Protein AF-0000000085037516 (afdb_homodimer)

Secondary structure (DSSP, 8-state):
---TT---S-SSHHHHHHHHHHHHHHTTSS-TTPBPPPHHHHHHHHTS-HHHHHHHHHHHHHTTSEEEETTTEEEE---TTHHHHHTS--THHHHTT----HHHHHHHHHHHHHHH-SS--EETT-SS--GGGSPP--EEEEEHHHHHHHHHTEETTEEHHHHHHHHHHHHHTTS---TTEEEEEES-HHHHHHHHHHHH--TT-EEEEEES-GGGG-SHHHHHT-EEEEEEEETTEE-HHHHHHHHHHHTEEEEEE--SS-TTT-----HHHHHHHHHHHHHHT-EEEEE-TTGGGB-TT-----HHHH-TTTEEEEEESHHHH-GGG--EEEEEEHHHHHHHHHHHHHHT-PPPHHHHHHHHHHHTSHHHHHHHHHHHHHHHHHHHHHHHHHHHH-TT-B-PPPSBSSEEEEE-S-TTHHHHHHHTTEE-EEGGGGT--TTEEEEE-TT--HHHHHHHHHHH-/---TT---S-SSHHHHHHHHHHHHHHTTSS-TTPBPPPHHHHHHHHTS-HHHHHHHHHHHHHTTSEEEETTTEEEE---TTHHHHHTS--THHHHTT----HHHHHHHHHHHHHHH-SS--EETT-SS--GGGSPP--EEEEEHHHHHHHHHTEETTEEHHHHHHHHHHHHHTTS---TTEEEEEES-HHHHHHHHHHHH--TT-EEEEEES-GGGG-SHHHHHT-EEEEEEEETTEE-HHHHHHHHHHHTEEEEEE--SS-TTT-----HHHHHHHHHHHHHHT-EEEEE-TTGGGB-TT-----HHHH-TTTEEEEEESHHHH-GGG--EEEEEEHHHHHHHHHHHHHHT-PPPHHHHHHHHHHHTSHHHHHHHHHHHHHHHHHHHHHHHHHHHH-TT-B-PPPSBSSEEEEE-S-TTHHHHHHHTTEE-EEGGGGT--TTEEEEE-TT--HHHHHHHHHHH-

pLDDT: mean 86.7, std 10.95, range [44.59, 98.5]

InterPro domains:
  IPR000524 Transcription regulator HTH, GntR [PF00392] (14-76)
  IPR000524 Transcription regulator HTH, GntR [PR00035] (36-50)
  IPR000524 Transcription regulator HTH, GntR [PR00035] (50-66)
  IPR000524 Transcription regulator HTH, GntR [PS50949] (11-79)
  IPR000524 Transcription regulator HTH, GntR [SM00345] (17-76)
  IPR000524 Transcription regulator HTH, GntR [cd07377] (12-77)
  IPR004839 Aminotransferase, class I/classII, large domain [PF00155] (157-464)
  IPR015421 Pyridoxal phosphate-dependent transferase, major domain [G3DSA:3.40.640.10] (152-371)
  IPR015422 Pyridoxal phosphate-dependent transferase, small domain [G3DSA:3.90.1150.10] (149-464)
  IPR015424 Pyridoxal phosphate-dependent transferase [SSF53383] (90-464)
  IPR036388 Winged helix-like DNA-binding domain superfamily [G3DSA:1.10.10.10] (10-124)
  IPR036390 Winged helix DNA-binding domain superfamily [SSF46785] (11-89)
  IPR051446 HTH-type transcriptional regulator with aminotransferase domain [PTHR46577] (11-464)

Organism: Levilactobacillus brevis (strain ATCC 367 / BCRC 12310 / CIP 105137 / JCM 1170 / LMG 11437 / NCIMB 947 / NCTC 947) (NCBI:txid387344)

Nearest PDB structures (foldseek):
  1b5o-assembly1_B  TM=8.329E-01  e=1.547E-23  Thermus thermophilus HB8
  1v2d-assembly1_A-2  TM=8.225E-01  e=1.865E-22  Thermus thermophilus
  5yhv-assembly1_B  TM=8.287E-01  e=1.666E-20  Mycobacterium tuberculosis H37Rv
  2gb3-assembly3_E  TM=8.211E-01  e=3.554E-20  Thermotoga maritima
  2dou-assembly1_B  TM=7.879E-01  e=3.643E-19  Thermus thermophilus HB8

Foldseek 3Di:
DQQLADFPPDPPVLVSVLLSVLVCDLVVVADAFDFDDALVVSCVSHVHDSVSSVVNLVLCVVLPQWDQDPPPHIGGHNDPCSNVSSPDPSCVVVVVPDPPDPLNVLVVLLVCLVVVPPDDFAAQADPAFDPVLFFDFPDDDADPVNLVVQVVQADLQGRVLLVVLVQVVCVVLVQDHCVLKDKHKFLAQLRVVLLLLLLPHAQAAEAEEEPLALCLQDCSCVVSNYHYYYFYADPLGTDLVSVLVCCVVRVHAEYEFAQQLTVAALHHHAQVRLVVNVVSCVVSVHAYEYEHQFVLWFDDPDDDHDNCHVPVARYKYKYACCRRNNSVLRIIMIMHRNVSNVSSSVSCVVVVRHDDSVSSVSVSSRSPDPSNVVSSVVSSVLLVVLLVLLVVLCCVLPVQWDWDRHRTDFKIKTAHDDLCVQVLCSVLSYHWAARVSSPGGSRMTMGGRSPQDPVNSVSVNVSSD/DQQLADFPPDPPVLVSVLLSVLVCDLVVVADAFDFDDALVVSCVSHVHDSVSSVVNLVLCVVLPQWDQDPPPHIGGHNDPCSNVSSPDPSCVVVVVPDPPDPLNVLVVLLVCLVVPPPDDFAAQADPAFDPVLFFDLPDDDADPVNLVVQVVQADLQGRPLLVVLVQVVCVVLVQDHCVLKDKHKFLAQLRVVLLLLLLPHAQAAEAEEEPLALCLQDCSCVVSNYHYYYFYADPLGTDLVSVLVCCVPRVHAEYEFAQQLTVAALHHHAQVRLVVNVVSCVVSVHAYEYEHQFVLWFAPPDDDHDNCHVPVARYKYKYACCRRNNSVLRIIMIMHRNVSNVSSSVSCVVVVRHDDSVSSVSVSSSSPDPSNVVSSVVSSVLLVVLLVLLVVLCCVLPVQWDWDRHRTDFKIKTAHDDLCVQVLCSVLSYHWAARVSSPGGSRMTMGGRSPQDPVNSVSVNVSSD

Structure (mmCIF, N/CA/C/O backbone):
data_AF-0000000085037516-model_v1
#
loop_
_entity.id
_entity.type
_entity.pdbx_description
1 polymer 'Transcriptional regulator, GntR family'
#
loop_
_atom_site.group_PDB
_atom_site.id
_atom_site.type_symbol
_atom_site.label_atom_id
_atom_site.label_alt_id
_atom_site.label_comp_id
_atom_site.label_asym_id
_atom_site.label_entity_id
_atom_site.label_seq_id
_atom_site.pdbx_PDB_ins_code
_atom_site.Cartn_x
_atom_site.Cartn_y
_atom_site.Cartn_z
_atom_site.occupancy
_atom_site.B_iso_or_equiv
_atom_site.auth_seq_id
_atom_site.auth_comp_id
_atom_site.auth_asym_id
_atom_site.auth_atom_id
_atom_site.pdbx_PDB_model_num
ATOM 1 N N . MET A 1 1 ? 35.562 10.367 38.062 1 53.78 1 MET A N 1
ATOM 2 C CA . MET A 1 1 ? 35.188 8.969 37.875 1 53.78 1 MET A CA 1
ATOM 3 C C . MET A 1 1 ? 33.719 8.828 37.5 1 53.78 1 MET A C 1
ATOM 5 O O . MET A 1 1 ? 32.875 9.422 38.125 1 53.78 1 MET A O 1
ATOM 9 N N . LEU A 1 2 ? 33.438 8.281 36.312 1 71.44 2 LEU A N 1
ATOM 10 C CA . LEU A 1 2 ? 32.062 8.141 35.844 1 71.44 2 LEU A CA 1
ATOM 11 C C . LEU A 1 2 ? 31.234 7.285 36.812 1 71.44 2 LEU A C 1
ATOM 13 O O . LEU A 1 2 ? 31.688 6.223 37.25 1 71.44 2 LEU A O 1
ATOM 17 N N . ASN A 1 3 ? 30.234 7.887 37.469 1 73.06 3 ASN A N 1
ATOM 18 C CA . ASN A 1 3 ? 29.328 7.152 38.344 1 73.06 3 ASN A CA 1
ATOM 19 C C . ASN A 1 3 ? 28.406 6.223 37.531 1 73.06 3 ASN A C 1
ATOM 21 O O . ASN A 1 3 ? 27.438 6.676 36.938 1 73.06 3 ASN A O 1
ATOM 25 N N . TRP A 1 4 ? 28.781 4.949 37.562 1 74 4 TRP A N 1
ATOM 26 C CA . TRP A 1 4 ? 28.062 3.938 36.812 1 74 4 TRP A CA 1
ATOM 27 C C . TRP A 1 4 ? 26.781 3.516 37.531 1 74 4 TRP A C 1
ATOM 29 O O . TRP A 1 4 ? 26.047 2.639 37.031 1 74 4 TRP A O 1
ATOM 39 N N . SER A 1 5 ? 26.375 4.07 38.688 1 69.5 5 SER A N 1
ATOM 40 C CA . SER A 1 5 ? 25.328 3.527 39.531 1 69.5 5 SER A CA 1
ATOM 41 C C . SER A 1 5 ? 23.953 4.004 39.094 1 69.5 5 SER A C 1
ATOM 43 O O . SER A 1 5 ? 22.922 3.445 39.5 1 69.5 5 SER A O 1
ATOM 45 N N . HIS A 1 6 ? 23.875 4.934 38.125 1 72.81 6 HIS A N 1
ATOM 46 C CA . HIS A 1 6 ? 22.562 5.469 37.812 1 72.81 6 HIS A CA 1
ATOM 47 C C . HIS A 1 6 ? 22.266 5.402 36.312 1 72.81 6 HIS A C 1
ATOM 49 O O . HIS A 1 6 ? 22.672 6.281 35.562 1 72.81 6 HIS A O 1
ATOM 55 N N . LEU A 1 7 ? 21.594 4.332 35.969 1 79.19 7 LEU A N 1
ATOM 56 C CA . LEU A 1 7 ? 21.141 4.215 34.594 1 79.19 7 LEU A CA 1
ATOM 57 C C . LEU A 1 7 ? 19.859 4.996 34.344 1 79.19 7 LEU A C 1
ATOM 59 O O . LEU A 1 7 ? 19.016 5.086 35.25 1 79.19 7 LEU A O 1
ATOM 63 N N . PRO A 1 8 ? 19.812 5.594 33.219 1 74.25 8 PRO A N 1
ATOM 64 C CA . PRO A 1 8 ? 18.531 6.215 32.906 1 74.25 8 PRO A CA 1
ATOM 65 C C . PRO A 1 8 ? 17.375 5.223 32.906 1 74.25 8 PRO A C 1
ATOM 67 O O . PRO A 1 8 ? 17.594 4.023 32.719 1 74.25 8 PRO A O 1
ATOM 70 N N . ALA A 1 9 ? 16.234 5.715 33.344 1 72.25 9 ALA A N 1
ATOM 71 C CA . ALA A 1 9 ? 15.047 4.875 33.438 1 72.25 9 ALA A CA 1
ATOM 72 C C . ALA A 1 9 ? 14.5 4.531 32.062 1 72.25 9 ALA A C 1
ATOM 74 O O . ALA A 1 9 ? 13.367 4.902 31.703 1 72.25 9 ALA A O 1
ATOM 75 N N . ILE A 1 10 ? 15.391 3.855 31.328 1 70.81 10 ILE A N 1
ATOM 76 C CA . ILE A 1 10 ? 15.039 3.426 29.969 1 70.81 10 ILE A CA 1
ATOM 77 C C . ILE A 1 10 ? 15.07 1.9 29.891 1 70.81 10 ILE A C 1
ATOM 79 O O . ILE A 1 10 ? 15.93 1.257 30.5 1 70.81 10 ILE A O 1
ATOM 83 N N . LYS A 1 11 ? 13.953 1.262 29.359 1 73.06 11 LYS A N 1
ATOM 84 C CA . LYS A 1 11 ? 13.953 -0.17 29.062 1 73.06 11 LYS A CA 1
ATOM 85 C C . LYS A 1 11 ? 13.977 -0.43 27.562 1 73.06 11 LYS A C 1
ATOM 87 O O . LYS A 1 11 ? 13.461 0.371 26.781 1 73.06 11 LYS A O 1
ATOM 92 N N . PRO A 1 12 ? 14.586 -1.534 27.266 1 74.94 12 PRO A N 1
ATOM 93 C CA . PRO A 1 12 ? 15.352 -2.525 28.031 1 74.94 12 PRO A CA 1
ATOM 94 C C . PRO A 1 12 ? 16.656 -1.965 28.578 1 74.94 12 PRO A C 1
ATOM 96 O O . PRO A 1 12 ? 17.125 -0.918 28.125 1 74.94 12 PRO A O 1
ATOM 99 N N . LYS A 1 13 ? 17.203 -2.562 29.484 1 81.44 13 LYS A N 1
ATOM 100 C CA . LYS A 1 13 ? 18.344 -2.082 30.266 1 81.44 13 LYS A CA 1
ATOM 101 C C . LYS A 1 13 ? 19.578 -1.869 29.375 1 81.44 13 LYS A C 1
ATOM 103 O O . LYS A 1 13 ? 20.375 -0.97 29.625 1 81.44 13 LYS A O 1
ATOM 108 N N . TYR A 1 14 ? 19.609 -2.631 28.312 1 83.5 14 TYR A N 1
ATOM 109 C CA . TYR A 1 14 ? 20.781 -2.449 27.469 1 83.5 14 TYR A CA 1
ATOM 110 C C . TYR A 1 14 ? 20.75 -1.092 26.781 1 83.5 14 TYR A C 1
ATOM 112 O O . TYR A 1 14 ? 21.797 -0.464 26.578 1 83.5 14 TYR A O 1
ATOM 120 N N . LEU A 1 15 ? 19.625 -0.587 26.484 1 79.31 15 LEU A N 1
ATOM 121 C CA . LEU A 1 15 ? 19.5 0.74 25.891 1 79.31 15 LEU A CA 1
ATOM 122 C C . LEU A 1 15 ? 19.844 1.822 26.906 1 79.31 15 LEU A C 1
ATOM 124 O O . LEU A 1 15 ? 20.438 2.848 26.562 1 79.31 15 LEU A O 1
ATOM 128 N N . ALA A 1 16 ? 19.469 1.505 28.109 1 81.81 16 ALA A N 1
ATOM 129 C CA . ALA A 1 16 ? 19.828 2.426 29.188 1 81.81 16 ALA A CA 1
ATOM 130 C C . ALA A 1 16 ? 21.344 2.549 29.312 1 81.81 16 ALA A C 1
ATOM 132 O O . ALA A 1 16 ? 21.875 3.65 29.484 1 81.81 16 ALA A O 1
ATOM 133 N N . ILE A 1 17 ? 21.953 1.444 29.141 1 86 17 ILE A N 1
ATOM 134 C CA . ILE A 1 17 ? 23.406 1.419 29.234 1 86 17 ILE A CA 1
ATOM 135 C C . ILE A 1 17 ? 24.016 2.17 28.062 1 86 17 ILE A C 1
ATOM 137 O O . ILE A 1 17 ? 24.922 2.988 28.234 1 86 17 ILE A O 1
ATOM 141 N N . THR A 1 18 ? 23.438 1.887 26.906 1 82.75 18 THR A N 1
ATOM 142 C CA . THR A 1 18 ? 23.922 2.555 25.703 1 82.75 18 THR A CA 1
ATOM 143 C C . THR A 1 18 ? 23.781 4.07 25.828 1 82.75 18 THR A C 1
ATOM 145 O O . THR A 1 18 ? 24.734 4.809 25.547 1 82.75 18 THR A O 1
ATOM 148 N N . GLN A 1 19 ? 22.766 4.441 26.312 1 80.88 19 GLN A N 1
ATOM 149 C CA . GLN A 1 19 ? 22.531 5.871 26.484 1 80.88 19 GLN A CA 1
ATOM 150 C C . GLN A 1 19 ? 23.469 6.469 27.531 1 80.88 19 GLN A C 1
ATOM 152 O O . GLN A 1 19 ? 23.969 7.578 27.359 1 80.88 19 GLN A O 1
ATOM 157 N N . PHE A 1 20 ? 23.562 5.785 28.562 1 83.88 20 PHE A N 1
ATOM 158 C CA . PHE A 1 20 ? 24.438 6.219 29.641 1 83.88 20 PHE A CA 1
ATOM 159 C C . PHE A 1 20 ? 25.859 6.453 29.125 1 83.88 20 PHE A C 1
ATOM 161 O O . PHE A 1 20 ? 26.453 7.492 29.391 1 83.88 20 PHE A O 1
ATOM 168 N N . ILE A 1 21 ? 26.328 5.598 28.359 1 84.81 21 ILE A N 1
ATOM 169 C CA . ILE A 1 21 ? 27.688 5.68 27.844 1 84.81 21 ILE A CA 1
ATOM 170 C C . ILE A 1 21 ? 27.781 6.82 26.828 1 84.81 21 ILE A C 1
ATOM 172 O O . ILE A 1 21 ? 28.734 7.605 26.875 1 84.81 21 ILE A O 1
ATOM 176 N N . LYS A 1 22 ? 26.797 6.902 25.984 1 81.62 22 LYS A N 1
ATOM 177 C CA . LYS A 1 22 ? 26.797 7.984 25 1 81.62 22 LYS A CA 1
ATOM 178 C C . LYS A 1 22 ? 26.797 9.352 25.688 1 81.62 22 LYS A C 1
ATOM 180 O O . LYS A 1 22 ? 27.547 10.242 25.312 1 81.62 22 LYS A O 1
ATOM 185 N N . GLN A 1 23 ? 26 9.461 26.688 1 80.62 23 GLN A N 1
ATOM 186 C CA . GLN A 1 23 ? 25.938 10.711 27.438 1 80.62 23 GLN A CA 1
ATOM 187 C C . GLN A 1 23 ? 27.25 11.008 28.141 1 80.62 23 GLN A C 1
ATOM 189 O O . GLN A 1 23 ? 27.688 12.164 28.203 1 80.62 23 GLN A O 1
ATOM 194 N N . ALA A 1 24 ? 27.781 9.992 28.688 1 82.56 24 ALA A N 1
ATOM 195 C CA . ALA A 1 24 ? 29.062 10.148 29.359 1 82.56 24 ALA A CA 1
ATOM 196 C C . ALA A 1 24 ? 30.141 10.641 28.406 1 82.56 24 ALA A C 1
ATOM 198 O O . ALA A 1 24 ? 30.9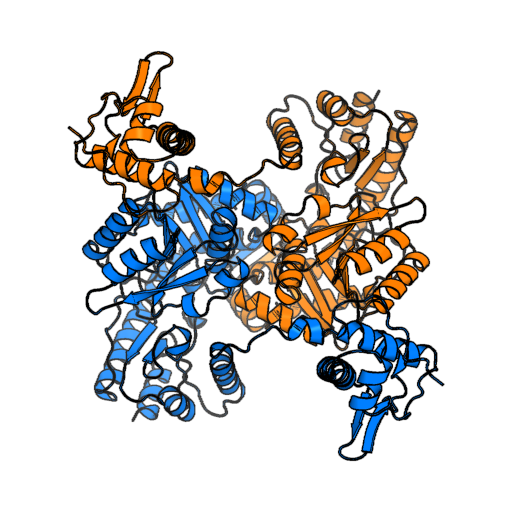84 11.461 28.781 1 82.56 24 ALA A O 1
ATOM 199 N N . ILE A 1 25 ? 30.031 10.211 27.219 1 79.88 25 ILE A N 1
ATOM 200 C CA . ILE A 1 25 ? 30.984 10.633 26.203 1 79.88 25 ILE A CA 1
ATOM 201 C C . ILE A 1 25 ? 30.703 12.078 25.812 1 79.88 25 ILE A C 1
ATOM 203 O O . ILE A 1 25 ? 31.625 12.898 25.719 1 79.88 25 ILE A O 1
ATOM 207 N N . GLN A 1 26 ? 29.5 12.367 25.641 1 76.12 26 GLN A N 1
ATOM 208 C CA . GLN A 1 26 ? 29.094 13.711 25.25 1 76.12 26 GLN A CA 1
ATOM 209 C C . GLN A 1 26 ? 29.453 14.734 26.312 1 76.12 26 GLN A C 1
ATOM 211 O O . GLN A 1 26 ? 29.859 15.859 26 1 76.12 26 GLN A O 1
ATOM 216 N N . ASN A 1 27 ? 29.281 14.32 27.531 1 78.31 27 ASN A N 1
ATOM 217 C CA . ASN A 1 27 ? 29.547 15.211 28.656 1 78.31 27 ASN A CA 1
ATOM 218 C C . ASN A 1 27 ? 31.031 15.258 29.016 1 78.31 27 ASN A C 1
ATOM 220 O O . ASN A 1 27 ? 31.438 16.031 29.875 1 78.31 27 ASN A O 1
ATOM 224 N N . GLY A 1 28 ? 31.781 14.406 28.297 1 79 28 GLY A N 1
ATOM 225 C CA . GLY A 1 28 ? 33.219 14.398 28.547 1 79 28 GLY A CA 1
ATOM 226 C C . GLY A 1 28 ? 33.625 13.555 29.734 1 79 28 GLY A C 1
ATOM 227 O O . GLY A 1 28 ? 34.75 13.617 30.203 1 79 28 GLY A O 1
ATOM 228 N N . ASP A 1 29 ? 32.656 12.875 30.297 1 81.75 29 ASP A N 1
ATOM 229 C CA . ASP A 1 29 ? 32.938 11.992 31.422 1 81.75 29 ASP A CA 1
ATOM 230 C C . ASP A 1 29 ? 33.719 10.758 30.969 1 81.75 29 ASP A C 1
ATOM 232 O O . ASP A 1 29 ? 34.406 10.125 31.75 1 81.75 29 ASP A O 1
ATOM 236 N N . LEU A 1 30 ? 33.469 10.383 29.797 1 84.44 30 LEU A N 1
ATOM 237 C CA . LEU A 1 30 ? 34.25 9.344 29.125 1 84.44 30 LEU A CA 1
ATOM 238 C C . LEU A 1 30 ? 35 9.922 27.922 1 84.44 30 LEU A C 1
ATOM 240 O O . LEU A 1 30 ? 34.375 10.523 27.031 1 84.44 30 LEU A O 1
ATOM 244 N N . LEU A 1 31 ? 36.219 9.828 27.938 1 82 31 LEU A N 1
ATOM 245 C CA . LEU A 1 31 ? 37.031 10.469 26.906 1 82 31 LEU A CA 1
ATOM 246 C C . LEU A 1 31 ? 37.406 9.492 25.797 1 82 31 LEU A C 1
ATOM 248 O O . LEU A 1 31 ? 37.438 8.281 26.016 1 82 31 LEU A O 1
ATOM 252 N N . PRO A 1 32 ? 37.594 10.102 24.594 1 80.75 32 PRO A N 1
ATOM 253 C CA . PRO A 1 32 ? 38.094 9.242 23.5 1 80.75 32 PRO A CA 1
ATOM 254 C C . PRO A 1 32 ? 39.344 8.461 23.891 1 80.75 32 PRO A C 1
ATOM 256 O O . PRO A 1 32 ? 40.25 9.031 24.469 1 80.75 32 PRO A O 1
ATOM 259 N N . GLY A 1 33 ? 39.281 7.191 23.594 1 80.75 33 GLY A N 1
ATOM 260 C CA . GLY A 1 33 ? 40.438 6.344 23.891 1 80.75 33 GLY A CA 1
ATOM 261 C C . GLY A 1 33 ? 40.406 5.762 25.297 1 80.75 33 GLY A C 1
ATOM 262 O O . GLY A 1 33 ? 41.219 4.887 25.625 1 80.75 33 GLY A O 1
ATOM 263 N N . GLN A 1 34 ? 39.5 6.203 26.094 1 86.38 34 GLN A N 1
ATOM 264 C CA . GLN A 1 34 ? 39.406 5.742 27.484 1 86.38 34 GLN A CA 1
ATOM 265 C C . GLN A 1 34 ? 38.875 4.309 27.562 1 86.38 34 GLN A C 1
ATOM 267 O O . GLN A 1 34 ? 37.969 3.941 26.828 1 86.38 34 GLN A O 1
ATOM 272 N N . ARG A 1 35 ? 39.531 3.525 28.359 1 89.06 35 ARG A N 1
ATOM 273 C CA . ARG A 1 35 ? 39.125 2.141 28.562 1 89.06 35 ARG A CA 1
ATOM 274 C C . ARG A 1 35 ? 37.906 2.059 29.469 1 89.06 35 ARG A C 1
ATOM 276 O O . ARG A 1 35 ? 37.844 2.717 30.516 1 89.06 35 ARG A O 1
ATOM 283 N N . LEU A 1 36 ? 36.906 1.283 29.062 1 91.25 36 LEU A N 1
ATOM 284 C CA . LEU A 1 36 ? 35.75 0.997 29.922 1 91.25 36 LEU A CA 1
ATOM 285 C C . LEU A 1 36 ? 36.062 -0.154 30.875 1 91.25 36 LEU A C 1
ATOM 287 O O . LEU A 1 36 ? 36.938 -0.975 30.594 1 91.25 36 LEU A O 1
ATOM 291 N N . PRO A 1 37 ? 35.344 -0.165 31.984 1 88.38 37 PRO A N 1
ATOM 292 C CA . PRO A 1 37 ? 35.469 -1.36 32.812 1 88.38 37 PRO A CA 1
ATOM 293 C C . PRO A 1 37 ? 35.094 -2.641 32.094 1 88.38 37 PRO A C 1
ATOM 295 O O . PRO A 1 37 ? 34.375 -2.588 31.062 1 88.38 37 PRO A O 1
ATOM 298 N N . ALA A 1 38 ? 35.688 -3.77 32.531 1 89.19 38 ALA A N 1
ATOM 299 C CA . ALA A 1 38 ? 35.344 -5.066 31.938 1 89.19 38 ALA A CA 1
ATOM 300 C C . ALA A 1 38 ? 33.844 -5.328 32.031 1 89.19 38 ALA A C 1
ATOM 302 O O . ALA A 1 38 ? 33.188 -4.832 32.969 1 89.19 38 ALA A O 1
ATOM 303 N N . GLU A 1 39 ? 33.312 -6.082 31.141 1 91.06 39 GLU A N 1
ATOM 304 C CA . GLU A 1 39 ? 31.891 -6.348 31.047 1 91.06 39 GLU A CA 1
ATOM 305 C C . GLU A 1 39 ? 31.328 -6.891 32.375 1 91.06 39 GLU A C 1
ATOM 307 O O . GLU A 1 39 ? 30.266 -6.484 32.812 1 91.06 39 GLU A O 1
ATOM 312 N N . ARG A 1 40 ? 32.094 -7.805 32.969 1 87.94 40 ARG A N 1
ATOM 313 C CA . ARG A 1 40 ? 31.672 -8.375 34.219 1 87.94 40 ARG A CA 1
ATOM 314 C C . ARG A 1 40 ? 31.609 -7.301 35.312 1 87.94 40 ARG A C 1
ATOM 316 O O . ARG A 1 40 ? 30.688 -7.289 36.125 1 87.94 40 ARG A O 1
ATOM 323 N N . GLU A 1 41 ? 32.562 -6.484 35.312 1 90 41 GLU A N 1
ATOM 324 C CA . GLU A 1 41 ? 32.625 -5.395 36.281 1 90 41 GLU A CA 1
ATOM 325 C C . GLU A 1 41 ? 31.469 -4.414 36.062 1 90 41 GLU A C 1
ATOM 327 O O . GLU A 1 41 ? 30.828 -3.959 37.031 1 90 41 GLU A O 1
ATOM 332 N N . LEU A 1 42 ? 31.25 -4.047 34.812 1 91.12 42 LEU A N 1
ATOM 333 C CA . LEU A 1 42 ? 30.156 -3.133 34.469 1 91.12 42 LEU A CA 1
ATOM 334 C C . LEU A 1 42 ? 28.812 -3.715 34.906 1 91.12 42 LEU A C 1
ATOM 336 O O . LEU A 1 42 ? 27.938 -2.984 35.375 1 91.12 42 LEU A O 1
ATOM 340 N N . ALA A 1 43 ? 28.672 -4.988 34.688 1 91.69 43 ALA A N 1
ATOM 341 C CA . ALA A 1 43 ? 27.453 -5.668 35.094 1 91.69 43 ALA A CA 1
ATOM 342 C C . ALA A 1 43 ? 27.203 -5.512 36.594 1 91.69 43 ALA A C 1
ATOM 344 O O . ALA A 1 43 ? 26.078 -5.266 37.031 1 91.69 43 ALA A O 1
ATOM 345 N N . THR A 1 44 ? 28.234 -5.633 37.312 1 88.81 44 THR A N 1
ATOM 346 C CA . THR A 1 44 ? 28.156 -5.492 38.781 1 88.81 44 THR A CA 1
ATOM 347 C C . THR A 1 44 ? 27.859 -4.047 39.156 1 88.81 44 THR A C 1
ATOM 349 O O . THR A 1 44 ? 26.984 -3.793 40 1 88.81 44 THR A O 1
ATOM 352 N N . LEU A 1 45 ? 28.531 -3.172 38.5 1 87.69 45 LEU A N 1
ATOM 353 C CA . LEU A 1 45 ? 28.391 -1.754 38.812 1 87.69 45 LEU A CA 1
ATOM 354 C C . LEU A 1 45 ? 26.969 -1.276 38.5 1 87.69 45 LEU A C 1
ATOM 356 O O . LEU A 1 45 ? 26.406 -0.458 39.219 1 87.69 45 LEU A O 1
ATOM 360 N N . LEU A 1 46 ? 26.469 -1.83 37.438 1 88.81 46 LEU A N 1
ATOM 361 C CA . LEU A 1 46 ? 25.188 -1.352 36.938 1 88.81 46 LEU A CA 1
ATOM 362 C C . LEU A 1 46 ? 24.047 -2.232 37.406 1 88.81 46 LEU A C 1
ATOM 364 O O . LEU A 1 46 ? 22.875 -1.965 37.125 1 88.81 46 LEU A O 1
ATOM 368 N N . HIS A 1 47 ? 24.312 -3.316 38.094 1 87.88 47 HIS A N 1
ATOM 369 C CA . HIS A 1 47 ? 23.359 -4.266 38.625 1 87.88 47 HIS A CA 1
ATOM 370 C C . HIS A 1 47 ? 22.484 -4.855 37.531 1 87.88 47 HIS A C 1
ATOM 372 O O . HIS A 1 47 ? 21.25 -4.844 37.625 1 87.88 47 HIS A O 1
ATOM 378 N N . VAL A 1 48 ? 23.141 -5.266 36.469 1 89.94 48 VAL A N 1
ATOM 379 C CA . VAL A 1 48 ? 22.453 -5.914 35.375 1 89.94 48 VAL A CA 1
ATOM 380 C C . VAL A 1 48 ? 23.188 -7.199 34.969 1 89.94 48 VAL A C 1
ATOM 382 O O . VAL A 1 48 ? 24.297 -7.453 35.469 1 89.94 48 VAL A O 1
ATOM 385 N N . ASP A 1 49 ? 22.516 -8.023 34.25 1 89 49 ASP A N 1
ATOM 386 C CA . ASP A 1 49 ? 23.156 -9.234 33.75 1 89 49 ASP A CA 1
ATOM 387 C C . ASP A 1 49 ? 24.266 -8.898 32.75 1 89 49 ASP A C 1
ATOM 389 O O . ASP A 1 49 ? 24.172 -7.914 32 1 89 49 ASP A O 1
ATOM 393 N N . ARG A 1 50 ? 25.219 -9.758 32.781 1 88.81 50 ARG A N 1
ATOM 394 C CA . ARG A 1 50 ? 26.359 -9.57 31.875 1 88.81 50 ARG A CA 1
ATOM 395 C C . ARG A 1 50 ? 25.906 -9.523 30.422 1 88.81 50 ARG A C 1
ATOM 397 O O . ARG A 1 50 ? 26.469 -8.773 29.609 1 88.81 50 ARG A O 1
ATOM 404 N N . SER A 1 51 ? 24.891 -10.289 30.156 1 88.56 51 SER A N 1
ATOM 405 C CA . SER A 1 51 ? 24.391 -10.32 28.781 1 88.56 51 SER A CA 1
ATOM 406 C C . SER A 1 51 ? 23.828 -8.969 28.375 1 88.56 51 SER A C 1
ATOM 408 O O . SER A 1 51 ? 23.938 -8.578 27.203 1 88.56 51 SER A O 1
ATOM 410 N N . THR A 1 52 ? 23.344 -8.328 29.312 1 88.62 52 THR A N 1
ATOM 411 C CA . THR A 1 52 ? 22.797 -7 29.062 1 88.62 52 THR A CA 1
ATOM 412 C C . THR A 1 52 ? 23.891 -6.004 28.734 1 88.62 52 THR A C 1
ATOM 414 O O . THR A 1 52 ? 23.766 -5.199 27.812 1 88.62 52 THR A O 1
ATOM 417 N N . VAL A 1 53 ? 24.938 -6.129 29.453 1 90.06 53 VAL A N 1
ATOM 418 C CA . VAL A 1 53 ? 26.094 -5.262 29.234 1 90.06 53 VAL A CA 1
ATOM 419 C C . VAL A 1 53 ? 26.734 -5.594 27.875 1 90.06 53 VAL A C 1
ATOM 421 O O . VAL A 1 53 ? 27.031 -4.691 27.094 1 90.06 53 VAL A O 1
ATOM 424 N N . THR A 1 54 ? 26.797 -6.812 27.656 1 87.88 54 THR A N 1
ATOM 425 C CA . THR A 1 54 ? 27.406 -7.258 26.422 1 87.88 54 THR A CA 1
ATOM 426 C C . THR A 1 54 ? 26.641 -6.723 25.219 1 87.88 54 THR A C 1
ATOM 428 O O . THR A 1 54 ? 27.234 -6.227 24.25 1 87.88 54 THR A O 1
ATOM 431 N N . ARG A 1 55 ? 25.359 -6.809 25.328 1 84.31 55 ARG A N 1
ATOM 432 C CA . ARG A 1 55 ? 24.516 -6.316 24.25 1 84.31 55 ARG A CA 1
ATOM 433 C C . ARG A 1 55 ? 24.703 -4.816 24.047 1 84.31 55 ARG A C 1
ATOM 435 O O . ARG A 1 55 ? 24.828 -4.352 22.906 1 84.31 55 ARG A O 1
ATOM 442 N N . ALA A 1 56 ? 24.766 -4.145 25.062 1 86.62 56 ALA A N 1
ATOM 443 C CA . ALA A 1 56 ? 24.938 -2.695 24.984 1 86.62 56 ALA A CA 1
ATOM 444 C C . ALA A 1 56 ? 26.281 -2.334 24.359 1 86.62 56 ALA A C 1
ATOM 446 O O . ALA A 1 56 ? 26.344 -1.469 23.484 1 86.62 56 ALA A O 1
ATOM 447 N N . LEU A 1 57 ? 27.297 -3 24.812 1 87.62 57 LEU A N 1
ATOM 448 C CA . LEU A 1 57 ? 28.641 -2.686 24.328 1 87.62 57 LEU A CA 1
ATOM 449 C C . LEU A 1 57 ? 28.797 -3.094 22.875 1 87.62 57 LEU A C 1
ATOM 451 O O . LEU A 1 57 ? 29.469 -2.4 22.109 1 87.62 57 LEU A O 1
ATOM 455 N N . LEU A 1 58 ? 28.062 -4.121 22.547 1 79.38 58 LEU A N 1
ATOM 456 C CA . LEU A 1 58 ? 28.078 -4.547 21.156 1 79.38 58 LEU A CA 1
ATOM 457 C C . LEU A 1 58 ? 27.391 -3.514 20.266 1 79.38 58 LEU A C 1
ATOM 459 O O . LEU A 1 58 ? 27.875 -3.197 19.172 1 79.38 58 LEU A O 1
ATOM 463 N N . ASP A 1 59 ? 26.375 -3.07 20.766 1 76.19 59 ASP A N 1
ATOM 464 C CA . ASP A 1 59 ? 25.625 -2.059 20.031 1 76.19 59 ASP A CA 1
ATOM 465 C C . ASP A 1 59 ? 26.469 -0.8 19.812 1 76.19 59 ASP A C 1
ATOM 467 O O . ASP A 1 59 ? 26.484 -0.234 18.719 1 76.19 59 ASP A O 1
ATOM 471 N N . LEU A 1 60 ? 27.141 -0.353 20.812 1 81.69 60 LEU A N 1
ATOM 472 C CA . LEU A 1 60 ? 27.969 0.849 20.766 1 81.69 60 LEU A CA 1
ATOM 473 C C . LEU A 1 60 ? 29.172 0.634 19.859 1 81.69 60 LEU A C 1
ATOM 475 O O . LEU A 1 60 ? 29.625 1.559 19.188 1 81.69 60 LEU A O 1
ATOM 479 N N . ALA A 1 61 ? 29.609 -0.582 19.812 1 77.06 61 ALA A N 1
ATOM 480 C CA . ALA A 1 61 ? 30.734 -0.914 18.938 1 77.06 61 ALA A CA 1
ATOM 481 C C . ALA A 1 61 ? 30.312 -0.932 17.484 1 77.06 61 ALA A C 1
ATOM 483 O O . ALA A 1 61 ? 31.062 -0.504 16.609 1 77.06 61 ALA A O 1
ATOM 484 N N . ALA A 1 62 ? 29.125 -1.354 17.359 1 66.88 62 ALA A N 1
ATOM 485 C CA . ALA A 1 62 ? 28.594 -1.468 16.016 1 66.88 62 ALA A CA 1
ATOM 486 C C . ALA A 1 62 ? 28.5 -0.101 15.336 1 66.88 62 ALA A C 1
ATOM 488 O O . ALA A 1 62 ? 28.656 0.009 14.117 1 66.88 62 ALA A O 1
ATOM 489 N N . VAL A 1 63 ? 28.375 0.832 16.156 1 65.94 63 VAL A N 1
ATOM 490 C CA . VAL A 1 63 ? 28.219 2.162 15.57 1 65.94 63 VAL A CA 1
ATOM 491 C C . VAL A 1 63 ? 29.531 2.936 15.711 1 65.94 63 VAL A C 1
ATOM 493 O O . VAL A 1 63 ? 29.578 4.141 15.461 1 65.94 63 VAL A O 1
ATOM 496 N N . GLY A 1 64 ? 30.484 2.295 16.203 1 67.56 64 GLY A N 1
ATOM 497 C CA . GLY A 1 64 ? 31.828 2.857 16.203 1 67.56 64 GLY A CA 1
ATOM 498 C C . GLY A 1 64 ? 32.125 3.701 17.422 1 67.56 64 GLY A C 1
ATOM 499 O O . GLY A 1 64 ? 33.125 4.406 17.469 1 67.56 64 GLY A O 1
ATOM 500 N N . ILE A 1 65 ? 31.234 3.701 18.328 1 78.81 65 ILE A N 1
ATOM 501 C CA . ILE A 1 65 ? 31.422 4.516 19.516 1 78.81 65 ILE A CA 1
ATOM 502 C C . ILE A 1 65 ? 32.438 3.854 20.453 1 78.81 65 ILE A C 1
ATOM 504 O O . ILE A 1 65 ? 33.219 4.535 21.109 1 78.81 65 ILE A O 1
ATOM 508 N N . LEU A 1 66 ? 32.375 2.516 20.438 1 83.75 66 LEU A N 1
ATOM 509 C CA . LEU A 1 66 ? 33.312 1.736 21.219 1 83.75 66 LEU A CA 1
ATOM 510 C C . LEU A 1 66 ? 34.156 0.829 20.328 1 83.75 66 LEU A C 1
ATOM 512 O O . LEU A 1 66 ? 33.719 0.483 19.219 1 83.75 66 LEU A O 1
ATOM 516 N N . VAL A 1 67 ? 35.312 0.62 20.656 1 84 67 VAL A N 1
ATOM 517 C CA . VAL A 1 67 ? 36.188 -0.314 19.969 1 84 67 VAL A CA 1
ATOM 518 C C . VAL A 1 67 ? 36.656 -1.408 20.922 1 84 67 VAL A C 1
ATOM 520 O O . VAL A 1 67 ? 37.156 -1.116 22.016 1 84 67 VAL A O 1
ATOM 523 N N . LYS A 1 68 ? 36.344 -2.676 20.531 1 83.06 68 LYS A N 1
ATOM 524 C CA . LYS A 1 68 ? 36.812 -3.811 21.328 1 83.06 68 LYS A CA 1
ATOM 525 C C . LYS A 1 68 ? 38.156 -4.312 20.844 1 83.06 68 LYS A C 1
ATOM 527 O O . LYS A 1 68 ? 38.344 -4.566 19.641 1 83.06 68 LYS A O 1
ATOM 532 N N . LYS A 1 69 ? 39.062 -4.289 21.656 1 76.44 69 LYS A N 1
ATOM 533 C CA . LYS A 1 69 ? 40.375 -4.844 21.375 1 76.44 69 LYS A CA 1
ATOM 534 C C . LYS A 1 69 ? 40.594 -6.168 22.094 1 76.44 69 LYS A C 1
ATOM 536 O O . LYS A 1 69 ? 40.5 -6.23 23.328 1 76.44 69 LYS A O 1
ATOM 541 N N . ARG A 1 70 ? 40.781 -7.227 21.344 1 74.5 70 ARG A N 1
ATOM 542 C CA . ARG A 1 70 ? 40.938 -8.578 21.875 1 74.5 70 ARG A CA 1
ATOM 543 C C . ARG A 1 70 ? 42.094 -8.617 22.891 1 74.5 70 ARG A C 1
ATOM 545 O O . ARG A 1 70 ? 43.219 -8.188 22.594 1 74.5 70 ARG A O 1
ATOM 552 N N . GLY A 1 71 ? 41.719 -9.086 23.938 1 76.25 71 GLY A N 1
ATOM 553 C CA . GLY A 1 71 ? 42.719 -9.266 25 1 76.25 71 GLY A CA 1
ATOM 554 C C . GLY A 1 71 ? 42.969 -8 25.797 1 76.25 71 GLY A C 1
ATOM 555 O O . GLY A 1 71 ? 43.625 -8.039 26.844 1 76.25 71 GLY A O 1
ATOM 556 N N . SER A 1 72 ? 42.531 -6.727 25.391 1 77.5 72 SER A N 1
ATOM 557 C CA . SER A 1 72 ? 42.844 -5.457 26.031 1 77.5 72 SER A CA 1
ATOM 558 C C . SER A 1 72 ? 41.594 -4.844 26.641 1 77.5 72 SER A C 1
ATOM 560 O O . SER A 1 72 ? 41.656 -4.145 27.656 1 77.5 72 SER A O 1
ATOM 562 N N . GLY A 1 73 ? 40.531 -5.105 26.062 1 86.25 73 GLY A N 1
ATOM 563 C CA . GLY A 1 73 ? 39.312 -4.574 26.625 1 86.25 73 GLY A CA 1
ATOM 564 C C . GLY A 1 73 ? 38.531 -3.738 25.625 1 86.25 73 GLY A C 1
ATOM 565 O O . GLY A 1 73 ? 38.688 -3.869 24.422 1 86.25 73 GLY A O 1
ATOM 566 N N . THR A 1 74 ? 37.438 -2.973 26.156 1 89.31 74 THR A N 1
ATOM 567 C CA . THR A 1 74 ? 36.562 -2.109 25.375 1 89.31 74 THR A CA 1
ATOM 568 C C . THR A 1 74 ? 36.906 -0.639 25.625 1 89.31 74 THR A C 1
ATOM 570 O O . THR A 1 74 ? 37.031 -0.211 26.766 1 89.31 74 THR A O 1
ATOM 573 N N . PHE A 1 75 ? 37.125 0.157 24.531 1 87.88 75 PHE A N 1
ATOM 574 C CA . PHE A 1 75 ? 37.531 1.553 24.625 1 87.88 75 PHE A CA 1
ATOM 575 C C . PHE A 1 75 ? 36.562 2.457 23.906 1 87.88 75 PHE A C 1
ATOM 577 O O . PHE A 1 75 ? 35.906 2.031 22.953 1 87.88 75 PHE A O 1
ATOM 584 N N . VAL A 1 76 ? 36.469 3.639 24.406 1 86.94 76 VAL A N 1
ATOM 585 C CA . VAL A 1 76 ? 35.812 4.668 23.625 1 86.94 76 VAL A CA 1
ATOM 586 C C . VAL A 1 76 ? 36.594 4.965 22.359 1 86.94 76 VAL A C 1
ATOM 588 O O . VAL A 1 76 ? 37.812 5.145 22.422 1 86.94 76 VAL A O 1
ATOM 591 N N . ALA A 1 77 ? 35.938 4.93 21.219 1 79.31 77 ALA A N 1
ATOM 592 C CA . ALA A 1 77 ? 36.625 5.137 19.938 1 79.31 77 ALA A CA 1
ATOM 593 C C . ALA A 1 77 ? 37.312 6.488 19.906 1 79.31 77 ALA A C 1
ATOM 595 O O . ALA A 1 77 ? 36.812 7.48 20.422 1 79.31 77 ALA A O 1
ATOM 596 N N . GLN A 1 78 ? 38.656 6.441 19.484 1 68.25 78 GLN A N 1
ATOM 597 C CA . GLN A 1 78 ? 39.438 7.668 19.312 1 68.25 78 GLN A CA 1
ATOM 598 C C . GLN A 1 78 ? 39.125 8.328 17.969 1 68.25 78 GLN A C 1
ATOM 600 O O . GLN A 1 78 ? 39.938 8.289 17.047 1 68.25 78 GLN A O 1
ATOM 605 N N . LEU A 1 79 ? 37.844 8.562 17.75 1 60.16 79 LEU A N 1
ATOM 606 C CA . LEU A 1 79 ? 37.469 9.227 16.516 1 60.16 79 LEU A CA 1
ATOM 607 C C . LEU A 1 79 ? 37.094 10.68 16.766 1 60.16 79 LEU A C 1
ATOM 609 O O . LEU A 1 79 ? 36.5 11.008 17.797 1 60.16 79 LEU A O 1
ATOM 613 N N . PRO A 1 80 ? 37.75 11.641 16.016 1 54.69 80 PRO A N 1
ATOM 614 C CA . PRO A 1 80 ? 37.438 13.055 16.188 1 54.69 80 PRO A CA 1
ATOM 615 C C . PRO A 1 80 ? 35.938 13.297 16.359 1 54.69 80 PRO A C 1
ATOM 617 O O . PRO A 1 80 ? 35.531 14.242 17.031 1 54.69 80 PRO A O 1
ATOM 620 N N . HIS A 1 81 ? 35.156 12.336 15.828 1 56.41 81 HIS A N 1
ATOM 621 C CA . HIS A 1 81 ? 33.719 12.688 15.781 1 56.41 81 HIS A CA 1
ATOM 622 C C . HIS A 1 81 ? 32.906 11.703 16.594 1 56.41 81 HIS A C 1
ATOM 624 O O . HIS A 1 81 ? 31.719 11.461 16.266 1 56.41 81 HIS A O 1
ATOM 630 N N . VAL A 1 82 ? 33.469 11.211 17.703 1 53.66 82 VAL A N 1
ATOM 631 C CA . VAL A 1 82 ? 32.75 10.227 18.5 1 53.66 82 VAL A CA 1
ATOM 632 C C . VAL A 1 82 ? 31.531 10.875 19.141 1 53.66 82 VAL A C 1
ATOM 634 O O . VAL A 1 82 ? 30.484 10.234 19.281 1 53.66 82 VAL A O 1
ATOM 637 N N . ASN A 1 83 ? 31.609 12.086 19.5 1 52.84 83 ASN A N 1
ATOM 638 C CA . ASN A 1 83 ? 30.484 12.82 20.047 1 52.84 83 ASN A CA 1
ATOM 639 C C . ASN A 1 83 ? 29.328 12.914 19.047 1 52.84 83 ASN A C 1
ATOM 641 O O . ASN A 1 83 ? 28.156 12.805 19.438 1 52.84 83 ASN A O 1
ATOM 645 N N . GLN A 1 84 ? 29.766 13.023 17.891 1 55.84 84 GLN A N 1
ATOM 646 C CA . GLN A 1 84 ? 28.75 13.102 16.844 1 55.84 84 GLN A CA 1
ATOM 647 C C . GLN A 1 84 ? 28.031 11.766 16.672 1 55.84 84 GLN A C 1
ATOM 649 O O . GLN A 1 84 ? 26.828 11.734 16.406 1 55.84 84 GLN A O 1
ATOM 654 N N . LEU A 1 85 ? 28.781 10.781 16.969 1 53.19 85 LEU A N 1
ATOM 655 C CA . LEU A 1 85 ? 28.203 9.445 16.859 1 53.19 85 LEU A CA 1
ATOM 656 C C . LEU A 1 85 ? 27.25 9.164 18 1 53.19 85 LEU A C 1
ATOM 658 O O . LEU A 1 85 ? 26.234 8.477 17.828 1 53.19 85 LEU A O 1
ATOM 662 N N . ALA A 1 86 ? 27.531 9.836 19.109 1 55 86 ALA A N 1
ATOM 663 C CA . ALA A 1 86 ? 26.703 9.602 20.281 1 55 86 ALA A CA 1
ATOM 664 C C . ALA A 1 86 ? 25.312 10.227 20.125 1 55 86 ALA A C 1
ATOM 666 O O . ALA A 1 86 ? 24.359 9.789 20.766 1 55 86 ALA A O 1
ATOM 667 N N . ASN A 1 87 ? 25.188 11.141 19.234 1 56.88 87 ASN A N 1
ATOM 668 C CA . ASN A 1 87 ? 23.906 11.828 19.016 1 56.88 87 ASN A CA 1
ATOM 669 C C . ASN A 1 87 ? 23.109 11.172 17.906 1 56.88 87 ASN A C 1
ATOM 671 O O . ASN A 1 87 ? 21.984 11.586 17.625 1 56.88 87 ASN A O 1
ATOM 675 N N . LYS A 1 88 ? 23.688 10.055 17.422 1 58.25 88 LYS A N 1
ATOM 676 C CA . LYS A 1 88 ? 23.016 9.383 16.312 1 58.25 88 LYS A CA 1
ATOM 677 C C . LYS A 1 88 ? 22.094 8.273 16.828 1 58.25 88 LYS A C 1
ATOM 679 O O . LYS A 1 88 ? 22.438 7.555 17.766 1 58.25 88 LYS A O 1
ATOM 684 N N . VAL A 1 89 ? 20.828 8.289 16.359 1 54.97 89 VAL A N 1
ATOM 685 C CA . VAL A 1 89 ? 19.906 7.191 16.641 1 54.97 89 VAL A CA 1
ATOM 686 C C . VAL A 1 89 ? 20.562 5.867 16.25 1 54.97 89 VAL A C 1
ATOM 688 O O . VAL A 1 89 ? 21.219 5.777 15.211 1 54.97 89 VAL A O 1
ATOM 691 N N . ASN A 1 90 ? 20.516 4.871 17.141 1 53.41 90 ASN A N 1
ATOM 692 C CA . ASN A 1 90 ? 20.984 3.531 16.812 1 53.41 90 ASN A CA 1
ATOM 693 C C . ASN A 1 90 ? 20.016 2.809 15.883 1 53.41 90 ASN A C 1
ATOM 695 O O . ASN A 1 90 ? 19.141 2.059 16.344 1 53.41 90 ASN A O 1
ATOM 699 N N . TRP A 1 91 ? 20.156 2.998 14.648 1 56.59 91 TRP A N 1
ATOM 700 C CA . TRP A 1 91 ? 19.266 2.42 13.656 1 56.59 91 TRP A CA 1
ATOM 701 C C . TRP A 1 91 ? 19.359 0.899 13.648 1 56.59 91 TRP A C 1
ATOM 703 O O . TRP A 1 91 ? 18.438 0.211 13.219 1 56.59 91 TRP A O 1
ATOM 713 N N . GLN A 1 92 ? 20.5 0.379 14.031 1 52.56 92 GLN A N 1
ATOM 714 C CA . GLN A 1 92 ? 20.688 -1.067 14.055 1 52.56 92 GLN A CA 1
ATOM 715 C C . GLN A 1 92 ? 19.625 -1.75 14.906 1 52.56 92 GLN A C 1
ATOM 717 O O . GLN A 1 92 ? 19.188 -2.859 14.594 1 52.56 92 GLN A O 1
ATOM 722 N N . ALA A 1 93 ? 19.25 -1.065 15.922 1 52.16 93 ALA A N 1
ATOM 723 C CA . ALA A 1 93 ? 18.219 -1.619 16.797 1 52.16 93 ALA A CA 1
ATOM 724 C C . ALA A 1 93 ? 16.906 -1.823 16.047 1 52.16 93 ALA A C 1
ATOM 726 O O . ALA A 1 93 ? 16.125 -2.723 16.375 1 52.16 93 ALA A O 1
ATOM 727 N N . PHE A 1 94 ? 16.75 -1.108 15.062 1 50.47 94 PHE A N 1
ATOM 728 C CA . PHE A 1 94 ? 15.531 -1.196 14.273 1 50.47 94 PHE A CA 1
ATOM 729 C C . PHE A 1 94 ? 15.641 -2.295 13.227 1 50.47 94 PHE A C 1
ATOM 731 O O . PHE A 1 94 ? 14.633 -2.803 12.742 1 50.47 94 PHE A O 1
ATOM 738 N N . LEU A 1 95 ? 16.797 -2.645 12.805 1 52.94 95 LEU A N 1
ATOM 739 C CA . LEU A 1 95 ? 17.031 -3.529 11.672 1 52.94 95 LEU A CA 1
ATOM 740 C C . LEU A 1 95 ? 17.219 -4.969 12.133 1 52.94 95 LEU A C 1
ATOM 742 O O . LEU A 1 95 ? 17.203 -5.895 11.32 1 52.94 95 LEU A O 1
ATOM 746 N N . GLU A 1 96 ? 17.469 -5.277 13.312 1 48.28 96 GLU A N 1
ATOM 747 C CA . GLU A 1 96 ? 17.828 -6.586 13.844 1 48.28 96 GLU A CA 1
ATOM 748 C C . GLU A 1 96 ? 16.719 -7.605 13.586 1 48.28 96 GLU A C 1
ATOM 750 O O . GLU A 1 96 ? 16.984 -8.805 13.484 1 48.28 96 GLU A O 1
ATOM 755 N N . ASN A 1 97 ? 15.578 -7.227 13.492 1 45.25 97 ASN A N 1
ATOM 756 C CA . ASN A 1 97 ? 14.508 -8.211 13.438 1 45.25 97 ASN A CA 1
ATOM 757 C C . ASN A 1 97 ? 14.328 -8.758 12.023 1 45.25 97 ASN A C 1
ATOM 759 O O . ASN A 1 97 ? 13.305 -9.383 11.719 1 45.25 97 ASN A O 1
ATOM 763 N N . THR A 1 98 ? 15.328 -8.453 11.25 1 48.91 98 THR A N 1
ATOM 764 C CA . THR A 1 98 ? 15.086 -8.969 9.906 1 48.91 98 THR A CA 1
ATOM 765 C C . THR A 1 98 ? 15.703 -10.352 9.742 1 48.91 98 THR A C 1
ATOM 767 O O . THR A 1 98 ? 16.922 -10.516 9.82 1 48.91 98 THR A O 1
ATOM 770 N N . THR A 1 99 ? 15.117 -11.312 10.117 1 44.59 99 THR A N 1
ATOM 771 C CA . THR A 1 99 ? 15.594 -12.656 9.805 1 44.59 99 THR A CA 1
ATOM 772 C C . THR A 1 99 ? 15.789 -12.82 8.297 1 44.59 99 THR A C 1
ATOM 774 O O . THR A 1 99 ? 14.875 -12.562 7.516 1 44.59 99 THR A O 1
ATOM 777 N N . ALA A 1 100 ? 17.125 -12.828 8.047 1 51.16 100 ALA A N 1
ATOM 778 C CA . ALA A 1 100 ? 17.406 -13.25 6.676 1 51.16 100 ALA A CA 1
ATOM 779 C C . ALA A 1 100 ? 16.688 -14.555 6.344 1 51.16 100 ALA A C 1
ATOM 781 O O . ALA A 1 100 ? 16.922 -15.578 6.988 1 51.16 100 ALA A O 1
ATOM 782 N N . THR A 1 101 ? 15.586 -14.469 5.625 1 60.25 101 THR A N 1
ATOM 783 C CA . THR A 1 101 ? 14.875 -15.68 5.227 1 60.25 101 THR A CA 1
ATOM 784 C C . THR A 1 101 ? 15.656 -16.438 4.16 1 60.25 101 THR A C 1
ATOM 786 O O . THR A 1 101 ? 16.516 -15.867 3.492 1 60.25 101 THR A O 1
ATOM 789 N N . ARG A 1 102 ? 15.828 -17.672 4.188 1 62.44 102 ARG A N 1
ATOM 790 C CA . ARG A 1 102 ? 16.375 -18.516 3.141 1 62.44 102 ARG A CA 1
ATOM 791 C C . ARG A 1 102 ? 16.047 -17.969 1.756 1 62.44 102 ARG A C 1
ATOM 793 O O . ARG A 1 102 ? 16.875 -18.047 0.84 1 62.44 102 ARG A O 1
ATOM 800 N N . HIS A 1 103 ? 15.039 -17.375 1.625 1 79.38 103 HIS A N 1
ATOM 801 C CA . HIS A 1 103 ? 14.617 -16.766 0.365 1 79.38 103 HIS A CA 1
ATOM 802 C C . HIS A 1 103 ? 15.555 -15.641 -0.039 1 79.38 103 HIS A C 1
ATOM 804 O O . HIS A 1 103 ? 15.914 -15.508 -1.212 1 79.38 103 HIS A O 1
ATOM 810 N N . ALA A 1 104 ? 16.047 -15.039 0.938 1 78 104 ALA A N 1
ATOM 811 C CA . ALA A 1 104 ? 16.922 -13.898 0.674 1 78 104 ALA A CA 1
ATOM 812 C C . ALA A 1 104 ? 18.266 -14.344 0.11 1 78 104 ALA A C 1
ATOM 814 O O . ALA A 1 104 ? 18.844 -13.68 -0.756 1 78 104 ALA A O 1
ATOM 815 N N . THR A 1 105 ? 18.688 -15.461 0.532 1 83 105 THR A N 1
ATOM 816 C CA . THR A 1 105 ? 19.969 -15.984 0.057 1 83 105 THR A CA 1
ATOM 817 C C . THR A 1 105 ? 19.891 -16.344 -1.425 1 83 105 THR A C 1
ATOM 819 O O . THR A 1 105 ? 20.797 -16 -2.197 1 83 105 THR A O 1
ATOM 822 N N . TYR A 1 106 ? 18.875 -17.031 -1.828 1 90.19 106 TYR A N 1
ATOM 823 C CA . TYR A 1 106 ? 18.688 -17.391 -3.23 1 90.19 106 TYR A CA 1
ATOM 824 C C . TYR A 1 106 ? 18.578 -16.156 -4.102 1 90.19 106 TYR A C 1
ATOM 826 O O . TYR A 1 106 ? 19.172 -16.094 -5.18 1 90.19 106 TYR A O 1
ATOM 834 N N . GLN A 1 107 ? 17.875 -15.219 -3.611 1 86.44 107 GLN A N 1
ATOM 835 C CA . GLN A 1 107 ? 17.672 -13.984 -4.367 1 86.44 107 GLN A CA 1
ATOM 836 C C . GLN A 1 107 ? 18.984 -13.234 -4.539 1 86.44 107 GLN A C 1
ATOM 838 O O . GLN A 1 107 ? 19.25 -12.664 -5.602 1 86.44 107 GLN A O 1
ATOM 843 N N . ARG A 1 108 ? 19.812 -13.234 -3.547 1 85.5 108 ARG A N 1
ATOM 844 C CA . ARG A 1 108 ? 21.109 -12.586 -3.619 1 85.5 108 ARG A CA 1
ATOM 845 C C . ARG A 1 108 ? 22 -13.273 -4.648 1 85.5 108 ARG A C 1
ATOM 847 O O . ARG A 1 108 ? 22.719 -12.609 -5.398 1 85.5 108 ARG A O 1
ATOM 854 N N . LYS A 1 109 ? 21.938 -14.555 -4.613 1 90.81 109 LYS A N 1
ATOM 855 C CA . LYS A 1 109 ? 22.75 -15.312 -5.566 1 90.81 109 LYS A CA 1
ATOM 856 C C . LYS A 1 109 ? 22.312 -15.023 -7.004 1 90.81 109 LYS A C 1
ATOM 858 O O . LYS A 1 109 ? 23.156 -14.852 -7.887 1 90.81 109 LYS A O 1
ATOM 863 N N . LEU A 1 110 ? 21.078 -15.008 -7.203 1 93.06 110 LEU A N 1
ATOM 864 C CA . LEU A 1 110 ? 20.547 -14.719 -8.531 1 93.06 110 LEU A CA 1
ATOM 865 C C . LEU A 1 110 ? 20.906 -13.297 -8.961 1 93.06 110 LEU A C 1
ATOM 867 O O . LEU A 1 110 ? 21.312 -13.07 -10.109 1 93.06 110 LEU A O 1
ATOM 871 N N . ALA A 1 111 ? 20.75 -12.398 -8.055 1 87.62 111 ALA A N 1
ATOM 872 C CA . ALA A 1 111 ? 21.078 -11.008 -8.344 1 87.62 111 ALA A CA 1
ATOM 873 C C . ALA A 1 111 ? 22.562 -10.867 -8.688 1 87.62 111 ALA A C 1
ATOM 875 O O . ALA A 1 111 ? 22.922 -10.156 -9.625 1 87.62 111 ALA A O 1
ATOM 876 N N . LYS A 1 112 ? 23.375 -11.492 -7.922 1 89.81 112 LYS A N 1
ATOM 877 C CA . LYS A 1 112 ? 24.812 -11.469 -8.164 1 89.81 112 LYS A CA 1
ATOM 878 C C . LYS A 1 112 ? 25.141 -12.055 -9.531 1 89.81 112 LYS A C 1
ATOM 880 O O . LYS A 1 112 ? 25.969 -11.508 -10.266 1 89.81 112 LYS A O 1
ATOM 885 N N . ALA A 1 113 ? 24.516 -13.094 -9.852 1 92.19 113 ALA A N 1
ATOM 886 C CA . ALA A 1 113 ? 24.75 -13.742 -11.141 1 92.19 113 ALA A CA 1
ATOM 887 C C . ALA A 1 113 ? 24.375 -12.812 -12.297 1 92.19 113 ALA A C 1
ATOM 889 O O . ALA A 1 113 ? 25.078 -12.766 -13.312 1 92.19 113 ALA A O 1
ATOM 890 N N . ARG A 1 114 ? 23.328 -12.102 -12.164 1 91.06 114 ARG A N 1
ATOM 891 C CA . ARG A 1 114 ? 22.859 -11.172 -13.195 1 91.06 114 ARG A CA 1
ATOM 892 C C . ARG A 1 114 ? 23.844 -10.031 -13.398 1 91.06 114 ARG A C 1
ATOM 894 O O . ARG A 1 114 ? 24.062 -9.586 -14.523 1 91.06 114 ARG A O 1
ATOM 901 N N . THR A 1 115 ? 24.438 -9.594 -12.32 1 87.81 115 THR A N 1
ATOM 902 C CA . THR A 1 115 ? 25.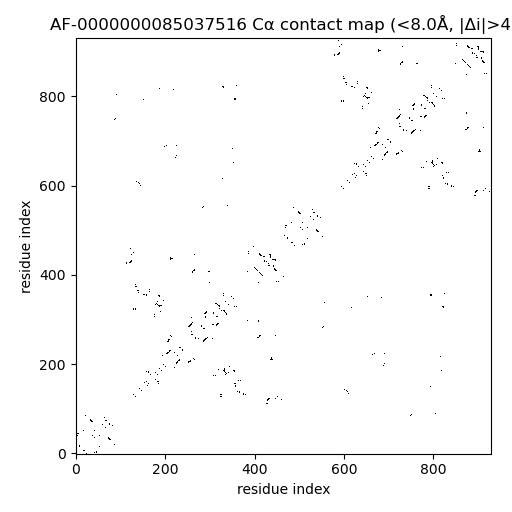25 -8.383 -12.367 1 87.81 115 THR A CA 1
ATOM 903 C C . THR A 1 115 ? 26.703 -8.711 -12.711 1 87.81 115 THR A C 1
ATOM 905 O O . THR A 1 115 ? 27.422 -7.879 -13.266 1 87.81 115 THR A O 1
ATOM 908 N N . THR A 1 116 ? 27.172 -9.867 -12.438 1 87.38 116 THR A N 1
ATOM 909 C CA . THR A 1 116 ? 28.578 -10.18 -12.586 1 87.38 116 THR A CA 1
ATOM 910 C C . THR A 1 116 ? 28.828 -11.031 -13.828 1 87.38 116 THR A C 1
ATOM 912 O O . THR A 1 116 ? 29.969 -11.383 -14.133 1 87.38 116 THR A O 1
ATOM 915 N N . ALA A 1 117 ? 27.781 -11.297 -14.492 1 85.62 117 ALA A N 1
ATOM 916 C CA . ALA A 1 117 ? 27.938 -12.211 -15.625 1 85.62 117 ALA A CA 1
ATOM 917 C C . ALA A 1 117 ? 28.891 -11.633 -16.672 1 85.62 117 ALA A C 1
ATOM 919 O O . ALA A 1 117 ? 28.734 -10.477 -17.078 1 85.62 117 ALA A O 1
ATOM 920 N N . THR A 1 118 ? 29.891 -12.422 -17 1 88.38 118 THR A N 1
ATOM 921 C CA . THR A 1 118 ? 30.859 -12.047 -18.031 1 88.38 118 THR A CA 1
ATOM 922 C C . THR A 1 118 ? 30.562 -12.797 -19.344 1 88.38 118 THR A C 1
ATOM 924 O O . THR A 1 118 ? 31.203 -12.547 -20.359 1 88.38 118 THR A O 1
ATOM 927 N N . VAL A 1 119 ? 29.703 -13.75 -19.281 1 88.12 119 VAL A N 1
ATOM 928 C CA . VAL A 1 119 ? 29.234 -14.523 -20.422 1 88.12 119 VAL A CA 1
ATOM 929 C C . VAL A 1 119 ? 27.719 -14.391 -20.547 1 88.12 119 VAL A C 1
ATOM 931 O O . VAL A 1 119 ? 27.047 -14 -19.594 1 88.12 119 VAL A O 1
ATOM 934 N N . PRO A 1 120 ? 27.25 -14.789 -21.703 1 91.94 120 PRO A N 1
ATOM 935 C CA . PRO A 1 120 ? 25.797 -14.703 -21.859 1 91.94 120 PRO A CA 1
ATOM 936 C C . PRO A 1 120 ? 25.047 -15.578 -20.859 1 91.94 120 PRO A C 1
ATOM 938 O O . PRO A 1 120 ? 25.391 -16.75 -20.672 1 91.94 120 PRO A O 1
ATOM 941 N N . LEU A 1 121 ? 24.094 -14.984 -20.219 1 94.19 121 LEU A N 1
ATOM 942 C CA . LEU A 1 121 ? 23.297 -15.648 -19.203 1 94.19 121 LEU A CA 1
ATOM 943 C C . LEU A 1 121 ? 21.906 -15.977 -19.75 1 94.19 121 LEU A C 1
ATOM 945 O O . LEU A 1 121 ? 21.328 -15.211 -20.531 1 94.19 121 LEU A O 1
ATOM 949 N N . ILE A 1 122 ? 21.453 -17.219 -19.484 1 96.75 122 ILE A N 1
ATOM 950 C CA . ILE A 1 122 ? 20.047 -17.516 -19.672 1 96.75 122 ILE A CA 1
ATOM 951 C C . ILE A 1 122 ? 19.297 -17.25 -18.375 1 96.75 122 ILE A C 1
ATOM 953 O O . ILE A 1 122 ? 19.469 -17.984 -17.391 1 96.75 122 ILE A O 1
ATOM 957 N N . ASP A 1 123 ? 18.438 -16.266 -18.344 1 96.31 123 ASP A N 1
ATOM 958 C CA . ASP A 1 123 ? 17.703 -15.898 -17.141 1 96.31 123 ASP A CA 1
ATOM 959 C C . ASP A 1 123 ? 16.312 -16.516 -17.141 1 96.31 123 ASP A C 1
ATOM 961 O O . ASP A 1 123 ? 15.305 -15.812 -17.297 1 96.31 123 ASP A O 1
ATOM 965 N N . ALA A 1 124 ? 16.25 -17.75 -16.766 1 97.88 124 ALA A N 1
ATOM 966 C CA . ALA A 1 124 ? 14.961 -18.438 -16.656 1 97.88 124 ALA A CA 1
ATOM 967 C C . ALA A 1 124 ? 14.375 -18.266 -15.258 1 97.88 124 ALA A C 1
ATOM 969 O O . ALA A 1 124 ? 13.375 -18.906 -14.914 1 97.88 124 ALA A O 1
ATOM 970 N N . ALA A 1 125 ? 15.016 -17.438 -14.461 1 97 125 ALA A N 1
ATOM 971 C CA . ALA A 1 125 ? 14.508 -17.125 -13.125 1 97 125 ALA A CA 1
ATOM 972 C C . ALA A 1 125 ? 13.648 -15.867 -13.141 1 97 125 ALA A C 1
ATOM 974 O O . ALA A 1 125 ? 13.008 -15.539 -12.141 1 97 125 ALA A O 1
ATOM 975 N N . ALA A 1 126 ? 13.539 -15.211 -14.297 1 92.38 126 ALA A N 1
ATOM 976 C CA . ALA A 1 126 ? 12.789 -13.961 -14.406 1 92.38 126 ALA A CA 1
ATOM 977 C C . ALA A 1 126 ? 11.328 -14.164 -14.031 1 92.38 126 ALA A C 1
ATOM 979 O O . ALA A 1 126 ? 10.742 -15.211 -14.312 1 92.38 126 ALA A O 1
ATOM 980 N N . ASN A 1 127 ? 10.734 -13.133 -13.398 1 89.81 127 ASN A N 1
ATOM 981 C CA . ASN A 1 127 ? 9.336 -13.195 -12.984 1 89.81 127 ASN A CA 1
ATOM 982 C C . ASN A 1 127 ? 8.414 -12.531 -14.008 1 89.81 127 ASN A C 1
ATOM 984 O O . ASN A 1 127 ? 7.195 -12.656 -13.93 1 89.81 127 ASN A O 1
ATOM 988 N N . GLU A 1 128 ? 9.055 -11.875 -14.992 1 87.38 128 GLU A N 1
ATOM 989 C CA . GLU A 1 128 ? 8.281 -11.062 -15.922 1 87.38 128 GLU A CA 1
ATOM 990 C C . GLU A 1 128 ? 8.57 -11.453 -17.375 1 87.38 128 GLU A C 1
ATOM 992 O O . GLU A 1 128 ? 9.5 -12.211 -17.641 1 87.38 128 GLU A O 1
ATOM 997 N N . LEU A 1 129 ? 7.73 -10.945 -18.234 1 90.69 129 LEU A N 1
ATOM 998 C CA . LEU A 1 129 ? 7.977 -11.047 -19.672 1 90.69 129 LEU A CA 1
ATOM 999 C C . LEU A 1 129 ? 9.18 -10.203 -20.078 1 90.69 129 LEU A C 1
ATOM 1001 O O . LEU A 1 129 ? 9.398 -9.117 -19.531 1 90.69 129 LEU A O 1
ATOM 1005 N N . PRO A 1 130 ? 9.93 -10.773 -20.969 1 89.5 130 PRO A N 1
ATOM 1006 C CA . PRO A 1 130 ? 10.898 -9.859 -21.562 1 89.5 130 PRO A CA 1
ATOM 1007 C C . PRO A 1 130 ? 10.242 -8.68 -22.266 1 89.5 130 PRO A C 1
ATOM 1009 O O . PRO A 1 130 ? 9.156 -8.82 -22.844 1 89.5 130 PRO A O 1
ATOM 1012 N N . THR A 1 131 ? 10.906 -7.602 -22.344 1 82.25 131 THR A N 1
ATOM 1013 C CA . THR A 1 131 ? 10.359 -6.34 -22.828 1 82.25 131 THR A CA 1
ATOM 1014 C C . THR A 1 131 ? 9.891 -6.473 -24.266 1 82.25 131 THR A C 1
ATOM 1016 O O . THR A 1 131 ? 8.906 -5.844 -24.672 1 82.25 131 THR A O 1
ATOM 1019 N N . ASN A 1 132 ? 10.625 -7.219 -25.016 1 84.56 132 ASN A N 1
ATOM 1020 C CA . ASN A 1 132 ? 10.312 -7.332 -26.438 1 84.56 132 ASN A CA 1
ATOM 1021 C C . ASN A 1 132 ? 9.031 -8.125 -26.656 1 84.56 132 ASN A C 1
ATOM 1023 O O . ASN A 1 132 ? 8.477 -8.109 -27.766 1 84.56 132 ASN A O 1
ATOM 1027 N N . LEU A 1 133 ? 8.508 -8.828 -25.641 1 89.44 133 LEU A N 1
ATOM 1028 C CA . LEU A 1 133 ? 7.277 -9.602 -25.781 1 89.44 133 LEU A CA 1
ATOM 1029 C C . LEU A 1 133 ? 6.082 -8.805 -25.266 1 89.44 133 LEU A C 1
ATOM 1031 O O . LEU A 1 133 ? 4.934 -9.18 -25.5 1 89.44 133 LEU A O 1
ATOM 1035 N N . ILE A 1 134 ? 6.332 -7.719 -24.562 1 85.25 134 ILE A N 1
ATOM 1036 C CA . ILE A 1 134 ? 5.242 -6.898 -24.047 1 85.25 134 ILE A CA 1
ATOM 1037 C C . ILE A 1 134 ? 4.52 -6.207 -25.203 1 85.25 134 ILE A C 1
ATOM 1039 O O . ILE A 1 134 ? 5.152 -5.547 -26.031 1 85.25 134 ILE A O 1
ATOM 1043 N N . PRO A 1 135 ? 3.244 -6.375 -25.234 1 80.44 135 PRO A N 1
ATOM 1044 C CA . PRO A 1 135 ? 2.482 -5.746 -26.312 1 80.44 135 PRO A CA 1
ATOM 1045 C C . PRO A 1 135 ? 2.717 -4.238 -26.406 1 80.44 135 PRO A C 1
ATOM 1047 O O . PRO A 1 135 ? 2.814 -3.564 -25.375 1 80.44 135 PRO A O 1
ATOM 1050 N N . GLN A 1 136 ? 2.977 -3.773 -27.594 1 73 136 GLN A N 1
ATOM 1051 C CA . GLN A 1 136 ? 3.172 -2.346 -27.828 1 73 136 GLN A CA 1
ATOM 1052 C C . GLN A 1 136 ? 1.865 -1.576 -27.641 1 73 136 GLN A C 1
ATOM 1054 O O . GLN A 1 136 ? 0.828 -1.972 -28.188 1 73 136 GLN A O 1
ATOM 1059 N N . LEU A 1 137 ? 2.039 -0.59 -26.625 1 69.81 137 LEU A N 1
ATOM 1060 C CA . LEU A 1 137 ? 0.868 0.234 -26.359 1 69.81 137 LEU A CA 1
ATOM 1061 C C . LEU A 1 137 ? 0.925 1.541 -27.141 1 69.81 137 LEU A C 1
ATOM 1063 O O . LEU A 1 137 ? 2.01 2.051 -27.422 1 69.81 137 LEU A O 1
ATOM 1067 N N . GLY A 1 138 ? 0.236 1.691 -28.219 1 70.31 138 GLY A N 1
ATOM 1068 C CA . GLY A 1 138 ? 0.191 2.912 -29 1 70.31 138 GLY A CA 1
ATOM 1069 C C . GLY A 1 138 ? 0.78 4.109 -28.281 1 70.31 138 GLY A C 1
ATOM 1070 O O . GLY A 1 138 ? 1.585 3.955 -27.359 1 70.31 138 GLY A O 1
ATOM 1071 N N . THR A 1 139 ? 0.703 5.363 -28.828 1 72.56 139 THR A N 1
ATOM 1072 C CA . THR A 1 139 ? 1.149 6.625 -28.25 1 72.56 139 THR A CA 1
ATOM 1073 C C . THR A 1 139 ? 0.078 7.211 -27.328 1 72.56 139 THR A C 1
ATOM 1075 O O . THR A 1 139 ? -1.09 7.305 -27.719 1 72.56 139 THR A O 1
ATOM 1078 N N . LEU A 1 140 ? 0.575 7.379 -26.078 1 70.12 140 LEU A N 1
ATOM 1079 C CA . LEU A 1 140 ? -0.334 8.023 -25.141 1 70.12 140 LEU A CA 1
ATOM 1080 C C . LEU A 1 140 ? -0.065 9.516 -25.062 1 70.12 140 LEU A C 1
ATOM 1082 O O . LEU A 1 140 ? 1.079 9.938 -24.859 1 70.12 140 LEU A O 1
ATOM 1086 N N . THR A 1 141 ? -1.073 10.289 -25.469 1 72.56 141 THR A N 1
ATOM 1087 C CA . THR A 1 141 ? -0.993 11.734 -25.312 1 72.56 141 THR A CA 1
ATOM 1088 C C . THR A 1 141 ? -1.98 12.227 -24.266 1 72.56 141 THR A C 1
ATOM 1090 O O . THR A 1 141 ? -3.176 11.938 -24.344 1 72.56 141 THR A O 1
ATOM 1093 N N . LEU A 1 142 ? -1.374 12.703 -23.188 1 73.38 142 LEU A N 1
ATOM 1094 C CA . LEU A 1 142 ? -2.227 13.273 -22.141 1 73.38 142 LEU A CA 1
ATOM 1095 C C . LEU A 1 142 ? -1.777 14.688 -21.797 1 73.38 142 LEU A C 1
ATOM 1097 O O . LEU A 1 142 ? -0.62 14.898 -21.422 1 73.38 142 LEU A O 1
ATOM 1101 N N . ASP A 1 143 ? -2.602 15.578 -22.125 1 71.75 143 ASP A N 1
ATOM 1102 C CA . ASP A 1 143 ? -2.299 16.922 -21.641 1 71.75 143 ASP A CA 1
ATOM 1103 C C . ASP A 1 143 ? -2.918 17.156 -20.266 1 71.75 143 ASP A C 1
ATOM 1105 O O . ASP A 1 143 ? -3.768 16.375 -19.828 1 71.75 143 ASP A O 1
ATOM 1109 N N . TRP A 1 144 ? -2.371 18.094 -19.609 1 70.88 144 TRP A N 1
ATOM 1110 C CA . TRP A 1 144 ? -2.762 18.375 -18.234 1 70.88 144 TRP A CA 1
ATOM 1111 C C . TRP A 1 144 ? -4.27 18.578 -18.125 1 70.88 144 TRP A C 1
ATOM 1113 O O . TRP A 1 144 ? -4.891 18.141 -17.156 1 70.88 144 TRP A O 1
ATOM 1123 N N . GLN A 1 145 ? -4.879 19.203 -19.125 1 68.75 145 GLN A N 1
ATOM 1124 C CA . GLN A 1 145 ? -6.328 19.375 -19.141 1 68.75 145 GLN A CA 1
ATOM 1125 C C . GLN A 1 145 ? -7.031 18.016 -19.219 1 68.75 145 GLN A C 1
ATOM 1127 O O . GLN A 1 145 ? -8.07 17.812 -18.594 1 68.75 145 GLN A O 1
ATOM 1132 N N . GLY A 1 146 ? -6.445 17.234 -20 1 73.5 146 GLY A N 1
ATOM 1133 C CA . GLY A 1 146 ? -6.965 15.875 -20.094 1 73.5 146 GLY A CA 1
ATOM 1134 C C . GLY A 1 146 ? -6.898 15.133 -18.766 1 73.5 146 GLY A C 1
ATOM 1135 O O . GLY A 1 146 ? -7.832 14.406 -18.422 1 73.5 146 GLY A O 1
ATOM 1136 N N . PHE A 1 147 ? -5.855 15.352 -18.031 1 74.25 147 PHE A N 1
ATOM 1137 C CA . PHE A 1 147 ? -5.695 14.734 -16.734 1 74.25 147 PHE A CA 1
ATOM 1138 C C . PHE A 1 147 ? -6.742 15.258 -15.75 1 74.25 147 PHE A C 1
ATOM 1140 O O . PHE A 1 147 ? -7.352 14.477 -15.016 1 74.25 147 PHE A O 1
ATOM 1147 N N . LEU A 1 148 ? -6.941 16.516 -15.789 1 73.69 148 LEU A N 1
ATOM 1148 C CA . LEU A 1 148 ? -7.922 17.125 -14.898 1 73.69 148 LEU A CA 1
ATOM 1149 C C . LEU A 1 148 ? -9.328 16.641 -15.234 1 73.69 148 LEU A C 1
ATOM 1151 O O . LEU A 1 148 ? -10.148 16.438 -14.336 1 73.69 148 LEU A O 1
ATOM 1155 N N . THR A 1 149 ? -9.562 16.438 -16.5 1 75.31 149 THR A N 1
ATOM 1156 C CA . THR A 1 149 ? -10.844 15.883 -16.938 1 75.31 149 THR A CA 1
ATOM 1157 C C . THR A 1 149 ? -11.008 14.453 -16.438 1 75.31 149 THR A C 1
ATOM 1159 O O . THR A 1 149 ? -12.094 14.062 -15.992 1 75.31 149 THR A O 1
ATOM 1162 N N . ALA A 1 150 ? -9.938 13.742 -16.547 1 77.5 150 ALA A N 1
ATOM 1163 C CA . ALA A 1 150 ? -9.961 12.359 -16.078 1 77.5 150 ALA A CA 1
ATOM 1164 C C . ALA A 1 150 ? -10.242 12.289 -14.578 1 77.5 150 ALA A C 1
ATOM 1166 O O . ALA A 1 150 ? -10.906 11.359 -14.102 1 77.5 150 ALA A O 1
ATOM 1167 N N . GLN A 1 151 ? -9.766 13.242 -13.914 1 75.88 151 GLN A N 1
ATOM 1168 C CA . GLN A 1 151 ? -9.969 13.297 -12.477 1 75.88 151 GLN A CA 1
ATOM 1169 C C . GLN A 1 151 ? -11.453 13.383 -12.133 1 75.88 151 GLN A C 1
ATOM 1171 O O . GLN A 1 151 ? -11.891 12.859 -11.109 1 75.88 151 GLN A O 1
ATOM 1176 N N . GLN A 1 152 ? -12.125 14.039 -12.953 1 74 152 GLN A N 1
ATOM 1177 C CA . GLN A 1 152 ? -13.562 14.195 -12.727 1 74 152 GLN A CA 1
ATOM 1178 C C . GLN A 1 152 ? -14.289 12.859 -12.883 1 74 152 GLN A C 1
ATOM 1180 O O . GLN A 1 152 ? -15.414 12.695 -12.406 1 74 152 GLN A O 1
ATOM 1185 N N . GLN A 1 153 ? -13.648 11.984 -13.516 1 75.75 153 GLN A N 1
ATOM 1186 C CA . GLN A 1 153 ? -14.266 10.695 -13.789 1 75.75 153 GLN A CA 1
ATOM 1187 C C . GLN A 1 153 ? -13.773 9.633 -12.805 1 75.75 153 GLN A C 1
ATOM 1189 O O . GLN A 1 153 ? -14.109 8.453 -12.938 1 75.75 153 GLN A O 1
ATOM 1194 N N . GLU A 1 154 ? -12.984 10.078 -12 1 74.88 154 GLU A N 1
ATOM 1195 C CA . GLU A 1 154 ? -12.539 9.133 -10.984 1 74.88 154 GLU A CA 1
ATOM 1196 C C . GLU A 1 154 ? -13.602 8.938 -9.906 1 74.88 154 GLU A C 1
ATOM 1198 O O . GLU A 1 154 ? -14.141 9.906 -9.375 1 74.88 154 GLU A O 1
ATOM 1203 N N . GLU A 1 155 ? -13.992 7.727 -9.742 1 72.19 155 GLU A N 1
ATOM 1204 C CA . GLU A 1 155 ? -14.906 7.336 -8.68 1 72.19 155 GLU A CA 1
ATOM 1205 C C . GLU A 1 155 ? -14.148 6.871 -7.438 1 72.19 155 GLU A C 1
ATOM 1207 O O . GLU A 1 155 ? -12.922 6.879 -7.418 1 72.19 155 GLU A O 1
ATOM 1212 N N . ARG A 1 156 ? -14.945 6.523 -6.555 1 72.75 156 ARG A N 1
ATOM 1213 C CA . ARG A 1 156 ? -14.406 6.059 -5.281 1 72.75 156 ARG A CA 1
ATOM 1214 C C . ARG A 1 156 ? -13.602 4.777 -5.469 1 72.75 156 ARG A C 1
ATOM 1216 O O . ARG A 1 156 ? -12.656 4.516 -4.719 1 72.75 156 ARG A O 1
ATOM 1223 N N . THR A 1 157 ? -13.977 4.137 -6.52 1 77.06 157 THR A N 1
ATOM 1224 C CA . THR A 1 157 ? -13.398 2.809 -6.684 1 77.06 157 THR A CA 1
ATOM 1225 C C . THR A 1 157 ? -12.367 2.799 -7.809 1 77.06 157 THR A C 1
ATOM 1227 O O . THR A 1 157 ? -11.805 1.752 -8.141 1 77.06 157 THR A O 1
ATOM 1230 N N . GLY A 1 158 ? -12.18 3.895 -8.43 1 84.12 158 GLY A N 1
ATOM 1231 C CA . GLY A 1 158 ? -11.219 3.951 -9.516 1 84.12 158 GLY A CA 1
ATOM 1232 C C . GLY A 1 158 ? -11.68 4.816 -10.672 1 84.12 158 GLY A C 1
ATOM 1233 O O . GLY A 1 158 ? -12.727 5.465 -10.594 1 84.12 158 GLY A O 1
ATOM 1234 N N . TYR A 1 159 ? -10.836 4.844 -11.727 1 89.69 159 TYR A N 1
ATOM 1235 C CA . TYR A 1 159 ? -11.141 5.574 -12.953 1 89.69 159 TYR A CA 1
ATOM 1236 C C . TYR A 1 159 ? -12.234 4.871 -13.75 1 89.69 159 TYR A C 1
ATOM 1238 O O . TYR A 1 159 ? -12.039 3.748 -14.219 1 89.69 159 TYR A O 1
ATOM 1246 N N . LEU A 1 160 ? -13.391 5.5 -13.883 1 90.94 160 LEU A N 1
ATOM 1247 C CA . LEU A 1 160 ? -14.602 4.879 -14.398 1 90.94 160 LEU A CA 1
ATOM 1248 C C . LEU A 1 160 ? -14.359 4.27 -15.781 1 90.94 160 LEU A C 1
ATOM 1250 O O . LEU A 1 160 ? -14.727 3.119 -16.031 1 90.94 160 LEU A O 1
ATOM 1254 N N . PRO A 1 161 ? -13.703 4.965 -16.719 1 91.81 161 PRO A N 1
ATOM 1255 C CA . PRO A 1 161 ? -13.469 4.359 -18.031 1 91.81 161 PRO A CA 1
ATOM 1256 C C . PRO A 1 161 ? -12.648 3.07 -17.953 1 91.81 161 PRO A C 1
ATOM 1258 O O . PRO A 1 161 ? -12.93 2.109 -18.672 1 91.81 161 PRO A O 1
ATOM 1261 N N . LEU A 1 162 ? -11.68 3.051 -17.078 1 93 162 LEU A N 1
ATOM 1262 C CA . LEU A 1 162 ? -10.883 1.836 -16.906 1 93 162 LEU A CA 1
ATOM 1263 C C . LEU A 1 162 ? -11.734 0.708 -16.344 1 93 162 LEU A C 1
ATOM 1265 O O . LEU A 1 162 ? -11.625 -0.44 -16.766 1 93 162 LEU A O 1
ATOM 1269 N N . MET A 1 163 ? -12.547 1.022 -15.383 1 93.38 163 MET A N 1
ATOM 1270 C CA . MET A 1 163 ? -13.438 0.029 -14.789 1 93.38 163 MET A CA 1
ATOM 1271 C C . MET A 1 163 ? -14.367 -0.566 -15.836 1 93.38 163 MET A C 1
ATOM 1273 O O . MET A 1 163 ? -14.609 -1.774 -15.844 1 93.38 163 MET A O 1
ATOM 1277 N N . GLN A 1 164 ? -14.867 0.274 -16.688 1 93.69 164 GLN A N 1
ATOM 1278 C CA . GLN A 1 164 ? -15.734 -0.185 -17.75 1 93.69 164 GLN A CA 1
ATOM 1279 C C . GLN A 1 164 ? -14.984 -1.087 -18.734 1 93.69 164 GLN A C 1
ATOM 1281 O O . GLN A 1 164 ? -15.516 -2.104 -19.188 1 93.69 164 GLN A O 1
ATOM 1286 N N . THR A 1 165 ? -13.781 -0.682 -19.047 1 93.75 165 THR A N 1
ATOM 1287 C CA . THR A 1 165 ? -12.938 -1.484 -19.922 1 93.75 165 THR A CA 1
ATOM 1288 C C . THR A 1 165 ? -12.688 -2.867 -19.328 1 93.75 165 THR A C 1
ATOM 1290 O O . THR A 1 165 ? -12.852 -3.881 -20 1 93.75 165 THR A O 1
ATOM 1293 N N . ILE A 1 166 ? -12.375 -2.936 -18.062 1 93 166 ILE A N 1
ATOM 1294 C CA . ILE A 1 166 ? -12.109 -4.195 -17.375 1 93 166 ILE A CA 1
ATOM 1295 C C . ILE A 1 166 ? -13.383 -5.043 -17.328 1 93 166 ILE A C 1
ATOM 1297 O O . ILE A 1 166 ? -13.336 -6.25 -17.578 1 93 166 ILE A O 1
ATOM 1301 N N . ASN A 1 167 ? -14.461 -4.398 -17.016 1 92.56 167 ASN A N 1
ATOM 1302 C CA . ASN A 1 167 ? -15.742 -5.102 -17.016 1 92.56 167 ASN A CA 1
ATOM 1303 C C . ASN A 1 167 ? -16.047 -5.711 -18.375 1 92.56 167 ASN A C 1
ATOM 1305 O O . ASN A 1 167 ? -16.547 -6.836 -18.453 1 92.56 167 ASN A O 1
ATOM 1309 N N . ARG A 1 168 ? -15.812 -5 -19.406 1 91.19 168 ARG A N 1
ATOM 1310 C CA . ARG A 1 168 ? -16.062 -5.488 -20.75 1 91.19 168 ARG A CA 1
ATOM 1311 C C . ARG A 1 168 ? -15.203 -6.715 -21.047 1 91.19 168 ARG A C 1
ATOM 1313 O O . ARG A 1 168 ? -15.672 -7.664 -21.688 1 91.19 168 ARG A O 1
ATOM 1320 N N . TYR A 1 169 ? -14.023 -6.688 -20.625 1 87.12 169 TYR A N 1
ATOM 1321 C CA . TYR A 1 169 ? -13.125 -7.816 -20.844 1 87.12 169 TYR A CA 1
ATOM 1322 C C . TYR A 1 169 ? -13.633 -9.062 -20.141 1 87.12 169 TYR A C 1
ATOM 1324 O O . TYR A 1 169 ? -13.625 -10.156 -20.703 1 87.12 169 TYR A O 1
ATOM 1332 N N . HIS A 1 170 ? -14.039 -8.945 -18.891 1 87.12 170 HIS A N 1
ATOM 1333 C CA . HIS A 1 170 ? -14.523 -10.094 -18.141 1 87.12 170 HIS A CA 1
ATOM 1334 C C . HIS A 1 170 ? -15.844 -10.609 -18.703 1 87.12 170 HIS A C 1
ATOM 1336 O O . HIS A 1 170 ? -16.078 -11.812 -18.734 1 87.12 170 HIS A O 1
ATOM 1342 N N . THR A 1 171 ? -16.625 -9.719 -19.156 1 84.94 171 THR A N 1
ATOM 1343 C CA . THR A 1 171 ? -17.906 -10.102 -19.75 1 84.94 171 THR A CA 1
ATOM 1344 C C . THR A 1 171 ? -17.672 -10.82 -21.078 1 84.94 171 THR A C 1
ATOM 1346 O O . THR A 1 171 ? -18.312 -11.836 -21.359 1 84.94 171 THR A O 1
ATOM 1349 N N . ALA A 1 172 ? -16.828 -10.281 -21.844 1 80.88 172 ALA A N 1
ATOM 1350 C CA . ALA A 1 172 ? -16.547 -10.859 -23.156 1 80.88 172 ALA A CA 1
ATOM 1351 C C . ALA A 1 172 ? -15.969 -12.266 -23.016 1 80.88 172 ALA A C 1
ATOM 1353 O O . ALA A 1 172 ? -16.203 -13.125 -23.875 1 80.88 172 ALA A O 1
ATOM 1354 N N . ARG A 1 173 ? -15.297 -12.484 -21.922 1 77.94 173 ARG A N 1
ATOM 1355 C CA . ARG A 1 173 ? -14.688 -13.789 -21.688 1 77.94 173 ARG A CA 1
ATOM 1356 C C . ARG A 1 173 ? -15.625 -14.695 -20.891 1 77.94 173 ARG A C 1
ATOM 1358 O O . ARG A 1 173 ? -15.25 -15.805 -20.5 1 77.94 173 ARG A O 1
ATOM 1365 N N . GLN A 1 174 ? -16.797 -14.164 -20.641 1 68.44 174 GLN A N 1
ATOM 1366 C CA . GLN A 1 174 ? -17.844 -14.898 -19.953 1 68.44 174 GLN A CA 1
ATOM 1367 C C . GLN A 1 174 ? -17.375 -15.398 -18.594 1 68.44 174 GLN A C 1
ATOM 1369 O O . GLN A 1 174 ? -17.672 -16.531 -18.203 1 68.44 174 GLN A O 1
ATOM 1374 N N . GLN A 1 175 ? -16.625 -14.625 -18.031 1 73.56 175 GLN A N 1
ATOM 1375 C CA . GLN A 1 175 ? -16.109 -15.039 -16.734 1 73.56 175 GLN A CA 1
ATOM 1376 C C . GLN A 1 175 ? -17.125 -14.781 -15.633 1 73.56 175 GLN A C 1
ATOM 1378 O O . GLN A 1 175 ? -17.516 -15.703 -14.914 1 73.56 175 GLN A O 1
ATOM 1383 N N . PHE A 1 176 ? -17.484 -13.578 -15.422 1 74.38 176 PHE A N 1
ATOM 1384 C CA . PHE A 1 176 ? -18.547 -13.242 -14.484 1 74.38 176 PHE A CA 1
ATOM 1385 C C . PHE A 1 176 ? -19.125 -11.867 -14.789 1 74.38 176 PHE A C 1
ATOM 1387 O O . PHE A 1 176 ? -18.609 -11.148 -15.641 1 74.38 176 PHE A O 1
ATOM 1394 N N . THR A 1 177 ? -20.328 -11.656 -14.242 1 79 177 THR A N 1
ATOM 1395 C CA . THR A 1 177 ? -20.938 -10.328 -14.328 1 79 177 THR A CA 1
ATOM 1396 C C . THR A 1 177 ? -20.734 -9.555 -13.031 1 79 177 THR A C 1
ATOM 1398 O O . THR A 1 177 ? -20.453 -10.141 -11.984 1 79 177 THR A O 1
ATOM 1401 N N . LEU A 1 178 ? -20.797 -8.266 -13.156 1 84.12 178 LEU A N 1
ATOM 1402 C CA . LEU A 1 178 ? -20.594 -7.422 -11.984 1 84.12 178 LEU A CA 1
ATOM 1403 C C . LEU A 1 178 ? -21.906 -7.133 -11.273 1 84.12 178 LEU A C 1
ATOM 1405 O O . LEU A 1 178 ? -21.984 -6.23 -10.438 1 84.12 178 LEU A O 1
ATOM 1409 N N . ASP A 1 179 ? -22.891 -7.957 -11.578 1 79.25 179 ASP A N 1
ATOM 1410 C CA . ASP A 1 179 ? -24.141 -7.785 -10.836 1 79.25 179 ASP A CA 1
ATOM 1411 C C . ASP A 1 179 ? -23.938 -8.016 -9.344 1 79.25 179 ASP A C 1
ATOM 1413 O O . ASP A 1 179 ? -23.531 -9.109 -8.93 1 79.25 179 ASP A O 1
ATOM 1417 N N . ARG A 1 180 ? -24.281 -7.113 -8.461 1 83 180 ARG A N 1
ATOM 1418 C CA . ARG A 1 180 ? -24.125 -7.148 -7.008 1 83 180 ARG A CA 1
ATOM 1419 C C . ARG A 1 180 ? -22.672 -7.352 -6.617 1 83 180 ARG A C 1
ATOM 1421 O O . ARG A 1 180 ? -22.375 -7.984 -5.598 1 83 180 ARG A O 1
ATOM 1428 N N . GLN A 1 181 ? -21.812 -6.988 -7.52 1 90 181 GLN A N 1
ATOM 1429 C CA . GLN A 1 181 ? -20.375 -7.047 -7.289 1 90 181 GLN A CA 1
ATOM 1430 C C . GLN A 1 181 ? -19.75 -5.656 -7.367 1 90 181 GLN A C 1
ATOM 1432 O O . GLN A 1 181 ? -20.281 -4.762 -8.016 1 90 181 GLN A O 1
ATOM 1437 N N . SER A 1 182 ? -18.641 -5.527 -6.668 1 91.06 182 SER A N 1
ATOM 1438 C CA . SER A 1 182 ? -17.844 -4.305 -6.738 1 91.06 182 SER A CA 1
ATOM 1439 C C . SER A 1 182 ? -16.516 -4.559 -7.422 1 91.06 182 SER A C 1
ATOM 1441 O O . SER A 1 182 ? -15.867 -5.586 -7.188 1 91.06 182 SER A O 1
ATOM 1443 N N . LEU A 1 183 ? -16.25 -3.701 -8.352 1 95.06 183 LEU A N 1
ATOM 1444 C CA . LEU A 1 183 ? -14.93 -3.691 -8.977 1 95.06 183 LEU A CA 1
ATOM 1445 C C . LEU A 1 183 ? -14.07 -2.559 -8.422 1 95.06 183 LEU A C 1
ATOM 1447 O O . LEU A 1 183 ? -14.469 -1.392 -8.469 1 95.06 183 LEU A O 1
ATOM 1451 N N . ILE A 1 184 ? -12.914 -2.896 -7.887 1 95.31 184 ILE A N 1
ATOM 1452 C CA . ILE A 1 184 ? -12.008 -1.921 -7.285 1 95.31 184 ILE A CA 1
ATOM 1453 C C . ILE A 1 184 ? -10.648 -1.981 -7.977 1 95.31 184 ILE A C 1
ATOM 1455 O O . ILE A 1 184 ? -10.008 -3.035 -8.008 1 95.31 184 ILE A O 1
ATOM 1459 N N . ILE A 1 185 ? -10.195 -0.827 -8.5 1 95.69 185 ILE A N 1
ATOM 1460 C CA . ILE A 1 185 ? -8.875 -0.767 -9.109 1 95.69 185 ILE A CA 1
ATOM 1461 C C . ILE A 1 185 ? -7.805 -0.691 -8.016 1 95.69 185 ILE A C 1
ATOM 1463 O O . ILE A 1 185 ? -7.973 0.023 -7.027 1 95.69 185 ILE A O 1
ATOM 1467 N N . THR A 1 186 ? -6.754 -1.461 -8.203 1 95.19 186 THR A N 1
ATOM 1468 C CA . THR A 1 186 ? -5.648 -1.494 -7.25 1 95.19 186 THR A CA 1
ATOM 1469 C C . THR A 1 186 ? -4.312 -1.332 -7.973 1 95.19 186 THR A C 1
ATOM 1471 O O . THR A 1 186 ? -4.262 -1.335 -9.203 1 95.19 186 THR A O 1
ATOM 1474 N N . GLY A 1 187 ? -3.232 -1.185 -7.172 1 92.31 187 GLY A N 1
ATOM 1475 C CA . GLY A 1 187 ? -1.896 -1.042 -7.73 1 92.31 187 GLY A CA 1
ATOM 1476 C C . GLY A 1 187 ? -1.252 -2.371 -8.078 1 92.31 187 GLY A C 1
ATOM 1477 O O . GLY A 1 187 ? -0.027 -2.465 -8.18 1 92.31 187 GLY A O 1
ATOM 1478 N N . GLY A 1 188 ? -1.996 -3.357 -8.234 1 93.56 188 GLY A N 1
ATOM 1479 C CA . GLY A 1 188 ? -1.496 -4.691 -8.523 1 93.56 188 GLY A CA 1
ATOM 1480 C C . GLY A 1 188 ? -2.145 -5.77 -7.672 1 93.56 188 GLY A C 1
ATOM 1481 O O . GLY A 1 188 ? -2.975 -5.469 -6.812 1 93.56 188 GLY A O 1
ATOM 1482 N N . ALA A 1 189 ? -1.748 -6.973 -7.949 1 93.88 189 ALA A N 1
ATOM 1483 C CA . ALA A 1 189 ? -2.359 -8.109 -7.27 1 93.88 189 ALA A CA 1
ATOM 1484 C C . ALA A 1 189 ? -1.883 -8.203 -5.824 1 93.88 189 ALA A C 1
ATOM 1486 O O . ALA A 1 189 ? -2.641 -8.609 -4.938 1 93.88 189 ALA A O 1
ATOM 1487 N N . GLN A 1 190 ? -0.659 -7.91 -5.594 1 92.44 190 GLN A N 1
ATOM 1488 C CA . GLN A 1 190 ? -0.15 -7.965 -4.227 1 92.44 190 GLN A CA 1
ATOM 1489 C C . GLN A 1 190 ? -0.826 -6.922 -3.346 1 92.44 190 GLN A C 1
ATOM 1491 O O . GLN A 1 190 ? -1.153 -7.195 -2.189 1 92.44 190 GLN A O 1
ATOM 1496 N N . GLN A 1 191 ? -0.962 -5.738 -3.898 1 92.69 191 GLN A N 1
ATOM 1497 C CA . GLN A 1 191 ? -1.696 -4.715 -3.162 1 92.69 191 GLN A CA 1
ATOM 1498 C C . GLN A 1 191 ? -3.141 -5.141 -2.916 1 92.69 191 GLN A C 1
ATOM 1500 O O . GLN A 1 191 ? -3.701 -4.867 -1.853 1 92.69 191 GLN A O 1
ATOM 1505 N N . ALA A 1 192 ? -3.738 -5.734 -3.914 1 96 192 ALA A N 1
ATOM 1506 C CA . ALA A 1 192 ? -5.094 -6.254 -3.76 1 96 192 ALA A CA 1
ATOM 1507 C C . ALA A 1 192 ? -5.18 -7.215 -2.578 1 96 192 ALA A C 1
ATOM 1509 O O . ALA A 1 192 ? -6.086 -7.109 -1.748 1 96 192 ALA A O 1
ATOM 1510 N N . LEU A 1 193 ? -4.223 -8.078 -2.506 1 95.81 193 LEU A N 1
ATOM 1511 C CA . LEU A 1 193 ? -4.215 -9.055 -1.424 1 95.81 193 LEU A CA 1
ATOM 1512 C C . LEU A 1 193 ? -4.043 -8.367 -0.073 1 95.81 193 LEU A C 1
ATOM 1514 O O . LEU A 1 193 ? -4.707 -8.727 0.9 1 95.81 193 LEU A O 1
ATOM 1518 N N . LEU A 1 194 ? -3.178 -7.441 -0.021 1 91.94 194 LEU A N 1
ATOM 1519 C CA . LEU A 1 194 ? -2.971 -6.684 1.209 1 91.94 194 LEU A CA 1
ATOM 1520 C C . LEU A 1 194 ? -4.262 -6.004 1.652 1 91.94 194 LEU A C 1
ATOM 1522 O O . LEU A 1 194 ? -4.609 -6.031 2.834 1 91.94 194 LEU A O 1
ATOM 1526 N N . LEU A 1 195 ? -4.922 -5.379 0.737 1 93 195 LEU A N 1
ATOM 1527 C CA . LEU A 1 195 ? -6.184 -4.699 1.025 1 93 195 LEU A CA 1
ATOM 1528 C C . LEU A 1 195 ? -7.223 -5.688 1.543 1 93 195 LEU A C 1
ATOM 1530 O O . LEU A 1 195 ? -7.945 -5.391 2.498 1 93 195 LEU A O 1
ATOM 1534 N N . ILE A 1 196 ? -7.312 -6.82 0.935 1 94.94 196 ILE A N 1
ATOM 1535 C CA . ILE A 1 196 ? -8.273 -7.84 1.338 1 94.94 196 ILE A CA 1
ATOM 1536 C C . ILE A 1 196 ? -7.98 -8.289 2.77 1 94.94 196 ILE A C 1
ATOM 1538 O O . ILE A 1 196 ? -8.883 -8.336 3.607 1 94.94 196 ILE A O 1
ATOM 1542 N N . LEU A 1 197 ? -6.758 -8.547 3.055 1 92.06 197 LEU A N 1
ATOM 1543 C CA . LEU A 1 197 ? -6.371 -9.023 4.375 1 92.06 197 LEU A CA 1
ATOM 1544 C C . LEU A 1 197 ? -6.656 -7.973 5.441 1 92.06 197 LEU A C 1
ATOM 1546 O O . LEU A 1 197 ? -7.23 -8.281 6.488 1 92.06 197 LEU A O 1
ATOM 1550 N N . ASN A 1 198 ? -6.359 -6.75 5.16 1 87.12 198 ASN A N 1
ATOM 1551 C CA . ASN A 1 198 ? -6.559 -5.672 6.125 1 87.12 198 ASN A CA 1
ATOM 1552 C C . ASN A 1 198 ? -8.039 -5.332 6.285 1 87.12 198 ASN A C 1
ATOM 1554 O O . ASN A 1 198 ? -8.445 -4.77 7.301 1 87.12 198 ASN A O 1
ATOM 1558 N N . SER A 1 199 ? -8.805 -5.621 5.305 1 89.12 199 SER A N 1
ATOM 1559 C CA . SER A 1 199 ? -10.227 -5.289 5.34 1 89.12 199 SER A CA 1
ATOM 1560 C C . SER A 1 199 ? -11.023 -6.367 6.062 1 89.12 199 SER A C 1
ATOM 1562 O O . SER A 1 199 ? -12.031 -6.07 6.711 1 89.12 199 SER A O 1
ATOM 1564 N N . LEU A 1 200 ? -10.547 -7.578 5.957 1 89.25 200 LEU A N 1
ATOM 1565 C CA . LEU A 1 200 ? -11.438 -8.672 6.332 1 89.25 200 LEU A CA 1
ATOM 1566 C C . LEU A 1 200 ? -10.914 -9.398 7.566 1 89.25 200 LEU A C 1
ATOM 1568 O O . LEU A 1 200 ? -11.656 -10.141 8.219 1 89.25 200 LEU A O 1
ATOM 1572 N N . LEU A 1 201 ? -9.602 -9.195 7.855 1 86.56 201 LEU A N 1
ATOM 1573 C CA . LEU A 1 201 ? -9.008 -9.992 8.922 1 86.56 201 LEU A CA 1
ATOM 1574 C C . LEU A 1 201 ? -8.43 -9.094 10.016 1 86.56 201 LEU A C 1
ATOM 1576 O O . LEU A 1 201 ? -8.242 -7.898 9.805 1 86.56 201 LEU A O 1
ATOM 1580 N N . GLN A 1 202 ? -8.211 -9.68 11.109 1 78.56 202 GLN A N 1
ATOM 1581 C CA . GLN A 1 202 ? -7.512 -9.07 12.234 1 78.56 202 GLN A CA 1
ATOM 1582 C C . GLN A 1 202 ? -6.16 -9.75 12.477 1 78.56 202 GLN A C 1
ATOM 1584 O O . GLN A 1 202 ? -5.961 -10.898 12.086 1 78.56 202 GLN A O 1
ATOM 1589 N N . PRO A 1 203 ? -5.246 -8.945 13.047 1 77.81 203 PRO A N 1
ATOM 1590 C CA . PRO A 1 203 ? -3.992 -9.617 13.406 1 77.81 203 PRO A CA 1
ATOM 1591 C C . PRO A 1 203 ? -4.215 -10.891 14.219 1 77.81 203 PRO A C 1
ATOM 1593 O O . PRO A 1 203 ? -5.043 -10.906 15.133 1 77.81 203 PRO A O 1
ATOM 1596 N N . GLY A 1 204 ? -3.559 -11.969 13.805 1 82.69 204 GLY A N 1
ATOM 1597 C CA . GLY A 1 204 ? -3.713 -13.234 14.492 1 82.69 204 GLY A CA 1
ATOM 1598 C C . GLY A 1 204 ? -4.641 -14.195 13.773 1 82.69 204 GLY A C 1
ATOM 1599 O O . GLY A 1 204 ? -4.609 -15.406 14.016 1 82.69 204 GLY A O 1
ATOM 1600 N N . ASP A 1 205 ? -5.504 -13.672 12.891 1 86.5 205 ASP A N 1
ATOM 1601 C CA . ASP A 1 205 ? -6.355 -14.539 12.086 1 86.5 205 ASP A CA 1
ATOM 1602 C C . ASP A 1 205 ? -5.52 -15.445 11.18 1 86.5 205 ASP A C 1
ATOM 1604 O O . ASP A 1 205 ? -4.328 -15.203 10.984 1 86.5 205 ASP A O 1
ATOM 1608 N N . ALA A 1 206 ? -6.176 -16.516 10.672 1 91.62 206 ALA A N 1
ATOM 1609 C CA . ALA A 1 206 ? -5.434 -17.516 9.914 1 91.62 206 ALA A CA 1
ATOM 1610 C C . ALA A 1 206 ? -5.953 -17.625 8.484 1 91.62 206 ALA A C 1
ATOM 1612 O O . ALA A 1 206 ? -7.164 -17.547 8.25 1 91.62 206 ALA A O 1
ATOM 1613 N N . VAL A 1 207 ? -5.031 -17.75 7.59 1 96.19 207 VAL A N 1
ATOM 1614 C CA . VAL A 1 207 ? -5.336 -18 6.184 1 96.19 207 VAL A CA 1
ATOM 1615 C C . VAL A 1 207 ? -4.59 -19.234 5.703 1 96.19 207 VAL A C 1
ATOM 1617 O O . VAL A 1 207 ? -3.672 -19.719 6.375 1 96.19 207 VAL A O 1
ATOM 1620 N N . ALA A 1 208 ? -5.07 -19.812 4.598 1 97.19 208 ALA A N 1
ATOM 1621 C CA . ALA A 1 208 ? -4.387 -20.953 3.982 1 97.19 208 ALA A CA 1
ATOM 1622 C C . ALA A 1 208 ? -4.109 -20.688 2.506 1 97.19 208 ALA A C 1
ATOM 1624 O O . ALA A 1 208 ? -4.84 -19.938 1.854 1 97.19 208 ALA A O 1
ATOM 1625 N N . PHE A 1 209 ? -3.02 -21.234 2.016 1 96.81 209 PHE A N 1
ATOM 1626 C CA . PHE A 1 209 ? -2.744 -21.234 0.583 1 96.81 209 PHE A CA 1
ATOM 1627 C C . PHE A 1 209 ? -2.082 -22.547 0.166 1 96.81 209 PHE A C 1
ATOM 1629 O O . PHE A 1 209 ? -1.599 -23.297 1.013 1 96.81 209 PHE A O 1
ATOM 1636 N N . VAL A 1 210 ? -2.086 -22.766 -1.107 1 95.12 210 VAL A N 1
ATOM 1637 C CA . VAL A 1 210 ? -1.583 -24.016 -1.663 1 95.12 210 VAL A CA 1
ATOM 1638 C C . VAL A 1 210 ? -0.058 -23.969 -1.73 1 95.12 210 VAL A C 1
ATOM 1640 O O . VAL A 1 210 ? 0.536 -22.906 -1.873 1 95.12 210 VAL A O 1
ATOM 1643 N N . THR A 1 211 ? 0.629 -25.109 -1.521 1 94.62 211 THR A N 1
ATOM 1644 C CA . THR A 1 211 ? 2.07 -25.234 -1.708 1 94.62 211 THR A CA 1
ATOM 1645 C C . THR A 1 211 ? 2.395 -26.312 -2.734 1 94.62 211 THR A C 1
ATOM 1647 O O . THR A 1 211 ? 1.75 -27.359 -2.762 1 94.62 211 THR A O 1
ATOM 1650 N N . PRO A 1 212 ? 3.395 -26.172 -3.629 1 95.06 212 PRO A N 1
ATOM 1651 C CA . PRO A 1 212 ? 4.199 -24.938 -3.725 1 95.06 212 PRO A CA 1
ATOM 1652 C C . PRO A 1 212 ? 3.412 -23.766 -4.285 1 95.06 212 PRO A C 1
ATOM 1654 O O . PRO A 1 212 ? 2.424 -23.953 -5 1 95.06 212 PRO A O 1
ATOM 1657 N N . SER A 1 213 ? 3.838 -22.578 -3.877 1 95.5 213 SER A N 1
ATOM 1658 C CA . SER A 1 213 ? 3.111 -21.391 -4.328 1 95.5 213 SER A CA 1
ATOM 1659 C C . SER A 1 213 ? 3.988 -20.156 -4.273 1 95.5 213 SER A C 1
ATOM 1661 O O . SER A 1 213 ? 4.918 -20.078 -3.469 1 95.5 213 SER A O 1
ATOM 1663 N N . TYR A 1 214 ? 3.666 -19.266 -5.125 1 93 214 TYR A N 1
ATOM 1664 C CA . TYR A 1 214 ? 4.234 -17.922 -5.082 1 93 214 TYR A CA 1
ATOM 1665 C C . TYR A 1 214 ? 4.051 -17.281 -3.705 1 93 214 TYR A C 1
ATOM 1667 O O . TYR A 1 214 ? 4.898 -16.516 -3.25 1 93 214 TYR A O 1
ATOM 1675 N N . PHE A 1 215 ? 3.055 -17.625 -2.939 1 93.31 215 PHE A N 1
ATOM 1676 C CA . PHE A 1 215 ? 2.662 -17 -1.681 1 93.31 215 PHE A CA 1
ATOM 1677 C C . PHE A 1 215 ? 3.586 -17.438 -0.55 1 93.31 215 PHE A C 1
ATOM 1679 O O . PHE A 1 215 ? 3.596 -16.828 0.521 1 93.31 215 PHE A O 1
ATOM 1686 N N . SER A 1 216 ? 4.359 -18.438 -0.786 1 91.62 216 SER A N 1
ATOM 1687 C CA . SER A 1 216 ? 5.242 -18.953 0.258 1 91.62 216 SER A CA 1
ATOM 1688 C C . SER A 1 216 ? 6.273 -17.906 0.676 1 91.62 216 SER A C 1
ATOM 1690 O O . SER A 1 216 ? 6.684 -17.859 1.838 1 91.62 216 SER A O 1
ATOM 1692 N N . ALA A 1 217 ? 6.621 -17.094 -0.246 1 85.69 217 ALA A N 1
ATOM 1693 C CA . ALA A 1 217 ? 7.645 -16.094 0.043 1 85.69 217 ALA A CA 1
ATOM 1694 C C . ALA A 1 217 ? 7.035 -14.703 0.176 1 85.69 217 ALA A C 1
ATOM 1696 O O . ALA A 1 217 ? 7.758 -13.703 0.238 1 85.69 217 ALA A O 1
ATOM 1697 N N . SER A 1 218 ? 5.777 -14.625 0.226 1 87.25 218 SER A N 1
ATOM 1698 C CA . SER A 1 218 ? 5.129 -13.32 0.235 1 87.25 218 SER A CA 1
ATOM 1699 C C . SER A 1 218 ? 5.199 -12.68 1.616 1 87.25 218 SER A C 1
ATOM 1701 O O . SER A 1 218 ? 4.93 -13.328 2.625 1 87.25 218 SER A O 1
ATOM 1703 N N . ALA A 1 219 ? 5.527 -11.43 1.685 1 85.69 219 ALA A N 1
ATOM 1704 C CA . ALA A 1 219 ? 5.621 -10.68 2.936 1 85.69 219 ALA A CA 1
ATOM 1705 C C . ALA A 1 219 ? 4.254 -10.141 3.35 1 85.69 219 ALA A C 1
ATOM 1707 O O . ALA A 1 219 ? 4.109 -9.578 4.438 1 85.69 219 ALA A O 1
ATOM 1708 N N . VAL A 1 220 ? 3.275 -10.336 2.541 1 88.62 220 VAL A N 1
ATOM 1709 C CA . VAL A 1 220 ? 1.977 -9.695 2.732 1 88.62 220 VAL A CA 1
ATOM 1710 C C . VAL A 1 220 ? 1.323 -10.234 4.004 1 88.62 220 VAL A C 1
ATOM 1712 O O . VAL A 1 220 ? 0.641 -9.492 4.719 1 88.62 220 VAL A O 1
ATOM 1715 N N . PHE A 1 221 ? 1.542 -11.477 4.344 1 89.75 221 PHE A N 1
ATOM 1716 C CA . PHE A 1 221 ? 0.893 -12.086 5.496 1 89.75 221 PHE A CA 1
ATOM 1717 C C . PHE A 1 221 ? 1.473 -11.547 6.797 1 89.75 221 PHE A C 1
ATOM 1719 O O . PHE A 1 221 ? 0.73 -11.219 7.727 1 89.75 221 PHE A O 1
ATOM 1726 N N . SER A 1 222 ? 2.775 -11.438 6.781 1 83.44 222 SER A N 1
ATOM 1727 C CA . SER A 1 222 ? 3.42 -10.859 7.957 1 83.44 222 SER A CA 1
ATOM 1728 C C . SER A 1 222 ? 3.066 -9.383 8.117 1 83.44 222 SER A C 1
ATOM 1730 O O . SER A 1 222 ? 2.859 -8.906 9.234 1 83.44 222 SER A O 1
ATOM 1732 N N . ALA A 1 223 ? 3.029 -8.734 7.035 1 82 223 ALA A N 1
ATOM 1733 C CA . ALA A 1 223 ? 2.686 -7.316 7.062 1 82 223 ALA A CA 1
ATOM 1734 C C . ALA A 1 223 ? 1.272 -7.102 7.598 1 82 223 ALA A C 1
ATOM 1736 O O . ALA A 1 223 ? 1.007 -6.121 8.297 1 82 223 ALA A O 1
ATOM 1737 N N . ALA A 1 224 ? 0.384 -7.973 7.293 1 84.75 224 ALA A N 1
ATOM 1738 C CA . ALA A 1 224 ? -1 -7.883 7.754 1 84.75 224 ALA A CA 1
ATOM 1739 C C . ALA A 1 224 ? -1.152 -8.477 9.148 1 84.75 224 ALA A C 1
ATOM 1741 O O . ALA A 1 224 ? -2.211 -8.359 9.766 1 84.75 224 ALA A O 1
ATOM 1742 N N . GLY A 1 225 ? -0.082 -9.203 9.617 1 81 225 GLY A N 1
ATOM 1743 C CA . GLY A 1 225 ? -0.101 -9.805 10.938 1 81 225 GLY A CA 1
ATOM 1744 C C . GLY A 1 225 ? -0.946 -11.062 11.016 1 81 225 GLY A C 1
ATOM 1745 O O . GLY A 1 225 ? -1.475 -11.406 12.07 1 81 225 GLY A O 1
ATOM 1746 N N . VAL A 1 226 ? -1.16 -11.711 9.898 1 86.94 226 VAL A N 1
ATOM 1747 C CA . VAL A 1 226 ? -1.998 -12.906 9.898 1 86.94 226 VAL A CA 1
ATOM 1748 C C . VAL A 1 226 ? -1.119 -14.156 9.875 1 86.94 226 VAL A C 1
ATOM 1750 O O . VAL A 1 226 ? 0.05 -14.094 9.492 1 86.94 226 VAL A O 1
ATOM 1753 N N . ARG A 1 227 ? -1.657 -15.312 10.359 1 90.81 227 ARG A N 1
ATOM 1754 C CA . ARG A 1 227 ? -0.986 -16.609 10.312 1 90.81 227 ARG A CA 1
ATOM 1755 C C . ARG A 1 227 ? -1.309 -17.344 9.016 1 90.81 227 ARG A C 1
ATOM 1757 O O . ARG A 1 227 ? -2.479 -17.547 8.688 1 90.81 227 ARG A O 1
ATOM 1764 N N . ALA A 1 228 ? -0.267 -17.703 8.281 1 94.25 228 ALA A N 1
ATOM 1765 C CA . ALA A 1 228 ? -0.464 -18.375 7.004 1 94.25 228 ALA A CA 1
ATOM 1766 C C . ALA A 1 228 ? -0.094 -19.859 7.102 1 94.25 228 ALA A C 1
ATOM 1768 O O . ALA A 1 228 ? 0.979 -20.203 7.602 1 94.25 228 ALA A O 1
ATOM 1769 N N . TYR A 1 229 ? -1.02 -20.734 6.68 1 95.62 229 TYR A N 1
ATOM 1770 C CA . TYR A 1 229 ? -0.813 -22.172 6.668 1 95.62 229 TYR A CA 1
ATOM 1771 C C . TYR A 1 229 ? -0.792 -22.703 5.242 1 95.62 229 TYR A C 1
ATOM 1773 O O . TYR A 1 229 ? -1.542 -22.234 4.383 1 95.62 229 TYR A O 1
ATOM 1781 N N . THR A 1 230 ? -0.007 -23.703 5.008 1 96.5 230 THR A N 1
ATOM 1782 C CA . THR A 1 230 ? 0.125 -24.266 3.664 1 96.5 230 THR A CA 1
ATOM 1783 C C . THR A 1 230 ? -0.643 -25.578 3.545 1 96.5 230 THR A C 1
ATOM 1785 O O . THR A 1 230 ? -0.679 -26.375 4.488 1 96.5 230 THR A O 1
ATOM 1788 N N . ILE A 1 231 ? -1.269 -25.703 2.41 1 97.25 231 ILE A N 1
ATOM 1789 C CA . ILE A 1 231 ? -1.972 -26.938 2.074 1 97.25 231 ILE A CA 1
ATOM 1790 C C . ILE A 1 231 ? -1.26 -27.641 0.918 1 97.25 231 ILE A C 1
ATOM 1792 O O . ILE A 1 231 ? -1.101 -27.062 -0.161 1 97.25 231 ILE A O 1
ATOM 1796 N N . PRO A 1 232 ? -0.898 -28.844 1.078 1 94.88 232 PRO A N 1
ATOM 1797 C CA . PRO A 1 232 ? -0.142 -29.531 0.028 1 94.88 232 PRO A CA 1
ATOM 1798 C C . PRO A 1 232 ? -1.006 -29.906 -1.176 1 94.88 232 PRO A C 1
ATOM 1800 O O . PRO A 1 232 ? -2.225 -30.031 -1.046 1 94.88 232 PRO A O 1
ATOM 1803 N N . THR A 1 233 ? -0.325 -29.953 -2.279 1 89.38 233 THR A N 1
ATOM 1804 C CA . THR A 1 233 ? -0.935 -30.484 -3.488 1 89.38 233 THR A CA 1
ATOM 1805 C C . THR A 1 233 ? -0.479 -31.922 -3.727 1 89.38 233 THR A C 1
ATOM 1807 O O . THR A 1 233 ? 0.671 -32.281 -3.449 1 89.38 233 THR A O 1
ATOM 1810 N N . THR A 1 234 ? -1.418 -32.75 -4.184 1 81.12 234 THR A N 1
ATOM 1811 C CA . THR A 1 234 ? -1.13 -34.125 -4.555 1 81.12 234 THR A CA 1
ATOM 1812 C C . THR A 1 234 ? -1.233 -34.312 -6.066 1 81.12 234 THR A C 1
ATOM 1814 O O . THR A 1 234 ? -1.426 -33.344 -6.805 1 81.12 234 THR A O 1
ATOM 1817 N N . THR A 1 235 ? -0.998 -35.469 -6.504 1 75.44 235 THR A N 1
ATOM 1818 C CA . THR A 1 235 ? -1.15 -35.781 -7.918 1 75.44 235 THR A CA 1
ATOM 1819 C C . THR A 1 235 ? -2.59 -35.562 -8.375 1 75.44 235 THR A C 1
ATOM 1821 O O . THR A 1 235 ? -2.848 -35.375 -9.562 1 75.44 235 THR A O 1
ATOM 1824 N N . LEU A 1 236 ? -3.391 -35.531 -7.383 1 71.06 236 LEU A N 1
ATOM 1825 C CA . LEU A 1 236 ? -4.809 -35.406 -7.695 1 71.06 236 LEU A CA 1
ATOM 1826 C C . LEU A 1 236 ? -5.266 -33.969 -7.539 1 71.06 236 LEU A C 1
ATOM 1828 O O . LEU A 1 236 ? -6.414 -33.625 -7.84 1 71.06 236 LEU A O 1
ATOM 1832 N N . GLY A 1 237 ? -4.387 -33.219 -7.125 1 82.69 237 GLY A N 1
ATOM 1833 C CA . GLY A 1 237 ? -4.77 -31.844 -6.879 1 82.69 237 GLY A CA 1
ATOM 1834 C C . GLY A 1 237 ? -4.57 -31.406 -5.438 1 82.69 237 GLY A C 1
ATOM 1835 O O . GLY A 1 237 ? -3.736 -31.969 -4.727 1 82.69 237 GLY A O 1
ATOM 1836 N N . LEU A 1 238 ? -5.328 -30.375 -5.059 1 92 238 LEU A N 1
ATOM 1837 C CA . LEU A 1 238 ? -5.262 -29.891 -3.686 1 92 238 LEU A CA 1
ATOM 1838 C C . LEU A 1 238 ? -5.672 -30.969 -2.699 1 92 238 LEU A C 1
ATOM 1840 O O . LEU A 1 238 ? -6.648 -31.688 -2.932 1 92 238 LEU A O 1
ATOM 1844 N N . ASP A 1 239 ? -4.941 -31.156 -1.633 1 95.56 239 ASP A N 1
ATOM 1845 C CA . ASP A 1 239 ? -5.289 -32.094 -0.585 1 95.56 239 ASP A CA 1
ATOM 1846 C C . ASP A 1 239 ? -6.449 -31.594 0.261 1 95.56 239 ASP A C 1
ATOM 1848 O O . ASP A 1 239 ? -6.242 -30.875 1.242 1 95.56 239 ASP A O 1
ATOM 1852 N N . LEU A 1 240 ? -7.609 -32.125 -0.062 1 95.62 240 LEU A N 1
ATOM 1853 C CA . LEU A 1 240 ? -8.82 -31.641 0.583 1 95.62 240 LEU A CA 1
ATOM 1854 C C . LEU A 1 240 ? -8.875 -32.062 2.043 1 95.62 240 LEU A C 1
ATOM 1856 O O . LEU A 1 240 ? -9.414 -31.359 2.891 1 95.62 240 LEU A O 1
ATOM 1860 N N . THR A 1 241 ? -8.312 -33.188 2.338 1 95.31 241 THR A N 1
ATOM 1861 C CA . THR A 1 241 ? -8.266 -33.656 3.719 1 95.31 241 THR A CA 1
ATOM 1862 C C . THR A 1 241 ? -7.379 -32.75 4.566 1 95.31 241 THR A C 1
ATOM 1864 O O . THR A 1 241 ? -7.746 -32.375 5.68 1 95.31 241 THR A O 1
ATOM 1867 N N . ALA A 1 242 ? -6.27 -32.438 4.012 1 96.38 242 ALA A N 1
ATOM 1868 C CA . ALA A 1 242 ? -5.363 -31.516 4.707 1 96.38 242 ALA A CA 1
ATOM 1869 C C . ALA A 1 242 ? -6.004 -30.141 4.895 1 96.38 242 ALA A C 1
ATOM 1871 O O . ALA A 1 242 ? -5.824 -29.5 5.934 1 96.38 242 ALA A O 1
ATOM 1872 N N . LEU A 1 243 ? -6.699 -29.75 3.879 1 96.38 243 LEU A N 1
ATOM 1873 C CA . LEU A 1 243 ? -7.383 -28.469 3.965 1 96.38 243 LEU A CA 1
ATOM 1874 C C . LEU A 1 243 ? -8.438 -28.484 5.07 1 96.38 243 LEU A C 1
ATOM 1876 O O . LEU A 1 243 ? -8.5 -27.562 5.883 1 96.38 243 LEU A O 1
ATOM 1880 N N . GLU A 1 244 ? -9.164 -29.5 5.09 1 93.38 244 GLU A N 1
ATOM 1881 C CA . GLU A 1 244 ? -10.203 -29.609 6.105 1 93.38 244 GLU A CA 1
ATOM 1882 C C . GLU A 1 244 ? -9.609 -29.609 7.512 1 93.38 244 GLU A C 1
ATOM 1884 O O . GLU A 1 244 ? -10.102 -28.922 8.406 1 93.38 244 GLU A O 1
ATOM 1889 N N . THR A 1 245 ? -8.594 -30.328 7.66 1 94.5 245 THR A N 1
ATOM 1890 C CA . THR A 1 245 ? -7.902 -30.406 8.945 1 94.5 245 THR A CA 1
ATOM 1891 C C . THR A 1 245 ? -7.402 -29.016 9.359 1 94.5 245 THR A C 1
ATOM 1893 O O . THR A 1 245 ? -7.559 -28.625 10.516 1 94.5 245 THR A O 1
ATOM 1896 N N . ALA A 1 246 ? -6.824 -28.359 8.414 1 94.56 246 ALA A N 1
ATOM 1897 C CA . ALA A 1 246 ? -6.293 -27.031 8.703 1 94.56 246 ALA A CA 1
ATOM 1898 C C . ALA A 1 246 ? -7.414 -26.062 9.086 1 94.56 246 ALA A C 1
ATOM 1900 O O . ALA A 1 246 ? -7.25 -25.234 9.992 1 94.56 246 ALA A O 1
ATOM 1901 N N . ILE A 1 247 ? -8.516 -26.125 8.352 1 90.75 247 ILE A N 1
ATOM 1902 C CA . ILE A 1 247 ? -9.656 -25.266 8.609 1 90.75 247 ILE A CA 1
ATOM 1903 C C . ILE A 1 247 ? -10.133 -25.438 10.047 1 90.75 247 ILE A C 1
ATOM 1905 O O . ILE A 1 247 ? -10.336 -24.453 10.766 1 90.75 247 ILE A O 1
ATOM 1909 N N . ILE A 1 248 ? -10.211 -26.672 10.477 1 86.19 248 ILE A N 1
ATOM 1910 C CA . ILE A 1 248 ? -10.75 -26.984 11.789 1 86.19 248 ILE A CA 1
ATOM 1911 C C . ILE A 1 248 ? -9.734 -26.625 12.867 1 86.19 248 ILE A C 1
ATOM 1913 O O . ILE A 1 248 ? -10.062 -25.953 13.844 1 86.19 248 ILE A O 1
ATOM 1917 N N . LYS A 1 249 ? -8.516 -26.953 12.672 1 89.25 249 LYS A N 1
ATOM 1918 C CA . LYS A 1 249 ? -7.473 -26.828 13.68 1 89.25 249 LYS A CA 1
ATOM 1919 C C . LYS A 1 249 ? -7.09 -25.359 13.883 1 89.25 249 LYS A C 1
ATOM 1921 O O . LYS A 1 249 ? -6.828 -24.938 15.008 1 89.25 249 LYS A O 1
ATOM 1926 N N . HIS A 1 250 ? -7.078 -24.625 12.797 1 91.94 250 HIS A N 1
ATOM 1927 C CA . HIS A 1 250 ? -6.488 -23.297 12.883 1 91.94 250 HIS A CA 1
ATOM 1928 C C . HIS A 1 250 ? -7.539 -22.219 12.641 1 91.94 250 HIS A C 1
ATOM 1930 O O . HIS A 1 250 ? -7.219 -21.031 12.625 1 91.94 250 HIS A O 1
ATOM 1936 N N . ARG A 1 251 ? -8.773 -22.578 12.367 1 86.44 251 ARG A N 1
ATOM 1937 C CA . ARG A 1 251 ? -9.875 -21.641 12.133 1 86.44 251 ARG A CA 1
ATOM 1938 C C . ARG A 1 251 ? -9.594 -20.75 10.922 1 86.44 251 ARG A C 1
ATOM 1940 O O . ARG A 1 251 ? -9.68 -19.531 11.023 1 86.44 251 ARG A O 1
ATOM 1947 N N . ILE A 1 252 ? -9.281 -21.406 9.828 1 92.31 252 ILE A N 1
ATOM 1948 C CA . ILE A 1 252 ? -8.945 -20.703 8.594 1 92.31 252 ILE A CA 1
ATOM 1949 C C . ILE A 1 252 ? -10.133 -19.859 8.141 1 92.31 252 ILE A C 1
ATOM 1951 O O . ILE A 1 252 ? -11.266 -20.359 8.086 1 92.31 252 ILE A O 1
ATOM 1955 N N . LYS A 1 253 ? -9.852 -18.609 7.785 1 88.69 253 LYS A N 1
ATOM 1956 C CA . LYS A 1 253 ? -10.922 -17.719 7.363 1 88.69 253 LYS A CA 1
ATOM 1957 C C . LYS A 1 253 ? -10.922 -17.531 5.848 1 88.69 253 LYS A C 1
ATOM 1959 O O . LYS A 1 253 ? -11.969 -17.266 5.246 1 88.69 253 LYS A O 1
ATOM 1964 N N . LEU A 1 254 ? -9.742 -17.609 5.254 1 94.81 254 LEU A N 1
ATOM 1965 C CA . LEU A 1 254 ? -9.57 -17.375 3.824 1 94.81 254 LEU A CA 1
ATOM 1966 C C . LEU A 1 254 ? -8.672 -18.453 3.207 1 94.81 254 LEU A C 1
ATOM 1968 O O . LEU A 1 254 ? -7.656 -18.828 3.793 1 94.81 254 LEU A O 1
ATOM 1972 N N . LEU A 1 255 ? -9.109 -18.953 2.104 1 96.69 255 LEU A N 1
ATOM 1973 C CA . LEU A 1 255 ? -8.25 -19.766 1.245 1 96.69 255 LEU A CA 1
ATOM 1974 C C . LEU A 1 255 ? -7.793 -18.969 0.027 1 96.69 255 LEU A C 1
ATOM 1976 O O . LEU A 1 255 ? -8.617 -18.422 -0.706 1 96.69 255 LEU A O 1
ATOM 1980 N N . ILE A 1 256 ? -6.496 -18.906 -0.178 1 97.38 256 ILE A N 1
ATOM 1981 C CA . ILE A 1 256 ? -5.906 -18.156 -1.287 1 97.38 256 ILE A CA 1
ATOM 1982 C C . ILE A 1 256 ? -5.301 -19.125 -2.297 1 97.38 256 ILE A C 1
ATOM 1984 O O . ILE A 1 256 ? -4.508 -20 -1.931 1 97.38 256 ILE A O 1
ATOM 1988 N N . LEU A 1 257 ? -5.668 -18.969 -3.541 1 95.06 257 LEU A N 1
ATOM 1989 C CA . LEU A 1 257 ? -5.066 -19.875 -4.512 1 95.06 257 LEU A CA 1
ATOM 1990 C C . LEU A 1 257 ? -5.055 -19.25 -5.902 1 95.06 257 LEU A C 1
ATOM 1992 O O . LEU A 1 257 ? -5.773 -18.281 -6.164 1 95.06 257 LEU A O 1
ATOM 1996 N N . ASN A 1 258 ? -4.207 -19.719 -6.719 1 95.19 258 ASN A N 1
ATOM 1997 C CA . ASN A 1 258 ? -4.094 -19.5 -8.156 1 95.19 258 ASN A CA 1
ATOM 1998 C C . ASN A 1 258 ? -4.609 -20.688 -8.953 1 95.19 258 ASN A C 1
ATOM 2000 O O . ASN A 1 258 ? -3.834 -21.578 -9.32 1 95.19 258 ASN A O 1
ATOM 2004 N N . PRO A 1 259 ? -5.887 -20.672 -9.336 1 95.12 259 PRO A N 1
ATOM 2005 C CA . PRO A 1 259 ? -6.453 -21.875 -9.961 1 95.12 259 PRO A CA 1
ATOM 2006 C C . PRO A 1 259 ? -6.098 -21.984 -11.445 1 95.12 259 PRO A C 1
ATOM 2008 O O . PRO A 1 259 ? -6.227 -23.062 -12.031 1 95.12 259 PRO A O 1
ATOM 2011 N N . THR A 1 260 ? -5.77 -20.891 -12.031 1 94.75 260 THR A N 1
ATOM 2012 C CA . THR A 1 260 ? -5.426 -20.859 -13.453 1 94.75 260 THR A CA 1
ATOM 2013 C C . THR A 1 260 ? -3.959 -20.484 -13.641 1 94.75 260 THR A C 1
ATOM 2015 O O . THR A 1 260 ? -3.559 -19.344 -13.352 1 94.75 260 THR A O 1
ATOM 2018 N N . LEU A 1 261 ? -3.225 -21.5 -14.156 1 94.75 261 LEU A N 1
ATOM 2019 C CA . LEU A 1 261 ? -1.792 -21.328 -14.367 1 94.75 261 LEU A CA 1
ATOM 2020 C C . LEU A 1 261 ? -1.095 -20.969 -13.062 1 94.75 261 LEU A C 1
ATOM 2022 O O . LEU A 1 261 ? -0.435 -19.922 -12.969 1 94.75 261 LEU A O 1
ATOM 2026 N N . GLN A 1 262 ? -1.249 -21.906 -12.148 1 95.19 262 GLN A N 1
ATOM 2027 C CA . GLN A 1 262 ? -0.734 -21.734 -10.797 1 95.19 262 GLN A CA 1
ATOM 2028 C C . GLN A 1 262 ? 0.768 -21.453 -10.812 1 95.19 262 GLN A C 1
ATOM 2030 O O . GLN A 1 262 ? 1.517 -22.125 -11.531 1 95.19 262 GLN A O 1
ATOM 2035 N N . ASN A 1 263 ? 1.166 -20.438 -10.156 1 95.5 263 ASN A N 1
ATOM 2036 C CA . ASN A 1 263 ? 2.58 -20.125 -9.977 1 95.5 263 ASN A CA 1
ATOM 2037 C C . ASN A 1 263 ? 3.148 -20.812 -8.734 1 95.5 263 ASN A C 1
ATOM 2039 O O . ASN A 1 263 ? 2.773 -20.484 -7.609 1 95.5 263 ASN A O 1
ATOM 2043 N N . PRO A 1 264 ? 3.947 -21.828 -8.93 1 95.69 264 PRO A N 1
ATOM 2044 C CA . PRO A 1 264 ? 4.863 -21.969 -10.062 1 95.69 264 PRO A CA 1
ATOM 2045 C C . PRO A 1 264 ? 4.488 -23.125 -10.977 1 95.69 264 PRO A C 1
ATOM 2047 O O . PRO A 1 264 ? 5.117 -23.328 -12.016 1 95.69 264 PRO A O 1
ATOM 2050 N N . THR A 1 265 ? 3.514 -23.891 -10.758 1 94.38 265 THR A N 1
ATOM 2051 C CA . THR A 1 265 ? 3.357 -25.219 -11.344 1 94.38 265 THR A CA 1
ATOM 2052 C C . THR A 1 265 ? 2.799 -25.125 -12.758 1 94.38 265 THR A C 1
ATOM 2054 O O . THR A 1 265 ? 2.896 -26.078 -13.531 1 94.38 265 THR A O 1
ATOM 2057 N N . GLY A 1 266 ? 2.145 -24.031 -13.016 1 93.88 266 GLY A N 1
ATOM 2058 C CA . GLY A 1 266 ? 1.515 -23.875 -14.32 1 93.88 266 GLY A CA 1
ATOM 2059 C C . GLY A 1 266 ? 0.224 -24.656 -14.453 1 93.88 266 GLY A C 1
ATOM 2060 O O . GLY A 1 266 ? -0.41 -24.641 -15.508 1 93.88 266 GLY A O 1
ATOM 2061 N N . ARG A 1 267 ? -0.209 -25.188 -13.453 1 92.75 267 ARG A N 1
ATOM 2062 C CA . ARG A 1 267 ? -1.383 -26.047 -13.484 1 92.75 267 ARG A CA 1
ATOM 2063 C C . ARG A 1 267 ? -2.666 -25.234 -13.57 1 92.75 267 ARG A C 1
ATOM 2065 O O . ARG A 1 267 ? -2.766 -24.156 -12.969 1 92.75 267 ARG A O 1
ATOM 2072 N N . ILE A 1 268 ? -3.607 -25.781 -14.297 1 94.19 268 ILE A N 1
ATOM 2073 C CA . ILE A 1 268 ? -4.98 -25.281 -14.305 1 94.19 268 ILE A CA 1
ATOM 2074 C C . ILE A 1 268 ? -5.891 -26.281 -13.586 1 94.19 268 ILE A C 1
ATOM 2076 O O . ILE A 1 268 ? -5.984 -27.438 -13.984 1 94.19 268 ILE A O 1
ATOM 2080 N N . LEU A 1 269 ? -6.5 -25.828 -12.508 1 94.62 269 LEU A N 1
ATOM 2081 C CA . LEU A 1 269 ? -7.41 -26.703 -11.781 1 94.62 269 LEU A CA 1
ATOM 2082 C C . LEU A 1 269 ? -8.617 -27.062 -12.641 1 94.62 269 LEU A C 1
ATOM 2084 O O . LEU A 1 269 ? -9.297 -26.172 -13.156 1 94.62 269 LEU A O 1
ATOM 2088 N N . PRO A 1 270 ? -8.859 -28.312 -12.75 1 94 270 PRO A N 1
ATOM 2089 C CA . PRO A 1 270 ? -10.07 -28.703 -13.484 1 94 270 PRO A CA 1
ATOM 2090 C C . PRO A 1 270 ? -11.352 -28.328 -12.742 1 94 270 PRO A C 1
ATOM 2092 O O . PRO A 1 270 ? -11.32 -28.078 -11.531 1 94 270 PRO A O 1
ATOM 2095 N N . LEU A 1 271 ? -12.453 -28.328 -13.438 1 94.81 271 LEU A N 1
ATOM 2096 C CA . LEU A 1 271 ? -13.742 -27.906 -12.914 1 94.81 271 LEU A CA 1
ATOM 2097 C C . LEU A 1 271 ? -14.133 -28.734 -11.695 1 94.81 271 LEU A C 1
ATOM 2099 O O . LEU A 1 271 ? -14.594 -28.188 -10.688 1 94.81 271 LEU A O 1
ATOM 2103 N N . ALA A 1 272 ? -13.914 -30.031 -11.766 1 95.06 272 ALA A N 1
ATOM 2104 C CA . ALA A 1 272 ? -14.32 -30.922 -10.68 1 95.06 272 ALA A CA 1
ATOM 2105 C C . ALA A 1 272 ? -13.562 -30.594 -9.391 1 95.06 272 ALA A C 1
ATOM 2107 O O . ALA A 1 272 ? -14.141 -30.625 -8.305 1 95.06 272 ALA A O 1
ATOM 2108 N N . GLU A 1 273 ? -12.289 -30.328 -9.516 1 94.69 273 GLU A N 1
ATOM 2109 C CA . GLU A 1 273 ? -11.492 -29.953 -8.359 1 94.69 273 GLU A CA 1
ATOM 2110 C C . GLU A 1 273 ? -11.938 -28.625 -7.777 1 94.69 273 GLU A C 1
ATOM 2112 O O . GLU A 1 273 ? -11.969 -28.453 -6.559 1 94.69 273 GLU A O 1
ATOM 2117 N N . ARG A 1 274 ? -12.242 -27.656 -8.625 1 95.81 274 ARG A N 1
ATOM 2118 C CA . ARG A 1 274 ? -12.75 -26.359 -8.172 1 95.81 274 ARG A CA 1
ATOM 2119 C C . ARG A 1 274 ? -14.039 -26.531 -7.375 1 95.81 274 ARG A C 1
ATOM 2121 O O . ARG A 1 274 ? -14.203 -25.922 -6.312 1 95.81 274 ARG A O 1
ATOM 2128 N N . GLN A 1 275 ? -14.898 -27.328 -7.859 1 95.38 275 GLN A N 1
ATOM 2129 C CA . GLN A 1 275 ? -16.188 -27.562 -7.211 1 95.38 275 GLN A CA 1
ATOM 2130 C C . GLN A 1 275 ? -16 -28.234 -5.855 1 95.38 275 GLN A C 1
ATOM 2132 O O . GLN A 1 275 ? -16.703 -27.906 -4.895 1 95.38 275 GLN A O 1
ATOM 2137 N N . ALA A 1 276 ? -15.078 -29.141 -5.812 1 94.5 276 ALA A N 1
ATOM 2138 C CA . ALA A 1 276 ? -14.805 -29.828 -4.551 1 94.5 276 ALA A CA 1
ATOM 2139 C C . ALA A 1 276 ? -14.258 -28.859 -3.51 1 94.5 276 ALA A C 1
ATOM 2141 O O . ALA A 1 276 ? -14.648 -28.906 -2.342 1 94.5 276 ALA A O 1
ATOM 2142 N N . ILE A 1 277 ? -13.367 -28.031 -3.938 1 95.69 277 ILE A N 1
ATOM 2143 C CA . ILE A 1 277 ? -12.789 -27.016 -3.051 1 95.69 277 ILE A CA 1
ATOM 2144 C C . ILE A 1 277 ? -13.875 -26.062 -2.568 1 95.69 277 ILE A C 1
ATOM 2146 O O . ILE A 1 277 ? -13.961 -25.766 -1.376 1 95.69 277 ILE A O 1
ATOM 2150 N N . LEU A 1 278 ? -14.695 -25.625 -3.473 1 93.12 278 LEU A N 1
ATOM 2151 C CA . LEU A 1 278 ? -15.781 -24.703 -3.158 1 93.12 278 LEU A CA 1
ATOM 2152 C C . LEU A 1 278 ? -16.734 -25.312 -2.133 1 93.12 278 LEU A C 1
ATOM 2154 O O . LEU A 1 278 ? -17.125 -24.641 -1.174 1 93.12 278 LEU A O 1
ATOM 2158 N N . ALA A 1 279 ? -17.078 -26.547 -2.365 1 90.19 279 ALA A N 1
ATOM 2159 C CA . ALA A 1 279 ? -18 -27.219 -1.469 1 90.19 279 ALA A CA 1
ATOM 2160 C C . ALA A 1 279 ? -17.453 -27.297 -0.051 1 90.19 279 ALA A C 1
ATOM 2162 O O . ALA A 1 279 ? -18.172 -27.047 0.92 1 90.19 279 ALA A O 1
ATOM 2163 N N . LEU A 1 280 ? -16.188 -27.625 0.005 1 89.19 280 LEU A N 1
ATOM 2164 C CA . LEU A 1 280 ? -15.547 -27.703 1.311 1 89.19 280 LEU A CA 1
ATOM 2165 C C . LEU A 1 280 ? -15.508 -26.344 1.995 1 89.19 280 LEU A C 1
ATOM 2167 O O . LEU A 1 280 ? -15.82 -26.234 3.184 1 89.19 280 LEU A O 1
ATOM 2171 N N . CYS A 1 281 ? -15.141 -25.328 1.256 1 89.88 281 CYS A N 1
ATOM 2172 C CA . CYS A 1 281 ? -15.039 -23.984 1.814 1 89.88 281 CYS A CA 1
ATOM 2173 C C . CYS A 1 281 ? -16.406 -23.469 2.248 1 89.88 281 CYS A C 1
ATOM 2175 O O . CYS A 1 281 ? -16.531 -22.828 3.291 1 89.88 281 CYS A O 1
ATOM 2177 N N . GLN A 1 282 ? -17.391 -23.766 1.449 1 82.44 282 GLN A N 1
ATOM 2178 C CA . GLN A 1 282 ? -18.75 -23.359 1.778 1 82.44 282 GLN A CA 1
ATOM 2179 C C . GLN A 1 282 ? -19.234 -24.047 3.059 1 82.44 282 GLN A C 1
ATOM 2181 O O . GLN A 1 282 ? -19.875 -23.406 3.9 1 82.44 282 GLN A O 1
ATOM 2186 N N . ARG A 1 283 ? -18.844 -25.25 3.166 1 77.44 283 ARG A N 1
ATOM 2187 C CA . ARG A 1 283 ? -19.234 -26.016 4.344 1 77.44 283 ARG A CA 1
ATOM 2188 C C . ARG A 1 283 ? -18.719 -25.359 5.621 1 77.44 283 ARG A C 1
ATOM 2190 O O . ARG A 1 283 ? -19.422 -25.344 6.637 1 77.44 283 ARG A O 1
ATOM 2197 N N . TYR A 1 284 ? -17.578 -24.812 5.539 1 78.69 284 TYR A N 1
ATOM 2198 C CA . TYR A 1 284 ? -16.938 -24.266 6.734 1 78.69 284 TYR A CA 1
ATOM 2199 C C . TYR A 1 284 ? -16.938 -22.75 6.719 1 78.69 284 TYR A C 1
ATOM 2201 O O . TYR A 1 284 ? -16.297 -22.109 7.559 1 78.69 284 TYR A O 1
ATOM 2209 N N . GLN A 1 285 ? -17.531 -22.172 5.699 1 78 285 GLN A N 1
ATOM 2210 C CA . GLN A 1 285 ? -17.688 -20.719 5.586 1 78 285 GLN A CA 1
ATOM 2211 C C . GLN A 1 285 ? -16.328 -20.047 5.414 1 78 285 GLN A C 1
ATOM 2213 O O . GLN A 1 285 ? -16.047 -19.031 6.066 1 78 285 GLN A O 1
ATOM 2218 N N . VAL A 1 286 ? -15.5 -20.672 4.707 1 88 286 VAL A N 1
ATOM 2219 C CA . VAL A 1 286 ? -14.203 -20.109 4.352 1 88 286 VAL A CA 1
ATOM 2220 C C . VAL A 1 286 ? -14.297 -19.375 3.018 1 88 286 VAL A C 1
ATOM 2222 O O . VAL A 1 286 ? -14.758 -19.953 2.023 1 88 286 VAL A O 1
ATOM 2225 N N . ALA A 1 287 ? -13.977 -18.141 3.035 1 91.38 287 ALA A N 1
ATOM 2226 C CA . ALA A 1 287 ? -13.977 -17.391 1.786 1 91.38 287 ALA A CA 1
ATOM 2227 C C . ALA A 1 287 ? -12.773 -17.766 0.922 1 91.38 287 ALA A C 1
ATOM 2229 O O . ALA A 1 287 ? -11.75 -18.219 1.436 1 91.38 287 ALA A O 1
ATOM 2230 N N . ILE A 1 288 ? -12.953 -17.594 -0.341 1 95.62 288 ILE A N 1
ATOM 2231 C CA . ILE A 1 288 ? -11.883 -17.906 -1.279 1 95.62 288 ILE A CA 1
ATOM 2232 C C . ILE A 1 288 ? -11.391 -16.625 -1.943 1 95.62 288 ILE A C 1
ATOM 2234 O O . ILE A 1 288 ? -12.188 -15.789 -2.355 1 95.62 288 ILE A O 1
ATOM 2238 N N . VAL A 1 289 ? -10.133 -16.422 -1.946 1 97.44 289 VAL A N 1
ATOM 2239 C CA . VAL A 1 289 ? -9.477 -15.414 -2.773 1 97.44 289 VAL A CA 1
ATOM 2240 C C . VAL A 1 289 ? -8.828 -16.078 -3.986 1 97.44 289 VAL A C 1
ATOM 2242 O O . VAL A 1 289 ? -7.922 -16.891 -3.842 1 97.44 289 VAL A O 1
ATOM 2245 N N . GLU A 1 290 ? -9.336 -15.734 -5.102 1 97.56 290 GLU A N 1
ATOM 2246 C CA . GLU A 1 290 ? -8.859 -16.266 -6.375 1 97.56 290 GLU A CA 1
ATOM 2247 C C . GLU A 1 290 ? -7.91 -15.281 -7.059 1 97.56 290 GLU A C 1
ATOM 2249 O O . GLU A 1 290 ? -8.32 -14.195 -7.461 1 97.56 290 GLU A O 1
ATOM 2254 N N . ASP A 1 291 ? -6.664 -15.672 -7.168 1 96.94 291 ASP A N 1
ATOM 2255 C CA . ASP A 1 291 ? -5.652 -14.891 -7.875 1 96.94 291 ASP A CA 1
ATOM 2256 C C . ASP A 1 291 ? -5.512 -15.352 -9.32 1 96.94 291 ASP A C 1
ATOM 2258 O O . ASP A 1 291 ? -5 -16.438 -9.586 1 96.94 291 ASP A O 1
ATOM 2262 N N . ASP A 1 292 ? -5.879 -14.508 -10.242 1 96.25 292 ASP A N 1
ATOM 2263 C CA . ASP A 1 292 ? -5.926 -14.875 -11.648 1 96.25 292 ASP A CA 1
ATOM 2264 C C . ASP A 1 292 ? -5.059 -13.945 -12.492 1 96.25 292 ASP A C 1
ATOM 2266 O O . ASP A 1 292 ? -5.469 -13.508 -13.57 1 96.25 292 ASP A O 1
ATOM 2270 N N . VAL A 1 293 ? -3.863 -13.664 -12.102 1 94.75 293 VAL A N 1
ATOM 2271 C CA . VAL A 1 293 ? -2.986 -12.719 -12.781 1 94.75 293 VAL A CA 1
ATOM 2272 C C . VAL A 1 293 ? -2.531 -13.305 -14.117 1 94.75 293 VAL A C 1
ATOM 2274 O O . VAL A 1 293 ? -2.182 -12.57 -15.039 1 94.75 293 VAL A O 1
ATOM 2277 N N . PHE A 1 294 ? -2.59 -14.648 -14.32 1 94.12 294 PHE A N 1
ATOM 2278 C CA . PHE A 1 294 ? -2.133 -15.289 -15.547 1 94.12 294 PHE A CA 1
ATOM 2279 C C . PHE A 1 294 ? -3.312 -15.633 -16.453 1 94.12 294 PHE A C 1
ATOM 2281 O O . PHE A 1 294 ? -3.131 -16.203 -17.531 1 94.12 294 PHE A O 1
ATOM 2288 N N . GLY A 1 295 ? -4.473 -15.281 -16.047 1 90.06 295 GLY A N 1
ATOM 2289 C CA . GLY A 1 295 ? -5.668 -15.641 -16.797 1 90.06 295 GLY A CA 1
ATOM 2290 C C . GLY A 1 295 ? -5.648 -15.141 -18.219 1 90.06 295 GLY A C 1
ATOM 2291 O O . GLY A 1 295 ? -6.266 -15.742 -19.109 1 90.06 295 GLY A O 1
ATOM 2292 N N . TRP A 1 296 ? -4.805 -14.133 -18.5 1 86 296 TRP A N 1
ATOM 2293 C CA . TRP A 1 296 ? -4.691 -13.523 -19.828 1 86 296 TRP A CA 1
ATOM 2294 C C . TRP A 1 296 ? -3.898 -14.422 -20.766 1 86 296 TRP A C 1
ATOM 2296 O O . TRP A 1 296 ? -3.941 -14.242 -21.984 1 86 296 TRP A O 1
ATOM 2306 N N . LEU A 1 297 ? -3.26 -15.367 -20.234 1 91.88 297 LEU A N 1
ATOM 2307 C CA . LEU A 1 297 ? -2.248 -16.062 -21.016 1 91.88 297 LEU A CA 1
ATOM 2308 C C . LEU A 1 297 ? -2.629 -17.531 -21.219 1 91.88 297 LEU A C 1
ATOM 2310 O O . LEU A 1 297 ? -1.776 -18.359 -21.531 1 91.88 297 LEU A O 1
ATOM 2314 N N . VAL A 1 298 ? -3.832 -17.859 -20.969 1 90.12 298 VAL A N 1
ATOM 2315 C CA . VAL A 1 298 ? -4.309 -19.219 -21.188 1 90.12 298 VAL A CA 1
ATOM 2316 C C . VAL A 1 298 ? -4.453 -19.484 -22.688 1 90.12 298 VAL A C 1
ATOM 2318 O O . VAL A 1 298 ? -4.871 -18.594 -23.438 1 90.12 298 VAL A O 1
ATOM 2321 N N . ASP A 1 299 ? -4.023 -20.641 -23.141 1 86.06 299 ASP A N 1
ATOM 2322 C CA . ASP A 1 299 ? -4.148 -21 -24.547 1 86.06 299 ASP A CA 1
ATOM 2323 C C . ASP A 1 299 ? -5.605 -20.938 -25 1 86.06 299 ASP A C 1
ATOM 2325 O O . ASP A 1 299 ? -6.52 -21.141 -24.203 1 86.06 299 ASP A O 1
ATOM 2329 N N . ARG A 1 300 ? -5.484 -20.844 -26.375 1 76.25 300 ARG A N 1
ATOM 2330 C CA . ARG A 1 300 ? -6.789 -20.703 -27.016 1 76.25 300 ARG A CA 1
ATOM 2331 C C . ARG A 1 300 ? -7.582 -22.016 -26.922 1 76.25 300 ARG A C 1
ATOM 2333 O O . ARG A 1 300 ? -7 -23.094 -26.844 1 76.25 300 ARG A O 1
ATOM 2340 N N . ASP A 1 301 ? -8.625 -22.188 -26.125 1 77.56 301 ASP A N 1
ATOM 2341 C CA . ASP A 1 301 ? -9.547 -23.328 -26.141 1 77.56 301 ASP A CA 1
ATOM 2342 C C . ASP A 1 301 ? -9.711 -23.906 -24.734 1 77.56 301 ASP A C 1
ATOM 2344 O O . ASP A 1 301 ? -10.453 -24.875 -24.547 1 77.56 301 ASP A O 1
ATOM 2348 N N . ILE A 1 302 ? -8.883 -23.359 -24.031 1 79.06 302 ILE A N 1
ATOM 2349 C CA . ILE A 1 302 ? -9.039 -23.797 -22.641 1 79.06 302 ILE A CA 1
ATOM 2350 C C . ILE A 1 302 ? -9.984 -22.859 -21.906 1 79.06 302 ILE A C 1
ATOM 2352 O O . ILE A 1 302 ? -9.742 -21.656 -21.828 1 79.06 302 ILE A O 1
ATOM 2356 N N . ALA A 1 303 ? -11.055 -23.516 -21.562 1 80.88 303 ALA A N 1
ATOM 2357 C CA . ALA A 1 303 ? -12.016 -22.688 -20.844 1 80.88 303 ALA A CA 1
ATOM 2358 C C . ALA A 1 303 ? -12.492 -23.375 -19.578 1 80.88 303 ALA A C 1
ATOM 2360 O O . ALA A 1 303 ? -13.188 -24.391 -19.625 1 80.88 303 ALA A O 1
ATOM 2361 N N . VAL A 1 304 ? -12.008 -23.047 -18.438 1 89.56 304 VAL A N 1
ATOM 2362 C CA . VAL A 1 304 ? -12.516 -23.422 -17.125 1 89.56 304 VAL A CA 1
ATOM 2363 C C . VAL A 1 304 ? -13 -22.188 -16.375 1 89.56 304 VAL A C 1
ATOM 2365 O O . VAL A 1 304 ? -12.273 -21.188 -16.281 1 89.56 304 VAL A O 1
ATOM 2368 N N . PRO A 1 305 ? -14.227 -22.172 -15.953 1 92.25 305 PRO A N 1
ATOM 2369 C CA . PRO A 1 305 ? -14.711 -20.984 -15.234 1 92.25 305 PRO A CA 1
ATOM 2370 C C . PRO A 1 305 ? -13.914 -20.703 -13.969 1 92.25 305 PRO A C 1
ATOM 2372 O O . PRO A 1 305 ? -13.516 -21.625 -13.258 1 92.25 305 PRO A O 1
ATOM 2375 N N . PRO A 1 306 ? -13.695 -19.438 -13.727 1 93.94 306 PRO A N 1
ATOM 2376 C CA . PRO A 1 306 ? -13.07 -19.125 -12.445 1 93.94 306 PRO A CA 1
ATOM 2377 C C . PRO A 1 306 ? -13.969 -19.438 -11.25 1 93.94 306 PRO A C 1
ATOM 2379 O O . PRO A 1 306 ? -15.18 -19.594 -11.414 1 93.94 306 PRO A O 1
ATOM 2382 N N . PHE A 1 307 ? -13.367 -19.547 -10.07 1 94.88 307 PHE A N 1
ATOM 2383 C CA . PHE A 1 307 ? -14.141 -19.719 -8.844 1 94.88 307 PHE A CA 1
ATOM 2384 C C . PHE A 1 307 ? -15.195 -18.625 -8.727 1 94.88 307 PHE A C 1
ATOM 2386 O O . PHE A 1 307 ? -16.312 -18.875 -8.281 1 94.88 307 PHE A O 1
ATOM 2393 N N . LYS A 1 308 ? -14.828 -17.422 -9.125 1 94.69 308 LYS A N 1
ATOM 2394 C CA . LYS A 1 308 ? -15.711 -16.266 -9.016 1 94.69 308 LYS A CA 1
ATOM 2395 C C . LYS A 1 308 ? -17 -16.484 -9.82 1 94.69 308 LYS A C 1
ATOM 2397 O O . LYS A 1 308 ? -18.078 -16.031 -9.406 1 94.69 308 LYS A O 1
ATOM 2402 N N . ALA A 1 309 ? -16.906 -17.094 -10.922 1 92.12 309 ALA A N 1
ATOM 2403 C CA . ALA A 1 309 ? -18.078 -17.406 -11.734 1 92.12 309 ALA A CA 1
ATOM 2404 C C . ALA A 1 309 ? -18.938 -18.484 -11.078 1 92.12 309 ALA A C 1
ATOM 2406 O O . ALA A 1 309 ? -20.156 -18.438 -11.164 1 92.12 309 ALA A O 1
ATOM 2407 N N . LEU A 1 310 ? -18.297 -19.406 -10.438 1 91.44 310 LEU A N 1
ATOM 2408 C CA . LEU A 1 310 ? -18.969 -20.562 -9.844 1 91.44 310 LEU A CA 1
ATOM 2409 C C . LEU A 1 310 ? -19.672 -20.172 -8.555 1 91.44 310 LEU A C 1
ATOM 2411 O O . LEU A 1 310 ? -20.719 -20.734 -8.227 1 91.44 310 LEU A O 1
ATOM 2415 N N . ALA A 1 311 ? -19.047 -19.281 -7.805 1 91.69 311 ALA A N 1
ATOM 2416 C CA . ALA A 1 311 ? -19.609 -18.859 -6.516 1 91.69 311 ALA A CA 1
ATOM 2417 C C . ALA A 1 311 ? -19.344 -17.375 -6.258 1 91.69 311 ALA A C 1
ATOM 2419 O O . ALA A 1 311 ? -18.562 -17.031 -5.363 1 91.69 311 ALA A O 1
ATOM 2420 N N . PRO A 1 312 ? -20.047 -16.516 -6.941 1 88.62 312 PRO A N 1
ATOM 2421 C CA . PRO A 1 312 ? -19.781 -15.07 -6.895 1 88.62 312 PRO A CA 1
ATOM 2422 C C . PRO A 1 312 ? -19.875 -14.492 -5.484 1 88.62 312 PRO A C 1
ATOM 2424 O O . PRO A 1 312 ? -19.188 -13.523 -5.16 1 88.62 312 PRO A O 1
ATOM 2427 N N . ASP A 1 313 ? -20.609 -15.125 -4.613 1 86.19 313 ASP A N 1
ATOM 2428 C CA . ASP A 1 313 ? -20.844 -14.57 -3.283 1 86.19 313 ASP A CA 1
ATOM 2429 C C . ASP A 1 313 ? -19.828 -15.109 -2.279 1 86.19 313 ASP A C 1
ATOM 2431 O O . ASP A 1 313 ? -19.75 -14.633 -1.145 1 86.19 313 ASP A O 1
ATOM 2435 N N . ASN A 1 314 ? -18.984 -16.078 -2.717 1 89.25 314 ASN A N 1
ATOM 2436 C CA . ASN A 1 314 ? -18.047 -16.703 -1.8 1 89.25 314 ASN A CA 1
ATOM 2437 C C . ASN A 1 314 ? -16.594 -16.391 -2.178 1 89.25 314 ASN A C 1
ATOM 2439 O O . ASN A 1 314 ? -15.672 -16.719 -1.431 1 89.25 314 ASN A O 1
ATOM 2443 N N . VAL A 1 315 ? -16.5 -15.734 -3.32 1 94.44 315 VAL A N 1
ATOM 2444 C CA . VAL A 1 315 ? -15.164 -15.633 -3.889 1 94.44 315 VAL A CA 1
ATOM 2445 C C . VAL A 1 315 ? -14.812 -14.172 -4.141 1 94.44 315 VAL A C 1
ATOM 2447 O O . VAL A 1 315 ? -15.633 -13.406 -4.652 1 94.44 315 VAL A O 1
ATOM 2450 N N . ILE A 1 316 ? -13.672 -13.773 -3.695 1 96.19 316 ILE A N 1
ATOM 2451 C CA . ILE A 1 316 ? -13.055 -12.516 -4.094 1 96.19 316 ILE A CA 1
ATOM 2452 C C . ILE A 1 316 ? -12.023 -12.773 -5.195 1 96.19 316 ILE A C 1
ATOM 2454 O O . ILE A 1 316 ? -11.148 -13.625 -5.047 1 96.19 316 ILE A O 1
ATOM 2458 N N . TYR A 1 317 ? -12.211 -12.094 -6.277 1 97.19 317 TYR A N 1
ATOM 2459 C CA . TYR A 1 317 ? -11.375 -12.281 -7.457 1 97.19 317 TYR A CA 1
ATOM 2460 C C . TYR A 1 317 ? -10.336 -11.172 -7.574 1 97.19 317 TYR A C 1
ATOM 2462 O O . TYR A 1 317 ? -10.656 -10 -7.387 1 97.19 317 TYR A O 1
ATOM 2470 N N . ILE A 1 318 ? -9.07 -11.578 -7.836 1 97.31 318 ILE A N 1
ATOM 2471 C CA . ILE A 1 318 ? -7.977 -10.633 -8.047 1 97.31 318 ILE A CA 1
ATOM 2472 C C . ILE A 1 318 ? -7.34 -10.875 -9.414 1 97.31 318 ILE A C 1
ATOM 2474 O O . ILE A 1 318 ? -7.168 -12.023 -9.828 1 97.31 318 ILE A O 1
ATOM 2478 N N . SER A 1 319 ? -7.023 -9.805 -10.07 1 96.31 319 SER A N 1
ATOM 2479 C CA . SER A 1 319 ? -6.23 -9.875 -11.289 1 96.31 319 SER A CA 1
ATOM 2480 C C . SER A 1 319 ? -5.367 -8.633 -11.461 1 96.31 319 SER A C 1
ATOM 2482 O O . SER A 1 319 ? -5.379 -7.738 -10.609 1 96.31 319 SER A O 1
ATOM 2484 N N . SER A 1 320 ? -4.504 -8.68 -12.414 1 94.88 320 SER A N 1
ATOM 2485 C CA . SER A 1 320 ? -3.596 -7.578 -12.703 1 94.88 320 SER A CA 1
ATOM 2486 C C . SER A 1 320 ? -3.08 -7.648 -14.141 1 94.88 320 SER A C 1
ATOM 2488 O O . SER A 1 320 ? -3.238 -8.672 -14.812 1 94.88 320 SER A O 1
ATOM 2490 N N . LEU A 1 321 ? -2.477 -6.582 -14.555 1 90.62 321 LEU A N 1
ATOM 2491 C CA . LEU A 1 321 ? -1.9 -6.516 -15.898 1 90.62 321 LEU A CA 1
ATOM 2492 C C . LEU A 1 321 ? -0.395 -6.75 -15.852 1 90.62 321 LEU A C 1
ATOM 2494 O O . LEU A 1 321 ? 0.276 -6.695 -16.891 1 90.62 321 LEU A O 1
ATOM 2498 N N . SER A 1 322 ? 0.134 -7.078 -14.742 1 88.5 322 SER A N 1
ATOM 2499 C CA . SER A 1 322 ? 1.577 -7.137 -14.531 1 88.5 322 SER A CA 1
ATOM 2500 C C . SER A 1 322 ? 2.223 -8.195 -15.414 1 88.5 322 SER A C 1
ATOM 2502 O O . SER A 1 322 ? 3.375 -8.047 -15.828 1 88.5 322 SER A O 1
ATOM 2504 N N . LYS A 1 323 ? 1.508 -9.258 -15.672 1 90.12 323 LYS A N 1
ATOM 2505 C CA . LYS A 1 323 ? 2.084 -10.352 -16.438 1 90.12 323 LYS A CA 1
ATOM 2506 C C . LYS A 1 323 ? 1.851 -10.156 -17.938 1 90.12 323 LYS A C 1
ATOM 2508 O O . LYS A 1 323 ? 2.336 -10.938 -18.75 1 90.12 323 LYS A O 1
ATOM 2513 N N . LEU A 1 324 ? 1.156 -9.141 -18.25 1 87.38 324 LEU A N 1
ATOM 2514 C CA . LEU A 1 324 ? 0.889 -8.805 -19.641 1 87.38 324 LEU A CA 1
ATOM 2515 C C . LEU A 1 324 ? 1.664 -7.559 -20.062 1 87.38 324 LEU A C 1
ATOM 2517 O O . LEU A 1 324 ? 2.365 -7.57 -21.078 1 87.38 324 LEU A O 1
ATOM 2521 N N . LEU A 1 325 ? 1.517 -6.512 -19.25 1 82.88 325 LEU A N 1
ATOM 2522 C CA . LEU A 1 325 ? 2.08 -5.215 -19.594 1 82.88 325 LEU A CA 1
ATOM 2523 C C . LEU A 1 325 ? 3.27 -4.875 -18.703 1 82.88 325 LEU A C 1
ATOM 2525 O O . LEU A 1 325 ? 3.842 -3.789 -18.812 1 82.88 325 LEU A O 1
ATOM 2529 N N . GLY A 1 326 ? 3.609 -5.785 -17.891 1 81.12 326 GLY A N 1
ATOM 2530 C CA . GLY A 1 326 ? 4.711 -5.535 -16.984 1 81.12 326 GLY A CA 1
ATOM 2531 C C . GLY A 1 326 ? 4.258 -5.031 -15.625 1 81.12 326 GLY A C 1
ATOM 2532 O O . GLY A 1 326 ? 3.213 -4.387 -15.516 1 81.12 326 GLY A O 1
ATOM 2533 N N . S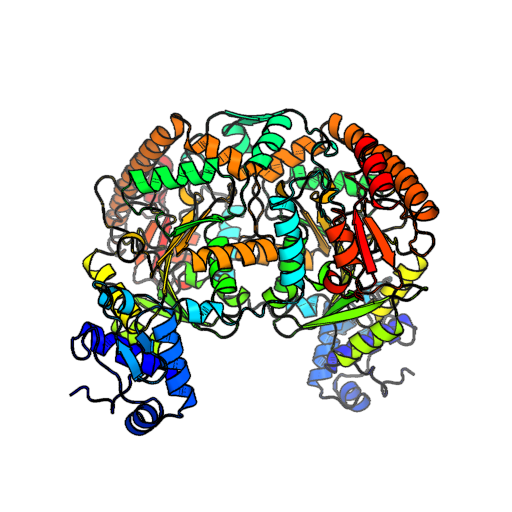ER A 1 327 ? 5.117 -5.246 -14.641 1 79.25 327 SER A N 1
ATOM 2534 C CA . SER A 1 327 ? 4.789 -4.906 -13.258 1 79.25 327 SER A CA 1
ATOM 2535 C C . SER A 1 327 ? 4.895 -3.404 -13.023 1 79.25 327 SER A C 1
ATOM 2537 O O . SER A 1 327 ? 4.371 -2.891 -12.031 1 79.25 327 SER A O 1
ATOM 2539 N N . ASN A 1 328 ? 5.422 -2.707 -13.922 1 80.94 328 ASN A N 1
ATOM 2540 C CA . ASN A 1 328 ? 5.672 -1.284 -13.719 1 80.94 328 ASN A CA 1
ATOM 2541 C C . ASN A 1 328 ? 4.418 -0.452 -13.969 1 80.94 328 ASN A C 1
ATOM 2543 O O . ASN A 1 328 ? 4.367 0.728 -13.617 1 80.94 328 ASN A O 1
ATOM 2547 N N . THR A 1 329 ? 3.395 -1.058 -14.547 1 81.12 329 THR A N 1
ATOM 2548 C CA . THR A 1 329 ? 2.146 -0.333 -14.758 1 81.12 329 THR A CA 1
ATOM 2549 C C . THR A 1 329 ? 1.414 -0.12 -13.438 1 81.12 329 THR A C 1
ATOM 2551 O O . THR A 1 329 ? 0.771 0.912 -13.234 1 81.12 329 THR A O 1
ATOM 2554 N N . ARG A 1 330 ? 1.538 -1.102 -12.594 1 88.69 330 ARG A N 1
ATOM 2555 C CA . ARG A 1 330 ? 0.96 -1.082 -11.25 1 88.69 330 ARG A CA 1
ATOM 2556 C C . ARG A 1 330 ? -0.556 -0.93 -11.312 1 88.69 330 ARG A C 1
ATOM 2558 O O . ARG A 1 330 ? -1.126 -0.073 -10.633 1 88.69 330 ARG A O 1
ATOM 2565 N N . ILE A 1 331 ? -1.16 -1.74 -12.133 1 92.56 331 ILE A N 1
ATOM 2566 C CA . ILE A 1 331 ? -2.617 -1.765 -12.203 1 92.56 331 ILE A CA 1
ATOM 2567 C C . ILE A 1 331 ? -3.123 -3.186 -11.969 1 92.56 331 ILE A C 1
ATOM 2569 O O . ILE A 1 331 ? -2.701 -4.121 -12.648 1 92.56 331 ILE A O 1
ATOM 2573 N N . GLY A 1 332 ? -3.916 -3.396 -11.07 1 95.44 332 GLY A N 1
ATOM 2574 C CA . GLY A 1 332 ? -4.699 -4.586 -10.773 1 95.44 332 GLY A CA 1
ATOM 2575 C C . GLY A 1 332 ? -6.113 -4.27 -10.328 1 95.44 332 GLY A C 1
ATOM 2576 O O . GLY A 1 332 ? -6.539 -3.115 -10.367 1 95.44 332 GLY A O 1
ATOM 2577 N N . TRP A 1 333 ? -6.887 -5.305 -9.953 1 96.38 333 TRP A N 1
ATOM 2578 C CA . TRP A 1 333 ? -8.242 -5.027 -9.492 1 96.38 333 TRP A CA 1
ATOM 2579 C C . TRP A 1 333 ? -8.781 -6.188 -8.664 1 96.38 333 TRP A C 1
ATOM 2581 O O . TRP A 1 333 ? -8.242 -7.293 -8.703 1 96.38 333 TRP A O 1
ATOM 2591 N N . ILE A 1 334 ? -9.773 -5.824 -7.91 1 96.88 334 ILE A N 1
ATOM 2592 C CA . ILE A 1 334 ? -10.523 -6.75 -7.07 1 96.88 334 ILE A CA 1
ATOM 2593 C C . ILE A 1 334 ? -11.984 -6.777 -7.516 1 96.88 334 ILE A C 1
ATOM 2595 O O . ILE A 1 334 ? -12.57 -5.734 -7.816 1 96.88 334 ILE A O 1
ATOM 2599 N N . VAL A 1 335 ? -12.539 -7.93 -7.688 1 96.31 335 VAL A N 1
ATOM 2600 C CA . VAL A 1 335 ? -13.984 -8.102 -7.801 1 96.31 335 VAL A CA 1
ATOM 2601 C C . VAL A 1 335 ? -14.508 -8.852 -6.586 1 96.31 335 VAL A C 1
ATOM 2603 O O . VAL A 1 335 ? -14.109 -9.992 -6.332 1 96.31 335 VAL A O 1
ATOM 2606 N N . ALA A 1 336 ? -15.352 -8.219 -5.828 1 94.38 336 ALA A N 1
ATOM 2607 C CA . ALA A 1 336 ? -15.852 -8.766 -4.57 1 94.38 336 ALA A CA 1
ATOM 2608 C C . ALA A 1 336 ? -17.344 -8.508 -4.414 1 94.38 336 ALA A C 1
ATOM 2610 O O . ALA A 1 336 ? -17.906 -7.609 -5.055 1 94.38 336 ALA A O 1
ATOM 2611 N N . PRO A 1 337 ? -17.984 -9.352 -3.582 1 88.5 337 PRO A N 1
ATOM 2612 C CA . PRO A 1 337 ? -19.375 -9.016 -3.258 1 88.5 337 PRO A CA 1
ATOM 2613 C C . PRO A 1 337 ? -19.531 -7.574 -2.764 1 88.5 337 PRO A C 1
ATOM 2615 O O . PRO A 1 337 ? -18.625 -7.039 -2.123 1 88.5 337 PRO A O 1
ATOM 2618 N N . GLN A 1 338 ? -20.578 -7.008 -2.988 1 85.06 338 GLN A N 1
ATOM 2619 C CA . GLN A 1 338 ? -20.812 -5.574 -2.848 1 85.06 338 GLN A CA 1
ATOM 2620 C C . GLN A 1 338 ? -20.422 -5.086 -1.457 1 85.06 338 GLN A C 1
ATOM 2622 O O . GLN A 1 338 ? -19.672 -4.113 -1.325 1 85.06 338 GLN A O 1
ATOM 2627 N N . ALA A 1 339 ? -20.844 -5.75 -0.424 1 80.25 339 ALA A N 1
ATOM 2628 C CA . ALA A 1 339 ? -20.562 -5.309 0.938 1 80.25 339 ALA A CA 1
ATOM 2629 C C . ALA A 1 339 ? -19.062 -5.387 1.238 1 80.25 339 ALA A C 1
ATOM 2631 O O . ALA A 1 339 ? -18.516 -4.512 1.908 1 80.25 339 ALA A O 1
ATOM 2632 N N . ILE A 1 340 ? -18.438 -6.414 0.716 1 87.81 340 ILE A N 1
ATOM 2633 C CA . ILE A 1 340 ? -17.016 -6.609 0.898 1 87.81 340 ILE A CA 1
ATOM 2634 C C . ILE A 1 340 ? -16.234 -5.555 0.107 1 87.81 340 ILE A C 1
ATOM 2636 O O . ILE A 1 340 ? -15.25 -5.004 0.594 1 87.81 340 ILE A O 1
ATOM 2640 N N . GLY A 1 341 ? -16.734 -5.336 -1.093 1 89.62 341 GLY A N 1
ATOM 2641 C CA . GLY A 1 341 ? -16.125 -4.309 -1.915 1 89.62 341 GLY A CA 1
ATOM 2642 C C . GLY A 1 341 ? -16.141 -2.938 -1.266 1 89.62 341 GLY A C 1
ATOM 2643 O O . GLY A 1 341 ? -15.156 -2.201 -1.33 1 89.62 341 GLY A O 1
ATOM 2644 N N . GLU A 1 342 ? -17.203 -2.6 -0.638 1 83.44 342 GLU A N 1
ATOM 2645 C CA . GLU A 1 342 ? -17.328 -1.318 0.051 1 83.44 342 GLU A CA 1
ATOM 2646 C C . GLU A 1 342 ? -16.328 -1.217 1.202 1 83.44 342 GLU A C 1
ATOM 2648 O O . GLU A 1 342 ? -15.719 -0.167 1.412 1 83.44 342 GLU A O 1
ATOM 2653 N N . ARG A 1 343 ? -16.188 -2.287 1.872 1 85 343 ARG A N 1
ATOM 2654 C CA . ARG A 1 343 ? -15.227 -2.328 2.971 1 85 343 ARG A CA 1
ATOM 2655 C C . ARG A 1 343 ? -13.797 -2.18 2.457 1 85 343 ARG A C 1
ATOM 2657 O O . ARG A 1 343 ? -13.008 -1.419 3.02 1 85 343 ARG A O 1
ATOM 2664 N N . ILE A 1 344 ? -13.516 -2.883 1.416 1 90.69 344 ILE A N 1
ATOM 2665 C CA . ILE A 1 344 ? -12.172 -2.824 0.837 1 90.69 344 ILE A CA 1
ATOM 2666 C C . ILE A 1 344 ? -11.883 -1.405 0.351 1 90.69 344 ILE A C 1
ATOM 2668 O O . ILE A 1 344 ? -10.789 -0.883 0.559 1 90.69 344 ILE A O 1
ATOM 2672 N N . ARG A 1 345 ? -12.859 -0.827 -0.224 1 88.81 345 ARG A N 1
ATOM 2673 C CA . ARG A 1 345 ? -12.719 0.542 -0.71 1 88.81 345 ARG A CA 1
ATOM 2674 C C . ARG A 1 345 ? -12.43 1.504 0.437 1 88.81 345 ARG A C 1
ATOM 2676 O O . ARG A 1 345 ? -11.586 2.398 0.304 1 88.81 345 ARG A O 1
ATOM 2683 N N . GLN A 1 346 ? -13.109 1.351 1.481 1 83.31 346 GLN A N 1
ATOM 2684 C CA . GLN A 1 346 ? -12.898 2.203 2.646 1 83.31 346 GLN A CA 1
ATOM 2685 C C . GLN A 1 346 ? -11.477 2.062 3.186 1 83.31 346 GLN A C 1
ATOM 2687 O O . GLN A 1 346 ? -10.82 3.059 3.498 1 83.31 346 GLN A O 1
ATOM 2692 N N . VAL A 1 347 ? -11.039 0.868 3.256 1 86.06 347 VAL A N 1
ATOM 2693 C CA . VAL A 1 347 ? -9.688 0.6 3.75 1 86.06 347 VAL A CA 1
ATOM 2694 C C . VAL A 1 347 ? -8.664 1.165 2.773 1 86.06 347 VAL A C 1
ATOM 2696 O O . VAL A 1 347 ? -7.656 1.747 3.189 1 86.06 347 VAL A O 1
ATOM 2699 N N . GLN A 1 348 ? -8.922 0.967 1.52 1 90.5 348 GLN A N 1
ATOM 2700 C CA . GLN A 1 348 ? -8.047 1.51 0.488 1 90.5 348 GLN A CA 1
ATOM 2701 C C . GLN A 1 348 ? -7.898 3.021 0.63 1 90.5 348 GLN A C 1
ATOM 2703 O O . GLN A 1 348 ? -6.789 3.553 0.549 1 90.5 348 GLN A O 1
ATOM 2708 N N . LYS A 1 349 ? -8.984 3.635 0.834 1 84.06 349 LYS A N 1
ATOM 2709 C CA . LYS A 1 349 ? -8.984 5.082 1.011 1 84.06 349 LYS A CA 1
ATOM 2710 C C . LYS A 1 349 ? -8.242 5.484 2.283 1 84.06 349 LYS A C 1
ATOM 2712 O O . LYS A 1 349 ? -7.422 6.402 2.268 1 84.06 349 LYS A O 1
ATOM 2717 N N . ASN A 1 350 ? -8.531 4.762 3.285 1 81.81 350 ASN A N 1
ATOM 2718 C CA . ASN A 1 350 ? -7.953 5.098 4.582 1 81.81 350 ASN A CA 1
ATOM 2719 C C . ASN A 1 350 ? -6.438 4.91 4.582 1 81.81 350 ASN A C 1
ATOM 2721 O O . ASN A 1 350 ? -5.715 5.645 5.258 1 81.81 350 ASN A O 1
ATOM 2725 N N . LEU A 1 351 ? -5.996 3.975 3.816 1 82.62 351 LEU A N 1
ATOM 2726 C CA . LEU A 1 351 ? -4.566 3.688 3.77 1 82.62 351 LEU A CA 1
ATOM 2727 C C . LEU A 1 351 ? -3.906 4.41 2.6 1 82.62 351 LEU A C 1
ATOM 2729 O O . LEU A 1 351 ? -2.689 4.332 2.422 1 82.62 351 LEU A O 1
ATOM 2733 N N . ASP A 1 352 ? -4.73 4.977 1.81 1 82.5 352 ASP A N 1
ATOM 2734 C CA . ASP A 1 352 ? -4.273 5.715 0.636 1 82.5 352 ASP A CA 1
ATOM 2735 C C . ASP A 1 352 ? -3.482 4.809 -0.306 1 82.5 352 ASP A C 1
ATOM 2737 O O . ASP A 1 352 ? -2.371 5.152 -0.714 1 82.5 352 ASP A O 1
ATOM 2741 N N . LEU A 1 353 ? -4.027 3.684 -0.504 1 85.56 353 LEU A N 1
ATOM 2742 C CA . LEU A 1 353 ? -3.447 2.734 -1.448 1 85.56 353 LEU A CA 1
ATOM 2743 C C . LEU A 1 353 ? -4.207 2.748 -2.77 1 85.56 353 LEU A C 1
ATOM 2745 O O . LEU A 1 353 ? -4.586 1.693 -3.283 1 85.56 353 LEU A O 1
ATOM 2749 N N . VAL A 1 354 ? -4.406 3.955 -3.223 1 85 354 VAL A N 1
ATOM 2750 C CA . VAL A 1 354 ? -5.133 4.168 -4.473 1 85 354 VAL A CA 1
ATOM 2751 C C . VAL A 1 354 ? -4.145 4.328 -5.621 1 85 354 VAL A C 1
ATOM 2753 O O . VAL A 1 354 ? -3.158 5.062 -5.508 1 85 354 VAL A O 1
ATOM 2756 N N . PRO A 1 355 ? -4.379 3.613 -6.676 1 89 355 PRO A N 1
ATOM 2757 C CA . PRO A 1 355 ? -3.453 3.752 -7.801 1 89 355 PRO A CA 1
ATOM 2758 C C . PRO A 1 355 ? -3.514 5.133 -8.453 1 89 355 PRO A C 1
ATOM 2760 O O . PRO A 1 355 ? -4.562 5.785 -8.422 1 89 355 PRO A O 1
ATOM 2763 N N . SER A 1 356 ? -2.434 5.473 -9.078 1 87 356 SER A N 1
ATOM 2764 C CA . SER A 1 356 ? -2.33 6.754 -9.766 1 87 356 SER A CA 1
ATOM 2765 C C . SER A 1 356 ? -3.359 6.863 -10.883 1 87 356 SER A C 1
ATOM 2767 O O . SER A 1 356 ? -3.539 5.926 -11.664 1 87 356 SER A O 1
ATOM 2769 N N . LEU A 1 357 ? -3.986 8 -10.898 1 85.88 357 LEU A N 1
ATOM 2770 C CA . LEU A 1 357 ? -4.941 8.25 -11.977 1 85.88 357 LEU A CA 1
ATOM 2771 C C . LEU A 1 357 ? -4.242 8.242 -13.336 1 85.88 357 LEU A C 1
ATOM 2773 O O . LEU A 1 357 ? -4.809 7.773 -14.328 1 85.88 357 LEU A O 1
ATOM 2777 N N . LEU A 1 358 ? -3.049 8.766 -13.352 1 80.5 358 LEU A N 1
ATOM 2778 C CA . LEU A 1 358 ? -2.289 8.789 -14.594 1 80.5 358 LEU A CA 1
ATOM 2779 C C . LEU A 1 358 ? -2.076 7.379 -15.133 1 80.5 358 LEU A C 1
ATOM 2781 O O . LEU A 1 358 ? -2.266 7.133 -16.328 1 80.5 358 LEU A O 1
ATOM 2785 N N . ALA A 1 359 ? -1.737 6.512 -14.305 1 83.44 359 ALA A N 1
ATOM 2786 C CA . ALA A 1 359 ? -1.543 5.121 -14.711 1 83.44 359 ALA A CA 1
ATOM 2787 C C . ALA A 1 359 ? -2.85 4.504 -15.195 1 83.44 359 ALA A C 1
ATOM 2789 O O . ALA A 1 359 ? -2.865 3.777 -16.188 1 83.44 359 ALA A O 1
ATOM 2790 N N . GLN A 1 360 ? -3.896 4.793 -14.5 1 88.81 360 GLN A N 1
ATOM 2791 C CA . GLN A 1 360 ? -5.199 4.246 -14.859 1 88.81 360 GLN A CA 1
ATOM 2792 C C . GLN A 1 360 ? -5.637 4.73 -16.234 1 88.81 360 GLN A C 1
ATOM 2794 O O . GLN A 1 360 ? -6.141 3.947 -17.047 1 88.81 360 GLN A O 1
ATOM 2799 N N . VAL A 1 361 ? -5.426 6.004 -16.484 1 84.69 361 VAL A N 1
ATOM 2800 C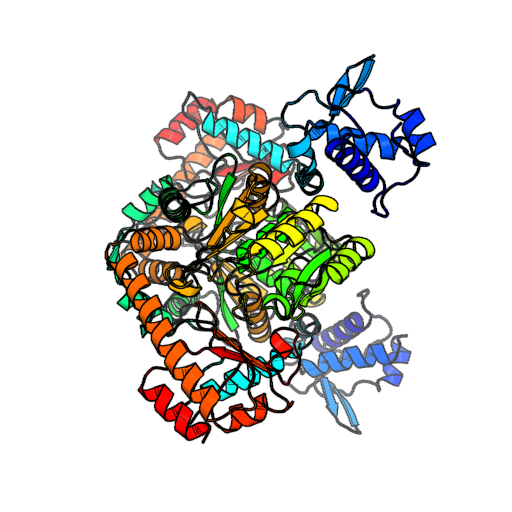 CA . VAL A 1 361 ? -5.805 6.59 -17.766 1 84.69 361 VAL A CA 1
ATOM 2801 C C . VAL A 1 361 ? -4.977 5.965 -18.891 1 84.69 361 VAL A C 1
ATOM 2803 O O . VAL A 1 361 ? -5.512 5.594 -19.938 1 84.69 361 VAL A O 1
ATOM 2806 N N . MET A 1 362 ? -3.764 5.812 -18.688 1 80.12 362 MET A N 1
ATOM 2807 C CA . MET A 1 362 ? -2.863 5.293 -19.719 1 80.12 362 MET A CA 1
ATOM 2808 C C . MET A 1 362 ? -3.174 3.83 -20.016 1 80.12 362 MET A C 1
ATOM 2810 O O . MET A 1 362 ? -3.199 3.43 -21.188 1 80.12 362 MET A O 1
ATOM 2814 N N . VAL A 1 363 ? -3.371 3.127 -19.016 1 84.25 363 VAL A N 1
ATOM 2815 C CA . VAL A 1 363 ? -3.672 1.709 -19.203 1 84.25 363 VAL A CA 1
ATOM 2816 C C . VAL A 1 363 ? -5.02 1.548 -19.891 1 84.25 363 VAL A C 1
ATOM 2818 O O . VAL A 1 363 ? -5.184 0.666 -20.75 1 84.25 363 VAL A O 1
ATOM 2821 N N . ASP A 1 364 ? -5.965 2.383 -19.469 1 88.38 364 ASP A N 1
ATOM 2822 C CA . ASP A 1 364 ? -7.262 2.348 -20.141 1 88.38 364 ASP A CA 1
ATOM 2823 C C . ASP A 1 364 ? -7.105 2.586 -21.656 1 88.38 364 ASP A C 1
ATOM 2825 O O . ASP A 1 364 ? -7.723 1.891 -22.453 1 88.38 364 ASP A O 1
ATOM 2829 N N . HIS A 1 365 ? -6.309 3.545 -21.969 1 82.06 365 HIS A N 1
ATOM 2830 C CA . HIS A 1 365 ? -6.039 3.838 -23.375 1 82.06 365 HIS A CA 1
ATOM 2831 C C . HIS A 1 365 ? -5.379 2.652 -24.078 1 82.06 365 HIS A C 1
ATOM 2833 O O . HIS A 1 365 ? -5.746 2.303 -25.203 1 82.06 365 HIS A O 1
ATOM 2839 N N . ALA A 1 366 ? -4.496 2.061 -23.453 1 80.12 366 ALA A N 1
ATOM 2840 C CA . ALA A 1 366 ? -3.766 0.929 -24.016 1 80.12 366 ALA A CA 1
ATOM 2841 C C . ALA A 1 366 ? -4.695 -0.254 -24.266 1 80.12 366 ALA A C 1
ATOM 2843 O O . ALA A 1 366 ? -4.648 -0.878 -25.328 1 80.12 366 ALA A O 1
ATOM 2844 N N . LEU A 1 367 ? -5.539 -0.527 -23.328 1 86.06 367 LEU A N 1
ATOM 2845 C CA . LEU A 1 367 ? -6.43 -1.681 -23.422 1 86.06 367 LEU A CA 1
ATOM 2846 C C . LEU A 1 367 ? -7.473 -1.482 -24.516 1 86.06 367 LEU A C 1
ATOM 2848 O O . LEU A 1 367 ? -8.016 -2.455 -25.047 1 86.06 367 LEU A O 1
ATOM 2852 N N . ASN A 1 368 ? -7.723 -0.277 -24.812 1 86.81 368 ASN A N 1
ATOM 2853 C CA . ASN A 1 368 ? -8.75 0.017 -25.797 1 86.81 368 ASN A CA 1
ATOM 2854 C C . ASN A 1 368 ? -8.148 0.275 -27.172 1 86.81 368 ASN A C 1
ATOM 2856 O O . ASN A 1 368 ? -8.867 0.54 -28.141 1 86.81 368 ASN A O 1
ATOM 2860 N N . SER A 1 369 ? -6.883 0.148 -27.281 1 81.75 369 SER A N 1
ATOM 2861 C CA . SER A 1 369 ? -6.234 0.332 -28.578 1 81.75 369 SER A CA 1
ATOM 2862 C C . SER A 1 369 ? -6.398 -0.901 -29.453 1 81.75 369 SER A C 1
ATOM 2864 O O . SER A 1 369 ? -6.426 -2.029 -28.953 1 81.75 369 SER A O 1
ATOM 2866 N N . PRO A 1 370 ? -6.512 -0.667 -30.75 1 80.5 370 PRO A N 1
ATOM 2867 C CA . PRO A 1 370 ? -6.574 -1.812 -31.656 1 80.5 370 PRO A CA 1
ATOM 2868 C C . PRO A 1 370 ? -5.316 -2.678 -31.609 1 80.5 370 PRO A C 1
ATOM 2870 O O . PRO A 1 370 ? -5.387 -3.889 -31.828 1 80.5 370 PRO A O 1
ATOM 2873 N N . GLU A 1 371 ? -4.277 -2.111 -31.312 1 82.06 371 GLU A N 1
ATOM 2874 C CA . GLU A 1 371 ? -2.988 -2.797 -31.25 1 82.06 371 GLU A CA 1
ATOM 2875 C C . GLU A 1 371 ? -2.924 -3.758 -30.062 1 82.06 371 GLU A C 1
ATOM 2877 O O . GLU A 1 371 ? -2.195 -4.75 -30.109 1 82.06 371 GLU A O 1
ATOM 2882 N N . PHE A 1 372 ? -3.721 -3.562 -29.094 1 82.88 372 PHE A N 1
ATOM 2883 C CA . PHE A 1 372 ? -3.619 -4.352 -27.875 1 82.88 372 PHE A CA 1
ATOM 2884 C C . PHE A 1 372 ? -4.066 -5.789 -28.109 1 82.88 372 PHE A C 1
ATOM 2886 O O . PHE A 1 372 ? -3.352 -6.734 -27.766 1 82.88 372 PHE A O 1
ATOM 2893 N N . SER A 1 373 ? -5.223 -5.93 -28.672 1 83.5 373 SER A N 1
ATOM 2894 C CA . SER A 1 373 ? -5.746 -7.27 -28.922 1 83.5 373 SER A CA 1
ATOM 2895 C C . SER A 1 373 ? -4.816 -8.07 -29.828 1 83.5 373 SER A C 1
ATOM 2897 O O . SER A 1 373 ? -4.59 -9.258 -29.594 1 83.5 373 SER A O 1
ATOM 2899 N N . LEU A 1 374 ? -4.32 -7.43 -30.844 1 86.5 374 LEU A N 1
ATOM 2900 C CA . LEU A 1 374 ? -3.365 -8.07 -31.734 1 86.5 374 LEU A CA 1
ATOM 2901 C C . LEU A 1 374 ? -2.082 -8.43 -31 1 86.5 374 LEU A C 1
ATOM 2903 O O . LEU A 1 374 ? -1.509 -9.5 -31.234 1 86.5 374 LEU A O 1
ATOM 2907 N N . GLY A 1 375 ? -1.696 -7.57 -30.156 1 87.12 375 GLY A N 1
ATOM 2908 C CA . GLY A 1 375 ? -0.496 -7.805 -29.375 1 87.12 375 GLY A CA 1
ATOM 2909 C C . GLY A 1 375 ? -0.62 -8.992 -28.438 1 87.12 375 GLY A C 1
ATOM 2910 O O . GLY A 1 375 ? 0.331 -9.766 -28.281 1 87.12 375 GLY A O 1
ATOM 2911 N N . VAL A 1 376 ? -1.754 -9.148 -27.828 1 87.88 376 VAL A N 1
ATOM 2912 C CA . VAL A 1 376 ? -1.985 -10.266 -26.922 1 87.88 376 VAL A CA 1
ATOM 2913 C C . VAL A 1 376 ? -1.961 -11.578 -27.688 1 87.88 376 VAL A C 1
ATOM 2915 O O . VAL A 1 376 ? -1.396 -12.57 -27.219 1 87.88 376 VAL A O 1
ATOM 2918 N N . THR A 1 377 ? -2.576 -11.562 -28.828 1 89.12 377 THR A N 1
ATOM 2919 C CA . THR A 1 377 ? -2.586 -12.758 -29.672 1 89.12 377 THR A CA 1
ATOM 2920 C C . THR A 1 377 ? -1.168 -13.125 -30.094 1 89.12 377 THR A C 1
ATOM 2922 O O . THR A 1 377 ? -0.792 -14.305 -30.062 1 89.12 377 THR A O 1
ATOM 2925 N N . GLN A 1 378 ? -0.42 -12.148 -30.484 1 91.75 378 GLN A N 1
ATOM 2926 C CA . GLN A 1 378 ? 0.965 -12.391 -30.875 1 91.75 378 GLN A CA 1
ATOM 2927 C C . GLN A 1 378 ? 1.786 -12.922 -29.703 1 91.75 378 GLN A C 1
ATOM 2929 O O . GLN A 1 378 ? 2.594 -13.836 -29.875 1 91.75 378 GLN A O 1
ATOM 2934 N N . LEU A 1 379 ? 1.533 -12.359 -28.594 1 92.94 379 LEU A N 1
ATOM 2935 C CA . LEU A 1 379 ? 2.24 -12.781 -27.391 1 92.94 379 LEU A CA 1
ATOM 2936 C C . LEU A 1 379 ? 1.95 -14.242 -27.062 1 92.94 379 LEU A C 1
ATOM 2938 O O . LEU A 1 379 ? 2.875 -15.031 -26.875 1 92.94 379 LEU A O 1
ATOM 2942 N N . THR A 1 380 ? 0.711 -14.656 -27.062 1 92.88 380 THR A N 1
ATOM 2943 C CA . THR A 1 380 ? 0.327 -16.016 -26.688 1 92.88 380 THR A CA 1
ATOM 2944 C C . THR A 1 380 ? 0.839 -17.031 -27.703 1 92.88 380 THR A C 1
ATOM 2946 O O . THR A 1 380 ? 1.205 -18.141 -27.359 1 92.88 380 THR A O 1
ATOM 2949 N N . THR A 1 381 ? 0.889 -16.594 -28.922 1 94.19 381 THR A N 1
ATOM 2950 C CA . THR A 1 381 ? 1.419 -17.453 -29.984 1 94.19 381 THR A CA 1
ATOM 2951 C C . THR A 1 381 ? 2.916 -17.672 -29.797 1 94.19 381 THR A C 1
ATOM 2953 O O . THR A 1 381 ? 3.398 -18.797 -29.891 1 94.19 381 THR A O 1
ATOM 2956 N N . GLN A 1 382 ? 3.586 -16.625 -29.531 1 95.44 382 GLN A N 1
ATOM 2957 C CA . GLN A 1 382 ? 5.027 -16.719 -29.328 1 95.44 382 GLN A CA 1
ATOM 2958 C C . GLN A 1 382 ? 5.352 -17.547 -28.094 1 95.44 382 GLN A C 1
ATOM 2960 O O . GLN A 1 382 ? 6.285 -18.359 -28.109 1 95.44 382 GLN A O 1
ATOM 2965 N N . LEU A 1 383 ? 4.598 -17.359 -27.078 1 96.44 383 LEU A N 1
ATOM 2966 C CA . LEU A 1 383 ? 4.812 -18.125 -25.859 1 96.44 383 LEU A CA 1
ATOM 2967 C C . LEU A 1 383 ? 4.551 -19.609 -26.094 1 96.44 383 LEU A C 1
ATOM 2969 O O . LEU A 1 383 ? 5.273 -20.453 -25.578 1 96.44 383 LEU A O 1
ATOM 2973 N N . ALA A 1 384 ? 3.531 -19.906 -26.875 1 96.12 384 ALA A N 1
ATOM 2974 C CA . ALA A 1 384 ? 3.217 -21.297 -27.188 1 96.12 384 ALA A CA 1
ATOM 2975 C C . ALA A 1 384 ? 4.355 -21.953 -27.969 1 96.12 384 ALA A C 1
ATOM 2977 O O . ALA A 1 384 ? 4.715 -23.094 -27.703 1 96.12 384 ALA A O 1
ATOM 2978 N N . GLN A 1 385 ? 4.879 -21.25 -28.875 1 96.88 385 GLN A N 1
ATOM 2979 C CA . GLN A 1 385 ? 5.988 -21.75 -29.672 1 96.88 385 GLN A CA 1
ATOM 2980 C C . GLN A 1 385 ? 7.223 -22 -28.812 1 96.88 385 GLN A C 1
ATOM 2982 O O . GLN A 1 385 ? 7.863 -23.047 -28.906 1 96.88 385 GLN A O 1
ATOM 2987 N N . ARG A 1 386 ? 7.547 -21.062 -28.016 1 97.56 386 ARG A N 1
ATOM 2988 C CA . ARG A 1 386 ? 8.703 -21.188 -27.125 1 97.56 386 ARG A CA 1
ATOM 2989 C C . ARG A 1 386 ? 8.516 -22.328 -26.141 1 97.56 386 ARG A C 1
ATOM 2991 O O . ARG A 1 386 ? 9.461 -23.062 -25.844 1 97.56 386 ARG A O 1
ATOM 2998 N N . ARG A 1 387 ? 7.32 -22.422 -25.625 1 97.69 387 ARG A N 1
ATOM 2999 C CA . ARG A 1 387 ? 6.984 -23.516 -24.719 1 97.69 387 ARG A CA 1
ATOM 3000 C C . ARG A 1 387 ? 7.227 -24.875 -25.375 1 97.69 387 ARG A C 1
ATOM 3002 O O . ARG A 1 387 ? 7.871 -25.75 -24.781 1 97.69 387 ARG A O 1
ATOM 3009 N N . GLN A 1 388 ? 6.738 -25 -26.562 1 97.31 388 GLN A N 1
ATOM 3010 C CA . GLN A 1 388 ? 6.895 -26.266 -27.297 1 97.31 388 GLN A CA 1
ATOM 3011 C C . GLN A 1 388 ? 8.367 -26.562 -27.547 1 97.31 388 GLN A C 1
ATOM 3013 O O . GLN A 1 388 ? 8.82 -27.688 -27.312 1 97.31 388 GLN A O 1
ATOM 3018 N N . ASN A 1 389 ? 9.047 -25.609 -27.984 1 98.19 389 ASN A N 1
ATOM 3019 C CA . ASN A 1 389 ? 10.453 -25.797 -28.297 1 98.19 389 ASN A CA 1
ATOM 3020 C C . ASN A 1 389 ? 11.273 -26.125 -27.062 1 98.19 389 ASN A C 1
ATOM 3022 O O . ASN A 1 389 ? 12.062 -27.078 -27.062 1 98.19 389 ASN A O 1
ATOM 3026 N N . VAL A 1 390 ? 11.055 -25.391 -26.016 1 98.44 390 VAL A N 1
ATOM 3027 C CA . VAL A 1 390 ? 11.859 -25.531 -24.797 1 98.44 390 VAL A CA 1
ATOM 3028 C C . VAL A 1 390 ? 11.547 -26.875 -24.141 1 98.44 390 VAL A C 1
ATOM 3030 O O . VAL A 1 390 ? 12.453 -27.562 -23.672 1 98.44 390 VAL A O 1
ATOM 3033 N N . THR A 1 391 ? 10.273 -27.219 -24.062 1 98.19 391 THR A N 1
ATOM 3034 C CA . THR A 1 391 ? 9.914 -28.484 -23.453 1 98.19 391 THR A CA 1
ATOM 3035 C C . THR A 1 391 ? 10.516 -29.656 -24.25 1 98.19 391 THR A C 1
ATOM 3037 O O . THR A 1 391 ? 10.938 -30.656 -23.656 1 98.19 391 THR A O 1
ATOM 3040 N N . ALA A 1 392 ? 10.562 -29.531 -25.547 1 98.12 392 ALA A N 1
ATOM 3041 C CA . ALA A 1 392 ? 11.18 -30.562 -26.375 1 98.12 392 ALA A CA 1
ATOM 3042 C C . ALA A 1 392 ? 12.672 -30.688 -26.094 1 98.12 392 ALA A C 1
ATOM 3044 O O . ALA A 1 392 ? 13.203 -31.781 -25.969 1 98.12 392 ALA A O 1
ATOM 3045 N N . ILE A 1 393 ? 13.297 -29.578 -25.984 1 98.19 393 ILE A N 1
ATOM 3046 C CA . ILE A 1 393 ? 14.719 -29.531 -25.688 1 98.19 393 ILE A CA 1
ATOM 3047 C C . ILE A 1 393 ? 14.984 -30.203 -24.344 1 98.19 393 ILE A C 1
ATOM 3049 O O . ILE A 1 393 ? 15.883 -31.031 -24.219 1 98.19 393 ILE A O 1
ATOM 3053 N N . LEU A 1 394 ? 14.234 -29.875 -23.328 1 98.25 394 LEU A N 1
ATOM 3054 C CA . LEU A 1 394 ? 14.445 -30.375 -21.984 1 98.25 394 LEU A CA 1
ATOM 3055 C C . LEU A 1 394 ? 14.188 -31.875 -21.922 1 98.25 394 LEU A C 1
ATOM 3057 O O . LEU A 1 394 ? 14.914 -32.625 -21.25 1 98.25 394 LEU A O 1
ATOM 3061 N N . ARG A 1 395 ? 13.18 -32.344 -22.594 1 97.75 395 ARG A N 1
ATOM 3062 C CA . ARG A 1 395 ? 12.875 -33.781 -22.594 1 97.75 395 ARG A CA 1
ATOM 3063 C C . ARG A 1 395 ? 13.992 -34.562 -23.25 1 97.75 395 ARG A C 1
ATOM 3065 O O . ARG A 1 395 ? 14.281 -35.688 -22.828 1 97.75 395 ARG A O 1
ATOM 3072 N N . GLN A 1 396 ? 14.547 -34 -24.219 1 97.56 396 GLN A N 1
ATOM 3073 C CA . GLN A 1 396 ? 15.617 -34.656 -24.953 1 97.56 396 GLN A CA 1
ATOM 3074 C C . GLN A 1 396 ? 16.922 -34.656 -24.156 1 97.56 396 GLN A C 1
ATOM 3076 O O . GLN A 1 396 ? 17.578 -35.688 -24.031 1 97.56 396 GLN A O 1
ATOM 3081 N N . LEU A 1 397 ? 17.297 -33.562 -23.578 1 97.25 397 LEU A N 1
ATOM 3082 C CA . LEU A 1 397 ? 18.609 -33.406 -22.984 1 97.25 397 LEU A CA 1
ATOM 3083 C C . LEU A 1 397 ? 18.594 -33.781 -21.516 1 97.25 397 LEU A C 1
ATOM 3085 O O . LEU A 1 397 ? 19.641 -34.094 -20.938 1 97.25 397 LEU A O 1
ATOM 3089 N N . ARG A 1 398 ? 17.469 -33.656 -20.859 1 97.19 398 ARG A N 1
ATOM 3090 C CA . ARG A 1 398 ? 17.312 -33.969 -19.438 1 97.19 398 ARG A CA 1
ATOM 3091 C C . ARG A 1 398 ? 16.094 -34.844 -19.188 1 97.19 398 ARG A C 1
ATOM 3093 O O . ARG A 1 398 ? 15.133 -34.438 -18.547 1 97.19 398 ARG A O 1
ATOM 3100 N N . PRO A 1 399 ? 16.203 -36.125 -19.578 1 96.31 399 PRO A N 1
ATOM 3101 C CA . PRO A 1 399 ? 15.07 -37.031 -19.422 1 96.31 399 PRO A CA 1
ATOM 3102 C C . PRO A 1 399 ? 14.734 -37.281 -17.953 1 96.31 399 PRO A C 1
ATOM 3104 O O . PRO A 1 399 ? 13.633 -37.75 -17.641 1 96.31 399 PRO A O 1
ATOM 3107 N N . ASP A 1 400 ? 15.602 -36.969 -17.062 1 96.62 400 ASP A N 1
ATOM 3108 C CA . ASP A 1 400 ? 15.391 -37.188 -15.633 1 96.62 400 ASP A CA 1
ATOM 3109 C C . ASP A 1 400 ? 14.617 -36.031 -15.023 1 96.62 400 ASP A C 1
ATOM 3111 O O . ASP A 1 400 ? 14.195 -36.094 -13.859 1 96.62 400 ASP A O 1
ATOM 3115 N N . TRP A 1 401 ? 14.406 -34.969 -15.844 1 97.5 401 TRP A N 1
ATOM 3116 C CA . TRP A 1 401 ? 13.594 -33.844 -15.391 1 97.5 401 TRP A CA 1
ATOM 3117 C C . TRP A 1 401 ? 12.109 -34.094 -15.641 1 97.5 401 TRP A C 1
ATOM 3119 O O . TRP A 1 401 ? 11.711 -34.438 -16.766 1 97.5 401 TRP A O 1
ATOM 3129 N N . HIS A 1 402 ? 11.367 -34 -14.586 1 96.88 402 HIS A N 1
ATOM 3130 C CA . HIS A 1 402 ? 9.938 -34.25 -14.688 1 96.88 402 HIS A CA 1
ATOM 3131 C C . HIS A 1 402 ? 9.148 -32.938 -14.648 1 96.88 402 HIS A C 1
ATOM 3133 O O . HIS A 1 402 ? 9.367 -32.094 -13.773 1 96.88 402 HIS A O 1
ATOM 3139 N N . PHE A 1 403 ? 8.312 -32.75 -15.602 1 96.25 403 PHE A N 1
ATOM 3140 C CA . PHE A 1 403 ? 7.441 -31.578 -15.656 1 96.25 403 PHE A CA 1
ATOM 3141 C C . PHE A 1 403 ? 6.234 -31.844 -16.547 1 96.25 403 PHE A C 1
ATOM 3143 O O . PHE A 1 403 ? 6.27 -32.719 -17.406 1 96.25 403 PHE A O 1
ATOM 3150 N N . VAL A 1 404 ? 5.152 -31.156 -16.297 1 93.44 404 VAL A N 1
ATOM 3151 C CA . VAL A 1 404 ? 3.975 -31.141 -17.156 1 93.44 404 VAL A CA 1
ATOM 3152 C C . VAL A 1 404 ? 3.961 -29.875 -18 1 93.44 404 VAL A C 1
ATOM 3154 O O . VAL A 1 404 ? 4.203 -28.766 -17.5 1 93.44 404 VAL A O 1
ATOM 3157 N N . THR A 1 405 ? 3.789 -30.078 -19.328 1 95.62 405 THR A N 1
ATOM 3158 C CA . THR A 1 405 ? 3.686 -28.906 -20.188 1 95.62 405 THR A CA 1
ATOM 3159 C C . THR A 1 405 ? 2.428 -28.109 -19.859 1 95.62 405 THR A C 1
ATOM 3161 O O . THR A 1 405 ? 1.312 -28.625 -19.953 1 95.62 405 THR A O 1
ATOM 3164 N N . PRO A 1 406 ? 2.598 -26.891 -19.484 1 95 406 PRO A N 1
ATOM 3165 C CA . PRO A 1 406 ? 1.418 -26.094 -19.125 1 95 406 PRO A CA 1
ATOM 3166 C C . PRO A 1 406 ? 0.575 -25.719 -20.344 1 95 406 PRO A C 1
ATOM 3168 O O . PRO A 1 406 ? 1.062 -25.766 -21.469 1 95 406 PRO A O 1
ATOM 3171 N N . LEU A 1 407 ? -0.641 -25.359 -20.094 1 94.38 407 LEU A N 1
ATOM 3172 C CA . LEU A 1 407 ? -1.572 -24.969 -21.141 1 94.38 407 LEU A CA 1
ATOM 3173 C C . LEU A 1 407 ? -1.676 -23.438 -21.219 1 94.38 407 LEU A C 1
ATOM 3175 O O . LEU A 1 407 ? -2.777 -22.891 -21.281 1 94.38 407 LEU A O 1
ATOM 3179 N N . GLY A 1 408 ? -0.575 -22.781 -21.125 1 95.25 408 GLY A N 1
ATOM 3180 C CA . GLY A 1 408 ? -0.448 -21.344 -21.156 1 95.25 408 GLY A CA 1
ATOM 3181 C C . GLY A 1 408 ? 0.649 -20.812 -20.25 1 95.25 408 GLY A C 1
ATOM 3182 O O . GLY A 1 408 ? 1.47 -21.594 -19.75 1 95.25 408 GLY A O 1
ATOM 3183 N N . GLY A 1 409 ? 0.7 -19.5 -20.141 1 95.56 409 GLY A N 1
ATOM 3184 C CA . GLY A 1 409 ? 1.69 -18.875 -19.281 1 95.56 409 GLY A CA 1
ATOM 3185 C C . GLY A 1 409 ? 3.105 -19 -19.812 1 95.56 409 GLY A C 1
ATOM 3186 O O . GLY A 1 409 ? 3.312 -19.094 -21.016 1 95.56 409 GLY A O 1
ATOM 3187 N N . PHE A 1 410 ? 4.078 -18.891 -18.906 1 97.44 410 PHE A N 1
ATOM 3188 C CA . PHE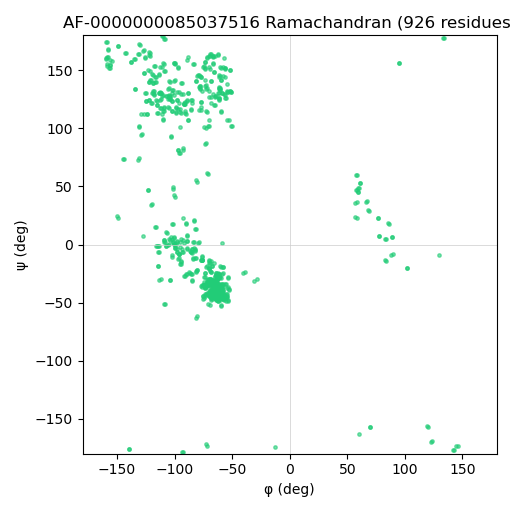 A 1 410 ? 5.453 -18.922 -19.375 1 97.44 410 PHE A CA 1
ATOM 3189 C C . PHE A 1 410 ? 6.379 -19.531 -18.328 1 97.44 410 PHE A C 1
ATOM 3191 O O . PHE A 1 410 ? 7.586 -19.266 -18.328 1 97.44 410 PHE A O 1
ATOM 3198 N N . TYR A 1 411 ? 5.75 -20.359 -17.406 1 97.5 411 TYR A N 1
ATOM 3199 C CA . TYR A 1 411 ? 6.543 -21.047 -16.391 1 97.5 411 TYR A CA 1
ATOM 3200 C C . TYR A 1 411 ? 6.457 -22.562 -16.578 1 97.5 411 TYR A C 1
ATOM 3202 O O . TYR A 1 411 ? 5.402 -23.078 -16.938 1 97.5 411 TYR A O 1
ATOM 3210 N N . LEU A 1 412 ? 7.531 -23.188 -16.312 1 97.62 412 LEU A N 1
ATOM 3211 C CA . LEU A 1 412 ? 7.625 -24.641 -16.156 1 97.62 412 LEU A CA 1
ATOM 3212 C C . LEU A 1 412 ? 8.109 -25.016 -14.758 1 97.62 412 LEU A C 1
ATOM 3214 O O . LEU A 1 412 ? 9.07 -24.438 -14.258 1 97.62 412 LEU A O 1
ATOM 3218 N N . TRP A 1 413 ? 7.375 -25.906 -14.172 1 97.38 413 TRP A N 1
ATOM 3219 C CA . TRP A 1 413 ? 7.797 -26.422 -12.875 1 97.38 413 TRP A CA 1
ATOM 3220 C C . TRP A 1 413 ? 8.5 -27.766 -13.031 1 97.38 413 TRP A C 1
ATOM 3222 O O . TRP A 1 413 ? 7.883 -28.75 -13.445 1 97.38 413 TRP A O 1
ATOM 3232 N N . VAL A 1 414 ? 9.75 -27.812 -12.641 1 98.12 414 VAL A N 1
ATOM 3233 C CA . VAL A 1 414 ? 10.562 -29 -12.891 1 98.12 414 VAL A CA 1
ATOM 3234 C C . VAL A 1 414 ? 10.93 -29.672 -11.562 1 98.12 414 VAL A C 1
ATOM 3236 O O . VAL A 1 414 ? 11.359 -28.984 -10.617 1 98.12 414 VAL A O 1
ATOM 3239 N N . THR A 1 415 ? 10.711 -30.938 -11.492 1 96.69 415 THR A N 1
ATOM 3240 C CA . THR A 1 415 ? 11.188 -31.75 -10.375 1 96.69 415 THR A CA 1
ATOM 3241 C C . THR A 1 415 ? 12.203 -32.781 -10.844 1 96.69 415 THR A C 1
ATOM 3243 O O . THR A 1 415 ? 12.055 -33.375 -11.922 1 96.69 415 THR A O 1
ATOM 3246 N N . GLN A 1 416 ? 13.203 -32.969 -10.07 1 97.38 416 GLN A N 1
ATOM 3247 C CA . GLN A 1 416 ? 14.281 -33.906 -10.352 1 97.38 416 GLN A CA 1
ATOM 3248 C C . GLN A 1 416 ? 15.023 -34.281 -9.078 1 97.38 416 GLN A C 1
ATOM 3250 O O . GLN A 1 416 ? 14.695 -33.812 -7.988 1 97.38 416 GLN A O 1
ATOM 3255 N N . ALA A 1 417 ? 15.945 -35.188 -9.109 1 96.44 417 ALA A N 1
ATOM 3256 C CA . ALA A 1 417 ? 16.469 -35.875 -7.93 1 96.44 417 ALA A CA 1
ATOM 3257 C C . ALA A 1 417 ? 17.625 -35.062 -7.309 1 96.44 417 ALA A C 1
ATOM 3259 O O . ALA A 1 417 ? 17.875 -35.156 -6.105 1 96.44 417 ALA A O 1
ATOM 3260 N N . ASP A 1 418 ? 18.266 -34.281 -8.047 1 96.75 418 ASP A N 1
ATOM 3261 C CA . ASP A 1 418 ? 19.469 -33.594 -7.559 1 96.75 418 ASP A CA 1
ATOM 3262 C C . ASP A 1 418 ? 19.078 -32.406 -6.684 1 96.75 418 ASP A C 1
ATOM 3264 O O . ASP A 1 418 ? 18.594 -31.406 -7.188 1 96.75 418 ASP A O 1
ATOM 3268 N N . ARG A 1 419 ? 19.438 -32.5 -5.484 1 96.44 419 ARG A N 1
ATOM 3269 C CA . ARG A 1 419 ? 19.109 -31.438 -4.543 1 96.44 419 ARG A CA 1
ATOM 3270 C C . ARG A 1 419 ? 20.031 -30.219 -4.742 1 96.44 419 ARG A C 1
ATOM 3272 O O . ARG A 1 419 ? 19.75 -29.141 -4.23 1 96.44 419 ARG A O 1
ATOM 3279 N N . ASN A 1 420 ? 21.078 -30.328 -5.441 1 96.81 420 ASN A N 1
ATOM 3280 C CA . ASN A 1 420 ? 22 -29.234 -5.707 1 96.81 420 ASN A CA 1
ATOM 3281 C C . ASN A 1 420 ? 21.797 -28.656 -7.105 1 96.81 420 ASN A C 1
ATOM 3283 O O . ASN A 1 420 ? 22.672 -27.969 -7.629 1 96.81 420 ASN A O 1
ATOM 3287 N N . VAL A 1 421 ? 20.672 -28.938 -7.703 1 97.31 421 VAL A N 1
ATOM 3288 C CA . VAL A 1 421 ? 20.406 -28.578 -9.086 1 97.31 421 VAL A CA 1
ATOM 3289 C C . VAL A 1 421 ? 20.531 -27.062 -9.25 1 97.31 421 VAL A C 1
ATOM 3291 O O . VAL A 1 421 ? 21.016 -26.578 -10.281 1 97.31 421 VAL A O 1
ATOM 3294 N N . PHE A 1 422 ? 20.156 -26.312 -8.359 1 97.31 422 PHE A N 1
ATOM 3295 C CA . PHE A 1 422 ? 20.219 -24.859 -8.438 1 97.31 422 PHE A CA 1
ATOM 3296 C C . PHE A 1 422 ? 21.656 -24.391 -8.625 1 97.31 422 PHE A C 1
ATOM 3298 O O . PHE A 1 422 ? 21.953 -23.594 -9.523 1 97.31 422 PHE A O 1
ATOM 3305 N N . GLU A 1 423 ? 22.516 -24.859 -7.766 1 96.44 423 GLU A N 1
ATOM 3306 C CA . GLU A 1 423 ? 23.922 -24.484 -7.824 1 96.44 423 GLU A CA 1
ATOM 3307 C C . GLU A 1 423 ? 24.547 -24.922 -9.141 1 96.44 423 GLU A C 1
ATOM 3309 O O . GLU A 1 423 ? 25.328 -24.172 -9.734 1 96.44 423 GLU A O 1
ATOM 3314 N N . HIS A 1 424 ? 24.219 -26.125 -9.555 1 96.38 424 HIS A N 1
ATOM 3315 C CA . HIS A 1 424 ? 24.766 -26.656 -10.797 1 96.38 424 HIS A CA 1
ATOM 3316 C C . HIS A 1 424 ? 24.359 -25.812 -11.992 1 96.38 424 HIS A C 1
ATOM 3318 O O . HIS A 1 424 ? 25.188 -25.484 -12.844 1 96.38 424 HIS A O 1
ATOM 3324 N N . LEU A 1 425 ? 23.109 -25.438 -12.031 1 97.25 425 LEU A N 1
ATOM 3325 C CA . LEU A 1 425 ? 22.609 -24.641 -13.148 1 97.25 425 LEU A CA 1
ATOM 3326 C C . LEU A 1 425 ? 23.188 -23.234 -13.094 1 97.25 425 LEU A C 1
ATOM 3328 O O . LEU A 1 425 ? 23.484 -22.641 -14.133 1 97.25 425 LEU A O 1
ATOM 3332 N N . LEU A 1 426 ? 23.266 -22.719 -11.906 1 95.94 426 LEU A N 1
ATOM 3333 C CA . LEU A 1 426 ? 23.875 -21.406 -11.711 1 95.94 426 LEU A CA 1
ATOM 3334 C C . LEU A 1 426 ? 25.297 -21.375 -12.258 1 95.94 426 LEU A C 1
ATOM 3336 O O . LEU A 1 426 ? 25.703 -20.406 -12.914 1 95.94 426 LEU A O 1
ATOM 3340 N N . GLU A 1 427 ? 26.062 -22.391 -11.984 1 93.81 427 GLU A N 1
ATOM 3341 C CA . GLU A 1 427 ? 27.438 -22.516 -12.469 1 93.81 427 GLU A CA 1
ATOM 3342 C C . GLU A 1 427 ? 27.484 -22.562 -13.992 1 93.81 427 GLU A C 1
ATOM 3344 O O . GLU A 1 427 ? 28.469 -22.156 -14.609 1 93.81 427 GLU A O 1
ATOM 3349 N N . GLN A 1 428 ? 26.469 -23.031 -14.562 1 94.44 428 GLN A N 1
ATOM 3350 C CA . GLN A 1 428 ? 26.375 -23.141 -16.016 1 94.44 428 GLN A CA 1
ATOM 3351 C C . GLN A 1 428 ? 25.781 -21.875 -16.625 1 94.44 428 GLN A C 1
ATOM 3353 O O . GLN A 1 428 ? 25.422 -21.844 -17.797 1 94.44 428 GLN A O 1
ATOM 3358 N N . HIS A 1 429 ? 25.516 -20.906 -15.82 1 95.75 429 HIS A N 1
ATOM 3359 C CA . HIS A 1 429 ? 24.969 -19.609 -16.234 1 95.75 429 HIS A CA 1
ATOM 3360 C C . HIS A 1 429 ? 23.531 -19.75 -16.734 1 95.75 429 HIS A C 1
ATOM 3362 O O . HIS A 1 429 ? 23.141 -19.094 -17.703 1 95.75 429 HIS A O 1
ATOM 3368 N N . LEU A 1 430 ? 22.906 -20.719 -16.172 1 97.44 430 LEU A N 1
ATOM 3369 C CA . LEU A 1 430 ? 21.469 -20.906 -16.344 1 97.44 430 LEU A CA 1
ATOM 3370 C C . LEU A 1 430 ? 20.734 -20.609 -15.039 1 97.44 430 LEU A C 1
ATOM 3372 O O . LEU A 1 430 ? 20.766 -21.422 -14.102 1 97.44 430 LEU A O 1
ATOM 3376 N N . LEU A 1 431 ? 20.031 -19.484 -15.039 1 97.88 431 LEU A N 1
ATOM 3377 C CA . LEU A 1 431 ? 19.344 -19.078 -13.82 1 97.88 431 LEU A CA 1
ATOM 3378 C C . LEU A 1 431 ? 17.938 -19.672 -13.758 1 97.88 431 LEU A C 1
ATOM 3380 O O . LEU A 1 431 ? 17.203 -19.641 -14.75 1 97.88 431 LEU A O 1
ATOM 3384 N N . VAL A 1 432 ? 17.625 -20.266 -12.648 1 98.25 432 VAL A N 1
ATOM 3385 C CA . VAL A 1 432 ? 16.281 -20.75 -12.367 1 98.25 432 VAL A CA 1
ATOM 3386 C C . VAL A 1 432 ? 15.867 -20.344 -10.953 1 98.25 432 VAL A C 1
ATOM 3388 O O . VAL A 1 432 ? 16.719 -19.969 -10.141 1 98.25 432 VAL A O 1
ATOM 3391 N N . THR A 1 433 ? 14.586 -20.328 -10.656 1 97.56 433 THR A N 1
ATOM 3392 C CA . THR A 1 433 ? 14.148 -20.062 -9.289 1 97.56 433 THR A CA 1
ATOM 3393 C C . THR A 1 433 ? 13.992 -21.359 -8.5 1 97.56 433 THR A C 1
ATOM 3395 O O . THR A 1 433 ? 13.188 -22.219 -8.867 1 97.56 433 THR A O 1
ATOM 3398 N N . PRO A 1 434 ? 14.711 -21.484 -7.414 1 97.44 434 PRO A N 1
ATOM 3399 C CA . PRO A 1 434 ? 14.711 -22.766 -6.699 1 97.44 434 PRO A CA 1
ATOM 3400 C C . PRO A 1 434 ? 13.414 -23.016 -5.938 1 97.44 434 PRO A C 1
ATOM 3402 O O . PRO A 1 434 ? 12.742 -22.062 -5.52 1 97.44 434 PRO A O 1
ATOM 3405 N N . GLY A 1 435 ? 13.156 -24.25 -5.684 1 96.56 435 GLY A N 1
ATOM 3406 C CA . GLY A 1 435 ? 11.93 -24.734 -5.078 1 96.56 435 GLY A CA 1
ATOM 3407 C C . GLY A 1 435 ? 11.656 -24.125 -3.715 1 96.56 435 GLY A C 1
ATOM 3408 O O . GLY A 1 435 ? 10.516 -23.75 -3.412 1 96.56 435 GLY A O 1
ATOM 3409 N N . PRO A 1 436 ? 12.625 -23.938 -2.914 1 94.19 436 PRO A N 1
ATOM 3410 C CA . PRO A 1 436 ? 12.391 -23.453 -1.555 1 94.19 436 PRO A CA 1
ATOM 3411 C C . PRO A 1 436 ? 11.742 -22.062 -1.53 1 94.19 436 PRO A C 1
ATOM 3413 O O . PRO A 1 436 ? 11 -21.75 -0.597 1 94.19 436 PRO A O 1
ATOM 3416 N N . ILE A 1 437 ? 11.922 -21.312 -2.523 1 93.94 437 ILE A N 1
ATOM 3417 C CA . ILE A 1 437 ? 11.281 -20.016 -2.609 1 93.94 437 ILE A CA 1
ATOM 3418 C C . ILE A 1 437 ? 9.766 -20.172 -2.645 1 93.94 437 ILE A C 1
ATOM 3420 O O . ILE A 1 437 ? 9.031 -19.328 -2.127 1 93.94 437 ILE A O 1
ATOM 3424 N N . TYR A 1 438 ? 9.352 -21.312 -3.197 1 95.88 438 TYR A N 1
ATOM 3425 C CA . TYR A 1 438 ? 7.922 -21.562 -3.359 1 95.88 438 TYR A CA 1
ATOM 3426 C C . TYR A 1 438 ? 7.418 -22.531 -2.295 1 95.88 438 TYR A C 1
ATOM 3428 O O . TYR A 1 438 ? 6.289 -23.031 -2.381 1 95.88 438 TYR A O 1
ATOM 3436 N N . GLY A 1 439 ? 8.273 -22.875 -1.361 1 93.62 439 GLY A N 1
ATOM 3437 C CA . GLY A 1 439 ? 7.898 -23.812 -0.317 1 93.62 439 GLY A CA 1
ATOM 3438 C C . GLY A 1 439 ? 8.078 -25.266 -0.724 1 93.62 439 GLY A C 1
ATOM 3439 O O . GLY A 1 439 ? 7.484 -26.172 -0.125 1 93.62 439 GLY A O 1
ATOM 3440 N N . ALA A 1 440 ? 8.852 -25.5 -1.739 1 94.81 440 ALA A N 1
ATOM 3441 C CA . ALA A 1 440 ? 9.094 -26.844 -2.236 1 94.81 440 ALA A CA 1
ATOM 3442 C C . ALA A 1 440 ? 10.523 -27.297 -1.932 1 94.81 440 ALA A C 1
ATOM 3444 O O . ALA A 1 440 ? 11.281 -26.578 -1.288 1 94.81 440 ALA A O 1
ATOM 3445 N N . ASP A 1 441 ? 10.773 -28.484 -2.293 1 94.06 441 ASP A N 1
ATOM 3446 C CA . ASP A 1 441 ? 12.086 -29.078 -2.057 1 94.06 441 ASP A CA 1
ATOM 3447 C C . ASP A 1 441 ? 13.156 -28.438 -2.936 1 94.06 441 ASP A C 1
ATOM 3449 O O . ASP A 1 441 ? 12.844 -27.859 -3.98 1 94.06 441 ASP A O 1
ATOM 3453 N N . ARG A 1 442 ? 14.406 -28.609 -2.58 1 95.62 442 ARG A N 1
ATOM 3454 C CA . ARG A 1 442 ? 15.547 -28.047 -3.303 1 95.62 442 ARG A CA 1
ATOM 3455 C C . ARG A 1 442 ? 15.727 -28.734 -4.652 1 95.62 442 ARG A C 1
ATOM 3457 O O . ARG A 1 442 ? 16.438 -28.219 -5.52 1 95.62 442 ARG A O 1
ATOM 3464 N N . SER A 1 443 ? 15.102 -29.828 -4.777 1 97.44 443 SER A N 1
ATOM 3465 C CA . SER A 1 443 ? 15.25 -30.578 -6.016 1 97.44 443 SER A CA 1
ATOM 3466 C C . SER A 1 443 ? 14.32 -30.047 -7.102 1 97.44 443 SER A C 1
ATOM 3468 O O . SER A 1 443 ? 14.359 -30.516 -8.242 1 97.44 443 SER A O 1
ATOM 3470 N N . ALA A 1 444 ? 13.508 -29.109 -6.781 1 97.62 444 ALA A N 1
ATOM 3471 C CA . ALA A 1 444 ? 12.57 -28.531 -7.738 1 97.62 444 ALA A CA 1
ATOM 3472 C C . ALA A 1 444 ? 12.969 -27.109 -8.109 1 97.62 444 ALA A C 1
ATOM 3474 O O . ALA A 1 444 ? 13.719 -26.453 -7.379 1 97.62 444 ALA A O 1
ATOM 3475 N N . PHE A 1 445 ? 12.547 -26.672 -9.258 1 98.25 445 PHE A N 1
ATOM 3476 C CA . PHE A 1 445 ? 12.773 -25.281 -9.648 1 98.25 445 PHE A CA 1
ATOM 3477 C C . PHE A 1 445 ? 11.742 -24.828 -10.68 1 98.25 445 PHE A C 1
ATOM 3479 O O . PHE A 1 445 ? 11.125 -25.656 -11.352 1 98.25 445 PHE A O 1
ATOM 3486 N N . ARG A 1 446 ? 11.492 -23.562 -10.742 1 98.25 446 ARG A N 1
ATOM 3487 C CA . ARG A 1 446 ? 10.68 -22.953 -11.789 1 98.25 446 ARG A CA 1
ATOM 3488 C C . ARG A 1 446 ? 11.547 -22.453 -12.93 1 98.25 446 ARG A C 1
ATOM 3490 O O . ARG A 1 446 ? 12.609 -21.859 -12.695 1 98.25 446 ARG A O 1
ATOM 3497 N N . PHE A 1 447 ? 11.07 -22.672 -14.086 1 98.44 447 PHE A N 1
ATOM 3498 C CA . PHE A 1 447 ? 11.781 -22.312 -15.305 1 98.44 447 PHE A CA 1
ATOM 3499 C C . PHE A 1 447 ? 10.922 -21.406 -16.188 1 98.44 447 PHE A C 1
ATOM 3501 O O . PHE A 1 447 ? 9.898 -21.859 -16.719 1 98.44 447 PHE A O 1
ATOM 3508 N N . ASN A 1 448 ? 11.297 -20.141 -16.359 1 98.19 448 ASN A N 1
ATOM 3509 C CA . ASN A 1 448 ? 10.609 -19.203 -17.25 1 98.19 448 ASN A CA 1
ATOM 3510 C C . ASN A 1 448 ? 11.125 -19.312 -18.688 1 98.19 448 ASN A C 1
ATOM 3512 O O . ASN A 1 448 ? 12.273 -18.953 -18.953 1 98.19 448 ASN A O 1
ATOM 3516 N N . PHE A 1 449 ? 10.336 -19.688 -19.578 1 98.12 449 PHE A N 1
ATOM 3517 C CA . PHE A 1 449 ? 10.797 -19.922 -20.938 1 98.12 449 PHE A CA 1
ATOM 3518 C C . PHE A 1 449 ? 10.469 -18.719 -21.828 1 98.12 449 PHE A C 1
ATOM 3520 O O . PHE A 1 449 ? 10.789 -18.719 -23.016 1 98.12 449 PHE A O 1
ATOM 3527 N N . ALA A 1 450 ? 9.852 -17.719 -21.312 1 96.88 450 ALA A N 1
ATOM 3528 C CA . ALA A 1 450 ? 9.406 -16.578 -22.109 1 96.88 450 ALA A CA 1
ATOM 3529 C C . ALA A 1 450 ? 10.578 -15.906 -22.812 1 96.88 450 ALA A C 1
ATOM 3531 O O . ALA A 1 450 ? 10.453 -15.453 -23.953 1 96.88 450 ALA A O 1
ATOM 3532 N N . GLY A 1 451 ? 11.68 -15.828 -22.156 1 95.69 451 GLY A N 1
ATOM 3533 C CA . GLY A 1 451 ? 12.828 -15.117 -22.688 1 95.69 451 GLY A CA 1
ATOM 3534 C C . GLY A 1 451 ? 13.656 -15.961 -23.641 1 95.69 451 GLY A C 1
ATOM 3535 O O . GLY A 1 451 ? 14.648 -15.484 -24.188 1 95.69 451 GLY A O 1
ATOM 3536 N N . LEU A 1 452 ? 13.281 -17.141 -23.922 1 97.38 452 LEU A N 1
ATOM 3537 C CA . LEU A 1 452 ? 14.102 -18.062 -24.703 1 97.38 452 LEU A CA 1
ATOM 3538 C C . LEU A 1 452 ? 13.688 -18.031 -26.172 1 97.38 452 LEU A C 1
ATOM 3540 O O . LEU A 1 452 ? 13.016 -18.938 -26.656 1 97.38 452 LEU A O 1
ATOM 3544 N N . ASP A 1 453 ? 14.156 -17.016 -26.812 1 95.69 453 ASP A N 1
ATOM 3545 C CA . ASP A 1 453 ? 14.016 -16.969 -28.266 1 95.69 453 ASP A CA 1
ATOM 3546 C C . ASP A 1 453 ? 14.953 -17.969 -28.938 1 95.69 453 ASP A C 1
ATOM 3548 O O . ASP A 1 453 ? 15.578 -18.797 -28.266 1 95.69 453 ASP A O 1
ATOM 3552 N N . TYR A 1 454 ? 15.031 -17.953 -30.219 1 95.38 454 TYR A N 1
ATOM 3553 C CA . TYR A 1 454 ? 15.789 -18.953 -30.953 1 95.38 454 TYR A CA 1
ATOM 3554 C C . TYR A 1 454 ? 17.25 -18.953 -30.531 1 95.38 454 TYR A C 1
ATOM 3556 O O . TYR A 1 454 ? 17.859 -20.016 -30.344 1 95.38 454 TYR A O 1
ATOM 3564 N N . ARG A 1 455 ? 17.797 -17.781 -30.375 1 95.44 455 ARG A N 1
ATOM 3565 C CA . ARG A 1 455 ? 19.188 -17.656 -29.953 1 95.44 455 ARG A CA 1
ATOM 3566 C C . ARG A 1 455 ? 19.391 -18.25 -28.562 1 95.44 455 ARG A C 1
ATOM 3568 O O . ARG A 1 455 ? 20.359 -18.984 -28.328 1 95.44 455 ARG A O 1
ATOM 3575 N N . GLN A 1 456 ? 18.516 -17.922 -27.703 1 96.56 456 GLN A N 1
ATOM 3576 C CA . GLN A 1 456 ? 18.625 -18.406 -26.328 1 96.56 456 GLN A CA 1
ATOM 3577 C C . GLN A 1 456 ? 18.391 -19.906 -26.25 1 96.56 456 GLN A C 1
ATOM 3579 O O . GLN A 1 456 ? 18.969 -20.594 -25.406 1 96.56 456 GLN A O 1
ATOM 3584 N N . GLN A 1 457 ? 17.594 -20.453 -27.125 1 97.75 457 GLN A N 1
ATOM 3585 C CA . GLN A 1 457 ? 17.359 -21.891 -27.172 1 97.75 457 GLN A CA 1
ATOM 3586 C C . GLN A 1 457 ? 18.609 -22.641 -27.594 1 97.75 457 GLN A C 1
ATOM 3588 O O . GLN A 1 457 ? 18.922 -23.703 -27.047 1 97.75 457 GLN A O 1
ATOM 3593 N N . ARG A 1 458 ? 19.297 -22.062 -28.484 1 97.19 458 ARG A N 1
ATOM 3594 C CA . ARG A 1 458 ? 20.562 -22.656 -28.906 1 97.19 458 ARG A CA 1
ATOM 3595 C C . ARG A 1 458 ? 21.562 -22.656 -27.75 1 97.19 458 ARG A C 1
ATOM 3597 O O . ARG A 1 458 ? 22.266 -23.641 -27.531 1 97.19 458 ARG A O 1
ATOM 3604 N N . LEU A 1 459 ? 21.562 -21.547 -27.094 1 96.94 459 LEU A N 1
ATOM 3605 C CA . LEU A 1 459 ? 22.438 -21.438 -25.938 1 96.94 459 LEU A CA 1
ATOM 3606 C C . LEU A 1 459 ? 22.031 -22.453 -24.859 1 96.94 459 LEU A C 1
ATOM 3608 O O . LEU A 1 459 ? 22.891 -23.031 -24.203 1 96.94 459 LEU A O 1
ATOM 3612 N N . LEU A 1 460 ? 20.75 -22.625 -24.688 1 97.81 460 LEU A N 1
ATOM 3613 C CA . LEU A 1 460 ? 20.234 -23.609 -23.734 1 97.81 460 LEU A CA 1
ATOM 3614 C C . LEU A 1 460 ? 20.719 -25.016 -24.078 1 97.81 460 LEU A C 1
ATOM 3616 O O . LEU A 1 460 ? 21.141 -25.766 -23.188 1 97.81 460 LEU A O 1
ATOM 3620 N N . ILE A 1 461 ? 20.688 -25.359 -25.328 1 97.56 461 ILE A N 1
ATOM 3621 C CA . ILE A 1 461 ? 21.156 -26.656 -25.797 1 97.56 461 ILE A CA 1
ATOM 3622 C C . ILE A 1 461 ? 22.641 -26.812 -25.484 1 97.56 461 ILE A C 1
ATOM 3624 O O . ILE A 1 461 ? 23.062 -27.859 -24.984 1 97.56 461 ILE A O 1
ATOM 3628 N N . GLN A 1 462 ? 23.359 -25.781 -25.672 1 95.75 462 GLN A N 1
ATOM 3629 C CA . GLN A 1 462 ? 24.797 -25.828 -25.422 1 95.75 462 GLN A CA 1
ATOM 3630 C C . GLN A 1 462 ? 25.094 -26.031 -23.938 1 95.75 462 GLN A C 1
ATOM 3632 O O . GLN A 1 462 ? 25.984 -26.781 -23.562 1 95.75 462 GLN A O 1
ATOM 3637 N N . ARG A 1 463 ? 24.344 -25.406 -23.109 1 94.94 463 ARG A N 1
ATOM 3638 C CA . ARG A 1 463 ? 24.578 -25.406 -21.656 1 94.94 463 ARG A CA 1
ATOM 3639 C C . ARG A 1 463 ? 24.172 -26.75 -21.047 1 94.94 463 ARG A C 1
ATOM 3641 O O . ARG A 1 463 ? 24.766 -27.188 -20.062 1 94.94 463 ARG A O 1
ATOM 3648 N N . LEU A 1 464 ? 23.188 -27.344 -21.578 1 94.88 464 LEU A N 1
ATOM 3649 C CA . LEU A 1 464 ? 22.641 -28.547 -20.969 1 94.88 464 LEU A CA 1
ATOM 3650 C C . LEU A 1 464 ? 23.25 -29.797 -21.594 1 94.88 464 LEU A C 1
ATOM 3652 O O . LEU A 1 464 ? 23.047 -30.906 -21.078 1 94.88 464 LEU A O 1
ATOM 3656 N N . SER A 1 465 ? 23.859 -29.625 -22.688 1 89.62 465 SER A N 1
ATOM 3657 C CA . SER A 1 465 ? 24.531 -30.75 -23.328 1 89.62 465 SER A CA 1
ATOM 3658 C C . SER A 1 465 ? 25.828 -31.109 -22.578 1 89.62 465 SER A C 1
ATOM 3660 O O . SER A 1 465 ? 26.469 -30.234 -22 1 89.62 465 SER A O 1
ATOM 3662 N N . MET B 1 1 ? -36.844 -35.469 12.93 1 53.75 1 MET B N 1
ATOM 3663 C CA . MET B 1 1 ? -36.5 -34.438 13.922 1 53.75 1 MET B CA 1
ATOM 3664 C C . MET B 1 1 ? -35.031 -34.094 13.898 1 53.75 1 MET B C 1
ATOM 3666 O O . MET B 1 1 ? -34.188 -35 13.883 1 53.75 1 MET B O 1
ATOM 3670 N N . LEU B 1 2 ? -34.656 -32.844 13.625 1 71.44 2 LEU B N 1
ATOM 3671 C CA . LEU B 1 2 ? -33.281 -32.438 13.539 1 71.44 2 LEU B CA 1
ATOM 3672 C C . LEU B 1 2 ? -32.531 -32.688 14.852 1 71.44 2 LEU B C 1
ATOM 3674 O O . LEU B 1 2 ? -33.062 -32.344 15.922 1 71.44 2 LEU B O 1
ATOM 3678 N N . ASN B 1 3 ? -31.547 -33.594 14.844 1 73 3 ASN B N 1
ATOM 3679 C CA . ASN B 1 3 ? -30.734 -33.875 16.016 1 73 3 ASN B CA 1
ATOM 3680 C C . ASN B 1 3 ? -29.797 -32.688 16.312 1 73 3 ASN B C 1
ATOM 3682 O O . ASN B 1 3 ? -28.766 -32.531 15.656 1 73 3 ASN B O 1
ATOM 3686 N N . TRP B 1 4 ? -30.203 -31.906 17.312 1 74.25 4 TRP B N 1
ATOM 3687 C CA . TRP B 1 4 ? -29.484 -30.703 17.688 1 74.25 4 TRP B CA 1
ATOM 3688 C C . TRP B 1 4 ? -28.266 -31.031 18.531 1 74.25 4 TRP B C 1
ATOM 3690 O O . TRP B 1 4 ? -27.531 -30.141 18.953 1 74.25 4 TRP B O 1
ATOM 3700 N N . SER B 1 5 ? -27.906 -32.312 18.844 1 69.75 5 SER B N 1
ATOM 3701 C CA . SER B 1 5 ? -26.922 -32.656 19.859 1 69.75 5 SER B CA 1
ATOM 3702 C C . SER B 1 5 ? -25.516 -32.656 19.281 1 69.75 5 SER B C 1
ATOM 3704 O O . SER B 1 5 ? -24.531 -32.656 20.031 1 69.75 5 SER B O 1
ATOM 3706 N N . HIS B 1 6 ? -25.359 -32.469 17.969 1 73 6 HIS B N 1
ATOM 3707 C CA . HIS B 1 6 ? -24 -32.594 17.438 1 73 6 HIS B CA 1
ATOM 3708 C C . HIS B 1 6 ? -23.625 -31.391 16.594 1 73 6 HIS B C 1
ATOM 3710 O O . HIS B 1 6 ? -23.938 -31.328 15.398 1 73 6 HIS B O 1
ATOM 3716 N N . LEU B 1 7 ? -22.984 -30.469 17.266 1 79.19 7 LEU B N 1
ATOM 3717 C CA . LEU B 1 7 ? -22.469 -29.312 16.547 1 79.19 7 LEU B CA 1
ATOM 3718 C C . LEU B 1 7 ? -21.141 -29.641 15.867 1 79.19 7 LEU B C 1
ATOM 3720 O O . LEU B 1 7 ? -20.344 -30.422 16.391 1 79.19 7 LEU B O 1
ATOM 3724 N N . PRO B 1 8 ? -21 -29.125 14.711 1 73.88 8 PRO B N 1
ATOM 3725 C CA . PRO B 1 8 ? -19.688 -29.266 14.102 1 73.88 8 PRO B CA 1
ATOM 3726 C C . PRO B 1 8 ? -18.562 -28.703 14.969 1 73.88 8 PRO B C 1
ATOM 3728 O O . PRO B 1 8 ? -18.797 -27.797 15.773 1 73.88 8 PRO B O 1
ATOM 3731 N N . ALA B 1 9 ? -17.438 -29.375 14.906 1 72 9 ALA B N 1
ATOM 3732 C CA . ALA B 1 9 ? -16.281 -28.969 15.711 1 72 9 ALA B CA 1
ATOM 3733 C C . ALA B 1 9 ? -15.664 -27.688 15.164 1 72 9 ALA B C 1
ATOM 3735 O O . ALA B 1 9 ? -14.508 -27.688 14.727 1 72 9 ALA B O 1
ATOM 3736 N N . ILE B 1 10 ? -16.531 -26.688 15.203 1 70.62 10 ILE B N 1
ATOM 3737 C CA . ILE B 1 10 ? -16.109 -25.359 14.734 1 70.62 10 ILE B CA 1
ATOM 3738 C C . ILE B 1 10 ? -16.172 -24.359 15.883 1 70.62 10 ILE B C 1
ATOM 3740 O O . ILE B 1 10 ? -17.094 -24.406 16.703 1 70.62 10 ILE B O 1
ATOM 3744 N N . LYS B 1 11 ? -15.047 -23.562 16.125 1 73.38 11 LYS B N 1
ATOM 3745 C CA . LYS B 1 11 ? -15.07 -22.453 17.078 1 73.38 11 LYS B CA 1
ATOM 3746 C C . LYS B 1 11 ? -15.016 -21.109 16.344 1 73.38 11 LYS B C 1
ATOM 3748 O O . LYS B 1 11 ? -14.43 -21 15.273 1 73.38 11 LYS B O 1
ATOM 3753 N N . PRO B 1 12 ? -15.648 -20.172 17.016 1 75.12 12 PRO B N 1
ATOM 3754 C CA . PRO B 1 12 ? -16.5 -20.141 18.203 1 75.12 12 PRO B CA 1
ATOM 3755 C C . PRO B 1 12 ? -17.812 -20.891 18.016 1 75.12 12 PRO B C 1
ATOM 3757 O O . PRO B 1 12 ? -18.219 -21.141 16.891 1 75.12 12 PRO B O 1
ATOM 3760 N N . LYS B 1 13 ? -18.438 -21.219 19.016 1 81.5 13 LYS B N 1
ATOM 3761 C CA . LYS B 1 13 ? -19.594 -22.109 19.031 1 81.5 13 LYS B CA 1
ATOM 3762 C C . LYS B 1 13 ? -20.75 -21.5 18.25 1 81.5 13 LYS B C 1
ATOM 3764 O O . LYS B 1 13 ? -21.547 -22.234 17.641 1 81.5 13 LYS B O 1
ATOM 3769 N N . TYR B 1 14 ? -20.766 -20.203 18.188 1 83.56 14 TYR B N 1
ATOM 3770 C CA . TYR B 1 14 ? -21.875 -19.625 17.453 1 83.56 14 TYR B CA 1
ATOM 3771 C C . TYR B 1 14 ? -21.75 -19.906 15.961 1 83.56 14 TYR B C 1
ATOM 3773 O O . TYR B 1 14 ? -22.766 -20.109 15.281 1 83.56 14 TYR B O 1
ATOM 3781 N N . LEU B 1 15 ? -20.594 -20.031 15.453 1 79.38 15 LEU B N 1
ATOM 3782 C CA . LEU B 1 15 ? -20.406 -20.375 14.055 1 79.38 15 LEU B CA 1
ATOM 3783 C C . LEU B 1 15 ? -20.766 -21.828 13.805 1 79.38 15 LEU B C 1
ATOM 3785 O O . LEU B 1 15 ? -21.297 -22.172 12.742 1 79.38 15 LEU B O 1
ATOM 3789 N N . ALA B 1 16 ? -20.469 -22.578 14.82 1 81.75 16 ALA B N 1
ATOM 3790 C CA . ALA B 1 16 ? -20.875 -23.984 14.734 1 81.75 16 ALA B CA 1
ATOM 3791 C C . ALA B 1 16 ? -22.391 -24.109 14.609 1 81.75 16 ALA B C 1
ATOM 3793 O O . ALA B 1 16 ? -22.891 -24.906 13.812 1 81.75 16 ALA B O 1
ATOM 3794 N N . ILE B 1 17 ? -23.016 -23.297 15.336 1 85.88 17 ILE B N 1
ATOM 3795 C CA . ILE B 1 17 ? -24.469 -23.328 15.32 1 85.88 17 ILE B CA 1
ATOM 3796 C C . ILE B 1 17 ? -24.984 -22.844 13.969 1 85.88 17 ILE B C 1
ATOM 3798 O O . ILE B 1 17 ? -25.859 -23.453 13.375 1 85.88 17 ILE B O 1
ATOM 3802 N N . THR B 1 18 ? -24.344 -21.766 13.516 1 83 18 THR B N 1
ATOM 3803 C CA . THR B 1 18 ? -24.75 -21.219 12.227 1 83 18 THR B CA 1
ATOM 3804 C C . THR B 1 18 ? -24.562 -22.25 11.117 1 83 18 THR B C 1
ATOM 3806 O O . THR B 1 18 ? -25.469 -22.453 10.297 1 83 18 THR B O 1
ATOM 3809 N N . GLN B 1 19 ? -23.562 -22.906 11.195 1 80.75 19 GLN B N 1
ATOM 3810 C CA . GLN B 1 19 ? -23.297 -23.922 10.18 1 80.75 19 GLN B CA 1
ATOM 3811 C C . GLN B 1 19 ? -24.266 -25.094 10.297 1 80.75 19 GLN B C 1
ATOM 3813 O O . GLN B 1 19 ? -24.719 -25.625 9.289 1 80.75 19 GLN B O 1
ATOM 3818 N N . PHE B 1 20 ? -24.453 -25.469 11.461 1 83.88 20 PHE B N 1
ATOM 3819 C CA . PHE B 1 20 ? -25.375 -26.562 11.727 1 83.88 20 PHE B CA 1
ATOM 3820 C C . PHE B 1 20 ? -26.75 -26.266 11.133 1 83.88 20 PHE B C 1
ATOM 3822 O O . PHE B 1 20 ? -27.328 -27.109 10.445 1 83.88 20 PHE B O 1
ATOM 3829 N N . ILE B 1 21 ? -27.188 -25.125 11.32 1 84.69 21 ILE B N 1
ATOM 3830 C CA . ILE B 1 21 ? -28.516 -24.734 10.852 1 84.69 21 ILE B CA 1
ATOM 3831 C C . ILE B 1 21 ? -28.516 -24.641 9.328 1 84.69 21 ILE B C 1
ATOM 3833 O O . ILE B 1 21 ? -29.438 -25.125 8.672 1 84.69 21 ILE B O 1
ATOM 3837 N N . LYS B 1 22 ? -27.484 -24.047 8.797 1 81.62 22 LYS B N 1
ATOM 3838 C CA . LYS B 1 22 ? -27.375 -23.938 7.348 1 81.62 22 LYS B CA 1
ATOM 3839 C C . LYS B 1 22 ? -27.375 -25.328 6.699 1 81.62 22 LYS B C 1
ATOM 3841 O O . LYS B 1 22 ? -28.062 -25.547 5.707 1 81.62 22 LYS B O 1
ATOM 3846 N N . GLN B 1 23 ? -26.641 -26.203 7.27 1 80.56 23 GLN B N 1
ATOM 3847 C CA . GLN B 1 23 ? -26.578 -27.562 6.754 1 80.56 23 GLN B CA 1
ATOM 3848 C C . GLN B 1 23 ? -27.922 -28.266 6.863 1 80.56 23 GLN B C 1
ATOM 3850 O O . GLN B 1 23 ? -28.312 -29 5.965 1 80.56 23 GLN B O 1
ATOM 3855 N N . ALA B 1 24 ? -28.531 -28.047 7.957 1 82.5 24 ALA B N 1
ATOM 3856 C CA . ALA B 1 24 ? -29.844 -28.656 8.172 1 82.5 24 ALA B CA 1
ATOM 3857 C C . ALA B 1 24 ? -30.844 -28.172 7.125 1 82.5 24 ALA B C 1
ATOM 3859 O O . ALA B 1 24 ? -31.672 -28.938 6.652 1 82.5 24 ALA B O 1
ATOM 3860 N N . ILE B 1 25 ? -30.672 -26.969 6.754 1 79.88 25 ILE B N 1
ATOM 3861 C CA . ILE B 1 25 ? -31.547 -26.406 5.734 1 79.88 25 ILE B CA 1
ATOM 3862 C C . ILE B 1 25 ? -31.203 -26.984 4.367 1 79.88 25 ILE B C 1
ATOM 3864 O O . ILE B 1 25 ? -32.094 -27.391 3.615 1 79.88 25 ILE B O 1
ATOM 3868 N N . GLN B 1 26 ? -29.953 -27.078 4.117 1 76 26 GLN B N 1
ATOM 3869 C CA . GLN B 1 26 ? -29.484 -27.594 2.84 1 76 26 GLN B CA 1
ATOM 3870 C C . GLN B 1 26 ? -29.875 -29.062 2.664 1 76 26 GLN B C 1
ATOM 3872 O O . GLN B 1 26 ? -30.219 -29.5 1.562 1 76 26 GLN B O 1
ATOM 3877 N N . ASN B 1 27 ? -29.797 -29.766 3.744 1 78.44 27 ASN B N 1
ATOM 3878 C CA . ASN B 1 27 ? -30.094 -31.203 3.719 1 78.44 27 ASN B CA 1
ATOM 3879 C C . ASN B 1 27 ? -31.594 -31.469 3.799 1 78.44 27 ASN B C 1
ATOM 3881 O O . ASN B 1 27 ? -32.031 -32.625 3.705 1 78.44 27 ASN B O 1
ATOM 3885 N N . GLY B 1 28 ? -32.344 -30.359 3.99 1 79.06 28 GLY B N 1
ATOM 3886 C CA . GLY B 1 28 ? -33.781 -30.516 4.055 1 79.06 28 GLY B CA 1
ATOM 3887 C C . GLY B 1 28 ? -34.281 -30.922 5.43 1 79.06 28 GLY B C 1
ATOM 3888 O O . GLY B 1 28 ? -35.438 -31.297 5.59 1 79.06 28 GLY B O 1
ATOM 3889 N N . ASP B 1 29 ? -33.375 -30.969 6.363 1 81.88 29 ASP B N 1
ATOM 3890 C CA . ASP B 1 29 ? -33.75 -31.297 7.73 1 81.88 29 ASP B CA 1
ATOM 3891 C C . ASP B 1 29 ? -34.531 -30.156 8.375 1 81.88 29 ASP B C 1
ATOM 3893 O O . ASP B 1 29 ? -35.312 -30.375 9.312 1 81.88 29 ASP B O 1
ATOM 3897 N N . LEU B 1 30 ? -34.25 -29.016 7.969 1 84.38 30 LEU B N 1
ATOM 3898 C CA . LEU B 1 30 ? -35 -27.812 8.32 1 84.38 30 LEU B CA 1
ATOM 3899 C C . LEU B 1 30 ? -35.656 -27.219 7.086 1 84.38 30 LEU B C 1
ATOM 3901 O O . LEU B 1 30 ? -35 -26.906 6.102 1 84.38 30 LEU B O 1
ATOM 3905 N N . LEU B 1 31 ? -36.906 -27.125 7.09 1 82 31 LEU B N 1
ATOM 3906 C CA . LEU B 1 31 ? -37.625 -26.703 5.902 1 82 31 LEU B CA 1
ATOM 3907 C C . LEU B 1 31 ? -37.938 -25.219 5.965 1 82 31 LEU B C 1
ATOM 3909 O O . LEU B 1 31 ? -38.062 -24.641 7.055 1 82 31 LEU B O 1
ATOM 3913 N N . PRO B 1 32 ? -38.062 -24.625 4.734 1 80.75 32 PRO B N 1
ATOM 3914 C CA . PRO B 1 32 ? -38.5 -23.234 4.715 1 80.75 32 PRO B CA 1
ATOM 3915 C C . PRO B 1 32 ? -39.812 -23.016 5.48 1 80.75 32 PRO B C 1
ATOM 3917 O O . PRO B 1 32 ? -40.75 -23.797 5.328 1 80.75 32 PRO B O 1
ATOM 3920 N N . GLY B 1 33 ? -39.781 -22.016 6.32 1 80.81 33 GLY B N 1
ATOM 3921 C CA . GLY B 1 33 ? -40.969 -21.688 7.09 1 80.81 33 GLY B CA 1
ATOM 3922 C C . GLY B 1 33 ? -41.031 -22.438 8.406 1 80.81 33 GLY B C 1
ATOM 3923 O O . GLY B 1 33 ? -41.906 -22.141 9.25 1 80.81 33 GLY B O 1
ATOM 3924 N N . GLN B 1 34 ? -40.156 -23.359 8.609 1 86.5 34 GLN B N 1
ATOM 3925 C CA . GLN B 1 34 ? -40.188 -24.156 9.828 1 86.5 34 GLN B CA 1
ATOM 3926 C C . GLN B 1 34 ? -39.719 -23.359 11.031 1 86.5 34 GLN B C 1
ATOM 3928 O O . GLN B 1 34 ? -38.75 -22.594 10.938 1 86.5 34 GLN B O 1
ATOM 3933 N N . ARG B 1 35 ? -40.438 -23.5 12.109 1 89.12 35 ARG B N 1
ATOM 3934 C CA . ARG B 1 35 ? -40.062 -22.812 13.344 1 89.12 35 ARG B CA 1
ATOM 3935 C C . ARG B 1 35 ? -38.906 -23.516 14.047 1 89.12 35 ARG B C 1
ATOM 3937 O O . ARG B 1 35 ? -38.906 -24.734 14.18 1 89.12 35 ARG B O 1
ATOM 3944 N N . LEU B 1 36 ? -37.938 -22.734 14.461 1 91.25 36 LEU B N 1
ATOM 3945 C CA . LEU B 1 36 ? -36.844 -23.266 15.289 1 91.25 36 LEU B CA 1
ATOM 3946 C C . LEU B 1 36 ? -37.25 -23.297 16.75 1 91.25 36 LEU B C 1
ATOM 3948 O O . LEU B 1 36 ? -38.156 -22.547 17.172 1 91.25 36 LEU B O 1
ATOM 3952 N N . PRO B 1 37 ? -36.625 -24.172 17.484 1 88.38 37 PRO B N 1
ATOM 3953 C CA . PRO B 1 37 ? -36.812 -24.094 18.938 1 88.38 37 PRO B CA 1
ATOM 3954 C C . PRO B 1 37 ? -36.438 -22.734 19.516 1 88.38 37 PRO B C 1
ATOM 3956 O O . PRO B 1 37 ? -35.688 -22 18.906 1 88.38 37 PRO B O 1
ATOM 3959 N N . ALA B 1 38 ? -37.094 -22.375 20.641 1 89.19 38 ALA B N 1
ATOM 3960 C CA . ALA B 1 38 ? -36.75 -21.141 21.328 1 89.19 38 ALA B CA 1
ATOM 3961 C C . ALA B 1 38 ? -35.281 -21.094 21.688 1 89.19 38 ALA B C 1
ATOM 3963 O O . ALA B 1 38 ? -34.656 -22.141 21.906 1 89.19 38 ALA B O 1
ATOM 3964 N N . GLU B 1 39 ? -34.719 -19.922 21.766 1 91 39 GLU B N 1
ATOM 3965 C CA . GLU B 1 39 ? -33.312 -19.719 22 1 91 39 GLU B CA 1
ATOM 3966 C C . GLU B 1 39 ? -32.844 -20.438 23.281 1 91 39 GLU B C 1
ATOM 3968 O O . GLU B 1 39 ? -31.797 -21.078 23.297 1 91 39 GLU B O 1
ATOM 3973 N N . ARG B 1 40 ? -33.656 -20.328 24.312 1 88.19 40 ARG B N 1
ATOM 3974 C CA . ARG B 1 40 ? -33.344 -20.984 25.578 1 88.19 40 ARG B CA 1
ATOM 3975 C C . ARG B 1 40 ? -33.312 -22.5 25.406 1 88.19 40 ARG B C 1
ATOM 3977 O O . ARG B 1 40 ? -32.438 -23.188 25.953 1 88.19 40 ARG B O 1
ATOM 3984 N N . GLU B 1 41 ? -34.25 -22.969 24.688 1 90.06 41 GLU B N 1
ATOM 3985 C CA . GLU B 1 41 ? -34.312 -24.406 24.422 1 90.06 41 GLU B CA 1
ATOM 3986 C C . GLU B 1 41 ? -33.125 -24.859 23.578 1 90.06 41 GLU B C 1
ATOM 3988 O O . GLU B 1 41 ? -32.531 -25.922 23.844 1 90.06 41 GLU B O 1
ATOM 3993 N N . LEU B 1 42 ? -32.812 -24.109 22.531 1 91.12 42 LEU B N 1
ATOM 3994 C CA . LEU B 1 42 ? -31.688 -24.453 21.688 1 91.12 42 LEU B CA 1
ATOM 3995 C C . LEU B 1 42 ? -30.391 -24.469 22.484 1 91.12 42 LEU B C 1
ATOM 3997 O O . LEU B 1 42 ? -29.531 -25.312 22.266 1 91.12 42 LEU B O 1
ATOM 4001 N N . ALA B 1 43 ? -30.281 -23.531 23.375 1 91.69 43 ALA B N 1
ATOM 4002 C CA . ALA B 1 43 ? -29.109 -23.469 24.234 1 91.69 43 ALA B CA 1
ATOM 4003 C C . ALA B 1 43 ? -28.953 -24.75 25.047 1 91.69 43 ALA B C 1
ATOM 4005 O O . ALA B 1 43 ? -27.844 -25.266 25.188 1 91.69 43 ALA B O 1
ATOM 4006 N N . THR B 1 44 ? -30.031 -25.203 25.516 1 88.75 44 THR B N 1
ATOM 4007 C CA . THR B 1 44 ? -30.031 -26.438 26.297 1 88.75 44 THR B CA 1
ATOM 4008 C C . THR B 1 44 ? -29.703 -27.641 25.422 1 88.75 44 THR B C 1
ATOM 4010 O O . THR B 1 44 ? -28.891 -28.484 25.797 1 88.75 44 THR B O 1
ATOM 4013 N N . LEU B 1 45 ? -30.312 -27.641 24.281 1 87.5 45 LEU B N 1
ATOM 4014 C CA . LEU B 1 45 ? -30.141 -28.766 23.359 1 87.5 45 LEU B CA 1
ATOM 4015 C C . LEU B 1 45 ? -28.688 -28.844 22.891 1 87.5 45 LEU B C 1
ATOM 4017 O O . LEU B 1 45 ? -28.141 -29.938 22.719 1 87.5 45 LEU B O 1
ATOM 4021 N N . LEU B 1 46 ? -28.125 -27.688 22.719 1 88.88 46 LEU B N 1
ATOM 4022 C CA . LEU B 1 46 ? -26.812 -27.609 22.109 1 88.88 46 LEU B CA 1
ATOM 4023 C C . LEU B 1 46 ? -25.719 -27.484 23.172 1 88.88 46 LEU B C 1
ATOM 4025 O O . LEU B 1 46 ? -24.531 -27.453 22.859 1 88.88 46 LEU B O 1
ATOM 4029 N N . HIS B 1 47 ? -26.094 -27.344 24.406 1 87.81 47 HIS B N 1
ATOM 4030 C CA . HIS B 1 47 ? -25.188 -27.203 25.562 1 87.81 47 HIS B CA 1
ATOM 4031 C C . HIS B 1 47 ? -24.266 -26 25.406 1 87.81 47 HIS B C 1
ATOM 4033 O O . HIS B 1 47 ? -23.047 -26.125 25.531 1 87.81 47 HIS B O 1
ATOM 4039 N N . VAL B 1 48 ? -24.875 -24.906 25.031 1 89.94 48 VAL B N 1
ATOM 4040 C CA . VAL B 1 48 ? -24.156 -23.656 24.906 1 89.94 48 VAL B CA 1
ATOM 4041 C C . VAL B 1 48 ? -24.906 -22.547 25.625 1 89.94 48 VAL B C 1
ATOM 4043 O O . VAL B 1 48 ? -26.047 -22.734 26.047 1 89.94 48 VAL B O 1
ATOM 4046 N N . ASP B 1 49 ? -24.203 -21.469 25.859 1 89 49 ASP B N 1
ATOM 4047 C CA . ASP B 1 49 ? -24.844 -20.297 26.469 1 89 49 ASP B CA 1
ATOM 4048 C C . ASP B 1 49 ? -25.891 -19.703 25.531 1 89 49 ASP B C 1
ATOM 4050 O O . ASP B 1 49 ? -25.719 -19.734 24.312 1 89 49 ASP B O 1
ATOM 4054 N N . ARG B 1 50 ? -26.875 -19.156 26.172 1 88.81 50 ARG B N 1
ATOM 4055 C CA . ARG B 1 50 ? -27.953 -18.531 25.391 1 88.81 50 ARG B CA 1
ATOM 4056 C C . ARG B 1 50 ? -27.406 -17.438 24.5 1 88.81 50 ARG B C 1
ATOM 4058 O O . ARG B 1 50 ? -27.891 -17.25 23.375 1 88.81 50 ARG B O 1
ATOM 4065 N N . SER B 1 51 ? -26.406 -16.781 25 1 88.75 51 SER B N 1
ATOM 4066 C CA . SER B 1 51 ? -25.828 -15.695 24.219 1 88.75 51 SER B CA 1
ATOM 4067 C C . SER B 1 51 ? -25.203 -16.219 22.938 1 88.75 51 SER B C 1
ATOM 4069 O O . SER B 1 51 ? -25.219 -15.539 21.906 1 88.75 51 SER B O 1
ATOM 4071 N N . THR B 1 52 ? -24.734 -17.359 23.047 1 88.62 52 THR B N 1
ATOM 4072 C CA . THR B 1 52 ? -24.125 -18 21.891 1 88.62 52 THR B CA 1
ATOM 4073 C C . THR B 1 52 ? -25.172 -18.328 20.828 1 88.62 52 THR B C 1
ATOM 4075 O O . THR B 1 52 ? -24.969 -18.094 19.641 1 88.62 52 THR B O 1
ATOM 4078 N N . VAL B 1 53 ? -26.266 -18.781 21.297 1 90.12 53 VAL B N 1
ATOM 4079 C CA . VAL B 1 53 ? -27.375 -19.109 20.406 1 90.12 53 VAL B CA 1
ATOM 4080 C C . VAL B 1 53 ? -27.938 -17.828 19.797 1 90.12 53 VAL B C 1
ATOM 4082 O O . VAL B 1 53 ? -28.156 -17.75 18.578 1 90.12 53 VAL B O 1
ATOM 4085 N N . THR B 1 54 ? -28.016 -16.906 20.625 1 87.88 54 THR B N 1
ATOM 4086 C CA . THR B 1 54 ? -28.562 -15.633 20.172 1 87.88 54 THR B CA 1
ATOM 4087 C C . THR B 1 54 ? -27.719 -15.039 19.062 1 87.88 54 THR B C 1
ATOM 4089 O O . THR B 1 54 ? -28.234 -14.578 18.047 1 87.88 54 THR B O 1
ATOM 4092 N N . ARG B 1 55 ? -26.453 -15.117 19.281 1 84.31 55 ARG B N 1
ATOM 4093 C CA . ARG B 1 55 ? -25.531 -14.594 18.281 1 84.31 55 ARG B CA 1
ATOM 4094 C C . ARG B 1 55 ? -25.656 -15.352 16.969 1 84.31 55 ARG B C 1
ATOM 4096 O O . ARG B 1 55 ? -25.688 -14.742 15.898 1 84.31 55 ARG B O 1
ATOM 4103 N N . ALA B 1 56 ? -25.766 -16.562 17.062 1 86.5 56 ALA B N 1
ATOM 4104 C CA . ALA B 1 56 ? -25.891 -17.391 15.867 1 86.5 56 ALA B CA 1
ATOM 4105 C C . ALA B 1 56 ? -27.172 -17.078 15.102 1 86.5 56 ALA B C 1
ATOM 4107 O O . ALA B 1 56 ? -27.156 -16.922 13.883 1 86.5 56 ALA B O 1
ATOM 4108 N N . LEU B 1 57 ? -28.234 -17.016 15.844 1 87.62 57 LEU B N 1
ATOM 4109 C CA . LEU B 1 57 ? -29.531 -16.797 15.219 1 87.62 57 LEU B CA 1
ATOM 4110 C C . LEU B 1 57 ? -29.609 -15.391 14.625 1 87.62 57 LEU B C 1
ATOM 4112 O O . LEU B 1 57 ? -30.203 -15.188 13.562 1 87.62 57 LEU B O 1
ATOM 4116 N N . LEU B 1 58 ? -28.875 -14.516 15.289 1 79.62 58 LEU B N 1
ATOM 4117 C CA . LEU B 1 58 ? -28.828 -13.156 14.766 1 79.62 58 LEU B CA 1
ATOM 4118 C C . LEU B 1 58 ? -28.047 -13.117 13.453 1 79.62 58 LEU B C 1
ATOM 4120 O O . LEU B 1 58 ? -28.453 -12.438 12.5 1 79.62 58 LEU B O 1
ATOM 4124 N N . ASP B 1 59 ? -27.062 -13.812 13.469 1 76.06 59 ASP B N 1
ATOM 4125 C CA . ASP B 1 59 ? -26.234 -13.875 12.266 1 76.06 59 ASP B CA 1
ATOM 4126 C C . ASP B 1 59 ? -27.016 -14.461 11.094 1 76.06 59 ASP B C 1
ATOM 4128 O O . ASP B 1 59 ? -26.953 -13.945 9.977 1 76.06 59 ASP B O 1
ATOM 4132 N N . LEU B 1 60 ? -27.734 -15.492 11.312 1 81.69 60 LEU B N 1
ATOM 4133 C CA . LEU B 1 60 ? -28.516 -16.172 10.281 1 81.69 60 LEU B CA 1
ATOM 4134 C C . LEU B 1 60 ? -29.688 -15.305 9.82 1 81.69 60 LEU B C 1
ATOM 4136 O O . LEU B 1 60 ? -30.062 -15.32 8.648 1 81.69 60 LEU B O 1
ATOM 4140 N N . ALA B 1 61 ? -30.141 -14.508 10.727 1 77 61 ALA B N 1
ATOM 4141 C CA . ALA B 1 61 ? -31.234 -13.586 10.383 1 77 61 ALA B CA 1
ATOM 4142 C C . ALA B 1 61 ? -30.719 -12.438 9.523 1 77 61 ALA B C 1
ATOM 4144 O O . ALA B 1 61 ? -31.391 -11.984 8.602 1 77 61 ALA B O 1
ATOM 4145 N N . ALA B 1 62 ? -29.531 -12.109 9.859 1 66.88 62 ALA B N 1
ATOM 4146 C CA . ALA B 1 62 ? -28.922 -10.984 9.148 1 66.88 62 ALA B CA 1
ATOM 4147 C C . ALA B 1 62 ? -28.75 -11.305 7.664 1 66.88 62 ALA B C 1
ATOM 4149 O O . ALA B 1 62 ? -28.812 -10.414 6.82 1 66.88 62 ALA B O 1
ATOM 4150 N N . VAL B 1 63 ? -28.656 -12.531 7.449 1 65.81 63 VAL B N 1
ATOM 4151 C CA . VAL B 1 63 ? -28.422 -12.891 6.055 1 65.81 63 VAL B CA 1
ATOM 4152 C C . VAL B 1 63 ? -29.719 -13.445 5.449 1 65.81 63 VAL B C 1
ATOM 4154 O O . VAL B 1 63 ? -29.703 -13.977 4.34 1 65.81 63 VAL B O 1
ATOM 4157 N N . GLY B 1 64 ? -30.719 -13.406 6.188 1 67.56 64 GLY B N 1
ATOM 4158 C CA . GLY B 1 64 ? -32.031 -13.719 5.66 1 67.56 64 GLY B CA 1
ATOM 4159 C C . GLY B 1 64 ? -32.375 -15.195 5.73 1 67.56 64 GLY B C 1
ATOM 4160 O O . GLY B 1 64 ? -33.375 -15.641 5.145 1 67.56 64 GLY B O 1
ATOM 4161 N N . ILE B 1 65 ? -31.547 -15.93 6.336 1 78.81 65 ILE B N 1
ATOM 4162 C CA . ILE B 1 65 ? -31.781 -17.359 6.414 1 78.81 65 ILE B CA 1
ATOM 4163 C C . ILE B 1 65 ? -32.875 -17.656 7.445 1 78.81 65 ILE B C 1
ATOM 4165 O O . ILE B 1 65 ? -33.688 -18.578 7.262 1 78.81 65 ILE B O 1
ATOM 4169 N N . LEU B 1 66 ? -32.844 -16.828 8.492 1 83.75 66 LEU B N 1
ATOM 4170 C CA . LEU B 1 66 ? -33.875 -16.938 9.531 1 83.75 66 LEU B CA 1
ATOM 4171 C C . LEU B 1 66 ? -34.656 -15.648 9.641 1 83.75 66 LEU B C 1
ATOM 4173 O O . LEU B 1 66 ? -34.188 -14.578 9.258 1 83.75 66 LEU B O 1
ATOM 4177 N N . VAL B 1 67 ? -35.844 -15.758 9.938 1 83.56 67 VAL B N 1
ATOM 4178 C CA . VAL B 1 67 ? -36.719 -14.609 10.195 1 83.56 67 VAL B CA 1
ATOM 4179 C C . VAL B 1 67 ? -37.281 -14.68 11.617 1 83.56 67 VAL B C 1
ATOM 4181 O O . VAL B 1 67 ? -37.812 -15.703 12.023 1 83.56 67 VAL B O 1
ATOM 4184 N N . LYS B 1 68 ? -36.969 -13.578 12.367 1 82.44 68 LYS B N 1
ATOM 4185 C CA . LYS B 1 68 ? -37.5 -13.492 13.719 1 82.44 68 LYS B CA 1
ATOM 4186 C C . LYS B 1 68 ? -38.844 -12.758 13.734 1 82.44 68 LYS B C 1
ATOM 4188 O O . LYS B 1 68 ? -38.969 -11.664 13.188 1 82.44 68 LYS B O 1
ATOM 4193 N N . LYS B 1 69 ? -39.812 -13.391 14.172 1 76.12 69 LYS B N 1
ATOM 4194 C CA . LYS B 1 69 ? -41.125 -12.789 14.344 1 76.12 69 LYS B CA 1
ATOM 4195 C C . LYS B 1 69 ? -41.406 -12.531 15.82 1 76.12 69 LYS B C 1
ATOM 4197 O O . LYS B 1 69 ? -41.406 -13.469 16.625 1 76.12 69 LYS B O 1
ATOM 4202 N N . ARG B 1 70 ? -41.594 -11.305 16.156 1 74.81 70 ARG B N 1
ATOM 4203 C CA . ARG B 1 70 ? -41.844 -10.891 17.531 1 74.81 70 ARG B CA 1
ATOM 4204 C C . ARG B 1 70 ? -43.062 -11.633 18.109 1 74.81 70 ARG B C 1
ATOM 4206 O O . ARG B 1 70 ? -44.125 -11.633 17.531 1 74.81 70 ARG B O 1
ATOM 4213 N N . GLY B 1 71 ? -42.781 -12.195 19.156 1 76.38 71 GLY B N 1
ATOM 4214 C CA . GLY B 1 71 ? -43.844 -12.891 19.875 1 76.38 71 GLY B CA 1
ATOM 4215 C C . GLY B 1 71 ? -44.094 -14.289 19.359 1 76.38 71 GLY B C 1
ATOM 4216 O O . GLY B 1 71 ? -44.812 -15.07 19.969 1 76.38 71 GLY B O 1
ATOM 4217 N N . SER B 1 72 ? -43.594 -14.75 18.141 1 77.56 72 SER B N 1
ATOM 4218 C CA . SER B 1 72 ? -43.875 -16.031 17.516 1 77.56 72 SER B CA 1
ATOM 4219 C C . SER B 1 72 ? -42.656 -16.938 17.484 1 77.56 72 SER B C 1
ATOM 4221 O O . SER B 1 72 ? -42.75 -18.156 17.562 1 77.56 72 SER B O 1
ATOM 4223 N N . GLY B 1 73 ? -41.562 -16.328 17.422 1 86.31 73 GLY B N 1
ATOM 4224 C CA . GLY B 1 73 ? -40.375 -17.125 17.422 1 86.31 73 GLY B CA 1
ATOM 4225 C C . GLY B 1 73 ? -39.5 -16.891 16.203 1 86.31 73 GLY B C 1
ATOM 4226 O O . GLY B 1 73 ? -39.594 -15.852 15.547 1 86.31 73 GLY B O 1
ATOM 4227 N N . THR B 1 74 ? -38.406 -17.812 16 1 89.25 74 THR B N 1
ATOM 4228 C CA . THR B 1 74 ? -37.469 -17.75 14.898 1 89.25 74 THR B CA 1
ATOM 4229 C C . THR B 1 74 ? -37.781 -18.828 13.867 1 89.25 74 THR B C 1
ATOM 4231 O O . THR B 1 74 ? -37.938 -20 14.227 1 89.25 74 THR B O 1
ATOM 4234 N N . PHE B 1 75 ? -37.938 -18.469 12.57 1 87.75 75 PHE B N 1
ATOM 4235 C CA . PHE B 1 75 ? -38.312 -19.375 11.492 1 87.75 75 PHE B CA 1
ATOM 4236 C C . PHE B 1 75 ? -37.25 -19.391 10.406 1 87.75 75 PHE B C 1
ATOM 4238 O O . PHE B 1 75 ? -36.531 -18.406 10.203 1 87.75 75 PHE B O 1
ATOM 4245 N N . VAL B 1 76 ? -37.156 -20.531 9.781 1 86.69 76 VAL B N 1
ATOM 4246 C CA . VAL B 1 76 ? -36.406 -20.562 8.531 1 86.69 76 VAL B CA 1
ATOM 4247 C C . VAL B 1 76 ? -37.125 -19.734 7.469 1 86.69 76 VAL B C 1
ATOM 4249 O O . VAL B 1 76 ? -38.312 -19.859 7.289 1 86.69 76 VAL B O 1
ATOM 4252 N N . ALA B 1 77 ? -36.375 -18.844 6.84 1 79.19 77 ALA B N 1
ATOM 4253 C CA . ALA B 1 77 ? -36.969 -17.938 5.848 1 79.19 77 ALA B CA 1
ATOM 4254 C C . ALA B 1 77 ? -37.625 -18.734 4.715 1 79.19 77 ALA B C 1
ATOM 4256 O O . ALA B 1 77 ? -37.094 -19.766 4.285 1 79.19 77 ALA B O 1
ATOM 4257 N N . GLN B 1 78 ? -38.938 -18.344 4.418 1 68 78 GLN B N 1
ATOM 4258 C CA . GLN B 1 78 ? -39.656 -18.953 3.301 1 68 78 GLN B CA 1
ATOM 4259 C C . GLN B 1 78 ? -39.25 -18.297 1.978 1 68 78 GLN B C 1
ATOM 4261 O O . GLN B 1 78 ? -40 -17.531 1.393 1 68 78 GLN B O 1
ATOM 4266 N N . LEU B 1 79 ? -37.938 -18.312 1.732 1 59.94 79 LEU B N 1
ATOM 4267 C CA . LEU B 1 79 ? -37.469 -17.75 0.468 1 59.94 79 LEU B CA 1
ATOM 4268 C C . LEU B 1 79 ? -37.062 -18.844 -0.503 1 59.94 79 LEU B C 1
ATOM 4270 O O . LEU B 1 79 ? -36.531 -19.875 -0.09 1 59.94 79 LEU B O 1
ATOM 4274 N N . PRO B 1 80 ? -37.656 -18.844 -1.748 1 54.53 80 PRO B N 1
ATOM 4275 C CA . PRO B 1 80 ? -37.281 -19.859 -2.736 1 54.53 80 PRO B CA 1
ATOM 4276 C C . PRO B 1 80 ? -35.781 -20.172 -2.729 1 54.53 80 PRO B C 1
ATOM 4278 O O . PRO B 1 80 ? -35.406 -21.297 -3.037 1 54.53 80 PRO B O 1
ATOM 4281 N N . HIS B 1 81 ? -35 -19.203 -2.236 1 56.25 81 HIS B N 1
ATOM 4282 C CA . HIS B 1 81 ? -33.562 -19.406 -2.449 1 56.25 81 HIS B CA 1
ATOM 4283 C C . HIS B 1 81 ? -32.812 -19.469 -1.125 1 56.25 81 HIS B C 1
ATOM 4285 O O . HIS B 1 81 ? -31.641 -19.094 -1.059 1 56.25 81 HIS B O 1
ATOM 4291 N N . VAL B 1 82 ? -33.469 -20.031 -0.096 1 53.22 82 VAL B N 1
ATOM 4292 C CA . VAL B 1 82 ? -32.844 -20.062 1.215 1 53.22 82 VAL B CA 1
ATOM 4293 C C . VAL B 1 82 ? -31.625 -21 1.177 1 53.22 82 VAL B C 1
ATOM 4295 O O . VAL B 1 82 ? -30.609 -20.75 1.834 1 53.22 82 VAL B O 1
ATOM 4298 N N . ASN B 1 83 ? -31.688 -22.016 0.435 1 52.56 83 ASN B N 1
ATOM 4299 C CA . ASN B 1 83 ? -30.562 -22.938 0.265 1 52.56 83 ASN B CA 1
ATOM 4300 C C . ASN B 1 83 ? -29.359 -22.234 -0.338 1 52.56 83 ASN B C 1
ATOM 4302 O O . ASN B 1 83 ? -28.219 -22.5 0.051 1 52.56 83 ASN B O 1
ATOM 4306 N N . GLN B 1 84 ? -29.703 -21.375 -1.147 1 55.44 84 GLN B N 1
ATOM 4307 C CA . GLN B 1 84 ? -28.625 -20.609 -1.782 1 55.44 84 GLN B CA 1
ATOM 4308 C C . GLN B 1 84 ? -27.953 -19.688 -0.785 1 55.44 84 GLN B C 1
ATOM 4310 O O . GLN B 1 84 ? -26.734 -19.469 -0.85 1 55.44 84 GLN B O 1
ATOM 4315 N N . LEU B 1 85 ? -28.781 -19.281 0.123 1 53.22 85 LEU B N 1
ATOM 4316 C CA . LEU B 1 85 ? -28.234 -18.391 1.144 1 53.22 85 LEU B CA 1
ATOM 4317 C C . LEU B 1 85 ? -27.359 -19.156 2.131 1 53.22 85 LEU B C 1
ATOM 4319 O O . LEU B 1 85 ? -26.375 -18.625 2.633 1 53.22 85 LEU B O 1
ATOM 4323 N N . ALA B 1 86 ? -27.688 -20.406 2.26 1 54 86 ALA B N 1
ATOM 4324 C CA . ALA B 1 86 ? -26.953 -21.219 3.217 1 54 86 ALA B CA 1
ATOM 4325 C C . ALA B 1 86 ? -25.531 -21.516 2.709 1 54 86 ALA B C 1
ATOM 4327 O O . ALA B 1 86 ? -24.625 -21.781 3.5 1 54 86 ALA B O 1
ATOM 4328 N N . ASN B 1 87 ? -25.312 -21.359 1.472 1 57.5 87 ASN B N 1
ATOM 4329 C CA . ASN B 1 87 ? -24.031 -21.641 0.863 1 57.5 87 ASN B CA 1
ATOM 4330 C C . ASN B 1 87 ? -23.172 -20.391 0.746 1 57.5 87 ASN B C 1
ATOM 4332 O O . ASN B 1 87 ? -22.016 -20.453 0.303 1 57.5 87 ASN B O 1
ATOM 4336 N N . LYS B 1 88 ? -23.766 -19.359 1.263 1 59.12 88 LYS B N 1
ATOM 4337 C CA . LYS B 1 88 ? -23.062 -18.078 1.165 1 59.12 88 LYS B CA 1
ATOM 4338 C C . LYS B 1 88 ? -22.219 -17.828 2.406 1 59.12 88 LYS B C 1
ATOM 4340 O O . LYS B 1 88 ? -22.641 -18.141 3.525 1 59.12 88 LYS B O 1
ATOM 4345 N N . VAL B 1 89 ? -20.891 -17.469 2.213 1 59.06 89 VAL B N 1
ATOM 4346 C CA . VAL B 1 89 ? -20.031 -17.047 3.314 1 59.06 89 VAL B CA 1
ATOM 4347 C C . VAL B 1 89 ? -20.688 -15.898 4.078 1 59.06 89 VAL B C 1
ATOM 4349 O O . VAL B 1 89 ? -21.297 -15.008 3.471 1 59.06 89 VAL B O 1
ATOM 4352 N N . ASN B 1 90 ? -20.734 -16.016 5.402 1 54 90 ASN B N 1
ATOM 4353 C CA . ASN B 1 90 ? -21.234 -14.922 6.23 1 54 90 ASN B CA 1
ATOM 4354 C C . ASN B 1 90 ? -20.234 -13.766 6.289 1 54 90 ASN B C 1
ATOM 4356 O O . ASN B 1 90 ? -19.422 -13.688 7.215 1 54 90 ASN B O 1
ATOM 4360 N N . TRP B 1 91 ? -20.297 -12.906 5.391 1 57.41 91 TRP B N 1
ATOM 4361 C CA . TRP B 1 91 ? -19.375 -11.789 5.285 1 57.41 91 TRP B CA 1
ATOM 4362 C C . TRP B 1 91 ? -19.516 -10.844 6.469 1 57.41 91 TRP B C 1
ATOM 4364 O O . TRP B 1 91 ? -18.594 -10.102 6.801 1 57.41 91 TRP B O 1
ATOM 4374 N N . GLN B 1 92 ? -20.688 -10.797 7.062 1 52.78 92 GLN B N 1
ATOM 4375 C CA . GLN B 1 92 ? -20.922 -9.922 8.203 1 52.78 92 GLN B CA 1
ATOM 4376 C C . GLN B 1 92 ? -19.938 -10.195 9.328 1 52.78 92 GLN B C 1
ATOM 4378 O O . GLN B 1 92 ? -19.516 -9.281 10.039 1 52.78 92 GLN B O 1
ATOM 4383 N N . ALA B 1 93 ? -19.594 -11.43 9.438 1 52 93 ALA B N 1
ATOM 4384 C CA . ALA B 1 93 ? -18.625 -11.805 10.477 1 52 93 ALA B CA 1
ATOM 4385 C C . ALA B 1 93 ? -17.281 -11.117 10.25 1 52 93 ALA B C 1
ATOM 4387 O O . ALA B 1 93 ? -16.547 -10.836 11.203 1 52 93 ALA B O 1
ATOM 4388 N N . PHE B 1 94 ? -17.047 -10.789 9.078 1 51.16 94 PHE B N 1
ATOM 4389 C CA . PHE B 1 94 ? -15.789 -10.141 8.734 1 51.16 94 PHE B CA 1
ATOM 4390 C C . PHE B 1 94 ? -15.875 -8.641 8.953 1 51.16 94 PHE B C 1
ATOM 4392 O O . PHE B 1 94 ? -14.852 -7.969 9.109 1 51.16 94 PHE B O 1
ATOM 4399 N N . LEU B 1 95 ? -17.031 -8.07 8.898 1 53.31 95 LEU B N 1
ATOM 4400 C CA . LEU B 1 95 ? -17.234 -6.625 8.891 1 53.31 95 LEU B CA 1
ATOM 4401 C C . LEU B 1 95 ? -17.484 -6.098 10.297 1 53.31 95 LEU B C 1
ATOM 4403 O O . LEU B 1 95 ? -17.438 -4.887 10.523 1 53.31 95 LEU B O 1
ATOM 4407 N N . GLU B 1 96 ? -17.812 -6.84 11.25 1 48.03 96 GLU B N 1
ATOM 4408 C CA . GLU B 1 96 ? -18.219 -6.441 12.594 1 48.03 96 GLU B CA 1
ATOM 4409 C C . GLU B 1 96 ? -17.125 -5.652 13.297 1 48.03 96 GLU B C 1
ATOM 4411 O O . GLU B 1 96 ? -17.406 -4.824 14.164 1 48.03 96 GLU B O 1
ATOM 4416 N N . ASN B 1 97 ? -15.969 -5.859 13.016 1 45.09 97 ASN B N 1
ATOM 4417 C CA . ASN B 1 97 ? -14.922 -5.242 13.82 1 45.09 97 ASN B CA 1
ATOM 4418 C C . ASN B 1 97 ? -14.672 -3.797 13.406 1 45.09 97 ASN B C 1
ATOM 4420 O O . ASN B 1 97 ? -13.648 -3.207 13.773 1 45.09 97 ASN B O 1
ATOM 4424 N N . THR B 1 98 ? -15.641 -3.342 12.625 1 48.94 98 THR B N 1
ATOM 4425 C CA . THR B 1 98 ? -15.328 -1.973 12.227 1 48.94 98 THR B CA 1
ATOM 4426 C C . THR B 1 98 ? -15.969 -0.973 13.188 1 48.94 98 THR B C 1
ATOM 4428 O O . THR B 1 98 ? -17.203 -0.9 13.281 1 48.94 98 THR B O 1
ATOM 4431 N N . THR B 1 99 ? -15.43 -0.721 14.227 1 45.12 99 THR B N 1
ATOM 4432 C CA . THR B 1 99 ? -15.922 0.369 15.055 1 45.12 99 THR B CA 1
ATOM 4433 C C . THR B 1 99 ? -16.031 1.66 14.25 1 45.12 99 THR B C 1
ATOM 4435 O O . THR B 1 99 ? -15.07 2.076 13.602 1 45.12 99 THR B O 1
ATOM 4438 N N . ALA B 1 100 ? -17.359 1.933 14.016 1 52.38 100 ALA B N 1
ATOM 4439 C CA . ALA B 1 100 ? -17.562 3.277 13.484 1 52.38 100 ALA B CA 1
ATOM 4440 C C . ALA B 1 100 ? -16.844 4.32 14.336 1 52.38 100 ALA B C 1
ATOM 4442 O O . ALA B 1 100 ? -17.109 4.445 15.531 1 52.38 100 ALA B O 1
ATOM 4443 N N . THR B 1 101 ? -15.672 4.84 13.922 1 62.47 101 THR B N 1
ATOM 4444 C CA . THR B 1 101 ? -14.969 5.879 14.664 1 62.47 101 THR B CA 1
ATOM 4445 C C . THR B 1 101 ? -15.719 7.207 14.578 1 62.47 101 THR B C 1
ATOM 4447 O O . THR B 1 101 ? -16.516 7.414 13.664 1 62.47 101 THR B O 1
ATOM 4450 N N . ARG B 1 102 ? -15.984 7.953 15.547 1 62.69 102 ARG B N 1
ATOM 4451 C CA . ARG B 1 102 ? -16.5 9.312 15.555 1 62.69 102 ARG B CA 1
ATOM 4452 C C . ARG B 1 102 ? -16.078 10.07 14.297 1 62.69 102 ARG B C 1
ATOM 4454 O O . ARG B 1 102 ? -16.844 10.867 13.758 1 62.69 102 ARG B O 1
ATOM 4461 N N . HIS B 1 103 ? -14.992 9.742 13.766 1 79.31 103 HIS B N 1
ATOM 4462 C CA . HIS B 1 103 ? -14.477 10.352 12.539 1 79.31 103 HIS B CA 1
ATOM 4463 C C . HIS B 1 103 ? -15.352 10 11.344 1 79.31 103 HIS B C 1
ATOM 4465 O O . HIS B 1 103 ? -15.633 10.852 10.5 1 79.31 103 HIS B O 1
ATOM 4471 N N . ALA B 1 104 ? -15.883 8.859 11.445 1 78.31 104 ALA B N 1
ATOM 4472 C CA . ALA B 1 104 ? -16.703 8.391 10.328 1 78.31 104 ALA B CA 1
ATOM 4473 C C . ALA B 1 104 ? -18.031 9.148 10.258 1 78.31 104 ALA B C 1
ATOM 4475 O O . ALA B 1 104 ? -18.531 9.438 9.172 1 78.31 104 ALA B O 1
ATOM 4476 N N . THR B 1 105 ? -18.5 9.523 11.383 1 83.06 105 THR B N 1
ATOM 4477 C CA . THR B 1 105 ? -19.766 10.258 11.422 1 83.06 105 THR B CA 1
ATOM 4478 C C . THR B 1 105 ? -19.609 11.641 10.805 1 83.06 105 THR B C 1
ATOM 4480 O O . THR B 1 105 ? -20.453 12.07 10.016 1 83.06 105 THR B O 1
ATOM 4483 N N . TYR B 1 106 ? -18.594 12.359 11.172 1 90.19 106 TYR B N 1
ATOM 4484 C CA . TYR B 1 106 ? -18.344 13.68 10.609 1 90.19 106 TYR B CA 1
ATOM 4485 C C . TYR B 1 106 ? -18.141 13.602 9.102 1 90.19 106 TYR B C 1
ATOM 4487 O O . TYR B 1 106 ? -18.672 14.422 8.352 1 90.19 106 TYR B O 1
ATOM 4495 N N . GLN B 1 107 ? -17.438 12.617 8.711 1 86.38 107 GLN B N 1
ATOM 4496 C CA . GLN B 1 107 ? -17.156 12.445 7.285 1 86.38 107 GLN B CA 1
ATOM 4497 C C . GLN B 1 107 ? -18.438 12.156 6.508 1 86.38 107 GLN B C 1
ATOM 4499 O O . GLN B 1 107 ? -18.625 12.648 5.391 1 86.38 107 GLN B O 1
ATOM 4504 N N . ARG B 1 108 ? -19.297 11.383 7.07 1 85.69 108 ARG B N 1
ATOM 4505 C CA . ARG B 1 108 ? -20.578 11.078 6.441 1 85.69 108 ARG B CA 1
ATOM 4506 C C . ARG B 1 108 ? -21.438 12.336 6.297 1 85.69 108 ARG B C 1
ATOM 4508 O O . ARG B 1 108 ? -22.078 12.531 5.27 1 85.69 108 ARG B O 1
ATOM 4515 N N . LYS B 1 109 ? -21.422 13.094 7.336 1 90.88 109 LYS B N 1
ATOM 4516 C CA . LYS B 1 109 ? -22.188 14.336 7.297 1 90.88 109 LYS B CA 1
ATOM 4517 C C . LYS B 1 109 ? -21.672 15.273 6.219 1 90.88 109 LYS B C 1
ATOM 4519 O O . LYS B 1 109 ? -22.453 15.883 5.488 1 90.88 109 LYS B O 1
ATOM 4524 N N . LEU B 1 110 ? -20.422 15.391 6.16 1 93.19 110 LEU B N 1
ATOM 4525 C CA . LEU B 1 110 ? -19.812 16.25 5.148 1 93.19 110 LEU B CA 1
ATOM 4526 C C . LEU B 1 110 ? -20.109 15.727 3.748 1 93.19 110 LEU B C 1
ATOM 4528 O O . LEU B 1 110 ? -20.438 16.5 2.846 1 93.19 110 LEU B O 1
ATOM 4532 N N . ALA B 1 111 ? -19.969 14.453 3.605 1 87.69 111 ALA B N 1
ATOM 4533 C CA . ALA B 1 111 ? -20.25 13.836 2.311 1 87.69 111 ALA B CA 1
ATOM 4534 C C . ALA B 1 111 ? -21.703 14.062 1.901 1 87.69 111 ALA B C 1
ATOM 4536 O O . ALA B 1 111 ? -21.984 14.367 0.742 1 87.69 111 ALA B O 1
ATOM 4537 N N . LYS B 1 112 ? -22.562 13.859 2.805 1 89.88 112 LYS B N 1
ATOM 4538 C CA . LYS B 1 112 ? -23.984 14.07 2.549 1 89.88 112 LYS B CA 1
ATOM 4539 C C . LYS B 1 112 ? -24.266 15.523 2.156 1 89.88 112 LYS B C 1
ATOM 4541 O O . LYS B 1 112 ? -25.031 15.781 1.228 1 89.88 112 LYS B O 1
ATOM 4546 N N . ALA B 1 113 ? -23.641 16.391 2.826 1 92.19 113 ALA B N 1
ATOM 4547 C CA . ALA B 1 113 ? -23.828 17.812 2.529 1 92.19 113 ALA B CA 1
ATOM 4548 C C . ALA B 1 113 ? -23.359 18.141 1.112 1 92.19 113 ALA B C 1
ATOM 4550 O O . ALA B 1 113 ? -24 18.938 0.412 1 92.19 113 ALA B O 1
ATOM 4551 N N . ARG B 1 114 ? -22.297 17.578 0.692 1 91.19 114 ARG B N 1
ATOM 4552 C CA . ARG B 1 114 ? -21.75 17.797 -0.638 1 91.19 114 ARG B CA 1
ATOM 4553 C C . ARG B 1 114 ? -22.688 17.281 -1.72 1 91.19 114 ARG B C 1
ATOM 4555 O O . ARG B 1 114 ? -22.828 17.906 -2.777 1 91.19 114 ARG B O 1
ATOM 4562 N N . THR B 1 115 ? -23.328 16.188 -1.445 1 87.88 115 THR B N 1
ATOM 4563 C CA . THR B 1 115 ? -24.094 15.5 -2.475 1 87.88 115 THR B CA 1
ATOM 4564 C C . THR B 1 115 ? -25.531 16.016 -2.508 1 87.88 115 THR B C 1
ATOM 4566 O O . THR B 1 115 ? -26.188 15.953 -3.545 1 87.88 115 THR B O 1
ATOM 4569 N N . THR B 1 116 ? -26.031 16.531 -1.466 1 87.38 116 THR B N 1
ATOM 4570 C CA . THR B 1 116 ? -27.453 16.875 -1.386 1 87.38 116 THR B CA 1
ATOM 4571 C C . THR B 1 116 ? -27.641 18.391 -1.494 1 87.38 116 THR B C 1
ATOM 4573 O O . THR B 1 116 ? -28.781 18.875 -1.472 1 87.38 116 THR B O 1
ATOM 4576 N N . ALA B 1 117 ? -26.578 19.047 -1.621 1 85.5 117 ALA B N 1
ATOM 4577 C CA . ALA B 1 117 ? -26.703 20.5 -1.605 1 85.5 117 ALA B CA 1
ATOM 4578 C C . ALA B 1 117 ? -27.562 21 -2.756 1 85.5 117 ALA B C 1
ATOM 4580 O O . ALA B 1 117 ? -27.359 20.609 -3.908 1 85.5 117 ALA B O 1
ATOM 4581 N N . THR B 1 118 ? -28.578 21.766 -2.406 1 88.31 118 THR B N 1
ATOM 4582 C CA . THR B 1 118 ? -29.469 22.375 -3.383 1 88.31 118 THR B CA 1
ATOM 4583 C C . THR B 1 118 ? -29.141 23.859 -3.58 1 88.31 118 THR B C 1
ATOM 4585 O O . THR B 1 118 ? -29.703 24.516 -4.441 1 88.31 118 THR B O 1
ATOM 4588 N N . VAL B 1 119 ? -28.297 24.375 -2.752 1 88.12 119 VAL B N 1
ATOM 4589 C CA . VAL B 1 119 ? -27.781 25.75 -2.824 1 88.12 119 VAL B CA 1
ATOM 4590 C C . VAL B 1 119 ? -26.266 25.719 -2.916 1 88.12 119 VAL B C 1
ATOM 4592 O O . VAL B 1 119 ? -25.625 24.703 -2.6 1 88.12 119 VAL B O 1
ATOM 4595 N N . PRO B 1 120 ? -25.734 26.859 -3.275 1 91.88 120 PRO B N 1
ATOM 4596 C CA . PRO B 1 120 ? -24.281 26.891 -3.35 1 91.88 120 PRO B CA 1
ATOM 4597 C C . PRO B 1 120 ? -23.609 26.625 -2 1 91.88 120 PRO B C 1
ATOM 4599 O O . PRO B 1 120 ? -24.016 27.203 -0.984 1 91.88 120 PRO B O 1
ATOM 4602 N N . LEU B 1 121 ? -22.688 25.734 -2.023 1 94.19 121 LEU B N 1
ATOM 4603 C CA . LEU B 1 121 ? -21.969 25.328 -0.824 1 94.19 121 LEU B CA 1
ATOM 4604 C C . LEU B 1 121 ? -20.562 25.906 -0.81 1 94.19 121 LEU B C 1
ATOM 4606 O O . LEU B 1 121 ? -19.922 26.031 -1.86 1 94.19 121 LEU B O 1
ATOM 4610 N N . ILE B 1 122 ? -20.172 26.453 0.348 1 96.75 122 ILE B N 1
ATOM 4611 C CA . ILE B 1 122 ? -18.75 26.734 0.554 1 96.75 122 ILE B CA 1
ATOM 4612 C C . ILE B 1 122 ? -18.062 25.531 1.186 1 96.75 122 ILE B C 1
ATOM 4614 O O . ILE B 1 122 ? -18.312 25.203 2.348 1 96.75 122 ILE B O 1
ATOM 4618 N N . ASP B 1 123 ? -17.188 24.875 0.463 1 96.31 123 ASP B N 1
ATOM 4619 C CA . ASP B 1 123 ? -16.516 23.672 0.964 1 96.31 123 ASP B CA 1
ATOM 4620 C C . ASP B 1 123 ? -15.133 24.016 1.535 1 96.31 123 ASP B C 1
ATOM 4622 O O . ASP B 1 123 ? -14.109 23.688 0.936 1 96.31 123 ASP B O 1
ATOM 4626 N N . ALA B 1 124 ? -15.133 24.484 2.732 1 97.88 124 ALA B N 1
ATOM 4627 C CA . ALA B 1 124 ? -13.883 24.781 3.422 1 97.88 124 ALA B CA 1
ATOM 4628 C C . ALA B 1 124 ? -13.375 23.562 4.188 1 97.88 124 ALA B C 1
ATOM 4630 O O . ALA B 1 124 ? -12.43 23.672 4.973 1 97.88 124 ALA B O 1
ATOM 4631 N N . ALA B 1 125 ? -14.023 22.438 3.973 1 97 125 ALA B N 1
ATOM 4632 C CA . ALA B 1 125 ? -13.586 21.188 4.586 1 97 125 ALA B CA 1
ATOM 4633 C C . ALA B 1 125 ? -12.695 20.406 3.635 1 97 125 ALA B C 1
ATOM 4635 O O . ALA B 1 125 ? -12.109 19.391 4.023 1 97 125 ALA B O 1
ATOM 4636 N N . ALA B 1 126 ? -12.492 20.922 2.416 1 92.31 126 ALA B N 1
ATOM 4637 C CA . ALA B 1 126 ? -11.703 20.203 1.409 1 92.31 126 ALA B CA 1
ATOM 4638 C C . ALA B 1 126 ? -10.273 19.984 1.89 1 92.31 126 ALA B C 1
ATOM 4640 O O . ALA B 1 126 ? -9.703 20.844 2.578 1 92.31 126 ALA B O 1
ATOM 4641 N N . ASN B 1 127 ? -9.68 18.844 1.494 1 89.69 127 ASN B N 1
ATOM 4642 C CA . ASN B 1 127 ? -8.312 18.516 1.876 1 89.69 127 ASN B CA 1
ATOM 4643 C C . ASN B 1 127 ? -7.32 18.875 0.774 1 89.69 127 ASN B C 1
ATOM 4645 O O . ASN B 1 127 ? -6.105 18.828 0.987 1 89.69 127 ASN B O 1
ATOM 4649 N N . GLU B 1 128 ? -7.879 19.281 -0.372 1 87.31 128 GLU B N 1
ATOM 4650 C CA . GLU B 1 128 ? -7.035 19.484 -1.545 1 87.31 128 GLU B CA 1
ATOM 4651 C C . GLU B 1 128 ? -7.246 20.875 -2.141 1 87.31 128 GLU B C 1
ATOM 4653 O O . GLU B 1 128 ? -8.18 21.578 -1.761 1 87.31 128 GLU B O 1
ATOM 4658 N N . LEU B 1 129 ? -6.34 21.219 -3.016 1 90.75 129 LEU B N 1
ATOM 4659 C CA . LEU B 1 129 ? -6.504 22.422 -3.824 1 90.75 129 LEU B CA 1
ATOM 4660 C C . LEU B 1 129 ? -7.656 22.25 -4.812 1 90.75 129 LEU B C 1
ATOM 4662 O O . LEU B 1 129 ? -7.871 21.156 -5.348 1 90.75 129 LEU B O 1
ATOM 4666 N N . PRO B 1 130 ? -8.367 23.328 -4.938 1 89.56 130 PRO B N 1
ATOM 4667 C CA . PRO B 1 130 ? -9.281 23.266 -6.086 1 89.56 130 PRO B CA 1
ATOM 4668 C C . PRO B 1 130 ? -8.547 23.078 -7.41 1 89.56 130 PRO B C 1
ATOM 4670 O O . PRO B 1 130 ? -7.434 23.578 -7.582 1 89.56 130 PRO B O 1
ATOM 4673 N N . THR B 1 131 ? -9.18 22.484 -8.336 1 82.44 131 THR B N 1
ATOM 4674 C CA . THR B 1 131 ? -8.57 22.078 -9.594 1 82.44 131 THR B CA 1
ATOM 4675 C C . THR B 1 131 ? -8.016 23.281 -10.352 1 82.44 131 THR B C 1
ATOM 4677 O O . THR B 1 131 ? -6.992 23.188 -11.031 1 82.44 131 THR B O 1
ATOM 4680 N N . ASN B 1 132 ? -8.727 24.344 -10.258 1 84.81 132 ASN B N 1
ATOM 4681 C CA . ASN B 1 132 ? -8.336 25.531 -11.023 1 84.81 132 ASN B CA 1
ATOM 4682 C C . ASN B 1 132 ? -7.066 26.156 -10.461 1 84.81 132 ASN B C 1
ATOM 4684 O O . ASN B 1 132 ? -6.449 27 -11.117 1 84.81 132 ASN B O 1
ATOM 4688 N N . LEU B 1 133 ? -6.637 25.781 -9.25 1 89.5 133 LEU B N 1
ATOM 4689 C CA . LEU B 1 133 ? -5.418 26.328 -8.656 1 89.5 133 LEU B CA 1
ATOM 4690 C C . LEU B 1 133 ? -4.234 25.391 -8.898 1 89.5 133 LEU B C 1
ATOM 4692 O O . LEU B 1 133 ? -3.084 25.781 -8.68 1 89.5 133 LEU B O 1
ATOM 4696 N N . ILE B 1 134 ? -4.488 24.188 -9.352 1 85.69 134 ILE B N 1
ATOM 4697 C CA . ILE B 1 134 ? -3.408 23.25 -9.617 1 85.69 134 ILE B CA 1
ATOM 4698 C C . ILE B 1 134 ? -2.605 23.703 -10.836 1 85.69 134 ILE B C 1
ATOM 4700 O O . ILE B 1 134 ? -3.174 23.969 -11.891 1 85.69 134 ILE B O 1
ATOM 4704 N N . PRO B 1 135 ? -1.32 23.797 -10.656 1 80.88 135 PRO B N 1
ATOM 4705 C CA . PRO B 1 135 ? -0.482 24.234 -11.773 1 80.88 135 PRO B CA 1
ATOM 4706 C C . PRO B 1 135 ? -0.666 23.391 -13.031 1 80.88 135 PRO B C 1
ATOM 4708 O O . PRO B 1 135 ? -0.807 22.172 -12.938 1 80.88 135 PRO B O 1
ATOM 4711 N N . GLN B 1 136 ? -0.72 24.031 -14.141 1 73.38 136 GLN B N 1
ATOM 4712 C CA . GLN B 1 136 ? -0.865 23.344 -15.422 1 73.38 136 GLN B CA 1
ATOM 4713 C C . GLN B 1 136 ? 0.457 22.734 -15.867 1 73.38 136 GLN B C 1
ATOM 4715 O O . GLN B 1 136 ? 1.494 23.391 -15.859 1 73.38 136 GLN B O 1
ATOM 4720 N N . LEU B 1 137 ? 0.589 21.359 -16.047 1 69.12 137 LEU B N 1
ATOM 4721 C CA . LEU B 1 137 ? 1.816 20.625 -16.312 1 69.12 137 LEU B CA 1
ATOM 4722 C C . LEU B 1 137 ? 2.033 20.453 -17.812 1 69.12 137 LEU B C 1
ATOM 4724 O O . LEU B 1 137 ? 3.041 19.891 -18.234 1 69.12 137 LEU B O 1
ATOM 4728 N N . GLY B 1 138 ? 1.521 21.188 -18.625 1 69.56 138 GLY B N 1
ATOM 4729 C CA . GLY B 1 138 ? 1.664 21.062 -20.078 1 69.56 138 GLY B CA 1
ATOM 4730 C C . GLY B 1 138 ? 1.153 19.734 -20.609 1 69.56 138 GLY B C 1
ATOM 4731 O O . GLY B 1 138 ? 0.286 19.109 -20 1 69.56 138 GLY B O 1
ATOM 4732 N N . THR B 1 139 ? 1.576 19.375 -21.922 1 72.81 139 THR B N 1
ATOM 4733 C CA . THR B 1 139 ? 1.175 18.141 -22.594 1 72.81 139 THR B CA 1
ATOM 4734 C C . THR B 1 139 ? 2.238 17.062 -22.422 1 72.81 139 THR B C 1
ATOM 4736 O O . THR B 1 139 ? 3.422 17.297 -22.656 1 72.81 139 THR B O 1
ATOM 4739 N N . LEU B 1 140 ? 1.727 15.969 -21.828 1 70.25 140 LEU B N 1
ATOM 4740 C CA . LEU B 1 140 ? 2.627 14.828 -21.703 1 70.25 140 LEU B CA 1
ATOM 4741 C C . LEU B 1 140 ? 2.402 13.836 -22.828 1 70.25 140 LEU B C 1
ATOM 4743 O O . LEU B 1 140 ? 1.266 13.438 -23.094 1 70.25 140 LEU B O 1
ATOM 4747 N N . THR B 1 141 ? 3.463 13.672 -23.641 1 72.75 141 THR B N 1
ATOM 4748 C CA . THR B 1 141 ? 3.412 12.656 -24.688 1 72.75 141 THR B CA 1
ATOM 4749 C C . THR B 1 141 ? 4.359 11.5 -24.359 1 72.75 141 THR B C 1
ATOM 4751 O O . THR B 1 141 ? 5.547 11.719 -24.109 1 72.75 141 THR B O 1
ATOM 4754 N N . LEU B 1 142 ? 3.738 10.367 -24.141 1 73.94 142 LEU B N 1
ATOM 4755 C CA . LEU B 1 142 ? 4.551 9.18 -23.906 1 73.94 142 LEU B CA 1
ATOM 4756 C C . LEU B 1 142 ? 4.117 8.039 -24.812 1 73.94 142 LEU B C 1
ATOM 4758 O O . LEU B 1 142 ? 2.951 7.637 -24.797 1 73.94 142 LEU B O 1
ATOM 4762 N N . ASP B 1 143 ? 4.977 7.73 -25.688 1 71.88 143 ASP B N 1
ATOM 4763 C CA . ASP B 1 143 ? 4.672 6.535 -26.469 1 71.88 143 ASP B CA 1
ATOM 4764 C C . ASP B 1 143 ? 5.215 5.277 -25.781 1 71.88 143 ASP B C 1
ATOM 4766 O O . ASP B 1 143 ? 6.008 5.367 -24.844 1 71.88 143 ASP B O 1
ATOM 4770 N N . TRP B 1 144 ? 4.672 4.191 -26.188 1 70.38 144 TRP B N 1
ATOM 4771 C CA . TRP B 1 144 ? 4.988 2.912 -25.562 1 70.38 144 TRP B CA 1
ATOM 4772 C C . TRP B 1 144 ? 6.492 2.662 -25.562 1 70.38 144 TRP B C 1
ATOM 4774 O O . TRP B 1 144 ? 7.035 2.139 -24.578 1 70.38 144 TRP B O 1
ATOM 4784 N N . GLN B 1 145 ? 7.176 3.045 -26.609 1 69.19 145 GLN B N 1
ATOM 4785 C CA . GLN B 1 145 ? 8.625 2.91 -26.656 1 69.19 145 GLN B CA 1
ATOM 4786 C C . GLN B 1 145 ? 9.297 3.783 -25.594 1 69.19 145 GLN B C 1
ATOM 4788 O O . GLN B 1 145 ? 10.289 3.379 -24.984 1 69.19 145 GLN B O 1
ATOM 4793 N N . GLY B 1 146 ? 8.742 4.906 -25.5 1 73.94 146 GLY B N 1
ATOM 4794 C CA . GLY B 1 146 ? 9.219 5.789 -24.438 1 73.94 146 GLY B CA 1
ATOM 4795 C C . GLY B 1 146 ? 9.047 5.207 -23.047 1 73.94 146 GLY B C 1
ATOM 4796 O O . GLY B 1 146 ? 9.93 5.348 -22.203 1 73.94 146 GLY B O 1
ATOM 4797 N N . PHE B 1 147 ? 7.977 4.527 -22.844 1 74.31 147 PHE B N 1
ATOM 4798 C CA . PHE B 1 147 ? 7.719 3.879 -21.562 1 74.31 147 PHE B CA 1
ATOM 4799 C C . PHE B 1 147 ? 8.727 2.764 -21.312 1 74.31 147 PHE B C 1
ATOM 4801 O O . PHE B 1 147 ? 9.258 2.645 -20.203 1 74.31 147 PHE B O 1
ATOM 4808 N N . LEU B 1 148 ? 8.961 2.002 -22.312 1 73.62 148 LEU B N 1
ATOM 4809 C CA . LEU B 1 148 ? 9.906 0.902 -22.172 1 73.62 148 LEU B CA 1
ATOM 4810 C C . LEU B 1 148 ? 11.32 1.427 -21.906 1 73.62 148 LEU B C 1
ATOM 4812 O O . LEU B 1 148 ? 12.07 0.826 -21.141 1 73.62 148 LEU B O 1
ATOM 4816 N N . THR B 1 149 ? 11.609 2.551 -22.516 1 75.69 149 THR B N 1
ATOM 4817 C CA . THR B 1 149 ? 12.898 3.195 -22.266 1 75.69 149 THR B CA 1
ATOM 4818 C C . THR B 1 149 ? 12.984 3.678 -20.828 1 75.69 149 THR B C 1
ATOM 4820 O O . THR B 1 149 ? 14.023 3.543 -20.188 1 75.69 149 THR B O 1
ATOM 4823 N N . ALA B 1 150 ? 11.898 4.227 -20.391 1 77.69 150 ALA B N 1
ATOM 4824 C CA . ALA B 1 150 ? 11.844 4.703 -19.016 1 77.69 150 ALA B CA 1
ATOM 4825 C C . ALA B 1 150 ? 12.031 3.555 -18.031 1 77.69 150 ALA B C 1
ATOM 4827 O O . ALA B 1 150 ? 12.641 3.732 -16.969 1 77.69 150 ALA B O 1
ATOM 4828 N N . GLN B 1 151 ? 11.547 2.473 -18.406 1 76.25 151 GLN B N 1
ATOM 4829 C CA . GLN B 1 151 ? 11.672 1.289 -17.562 1 76.25 151 GLN B CA 1
ATOM 4830 C C . GLN B 1 151 ? 13.133 0.925 -17.328 1 76.25 151 GLN B C 1
ATOM 4832 O O . GLN B 1 151 ? 13.492 0.426 -16.266 1 76.25 151 GLN B O 1
ATOM 4837 N N . GLN B 1 152 ? 13.875 1.153 -18.312 1 74.62 152 GLN B N 1
ATOM 4838 C CA . GLN B 1 152 ? 15.297 0.84 -18.203 1 74.62 152 GLN B CA 1
ATOM 4839 C C . GLN B 1 152 ? 15.992 1.763 -17.203 1 74.62 152 GLN B C 1
ATOM 4841 O O . GLN B 1 152 ? 17.078 1.453 -16.719 1 74.62 152 GLN B O 1
ATOM 4846 N N . GLN B 1 153 ? 15.367 2.811 -16.938 1 75.69 153 GLN B N 1
ATOM 4847 C CA . GLN B 1 153 ? 15.961 3.807 -16.047 1 75.69 153 GLN B CA 1
ATOM 4848 C C . GLN B 1 153 ? 15.383 3.695 -14.641 1 75.69 153 GLN B C 1
ATOM 4850 O O . GLN B 1 153 ? 15.695 4.516 -13.773 1 75.69 153 GLN B O 1
ATOM 4855 N N . GLU B 1 154 ? 14.555 2.807 -14.547 1 75.31 154 GLU B N 1
ATOM 4856 C CA . GLU B 1 154 ? 14.016 2.598 -13.203 1 75.31 154 GLU B CA 1
ATOM 4857 C C . GLU B 1 154 ? 15.008 1.838 -12.328 1 75.31 154 GLU B C 1
ATOM 4859 O O . GLU B 1 154 ? 15.531 0.795 -12.727 1 75.31 154 GLU B O 1
ATOM 4864 N N . GLU B 1 155 ? 15.359 2.438 -11.25 1 72.31 155 GLU B N 1
ATOM 4865 C CA . GLU B 1 155 ? 16.203 1.809 -10.234 1 72.31 155 GLU B CA 1
ATOM 4866 C C . GLU B 1 155 ? 15.367 1.137 -9.156 1 72.31 155 GLU B C 1
ATOM 4868 O O . GLU B 1 155 ? 14.141 1.148 -9.219 1 72.31 155 GLU B O 1
ATOM 4873 N N . ARG B 1 156 ? 16.109 0.637 -8.297 1 72.88 156 ARG B N 1
ATOM 4874 C CA . ARG B 1 156 ? 15.484 -0.066 -7.184 1 72.88 156 ARG B CA 1
ATOM 4875 C C . ARG B 1 156 ? 14.656 0.891 -6.328 1 72.88 156 ARG B C 1
ATOM 4877 O O . ARG B 1 156 ? 13.664 0.488 -5.719 1 72.88 156 ARG B O 1
ATOM 4884 N N . THR B 1 157 ? 15.07 2.1 -6.43 1 77.06 157 THR B N 1
ATOM 4885 C CA . THR B 1 157 ? 14.461 3.057 -5.512 1 77.06 157 THR B CA 1
ATOM 4886 C C . THR B 1 157 ? 13.5 3.98 -6.254 1 77.06 157 THR B C 1
ATOM 4888 O O . THR B 1 157 ? 12.93 4.898 -5.66 1 77.06 157 THR B O 1
ATOM 4891 N N . GLY B 1 158 ? 13.398 3.812 -7.52 1 84.94 158 GLY B N 1
ATOM 4892 C CA . GLY B 1 158 ? 12.508 4.668 -8.289 1 84.94 158 GLY B CA 1
ATOM 4893 C C . GLY B 1 158 ? 13.055 5.027 -9.656 1 84.94 158 GLY B C 1
ATOM 4894 O O . GLY B 1 158 ? 14.109 4.531 -10.055 1 84.94 158 GLY B O 1
ATOM 4895 N N . TYR B 1 159 ? 12.281 5.867 -10.359 1 90.19 159 TYR B N 1
ATOM 4896 C CA . TYR B 1 159 ? 12.68 6.379 -11.664 1 90.19 159 TYR B CA 1
ATOM 4897 C C . TYR B 1 159 ? 13.797 7.406 -11.531 1 90.19 159 TYR B C 1
ATOM 4899 O O . TYR B 1 159 ? 13.602 8.477 -10.953 1 90.19 159 TYR B O 1
ATOM 4907 N N . LEU B 1 160 ? 14.969 7.09 -12.062 1 91.19 160 LEU B N 1
ATOM 4908 C CA . LEU B 1 160 ? 16.188 7.84 -11.82 1 91.19 160 LEU B CA 1
ATOM 4909 C C . LEU B 1 160 ? 16.016 9.305 -12.195 1 91.19 160 LEU B C 1
ATOM 4911 O O . LEU B 1 160 ? 16.359 10.203 -11.414 1 91.19 160 LEU B O 1
ATOM 4915 N N . PRO B 1 161 ? 15.438 9.656 -13.352 1 92 161 PRO B N 1
ATOM 4916 C CA . PRO B 1 161 ? 15.258 11.07 -13.695 1 92 161 PRO B CA 1
ATOM 4917 C C . PRO B 1 161 ? 14.398 11.82 -12.68 1 92 161 PRO B C 1
ATOM 4919 O O . PRO B 1 161 ? 14.695 12.969 -12.344 1 92 161 PRO B O 1
ATOM 4922 N N . LEU B 1 162 ? 13.383 11.156 -12.18 1 93.19 162 LEU B N 1
ATOM 4923 C CA . LEU B 1 162 ? 12.547 11.797 -11.172 1 93.19 162 LEU B CA 1
ATOM 4924 C C . LEU B 1 162 ? 13.328 12.016 -9.875 1 93.19 162 LEU B C 1
ATOM 4926 O O . LEU B 1 162 ? 13.211 13.07 -9.25 1 93.19 162 LEU B O 1
ATOM 4930 N N . MET B 1 163 ? 14.086 11.047 -9.492 1 93.56 163 MET B N 1
ATOM 4931 C CA . MET B 1 163 ? 14.914 11.164 -8.289 1 93.56 163 MET B CA 1
ATOM 4932 C C . MET B 1 163 ? 15.891 12.32 -8.406 1 93.56 163 MET B C 1
ATOM 4934 O O . MET B 1 163 ? 16.094 13.07 -7.449 1 93.56 163 MET B O 1
ATOM 4938 N N . GLN B 1 164 ? 16.453 12.461 -9.555 1 93.81 164 GLN B N 1
ATOM 4939 C CA . GLN B 1 164 ? 17.375 13.562 -9.805 1 93.81 164 GLN B CA 1
ATOM 4940 C C . GLN B 1 164 ? 16.656 14.906 -9.734 1 93.81 164 GLN B C 1
ATOM 4942 O O . GLN B 1 164 ? 17.188 15.875 -9.18 1 93.81 164 GLN B O 1
ATOM 4947 N N . THR B 1 165 ? 15.492 14.938 -10.312 1 93.81 165 THR B N 1
ATOM 4948 C CA . THR B 1 165 ? 14.688 16.156 -10.273 1 93.81 165 THR B CA 1
ATOM 4949 C C . THR B 1 165 ? 14.367 16.531 -8.828 1 93.81 165 THR B C 1
ATOM 4951 O O . THR B 1 165 ? 14.539 17.688 -8.438 1 93.81 165 THR B O 1
ATOM 4954 N N . ILE B 1 166 ? 13.969 15.594 -8.023 1 93.19 166 ILE B N 1
ATOM 4955 C CA . ILE B 1 166 ? 13.625 15.836 -6.625 1 93.19 166 ILE B CA 1
ATOM 4956 C C . ILE B 1 166 ? 14.859 16.297 -5.859 1 93.19 166 ILE B C 1
ATOM 4958 O O . ILE B 1 166 ? 14.797 17.234 -5.062 1 93.19 166 ILE B O 1
ATOM 4962 N N . ASN B 1 167 ? 15.938 15.617 -6.098 1 92.62 167 ASN B N 1
ATOM 4963 C CA . ASN B 1 167 ? 17.188 16 -5.465 1 92.62 167 ASN B CA 1
ATOM 4964 C C . ASN B 1 167 ? 17.562 17.453 -5.805 1 92.62 167 ASN B C 1
ATOM 4966 O O . ASN B 1 167 ? 18.031 18.188 -4.938 1 92.62 167 ASN B O 1
ATOM 4970 N N . ARG B 1 168 ? 17.422 17.828 -7.008 1 91.25 168 ARG B N 1
ATOM 4971 C CA . ARG B 1 168 ? 17.719 19.188 -7.438 1 91.25 168 ARG B CA 1
ATOM 4972 C C . ARG B 1 168 ? 16.859 20.203 -6.703 1 91.25 168 ARG B C 1
ATOM 4974 O O . ARG B 1 168 ? 17.328 21.266 -6.312 1 91.25 168 ARG B O 1
ATOM 4981 N N . TYR B 1 169 ? 15.656 19.875 -6.527 1 87.31 169 TYR B N 1
ATOM 4982 C CA . TYR B 1 169 ? 14.742 20.781 -5.828 1 87.31 169 TYR B CA 1
ATOM 4983 C C . TYR B 1 169 ? 15.164 20.969 -4.375 1 87.31 169 TYR B C 1
ATOM 4985 O O . TYR B 1 169 ? 15.156 22.078 -3.857 1 87.31 169 TYR B O 1
ATOM 4993 N N . HIS B 1 170 ? 15.5 19.891 -3.701 1 87.19 170 HIS B N 1
ATOM 4994 C CA . HIS B 1 170 ? 15.914 19.984 -2.305 1 87.19 170 HIS B CA 1
ATOM 4995 C C . HIS B 1 170 ? 17.25 20.719 -2.168 1 87.19 170 HIS B C 1
ATOM 4997 O O . HIS B 1 170 ? 17.453 21.484 -1.22 1 87.19 170 HIS B O 1
ATOM 5003 N N . THR B 1 171 ? 18.078 20.516 -3.096 1 85 171 THR B N 1
ATOM 5004 C CA . THR B 1 171 ? 19.375 21.172 -3.082 1 85 171 THR B CA 1
ATOM 5005 C C . THR B 1 171 ? 19.219 22.672 -3.342 1 85 171 THR B C 1
ATOM 5007 O O . THR B 1 171 ? 19.844 23.5 -2.67 1 85 171 THR B O 1
ATOM 5010 N N . ALA B 1 172 ? 18.422 22.984 -4.285 1 81 172 ALA B N 1
ATOM 5011 C CA . ALA B 1 172 ? 18.203 24.375 -4.648 1 81 172 ALA B CA 1
ATOM 5012 C C . ALA B 1 172 ? 17.578 25.156 -3.492 1 81 172 ALA B C 1
ATOM 5014 O O . ALA B 1 172 ? 17.844 26.344 -3.32 1 81 172 ALA B O 1
ATOM 5015 N N . ARG B 1 173 ? 16.828 24.453 -2.688 1 77.81 173 ARG B N 1
ATOM 5016 C CA . ARG B 1 173 ? 16.172 25.078 -1.552 1 77.81 173 ARG B CA 1
ATOM 5017 C C . ARG B 1 173 ? 17.031 25 -0.297 1 77.81 173 ARG B C 1
ATOM 5019 O O . ARG B 1 173 ? 16.594 25.391 0.789 1 77.81 173 ARG B O 1
ATOM 5026 N N . GLN B 1 174 ? 18.188 24.422 -0.476 1 68.25 174 GLN B N 1
ATOM 5027 C CA . GLN B 1 174 ? 19.172 24.312 0.585 1 68.25 174 GLN B CA 1
ATOM 5028 C C . GLN B 1 174 ? 18.609 23.562 1.786 1 68.25 174 GLN B C 1
ATOM 5030 O O . GLN B 1 174 ? 18.844 23.938 2.934 1 68.25 174 GLN B O 1
ATOM 5035 N N . GLN B 1 175 ? 17.859 22.656 1.475 1 73.38 175 GLN B N 1
ATOM 5036 C CA . GLN B 1 175 ? 17.266 21.906 2.566 1 73.38 175 GLN B CA 1
ATOM 5037 C C . GLN B 1 175 ? 18.234 20.844 3.1 1 73.38 175 GLN B C 1
ATOM 5039 O O . GLN B 1 175 ? 18.578 20.859 4.281 1 73.38 175 GLN B O 1
ATOM 5044 N N . PHE B 1 176 ? 18.594 19.906 2.307 1 74.12 176 PHE B N 1
ATOM 5045 C CA . PHE B 1 176 ? 19.609 18.938 2.68 1 74.12 176 PHE B CA 1
ATOM 5046 C C . PHE B 1 176 ? 20.234 18.312 1.44 1 74.12 176 PHE B C 1
ATOM 5048 O O . PHE B 1 176 ? 19.781 18.547 0.319 1 74.12 176 PHE B O 1
ATOM 5055 N N . THR B 1 177 ? 21.422 17.719 1.688 1 78.81 177 THR B N 1
ATOM 5056 C CA . THR B 1 177 ? 22.078 16.969 0.628 1 78.81 177 THR B CA 1
ATOM 5057 C C . THR B 1 177 ? 21.828 15.469 0.797 1 78.81 177 THR B C 1
ATOM 5059 O O . THR B 1 177 ? 21.469 15.016 1.887 1 78.81 177 THR B O 1
ATOM 5062 N N . LEU B 1 178 ? 21.922 14.773 -0.306 1 83.88 178 LEU B N 1
ATOM 5063 C CA . LEU B 1 178 ? 21.656 13.336 -0.265 1 83.88 178 LEU B CA 1
ATOM 5064 C C . LEU B 1 178 ? 22.938 12.562 0.018 1 83.88 178 LEU B C 1
ATOM 5066 O O . LEU B 1 178 ? 22.984 11.344 -0.18 1 83.88 178 LEU B O 1
ATOM 5070 N N . ASP B 1 179 ? 23.922 13.281 0.527 1 79.25 179 ASP B N 1
ATOM 5071 C CA . ASP B 1 179 ? 25.125 12.555 0.917 1 79.25 179 ASP B CA 1
ATOM 5072 C C . ASP B 1 179 ? 24.812 11.531 2.006 1 79.25 179 ASP B C 1
ATOM 5074 O O . ASP B 1 179 ? 24.344 11.883 3.088 1 79.25 179 ASP B O 1
ATOM 5078 N N . ARG B 1 180 ? 25.109 10.273 1.839 1 82.12 180 ARG B N 1
ATOM 5079 C CA . ARG B 1 180 ? 24.875 9.156 2.752 1 82.12 180 ARG B CA 1
ATOM 5080 C C . ARG B 1 180 ? 23.391 9.016 3.066 1 82.12 180 ARG B C 1
ATOM 5082 O O . ARG B 1 180 ? 23.016 8.609 4.172 1 82.12 180 ARG B O 1
ATOM 5089 N N . GLN B 1 181 ? 22.609 9.531 2.184 1 90.06 181 GLN B N 1
ATOM 5090 C CA . GLN B 1 181 ? 21.172 9.422 2.285 1 90.06 181 GLN B CA 1
ATOM 5091 C C . GLN B 1 181 ? 20.594 8.641 1.107 1 90.06 181 GLN B C 1
ATOM 5093 O O . GLN B 1 181 ? 21.188 8.586 0.036 1 90.06 181 GLN B O 1
ATOM 5098 N N . SER B 1 182 ? 19.453 8.039 1.377 1 91.12 182 SER B N 1
ATOM 5099 C CA . SER B 1 182 ? 18.703 7.367 0.326 1 91.12 182 SER B CA 1
ATOM 5100 C C . SER B 1 182 ? 17.391 8.102 0.025 1 91.12 182 SER B C 1
ATOM 5102 O O . SER B 1 182 ? 16.719 8.57 0.939 1 91.12 182 SER B O 1
ATOM 5104 N N . LEU B 1 183 ? 17.219 8.312 -1.236 1 95.12 183 LEU B N 1
ATOM 5105 C CA . LEU B 1 183 ? 15.938 8.836 -1.71 1 95.12 183 LEU B CA 1
ATOM 5106 C C . LEU B 1 183 ? 15.086 7.727 -2.314 1 95.12 183 LEU B C 1
ATOM 5108 O O . LEU B 1 183 ? 15.523 7.031 -3.236 1 95.12 183 LEU B O 1
ATOM 5112 N N . ILE B 1 184 ? 13.891 7.551 -1.788 1 95.44 184 ILE B N 1
ATOM 5113 C CA . ILE B 1 184 ? 12.984 6.5 -2.242 1 95.44 184 ILE B CA 1
ATOM 5114 C C . ILE B 1 184 ? 11.664 7.121 -2.699 1 95.44 184 ILE B C 1
ATOM 5116 O O . ILE B 1 184 ? 11 7.816 -1.93 1 95.44 184 ILE B O 1
ATOM 5120 N N . ILE B 1 185 ? 11.273 6.84 -3.953 1 95.75 185 ILE B N 1
ATOM 5121 C CA . ILE B 1 185 ? 9.992 7.32 -4.453 1 95.75 185 ILE B CA 1
ATOM 5122 C C . ILE B 1 185 ? 8.859 6.441 -3.908 1 95.75 185 ILE B C 1
ATOM 5124 O O . ILE B 1 185 ? 8.992 5.219 -3.855 1 95.75 185 ILE B O 1
ATOM 5128 N N . THR B 1 186 ? 7.797 7.086 -3.475 1 95.19 186 THR B N 1
ATOM 5129 C CA . THR B 1 186 ? 6.633 6.391 -2.934 1 95.19 186 THR B CA 1
ATOM 5130 C C . THR B 1 186 ? 5.348 6.895 -3.584 1 95.19 186 THR B C 1
ATOM 5132 O O . THR B 1 186 ? 5.371 7.867 -4.34 1 95.19 186 THR B O 1
ATOM 5135 N N . GLY B 1 187 ? 4.234 6.199 -3.277 1 92.38 187 GLY B N 1
ATOM 5136 C CA . GLY B 1 187 ? 2.938 6.59 -3.811 1 92.38 187 GLY B CA 1
ATOM 5137 C C . GLY B 1 187 ? 2.275 7.699 -3.018 1 92.38 187 GLY B C 1
ATOM 5138 O O . GLY B 1 187 ? 1.054 7.859 -3.064 1 92.38 187 GLY B O 1
ATOM 5139 N N . GLY B 1 188 ? 2.992 8.422 -2.299 1 93.56 188 GLY B N 1
ATOM 5140 C CA . GLY B 1 188 ? 2.473 9.484 -1.45 1 93.56 188 GLY B CA 1
ATOM 5141 C C . GLY B 1 188 ? 3.041 9.461 -0.044 1 93.56 188 GLY B C 1
ATOM 5142 O O . GLY B 1 188 ? 3.834 8.578 0.293 1 93.56 188 GLY B O 1
ATOM 5143 N N . ALA B 1 189 ? 2.631 10.422 0.712 1 93.94 189 ALA B N 1
ATOM 5144 C CA . ALA B 1 189 ? 3.166 10.562 2.064 1 93.94 189 ALA B CA 1
ATOM 5145 C C . ALA B 1 189 ? 2.6 9.5 2.994 1 93.94 189 ALA B C 1
ATOM 5147 O O . ALA B 1 189 ? 3.289 9.023 3.9 1 93.94 189 ALA B O 1
ATOM 5148 N N . GLN B 1 190 ? 1.377 9.164 2.826 1 92.5 190 GLN B N 1
ATOM 5149 C CA . GLN B 1 190 ? 0.784 8.141 3.678 1 92.5 190 GLN B CA 1
ATOM 5150 C C . GLN B 1 190 ? 1.434 6.781 3.436 1 92.5 190 GLN B C 1
ATOM 5152 O O . GLN B 1 190 ? 1.685 6.031 4.379 1 92.5 190 GLN B O 1
ATOM 5157 N N . GLN B 1 191 ? 1.641 6.488 2.18 1 92.62 191 GLN B N 1
ATOM 5158 C CA . GLN B 1 191 ? 2.359 5.258 1.871 1 92.62 191 GLN B CA 1
ATOM 5159 C C . GLN B 1 191 ? 3.771 5.285 2.447 1 92.62 191 GLN B C 1
ATOM 5161 O O . GLN B 1 191 ? 4.277 4.266 2.916 1 92.62 191 GLN B O 1
ATOM 5166 N N . ALA B 1 192 ? 4.418 6.422 2.338 1 96 192 ALA B N 1
ATOM 5167 C CA . ALA B 1 192 ? 5.742 6.586 2.926 1 96 192 ALA B CA 1
ATOM 5168 C C . ALA B 1 192 ? 5.73 6.242 4.414 1 96 192 ALA B C 1
ATOM 5170 O O . ALA B 1 192 ? 6.59 5.5 4.891 1 96 192 ALA B O 1
ATOM 5171 N N . LEU B 1 193 ? 4.738 6.742 5.07 1 95.88 193 LEU B N 1
ATOM 5172 C CA . LEU B 1 193 ? 4.637 6.492 6.504 1 95.88 193 LEU B CA 1
ATOM 5173 C C . LEU B 1 193 ? 4.402 5.012 6.785 1 95.88 193 LEU B C 1
ATOM 5175 O O . LEU B 1 193 ? 5 4.445 7.703 1 95.88 193 LEU B O 1
ATOM 5179 N N . LEU B 1 194 ? 3.566 4.422 6.035 1 92 194 LEU B N 1
ATOM 5180 C CA . LEU B 1 194 ? 3.311 2.994 6.18 1 92 194 LEU B CA 1
ATOM 5181 C C . LEU B 1 194 ? 4.594 2.191 5.996 1 92 194 LEU B C 1
ATOM 5183 O O . LEU B 1 194 ? 4.867 1.268 6.766 1 92 194 LEU B O 1
ATOM 5187 N N . LEU B 1 195 ? 5.324 2.504 4.98 1 93 195 LEU B N 1
ATOM 5188 C CA . LEU B 1 195 ? 6.586 1.824 4.699 1 93 195 LEU B CA 1
ATOM 5189 C C . LEU B 1 195 ? 7.562 1.991 5.855 1 93 195 LEU B C 1
ATOM 5191 O O . LEU B 1 195 ? 8.234 1.034 6.254 1 93 195 LEU B O 1
ATOM 5195 N N . ILE B 1 196 ? 7.652 3.166 6.383 1 94.94 196 ILE B N 1
ATOM 5196 C CA . ILE B 1 196 ? 8.555 3.449 7.492 1 94.94 196 ILE B CA 1
ATOM 5197 C C . ILE B 1 196 ? 8.172 2.602 8.703 1 94.94 196 ILE B C 1
ATOM 5199 O O . ILE B 1 196 ? 9.023 1.945 9.305 1 94.94 196 ILE B O 1
ATOM 5203 N N . LEU B 1 197 ? 6.918 2.574 9.008 1 92.12 197 LEU B N 1
ATOM 5204 C CA . LEU B 1 197 ? 6.441 1.838 10.172 1 92.12 197 LEU B CA 1
ATOM 5205 C C . LEU B 1 197 ? 6.695 0.343 10.016 1 92.12 197 LEU B C 1
ATOM 5207 O O . LEU B 1 197 ? 7.191 -0.308 10.93 1 92.12 197 LEU B O 1
ATOM 5211 N N . ASN B 1 198 ? 6.453 -0.176 8.859 1 87.31 198 ASN B N 1
ATOM 5212 C CA . ASN B 1 198 ? 6.629 -1.604 8.609 1 87.31 198 ASN B CA 1
ATOM 5213 C C . ASN B 1 198 ? 8.102 -1.98 8.531 1 87.31 198 ASN B C 1
ATOM 5215 O O . ASN B 1 198 ? 8.461 -3.143 8.727 1 87.31 198 ASN B O 1
ATOM 5219 N N . SER B 1 199 ? 8.914 -1.053 8.211 1 89.25 199 SER B N 1
ATOM 5220 C CA . SER B 1 199 ? 10.344 -1.325 8.062 1 89.25 199 SER B CA 1
ATOM 5221 C C . SER B 1 199 ? 11.062 -1.254 9.398 1 89.25 199 SER B C 1
ATOM 5223 O O . SER B 1 199 ? 12.039 -1.973 9.625 1 89.25 199 SER B O 1
ATOM 5225 N N . LEU B 1 200 ? 10.555 -0.419 10.258 1 89.25 200 LEU B N 1
ATOM 5226 C CA . LEU B 1 200 ? 11.391 -0.07 11.406 1 89.25 200 LEU B CA 1
ATOM 5227 C C . LEU B 1 200 ? 10.773 -0.586 12.703 1 89.25 200 LEU B C 1
ATOM 5229 O O . LEU B 1 200 ? 11.445 -0.662 13.734 1 89.25 200 LEU B O 1
ATOM 5233 N N . LEU B 1 201 ? 9.445 -0.896 12.641 1 86.69 201 LEU B N 1
ATOM 5234 C CA . LEU B 1 201 ? 8.758 -1.228 13.883 1 86.69 201 LEU B CA 1
ATOM 5235 C C . LEU B 1 201 ? 8.148 -2.623 13.812 1 86.69 201 LEU B C 1
ATOM 5237 O O . LEU B 1 201 ? 7.996 -3.182 12.719 1 86.69 201 LEU B O 1
ATOM 5241 N N . GLN B 1 202 ? 7.859 -3.123 14.93 1 78.56 202 GLN B N 1
ATOM 5242 C CA . GLN B 1 202 ? 7.105 -4.363 15.102 1 78.56 202 GLN B CA 1
ATOM 5243 C C . GLN B 1 202 ? 5.727 -4.09 15.695 1 78.56 202 GLN B C 1
ATOM 5245 O O . GLN B 1 202 ? 5.52 -3.07 16.359 1 78.56 202 GLN B O 1
ATOM 5250 N N . PRO B 1 203 ? 4.797 -5.012 15.359 1 78 203 PRO B N 1
ATOM 5251 C CA . PRO B 1 203 ? 3.508 -4.844 16.031 1 78 203 PRO B CA 1
ATOM 5252 C C . PRO B 1 203 ? 3.641 -4.715 17.547 1 78 203 PRO B C 1
ATOM 5254 O O . PRO B 1 203 ? 4.406 -5.457 18.156 1 78 203 PRO B O 1
ATOM 5257 N N . GLY B 1 204 ? 2.977 -3.703 18.094 1 83 204 GLY B N 1
ATOM 5258 C CA . GLY B 1 204 ? 3.051 -3.473 19.531 1 83 204 GLY B CA 1
ATOM 5259 C C . GLY B 1 204 ? 3.994 -2.344 19.906 1 83 204 GLY B C 1
ATOM 5260 O O . GLY B 1 204 ? 3.91 -1.798 21 1 83 204 GLY B O 1
ATOM 5261 N N . ASP B 1 205 ? 4.926 -1.993 19 1 86.56 205 ASP B N 1
ATOM 5262 C CA . ASP B 1 205 ? 5.801 -0.85 19.25 1 86.56 205 ASP B CA 1
ATOM 5263 C C . ASP B 1 205 ? 4.996 0.444 19.359 1 86.56 205 ASP B C 1
ATOM 5265 O O . ASP B 1 205 ? 3.824 0.486 18.969 1 86.56 205 ASP B O 1
ATOM 5269 N N . ALA B 1 206 ? 5.641 1.487 19.922 1 91.5 206 ALA B N 1
ATOM 5270 C CA . ALA B 1 206 ? 4.922 2.727 20.203 1 91.5 206 ALA B CA 1
ATOM 5271 C C . ALA B 1 206 ? 5.523 3.898 19.438 1 91.5 206 ALA B C 1
ATOM 5273 O O . ALA B 1 206 ? 6.746 4.004 19.312 1 91.5 206 ALA B O 1
ATOM 5274 N N . VAL B 1 207 ? 4.648 4.707 18.938 1 96.19 207 VAL B N 1
ATOM 5275 C CA . VAL B 1 207 ? 5.031 5.957 18.297 1 96.19 207 VAL B CA 1
ATOM 5276 C C . VAL B 1 207 ? 4.277 7.121 18.938 1 96.19 207 VAL B C 1
ATOM 5278 O O . VAL B 1 207 ? 3.303 6.914 19.656 1 96.19 207 VAL B O 1
ATOM 5281 N N . ALA B 1 208 ? 4.805 8.344 18.734 1 97.19 208 ALA B N 1
ATOM 5282 C CA . ALA B 1 208 ? 4.129 9.547 19.219 1 97.19 208 ALA B CA 1
ATOM 5283 C C . ALA B 1 208 ? 3.943 10.555 18.078 1 97.19 208 ALA B C 1
ATOM 5285 O O . ALA B 1 208 ? 4.734 10.586 17.141 1 97.19 208 ALA B O 1
ATOM 5286 N N . PHE B 1 209 ? 2.871 11.305 18.141 1 96.88 209 PHE B N 1
ATOM 5287 C CA . PHE B 1 209 ? 2.68 12.445 17.25 1 96.88 209 PHE B CA 1
ATOM 5288 C C . PHE B 1 209 ? 2.01 13.602 17.984 1 96.88 209 PHE B C 1
ATOM 5290 O O . PHE B 1 209 ? 1.456 13.414 19.062 1 96.88 209 PHE B O 1
ATOM 5297 N N . VAL B 1 210 ? 2.084 14.734 17.375 1 95.19 210 VAL B N 1
ATOM 5298 C CA . VAL B 1 210 ? 1.577 15.953 18 1 95.19 210 VAL B CA 1
ATOM 5299 C C . VAL B 1 210 ? 0.061 16.031 17.828 1 95.19 210 VAL B C 1
ATOM 5301 O O . VAL B 1 210 ? -0.49 15.508 16.859 1 95.19 210 VAL B O 1
ATOM 5304 N N . THR B 1 211 ? -0.655 16.578 18.828 1 94.75 211 THR B N 1
ATOM 5305 C CA . THR B 1 211 ? -2.086 16.844 18.719 1 94.75 211 THR B CA 1
ATOM 5306 C C . THR B 1 211 ? -2.381 18.328 18.922 1 94.75 211 THR B C 1
ATOM 5308 O O . THR B 1 211 ? -1.769 18.969 19.766 1 94.75 211 THR B O 1
ATOM 5311 N N . PRO B 1 212 ? -3.338 18.953 18.188 1 95.12 212 PRO B N 1
ATOM 5312 C CA . PRO B 1 212 ? -4.102 18.312 17.109 1 95.12 212 PRO B CA 1
ATOM 5313 C C . PRO B 1 212 ? -3.248 18 15.883 1 95.12 212 PRO B C 1
ATOM 5315 O O . PRO B 1 212 ? -2.229 18.656 15.656 1 95.12 212 PRO B O 1
ATOM 5318 N N . SER B 1 213 ? -3.656 16.969 15.188 1 95.5 213 SER B N 1
ATOM 5319 C CA . SER B 1 213 ? -2.871 16.578 14.016 1 95.5 213 SER B CA 1
ATOM 5320 C C . SER B 1 213 ? -3.715 15.797 13.023 1 95.5 213 SER B C 1
ATOM 5322 O O . SER B 1 213 ? -4.684 15.141 13.398 1 95.5 213 SER B O 1
ATOM 5324 N N . TYR B 1 214 ? -3.312 15.914 11.812 1 92.94 214 TYR B N 1
ATOM 5325 C CA . TYR B 1 214 ? -3.846 15.07 10.75 1 92.94 214 TYR B CA 1
ATOM 5326 C C . TYR B 1 214 ? -3.727 13.594 11.109 1 92.94 214 TYR B C 1
ATOM 5328 O O . TYR B 1 214 ? -4.578 12.789 10.734 1 92.94 214 TYR B O 1
ATOM 5336 N N . PHE B 1 215 ? -2.785 13.172 11.891 1 93.38 215 PHE B N 1
ATOM 5337 C CA . PHE B 1 215 ? -2.449 11.781 12.195 1 93.38 215 PHE B CA 1
ATOM 5338 C C . PHE B 1 215 ? -3.453 11.188 13.172 1 93.38 215 PHE B C 1
ATOM 5340 O O . PHE B 1 215 ? -3.506 9.961 13.352 1 93.38 215 PHE B O 1
ATOM 5347 N N . SER B 1 216 ? -4.246 12 13.781 1 91.56 216 SER B N 1
ATOM 5348 C CA . SER B 1 216 ? -5.199 11.523 14.773 1 91.56 216 SER B CA 1
ATOM 5349 C C . SER B 1 216 ? -6.223 10.578 14.141 1 91.56 216 SER B C 1
ATOM 5351 O O . SER B 1 216 ? -6.699 9.648 14.797 1 91.56 216 SER B O 1
ATOM 5353 N N . ALA B 1 217 ? -6.484 10.812 12.914 1 85.69 217 ALA B N 1
ATOM 5354 C CA . ALA B 1 217 ? -7.492 10 12.242 1 85.69 217 ALA B CA 1
ATOM 5355 C C . ALA B 1 217 ? -6.852 9.023 11.258 1 85.69 217 ALA B C 1
ATOM 5357 O O . ALA B 1 217 ? -7.543 8.383 10.469 1 85.69 217 ALA B O 1
ATOM 5358 N N . SER B 1 218 ? -5.602 8.898 11.305 1 87.31 218 SER B N 1
ATOM 5359 C CA . SER B 1 218 ? -4.914 8.07 10.312 1 87.31 218 SER B CA 1
ATOM 5360 C C . SER B 1 218 ? -5.047 6.59 10.648 1 87.31 218 SER B C 1
ATOM 5362 O O . SER B 1 218 ? -4.859 6.188 11.797 1 87.31 218 SER B O 1
ATOM 5364 N N . ALA B 1 219 ? -5.328 5.793 9.688 1 85.56 219 ALA B N 1
ATOM 5365 C CA . ALA B 1 219 ? -5.473 4.348 9.859 1 85.56 219 ALA B CA 1
ATOM 5366 C C . ALA B 1 219 ? -4.121 3.648 9.773 1 85.56 219 ALA B C 1
ATOM 5368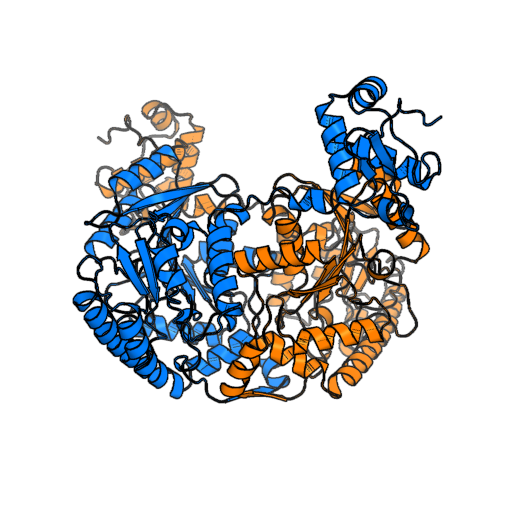 O O . ALA B 1 219 ? -4.023 2.441 10 1 85.56 219 ALA B O 1
ATOM 5369 N N . VAL B 1 220 ? -3.111 4.371 9.492 1 88.75 220 VAL B N 1
ATOM 5370 C CA . VAL B 1 220 ? -1.807 3.787 9.188 1 88.75 220 VAL B CA 1
ATOM 5371 C C . VAL B 1 220 ? -1.25 3.094 10.43 1 88.75 220 VAL B C 1
ATOM 5373 O O . VAL B 1 220 ? -0.592 2.057 10.328 1 88.75 220 VAL B O 1
ATOM 5376 N N . PHE B 1 221 ? -1.527 3.605 11.609 1 89.69 221 PHE B N 1
ATOM 5377 C CA . PHE B 1 221 ? -0.968 3.057 12.836 1 89.69 221 PHE B CA 1
ATOM 5378 C C . PHE B 1 221 ? -1.61 1.716 13.172 1 89.69 221 PHE B C 1
ATOM 5380 O O . PHE B 1 221 ? -0.917 0.76 13.523 1 89.69 221 PHE B O 1
ATOM 5387 N N . SER B 1 222 ? -2.904 1.693 12.984 1 83.56 222 SER B N 1
ATOM 5388 C CA . SER B 1 222 ? -3.6 0.432 13.219 1 83.56 222 SER B CA 1
ATOM 5389 C C . SER B 1 222 ? -3.215 -0.61 12.172 1 83.56 222 SER B C 1
ATOM 5391 O O . SER B 1 222 ? -3.061 -1.791 12.492 1 83.56 222 SER B O 1
ATOM 5393 N N . ALA B 1 223 ? -3.094 -0.164 11.008 1 82 223 ALA B N 1
ATOM 5394 C CA . ALA B 1 223 ? -2.709 -1.068 9.93 1 82 223 ALA B CA 1
ATOM 5395 C C . ALA B 1 223 ? -1.326 -1.663 10.18 1 82 223 ALA B C 1
ATOM 5397 O O . ALA B 1 223 ? -1.073 -2.824 9.852 1 82 223 ALA B O 1
ATOM 5398 N N . ALA B 1 224 ? -0.442 -0.907 10.727 1 84.69 224 ALA B N 1
ATOM 5399 C CA . ALA B 1 224 ? 0.913 -1.363 11.023 1 84.69 224 ALA B CA 1
ATOM 5400 C C . ALA B 1 224 ? 0.963 -2.104 12.359 1 84.69 224 ALA B C 1
ATOM 5402 O O . ALA B 1 224 ? 1.987 -2.693 12.711 1 84.69 224 ALA B O 1
ATOM 5403 N N . GLY B 1 225 ? -0.163 -1.991 13.156 1 80.94 225 GLY B N 1
ATOM 5404 C CA . GLY B 1 225 ? -0.244 -2.666 14.438 1 80.94 225 GLY B CA 1
ATOM 5405 C C . GLY B 1 225 ? 0.558 -1.978 15.531 1 80.94 225 GLY B C 1
ATOM 5406 O O . GLY B 1 225 ? 1.008 -2.623 16.484 1 80.94 225 GLY B O 1
ATOM 5407 N N . VAL B 1 226 ? 0.822 -0.708 15.375 1 87.06 226 VAL B N 1
ATOM 5408 C CA . VAL B 1 226 ? 1.623 0.002 16.359 1 87.06 226 VAL B CA 1
ATOM 5409 C C . VAL B 1 226 ? 0.711 0.812 17.281 1 87.06 226 VAL B C 1
ATOM 5411 O O . VAL B 1 226 ? -0.43 1.114 16.922 1 87.06 226 VAL B O 1
ATOM 5414 N N . ARG B 1 227 ? 1.183 1.128 18.516 1 90.69 227 ARG B N 1
ATOM 5415 C CA . ARG B 1 227 ? 0.479 1.985 19.469 1 90.69 227 ARG B CA 1
ATOM 5416 C C . ARG B 1 227 ? 0.859 3.449 19.266 1 90.69 227 ARG B C 1
ATOM 5418 O O . ARG B 1 227 ? 2.041 3.797 19.297 1 90.69 227 ARG B O 1
ATOM 5425 N N . ALA B 1 228 ? -0.149 4.281 19.047 1 94.31 228 ALA B N 1
ATOM 5426 C CA . ALA B 1 228 ? 0.107 5.699 18.797 1 94.31 228 ALA B CA 1
ATOM 5427 C C . ALA B 1 228 ? -0.311 6.543 20 1 94.31 228 ALA B C 1
ATOM 5429 O O . ALA B 1 228 ? -1.421 6.395 20.516 1 94.31 228 ALA B O 1
ATOM 5430 N N . TYR B 1 229 ? 0.616 7.383 20.484 1 95.75 229 TYR B N 1
ATOM 5431 C CA . TYR B 1 229 ? 0.37 8.289 21.594 1 95.75 229 TYR B CA 1
ATOM 5432 C C . TYR B 1 229 ? 0.42 9.742 21.141 1 95.75 229 TYR B C 1
ATOM 5434 O O . TYR B 1 229 ? 1.235 10.102 20.297 1 95.75 229 TYR B O 1
ATOM 5442 N N . THR B 1 230 ? -0.375 10.562 21.75 1 96.56 230 THR B N 1
ATOM 5443 C CA . THR B 1 230 ? -0.444 11.961 21.344 1 96.56 230 THR B CA 1
ATOM 5444 C C . THR B 1 230 ? 0.293 12.844 22.359 1 96.56 230 THR B C 1
ATOM 5446 O O . THR B 1 230 ? 0.254 12.586 23.562 1 96.56 230 THR B O 1
ATOM 5449 N N . ILE B 1 231 ? 0.973 13.805 21.797 1 97.25 231 ILE B N 1
ATOM 5450 C CA . ILE B 1 231 ? 1.657 14.812 22.594 1 97.25 231 ILE B CA 1
ATOM 5451 C C . ILE B 1 231 ? 0.994 16.172 22.406 1 97.25 231 ILE B C 1
ATOM 5453 O O . ILE B 1 231 ? 0.921 16.672 21.281 1 97.25 231 ILE B O 1
ATOM 5457 N N . PRO B 1 232 ? 0.581 16.797 23.422 1 94.94 232 PRO B N 1
ATOM 5458 C CA . PRO B 1 232 ? -0.133 18.062 23.281 1 94.94 232 PRO B CA 1
ATOM 5459 C C . PRO B 1 232 ? 0.789 19.219 22.891 1 94.94 232 PRO B C 1
ATOM 5461 O O . PRO B 1 232 ? 1.993 19.172 23.156 1 94.94 232 PRO B O 1
ATOM 5464 N N . THR B 1 233 ? 0.179 20.141 22.203 1 89.56 233 THR B N 1
ATOM 5465 C CA . THR B 1 233 ? 0.842 21.406 21.938 1 89.56 233 THR B CA 1
ATOM 5466 C C . THR B 1 233 ? 0.361 22.484 22.891 1 89.56 233 THR B C 1
ATOM 5468 O O . THR B 1 233 ? -0.812 22.516 23.266 1 89.56 233 THR B O 1
ATOM 5471 N N . THR B 1 234 ? 1.3 23.328 23.312 1 81.56 234 THR B N 1
ATOM 5472 C CA . THR B 1 234 ? 0.995 24.484 24.156 1 81.56 234 THR B CA 1
ATOM 5473 C C . THR B 1 234 ? 1.181 25.781 23.391 1 81.56 234 THR B C 1
ATOM 5475 O O . THR B 1 234 ? 1.443 25.766 22.188 1 81.56 234 THR B O 1
ATOM 5478 N N . THR B 1 235 ? 0.933 26.828 24.016 1 75.5 235 THR B N 1
ATOM 5479 C CA . THR B 1 235 ? 1.157 28.141 23.422 1 75.5 235 THR B CA 1
ATOM 5480 C C . THR B 1 235 ? 2.627 28.328 23.047 1 75.5 235 THR B C 1
ATOM 5482 O O . THR B 1 235 ? 2.957 29.141 22.188 1 75.5 235 THR B O 1
ATOM 5485 N N . LEU B 1 236 ? 3.371 27.5 23.672 1 71.19 236 LEU B N 1
ATOM 5486 C CA . LEU B 1 236 ? 4.809 27.625 23.469 1 71.19 236 LEU B CA 1
ATOM 5487 C C . LEU B 1 236 ? 5.297 26.609 22.453 1 71.19 236 LEU B C 1
ATOM 5489 O O . LEU B 1 236 ? 6.473 26.609 22.062 1 71.19 236 LEU B O 1
ATOM 5493 N N . GLY B 1 237 ? 4.426 25.859 22.062 1 83 237 GLY B N 1
ATOM 5494 C CA . GLY B 1 237 ? 4.832 24.797 21.156 1 83 237 GLY B CA 1
ATOM 5495 C C . GLY B 1 237 ? 4.562 23.406 21.688 1 83 237 GLY B C 1
ATOM 5496 O O . GLY B 1 237 ? 3.674 23.219 22.516 1 83 237 GLY B O 1
ATOM 5497 N N . LEU B 1 238 ? 5.328 22.453 21.156 1 92.19 238 LEU B N 1
ATOM 5498 C CA . LEU B 1 238 ? 5.188 21.062 21.609 1 92.19 238 LEU B CA 1
ATOM 5499 C C . LEU B 1 238 ? 5.504 20.953 23.094 1 92.19 238 LEU B C 1
ATOM 5501 O O . LEU B 1 238 ? 6.469 21.547 23.578 1 92.19 238 LEU B O 1
ATOM 5505 N N . ASP B 1 239 ? 4.707 20.234 23.844 1 95.62 239 ASP B N 1
ATOM 5506 C CA . ASP B 1 239 ? 4.961 19.984 25.266 1 95.62 239 ASP B CA 1
ATOM 5507 C C . ASP B 1 239 ? 6.086 18.969 25.438 1 95.62 239 ASP B C 1
ATOM 5509 O O . ASP B 1 239 ? 5.84 17.766 25.484 1 95.62 239 ASP B O 1
ATOM 5513 N N . LEU B 1 240 ? 7.242 19.516 25.734 1 95.69 240 LEU B N 1
ATOM 5514 C CA . LEU B 1 240 ? 8.43 18.672 25.812 1 95.69 240 LEU B CA 1
ATOM 5515 C C . LEU B 1 240 ? 8.383 17.781 27.062 1 95.69 240 LEU B C 1
ATOM 5517 O O . LEU B 1 240 ? 8.891 16.656 27.047 1 95.69 240 LEU B O 1
ATOM 5521 N N . THR B 1 241 ? 7.77 18.25 28.078 1 95.25 241 THR B N 1
ATOM 5522 C CA . THR B 1 241 ? 7.625 17.453 29.297 1 95.25 241 THR B CA 1
ATOM 5523 C C . THR B 1 241 ? 6.715 16.266 29.047 1 95.25 241 THR B C 1
ATOM 5525 O O . THR B 1 241 ? 7.027 15.141 29.453 1 95.25 241 THR B O 1
ATOM 5528 N N . ALA B 1 242 ? 5.652 16.531 28.375 1 96.31 242 ALA B N 1
ATOM 5529 C CA . ALA B 1 242 ? 4.734 15.445 28.031 1 96.31 242 ALA B CA 1
ATOM 5530 C C . ALA B 1 242 ? 5.406 14.438 27.109 1 96.31 242 ALA B C 1
ATOM 5532 O O . ALA B 1 242 ? 5.184 13.227 27.219 1 96.31 242 ALA B O 1
ATOM 5533 N N . LEU B 1 243 ? 6.176 14.969 26.203 1 96.44 243 LEU B N 1
ATOM 5534 C CA . LEU B 1 243 ? 6.891 14.086 25.297 1 96.44 243 LEU B CA 1
ATOM 5535 C C . LEU B 1 243 ? 7.871 13.195 26.047 1 96.44 243 LEU B C 1
ATOM 5537 O O . LEU B 1 243 ? 7.918 11.984 25.812 1 96.44 243 LEU B O 1
ATOM 5541 N N . GLU B 1 244 ? 8.578 13.789 26.906 1 93.25 244 GLU B N 1
ATOM 5542 C CA . GLU B 1 244 ? 9.547 13.023 27.688 1 93.25 244 GLU B CA 1
ATOM 5543 C C . GLU B 1 244 ? 8.867 11.938 28.5 1 93.25 244 GLU B C 1
ATOM 5545 O O . GLU B 1 244 ? 9.328 10.797 28.547 1 93.25 244 GLU B O 1
ATOM 5550 N N . THR B 1 245 ? 7.82 12.289 29.109 1 94.44 245 THR B N 1
ATOM 5551 C CA . THR B 1 245 ? 7.051 11.344 29.906 1 94.44 245 THR B CA 1
ATOM 5552 C C . THR B 1 245 ? 6.566 10.18 29.047 1 94.44 245 THR B C 1
ATOM 5554 O O . THR B 1 245 ? 6.668 9.016 29.453 1 94.44 245 THR B O 1
ATOM 5557 N N . ALA B 1 246 ? 6.062 10.531 27.922 1 94.44 246 ALA B N 1
ATOM 5558 C CA . ALA B 1 246 ? 5.559 9.5 27.016 1 94.44 246 ALA B CA 1
ATOM 5559 C C . ALA B 1 246 ? 6.68 8.578 26.547 1 94.44 246 ALA B C 1
ATOM 5561 O O . ALA B 1 246 ? 6.488 7.363 26.453 1 94.44 246 ALA B O 1
ATOM 5562 N N . ILE B 1 247 ? 7.824 9.156 26.219 1 90.75 247 ILE B N 1
ATOM 5563 C CA . ILE B 1 247 ? 8.977 8.391 25.75 1 90.75 247 ILE B CA 1
ATOM 5564 C C . ILE B 1 247 ? 9.359 7.355 26.812 1 90.75 247 ILE B C 1
ATOM 5566 O O . ILE B 1 247 ? 9.547 6.176 26.484 1 90.75 247 ILE B O 1
ATOM 5570 N N . ILE B 1 248 ? 9.359 7.777 28.047 1 86.12 248 ILE B N 1
ATOM 5571 C CA . ILE B 1 248 ? 9.812 6.922 29.141 1 86.12 248 ILE B CA 1
ATOM 5572 C C . ILE B 1 248 ? 8.742 5.879 29.453 1 86.12 248 ILE B C 1
ATOM 5574 O O . ILE B 1 248 ? 9.039 4.684 29.547 1 86.12 248 ILE B O 1
ATOM 5578 N N . LYS B 1 249 ? 7.539 6.281 29.516 1 89.38 249 LYS B N 1
ATOM 5579 C CA . LYS B 1 249 ? 6.441 5.43 29.969 1 89.38 249 LYS B CA 1
ATOM 5580 C C . LYS B 1 249 ? 6.094 4.383 28.922 1 89.38 249 LYS B C 1
ATOM 5582 O O . LYS B 1 249 ? 5.781 3.236 29.25 1 89.38 249 LYS B O 1
ATOM 5587 N N . HIS B 1 250 ? 6.18 4.777 27.672 1 92 250 HIS B N 1
ATOM 5588 C CA . HIS B 1 250 ? 5.625 3.906 26.641 1 92 250 HIS B CA 1
ATOM 5589 C C . HIS B 1 250 ? 6.719 3.4 25.703 1 92 250 HIS B C 1
ATOM 5591 O O . HIS B 1 250 ? 6.438 2.682 24.734 1 92 250 HIS B O 1
ATOM 5597 N N . ARG B 1 251 ? 7.957 3.805 25.891 1 86.62 251 ARG B N 1
ATOM 5598 C CA . ARG B 1 251 ? 9.094 3.387 25.078 1 86.62 251 ARG B CA 1
ATOM 5599 C C . ARG B 1 251 ? 8.914 3.797 23.625 1 86.62 251 ARG B C 1
ATOM 5601 O O . ARG B 1 251 ? 9.023 2.965 22.719 1 86.62 251 ARG B O 1
ATOM 5608 N N . ILE B 1 252 ? 8.641 5.07 23.438 1 92.38 252 ILE B N 1
ATOM 5609 C CA . ILE B 1 252 ? 8.406 5.613 22.109 1 92.38 252 ILE B CA 1
ATOM 5610 C C . ILE B 1 252 ? 9.648 5.422 21.234 1 92.38 252 ILE B C 1
ATOM 5612 O O . ILE B 1 252 ? 10.766 5.73 21.672 1 92.38 252 ILE B O 1
ATOM 5616 N N . LYS B 1 253 ? 9.422 4.949 20.031 1 88.75 253 LYS B N 1
ATOM 5617 C CA . LYS B 1 253 ? 10.547 4.703 19.125 1 88.75 253 LYS B CA 1
ATOM 5618 C C . LYS B 1 253 ? 10.641 5.781 18.047 1 88.75 253 LYS B C 1
ATOM 5620 O O . LYS B 1 253 ? 11.727 6.07 17.547 1 88.75 253 LYS B O 1
ATOM 5625 N N . LEU B 1 254 ? 9.492 6.324 17.672 1 94.88 254 LEU B N 1
ATOM 5626 C CA . LEU B 1 254 ? 9.414 7.32 16.609 1 94.88 254 LEU B CA 1
ATOM 5627 C C . LEU B 1 254 ? 8.523 8.484 17.016 1 94.88 254 LEU B C 1
ATOM 5629 O O . LEU B 1 254 ? 7.469 8.281 17.625 1 94.88 254 LEU B O 1
ATOM 5633 N N . LEU B 1 255 ? 9.008 9.664 16.766 1 96.69 255 LEU B N 1
ATOM 5634 C CA . LEU B 1 255 ? 8.18 10.867 16.828 1 96.69 255 LEU B CA 1
ATOM 5635 C C . LEU B 1 255 ? 7.816 11.352 15.422 1 96.69 255 LEU B C 1
ATOM 5637 O O . LEU B 1 255 ? 8.703 11.57 14.586 1 96.69 255 LEU B O 1
ATOM 5641 N N . ILE B 1 256 ? 6.535 11.508 15.164 1 97.44 256 ILE B N 1
ATOM 5642 C CA . ILE B 1 256 ? 6.035 11.938 13.867 1 97.44 256 ILE B CA 1
ATOM 5643 C C . ILE B 1 256 ? 5.461 13.352 13.977 1 97.44 256 ILE B C 1
ATOM 5645 O O . ILE B 1 256 ? 4.621 13.617 14.836 1 97.44 256 ILE B O 1
ATOM 5649 N N . LEU B 1 257 ? 5.895 14.227 13.102 1 95.12 257 LEU B N 1
ATOM 5650 C CA . LEU B 1 257 ? 5.324 15.562 13.188 1 95.12 257 LEU B CA 1
ATOM 5651 C C . LEU B 1 257 ? 5.418 16.281 11.844 1 95.12 257 LEU B C 1
ATOM 5653 O O . LEU B 1 257 ? 6.188 15.875 10.969 1 95.12 257 LEU B O 1
ATOM 5657 N N . ASN B 1 258 ? 4.613 17.25 11.664 1 95.19 258 ASN B N 1
ATOM 5658 C CA . ASN B 1 258 ? 4.609 18.25 10.609 1 95.19 258 ASN B CA 1
ATOM 5659 C C . ASN B 1 258 ? 5.148 19.594 11.102 1 95.19 258 ASN B C 1
ATOM 5661 O O . ASN B 1 258 ? 4.383 20.453 11.539 1 95.19 258 ASN B O 1
ATOM 5665 N N . PRO B 1 259 ? 6.441 19.844 10.922 1 95.25 259 PRO B N 1
ATOM 5666 C CA . PRO B 1 259 ? 7.012 21.062 11.508 1 95.25 259 PRO B CA 1
ATOM 5667 C C . PRO B 1 259 ? 6.738 22.312 10.672 1 95.25 259 PRO B C 1
ATOM 5669 O O . PRO B 1 259 ? 6.867 23.422 11.172 1 95.25 259 PRO B O 1
ATOM 5672 N N . THR B 1 260 ? 6.465 22.094 9.438 1 94.75 260 THR B N 1
ATOM 5673 C CA . THR B 1 260 ? 6.207 23.203 8.516 1 94.75 260 THR B CA 1
ATOM 5674 C C . THR B 1 260 ? 4.766 23.156 8.016 1 94.75 260 THR B C 1
ATOM 5676 O O . THR B 1 260 ? 4.379 22.25 7.285 1 94.75 260 THR B O 1
ATOM 5679 N N . LEU B 1 261 ? 4.031 24.219 8.461 1 94.75 261 LEU B N 1
ATOM 5680 C CA . LEU B 1 261 ? 2.617 24.312 8.102 1 94.75 261 LEU B CA 1
ATOM 5681 C C . LEU B 1 261 ? 1.856 23.078 8.586 1 94.75 261 LEU B C 1
ATOM 5683 O O . LEU B 1 261 ? 1.223 22.375 7.781 1 94.75 261 LEU B O 1
ATOM 5687 N N . GLN B 1 262 ? 1.93 22.938 9.891 1 95.19 262 GLN B N 1
ATOM 5688 C CA . GLN B 1 262 ? 1.34 21.781 10.555 1 95.19 262 GLN B CA 1
ATOM 5689 C C . GLN B 1 262 ? -0.15 21.672 10.242 1 95.19 262 GLN B C 1
ATOM 5691 O O . GLN B 1 262 ? -0.873 22.672 10.266 1 95.19 262 GLN B O 1
ATOM 5696 N N . ASN B 1 263 ? -0.544 20.531 9.828 1 95.5 263 ASN B N 1
ATOM 5697 C CA . ASN B 1 263 ? -1.955 20.234 9.609 1 95.5 263 ASN B CA 1
ATOM 5698 C C . ASN B 1 263 ? -2.625 19.703 10.867 1 95.5 263 ASN B C 1
ATOM 5700 O O . ASN B 1 263 ? -2.311 18.609 11.328 1 95.5 263 ASN B O 1
ATOM 5704 N N . PRO B 1 264 ? -3.445 20.5 11.492 1 95.69 264 PRO B N 1
ATOM 5705 C CA . PRO B 1 264 ? -4.293 21.516 10.852 1 95.69 264 PRO B CA 1
ATOM 5706 C C . PRO B 1 264 ? -3.896 22.938 11.227 1 95.69 264 PRO B C 1
ATOM 5708 O O . PRO B 1 264 ? -4.469 23.891 10.703 1 95.69 264 PRO B O 1
ATOM 5711 N N . THR B 1 265 ? -2.969 23.203 12.016 1 94.44 265 THR B N 1
ATOM 5712 C CA . THR B 1 265 ? -2.82 24.469 12.719 1 94.44 265 THR B CA 1
ATOM 5713 C C . THR B 1 265 ? -2.178 25.516 11.812 1 94.44 265 THR B C 1
ATOM 5715 O O . THR B 1 265 ? -2.26 26.719 12.086 1 94.44 265 THR B O 1
ATOM 5718 N N . GLY B 1 266 ? -1.467 25.016 10.828 1 93.88 266 GLY B N 1
ATOM 5719 C CA . GLY B 1 266 ? -0.759 25.938 9.945 1 93.88 266 GLY B CA 1
ATOM 5720 C C . GLY B 1 266 ? 0.514 26.484 10.562 1 93.88 266 GLY B C 1
ATOM 5721 O O . GLY B 1 266 ? 1.211 27.297 9.938 1 93.88 266 GLY B O 1
ATOM 5722 N N . ARG B 1 267 ? 0.872 26.016 11.602 1 92.81 267 ARG B N 1
ATOM 5723 C CA . ARG B 1 267 ? 2.02 26.531 12.344 1 92.81 267 ARG B CA 1
ATOM 5724 C C . ARG B 1 267 ? 3.33 26.062 11.719 1 92.81 267 ARG B C 1
ATOM 5726 O O . ARG B 1 267 ? 3.424 24.922 11.25 1 92.81 267 ARG B O 1
ATOM 5733 N N . ILE B 1 268 ? 4.297 26.938 11.758 1 94.25 268 ILE B N 1
ATOM 5734 C CA . ILE B 1 268 ? 5.68 26.609 11.438 1 94.25 268 ILE B CA 1
ATOM 5735 C C . ILE B 1 268 ? 6.52 26.625 12.719 1 94.25 268 ILE B C 1
ATOM 5737 O O . ILE B 1 268 ? 6.605 27.656 13.391 1 94.25 268 ILE B O 1
ATOM 5741 N N . LEU B 1 269 ? 7.066 25.484 13.062 1 94.62 269 LEU B N 1
ATOM 5742 C CA . LEU B 1 269 ? 7.906 25.438 14.25 1 94.62 269 LEU B CA 1
ATOM 5743 C C . LEU B 1 269 ? 9.156 26.297 14.078 1 94.62 269 LEU B C 1
ATOM 5745 O O . LEU B 1 269 ? 9.891 26.141 13.102 1 94.62 269 LEU B O 1
ATOM 5749 N N . PRO B 1 270 ? 9.367 27.141 15.016 1 94 270 PRO B N 1
ATOM 5750 C CA . PRO B 1 270 ? 10.609 27.906 14.945 1 94 270 PRO B CA 1
ATOM 5751 C C . PRO B 1 270 ? 11.852 27.062 15.188 1 94 270 PRO B C 1
ATOM 5753 O O . PRO B 1 270 ? 11.758 25.969 15.727 1 94 270 PRO B O 1
ATOM 5756 N N . LEU B 1 271 ? 12.984 27.594 14.828 1 94.88 271 LEU B N 1
ATOM 5757 C CA . LEU B 1 271 ? 14.258 26.875 14.891 1 94.88 271 LEU B CA 1
ATOM 5758 C C . LEU B 1 271 ? 14.547 26.422 16.328 1 94.88 271 LEU B C 1
ATOM 5760 O O . LEU B 1 271 ? 14.961 25.281 16.531 1 94.88 271 LEU B O 1
ATOM 5764 N N . ALA B 1 272 ? 14.297 27.266 17.297 1 95.12 272 ALA B N 1
ATOM 5765 C CA . ALA B 1 272 ? 14.602 26.953 18.688 1 95.12 272 ALA B CA 1
ATOM 5766 C C . ALA B 1 272 ? 13.781 25.766 19.172 1 95.12 272 ALA B C 1
ATOM 5768 O O . ALA B 1 272 ? 14.297 24.906 19.891 1 95.12 272 ALA B O 1
ATOM 5769 N N . GLU B 1 273 ? 12.539 25.734 18.797 1 94.75 273 GLU B N 1
ATOM 5770 C CA . GLU B 1 273 ? 11.672 24.625 19.172 1 94.75 273 GLU B CA 1
ATOM 5771 C C . GLU B 1 273 ? 12.133 23.328 18.5 1 94.75 273 GLU B C 1
ATOM 5773 O O . GLU B 1 273 ? 12.094 22.25 19.109 1 94.75 273 GLU B O 1
ATOM 5778 N N . ARG B 1 274 ? 12.508 23.391 17.234 1 95.88 274 ARG B N 1
ATOM 5779 C CA . ARG B 1 274 ? 13.031 22.219 16.516 1 95.88 274 ARG B CA 1
ATOM 5780 C C . ARG B 1 274 ? 14.266 21.656 17.219 1 95.88 274 ARG B C 1
ATOM 5782 O O . ARG B 1 274 ? 14.383 20.453 17.406 1 95.88 274 ARG B O 1
ATOM 5789 N N . GLN B 1 275 ? 15.125 22.5 17.609 1 95.44 275 GLN B N 1
ATOM 5790 C CA . GLN B 1 275 ? 16.359 22.109 18.281 1 95.44 275 GLN B CA 1
ATOM 5791 C C . GLN B 1 275 ? 16.078 21.453 19.625 1 95.44 275 GLN B C 1
ATOM 5793 O O . GLN B 1 275 ? 16.719 20.469 20 1 95.44 275 GLN B O 1
ATOM 5798 N N . ALA B 1 276 ? 15.125 22 20.312 1 94.5 276 ALA B N 1
ATOM 5799 C CA . ALA B 1 276 ? 14.758 21.438 21.594 1 94.5 276 ALA B CA 1
ATOM 5800 C C . ALA B 1 276 ? 14.172 20.031 21.438 1 94.5 276 ALA B C 1
ATOM 5802 O O . ALA B 1 276 ? 14.5 19.125 22.219 1 94.5 276 ALA B O 1
ATOM 5803 N N . ILE B 1 277 ? 13.352 19.875 20.453 1 95.81 277 ILE B N 1
ATOM 5804 C CA . ILE B 1 277 ? 12.75 18.578 20.172 1 95.81 277 ILE B CA 1
ATOM 5805 C C . ILE B 1 277 ? 13.836 17.578 19.781 1 95.81 277 ILE B C 1
ATOM 5807 O O . ILE B 1 277 ? 13.859 16.453 20.281 1 95.81 277 ILE B O 1
ATOM 5811 N N . LEU B 1 278 ? 14.711 18 18.922 1 93.19 278 LEU B N 1
ATOM 5812 C CA . LEU B 1 278 ? 15.812 17.156 18.453 1 93.19 278 LEU B CA 1
ATOM 5813 C C . LEU B 1 278 ? 16.672 16.688 19.625 1 93.19 278 LEU B C 1
ATOM 5815 O O . LEU B 1 278 ? 17.031 15.516 19.703 1 93.19 278 LEU B O 1
ATOM 5819 N N . ALA B 1 279 ? 17 17.609 20.484 1 90.06 279 ALA B N 1
ATOM 5820 C CA . ALA B 1 279 ? 17.844 17.297 21.625 1 90.06 279 ALA B CA 1
ATOM 5821 C C . ALA B 1 279 ? 17.203 16.234 22.516 1 90.06 279 ALA B C 1
ATOM 5823 O O . ALA B 1 279 ? 17.875 15.305 22.969 1 90.06 279 ALA B O 1
ATOM 5824 N N . LEU B 1 280 ? 15.938 16.438 22.719 1 89.12 280 LEU B N 1
ATOM 5825 C CA . LEU B 1 280 ? 15.211 15.484 23.562 1 89.12 280 LEU B CA 1
ATOM 5826 C C . LEU B 1 280 ? 15.172 14.109 22.906 1 89.12 280 LEU B C 1
ATOM 5828 O O . LEU B 1 280 ? 15.414 13.094 23.562 1 89.12 280 LEU B O 1
ATOM 5832 N N . CYS B 1 281 ? 14.891 14.078 21.625 1 89.75 281 CYS B N 1
ATOM 5833 C CA . CYS B 1 281 ? 14.797 12.812 20.906 1 89.75 281 CYS B CA 1
ATOM 5834 C C . CYS B 1 281 ? 16.156 12.117 20.844 1 89.75 281 CYS B C 1
ATOM 5836 O O . CYS B 1 281 ? 16.234 10.898 20.984 1 89.75 281 CYS B O 1
ATOM 5838 N N . GLN B 1 282 ? 17.172 12.898 20.656 1 82.31 282 GLN B N 1
ATOM 5839 C CA . GLN B 1 282 ? 18.516 12.344 20.625 1 82.31 282 GLN B CA 1
ATOM 5840 C C . GLN B 1 282 ? 18.906 11.734 21.969 1 82.31 282 GLN B C 1
ATOM 5842 O O . GLN B 1 282 ? 19.516 10.664 22.016 1 82.31 282 GLN B O 1
ATOM 5847 N N . ARG B 1 283 ? 18.469 12.414 22.969 1 77.19 283 ARG B N 1
ATOM 5848 C CA . ARG B 1 283 ? 18.766 11.953 24.312 1 77.19 283 ARG B CA 1
ATOM 5849 C C . ARG B 1 283 ? 18.188 10.555 24.547 1 77.19 283 ARG B C 1
ATOM 5851 O O . ARG B 1 283 ? 18.828 9.727 25.203 1 77.19 283 ARG B O 1
ATOM 5858 N N . TYR B 1 284 ? 17.078 10.305 23.984 1 78.62 284 TYR B N 1
ATOM 5859 C CA . TYR B 1 284 ? 16.375 9.055 24.266 1 78.62 284 TYR B CA 1
ATOM 5860 C C . TYR B 1 284 ? 16.422 8.125 23.047 1 78.62 284 TYR B C 1
ATOM 5862 O O . TYR B 1 284 ? 15.75 7.094 23.016 1 78.62 284 TYR B O 1
ATOM 5870 N N . GLN B 1 285 ? 17.094 8.555 22.016 1 78 285 GLN B N 1
ATOM 5871 C CA . GLN B 1 285 ? 17.297 7.75 20.812 1 78 285 GLN B CA 1
ATOM 5872 C C . GLN B 1 285 ? 15.969 7.504 20.078 1 78 285 GLN B C 1
ATOM 5874 O O . GLN B 1 285 ? 15.68 6.379 19.672 1 78 285 GLN B O 1
ATOM 5879 N N . VAL B 1 286 ? 15.172 8.469 20.109 1 87.81 286 VAL B N 1
ATOM 5880 C CA . VAL B 1 286 ? 13.914 8.445 19.359 1 87.81 286 VAL B CA 1
ATOM 5881 C C . VAL B 1 286 ? 14.117 9.047 17.969 1 87.81 286 VAL B C 1
ATOM 5883 O O . VAL B 1 286 ? 14.625 10.156 17.844 1 87.81 286 VAL B O 1
ATOM 5886 N N . ALA B 1 287 ? 13.82 8.289 17 1 91.19 287 ALA B N 1
ATOM 5887 C CA . ALA B 1 287 ? 13.922 8.805 15.633 1 91.19 287 ALA B CA 1
ATOM 5888 C C . ALA B 1 287 ? 12.766 9.75 15.32 1 91.19 287 ALA B C 1
ATOM 5890 O O . ALA B 1 287 ? 11.695 9.656 15.93 1 91.19 287 ALA B O 1
ATOM 5891 N N . ILE B 1 288 ? 13.039 10.648 14.43 1 95.62 288 ILE B N 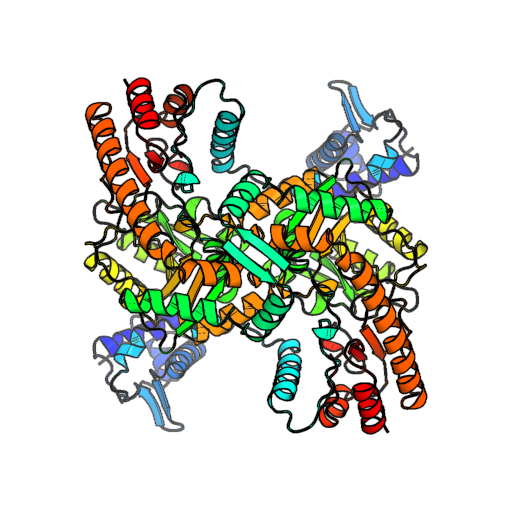1
ATOM 5892 C CA . ILE B 1 288 ? 12.016 11.609 14.039 1 95.62 288 ILE B CA 1
ATOM 5893 C C . ILE B 1 288 ? 11.602 11.352 12.594 1 95.62 288 ILE B C 1
ATOM 5895 O O . ILE B 1 288 ? 12.445 11.133 11.727 1 95.62 288 ILE B O 1
ATOM 5899 N N . VAL B 1 289 ? 10.352 11.273 12.344 1 97.44 289 VAL B N 1
ATOM 5900 C CA . VAL B 1 289 ? 9.781 11.32 11.008 1 97.44 289 VAL B CA 1
ATOM 5901 C C . VAL B 1 289 ? 9.188 12.703 10.742 1 97.44 289 VAL B C 1
ATOM 5903 O O . VAL B 1 289 ? 8.25 13.125 11.422 1 97.44 289 VAL B O 1
ATOM 5906 N N . GLU B 1 290 ? 9.766 13.352 9.82 1 97.56 290 GLU B N 1
ATOM 5907 C CA . GLU B 1 290 ? 9.352 14.695 9.43 1 97.56 290 GLU B CA 1
ATOM 5908 C C . GLU B 1 290 ? 8.469 14.656 8.18 1 97.56 290 GLU B C 1
ATOM 5910 O O . GLU B 1 290 ? 8.938 14.297 7.098 1 97.56 290 GLU B O 1
ATOM 5915 N N . ASP B 1 291 ? 7.223 15.023 8.336 1 96.94 291 ASP B N 1
ATOM 5916 C CA . ASP B 1 291 ? 6.285 15.125 7.227 1 96.94 291 ASP B CA 1
ATOM 5917 C C . ASP B 1 291 ? 6.211 16.562 6.699 1 96.94 291 ASP B C 1
ATOM 5919 O O . ASP B 1 291 ? 5.68 17.453 7.371 1 96.94 291 ASP B O 1
ATOM 5923 N N . ASP B 1 292 ? 6.656 16.75 5.496 1 96.25 292 ASP B N 1
ATOM 5924 C CA . ASP B 1 292 ? 6.77 18.094 4.926 1 96.25 292 ASP B CA 1
ATOM 5925 C C . ASP B 1 292 ? 5.98 18.203 3.627 1 96.25 292 ASP B C 1
ATOM 5927 O O . ASP B 1 292 ? 6.465 18.781 2.648 1 96.25 292 ASP B O 1
ATOM 5931 N N . VAL B 1 293 ? 4.781 17.75 3.574 1 94.75 293 VAL B N 1
ATOM 5932 C CA . VAL B 1 293 ? 3.977 17.734 2.357 1 94.75 293 VAL B CA 1
ATOM 5933 C C . VAL B 1 293 ? 3.578 19.156 1.978 1 94.75 293 VAL B C 1
ATOM 5935 O O . VAL B 1 293 ? 3.311 19.453 0.809 1 94.75 293 VAL B O 1
ATOM 5938 N N . PHE B 1 294 ? 3.613 20.141 2.914 1 94.25 294 PHE B N 1
ATOM 5939 C CA . PHE B 1 294 ? 3.207 21.516 2.645 1 94.25 294 PHE B CA 1
ATOM 5940 C C . PHE B 1 294 ? 4.422 22.406 2.426 1 94.25 294 PHE B C 1
ATOM 5942 O O . PHE B 1 294 ? 4.285 23.609 2.205 1 94.25 294 PHE B O 1
ATOM 5949 N N . GLY B 1 295 ? 5.574 21.844 2.469 1 90.19 295 GLY B N 1
ATOM 5950 C CA . GLY B 1 295 ? 6.797 22.625 2.361 1 90.19 295 GLY B CA 1
ATOM 5951 C C . GLY B 1 295 ? 6.875 23.438 1.087 1 90.19 295 GLY B C 1
ATOM 5952 O O . GLY B 1 295 ? 7.531 24.484 1.054 1 90.19 295 GLY B O 1
ATOM 5953 N N . TRP B 1 296 ? 6.082 23.062 0.076 1 86.25 296 TRP B N 1
ATOM 5954 C CA . TRP B 1 296 ? 6.059 23.734 -1.22 1 86.25 296 TRP B CA 1
ATOM 5955 C C . TRP B 1 296 ? 5.305 25.047 -1.137 1 86.25 296 TRP B C 1
ATOM 5957 O O . TRP B 1 296 ? 5.426 25.891 -2.025 1 86.25 296 TRP B O 1
ATOM 5967 N N . LEU B 1 297 ? 4.613 25.234 -0.091 1 91.94 297 LEU B N 1
ATOM 5968 C CA . LEU B 1 297 ? 3.631 26.312 -0.077 1 91.94 297 LEU B CA 1
ATOM 5969 C C . LEU B 1 297 ? 3.982 27.359 0.976 1 91.94 297 LEU B C 1
ATOM 5971 O O . LEU B 1 297 ? 3.129 28.156 1.382 1 91.94 297 LEU B O 1
ATOM 5975 N N . VAL B 1 298 ? 5.176 27.312 1.439 1 90.31 298 VAL B N 1
ATOM 5976 C CA . VAL B 1 298 ? 5.629 28.312 2.404 1 90.31 298 VAL B CA 1
ATOM 5977 C C . VAL B 1 298 ? 5.855 29.656 1.702 1 90.31 298 VAL B C 1
ATOM 5979 O O . VAL B 1 298 ? 6.34 29.688 0.569 1 90.31 298 VAL B O 1
ATOM 5982 N N . ASP B 1 299 ? 5.551 30.656 2.279 1 86.06 299 ASP B N 1
ATOM 5983 C CA . ASP B 1 299 ? 5.77 31.984 1.716 1 86.06 299 ASP B CA 1
ATOM 5984 C C . ASP B 1 299 ? 7.254 32.25 1.481 1 86.06 299 ASP B C 1
ATOM 5986 O O . ASP B 1 299 ? 8.102 31.734 2.215 1 86.06 299 ASP B O 1
ATOM 5990 N N . ARG B 1 300 ? 7.664 33.031 0.303 1 75.62 300 ARG B N 1
ATOM 5991 C CA . ARG B 1 300 ? 9.008 33.219 -0.229 1 75.62 300 ARG B CA 1
ATOM 5992 C C . ARG B 1 300 ? 9.922 33.844 0.819 1 75.62 300 ARG B C 1
ATOM 5994 O O . ARG B 1 300 ? 11.133 33.594 0.828 1 75.62 300 ARG B O 1
ATOM 6001 N N . ASP B 1 301 ? 9.68 34.188 2.074 1 77.69 301 ASP B N 1
ATOM 6002 C CA . ASP B 1 301 ? 10.547 34.875 3.021 1 77.69 301 ASP B CA 1
ATOM 6003 C C . ASP B 1 301 ? 10.656 34.094 4.336 1 77.69 301 ASP B C 1
ATOM 6005 O O . ASP B 1 301 ? 11.367 34.531 5.25 1 77.69 301 ASP B O 1
ATOM 6009 N N . ILE B 1 302 ? 10.109 33.031 4.227 1 79.38 302 ILE B N 1
ATOM 6010 C CA . ILE B 1 302 ? 10.18 32.188 5.426 1 79.38 302 ILE B CA 1
ATOM 6011 C C . ILE B 1 302 ? 11.109 31.016 5.188 1 79.38 302 ILE B C 1
ATOM 6013 O O . ILE B 1 302 ? 10.906 30.234 4.258 1 79.38 302 ILE B O 1
ATOM 6017 N N . ALA B 1 303 ? 12.172 31.094 5.977 1 81.06 303 ALA B N 1
ATOM 6018 C CA . ALA B 1 303 ? 13.109 29.984 5.816 1 81.06 303 ALA B CA 1
ATOM 6019 C C . ALA B 1 303 ? 13.5 29.391 7.168 1 81.06 303 ALA B C 1
ATOM 6021 O O . ALA B 1 303 ? 14.164 30.047 7.973 1 81.06 303 ALA B O 1
ATOM 6022 N N . VAL B 1 304 ? 12.969 28.297 7.566 1 89.56 304 VAL B N 1
ATOM 6023 C CA . VAL B 1 304 ? 13.398 27.484 8.703 1 89.56 304 VAL B CA 1
ATOM 6024 C C . VAL B 1 304 ? 13.875 26.125 8.211 1 89.56 304 VAL B C 1
ATOM 6026 O O . VAL B 1 304 ? 13.172 25.453 7.449 1 89.56 304 VAL B O 1
ATOM 6029 N N . PRO B 1 305 ? 15.078 25.75 8.547 1 92.25 305 PRO B N 1
ATOM 6030 C CA . PRO B 1 305 ? 15.555 24.438 8.086 1 92.25 305 PRO B CA 1
ATOM 6031 C C . PRO B 1 305 ? 14.695 23.281 8.586 1 92.25 305 PRO B C 1
ATOM 6033 O O . PRO B 1 305 ? 14.227 23.312 9.727 1 92.25 305 PRO B O 1
ATOM 6036 N N . PRO B 1 306 ? 14.508 22.312 7.719 1 93.94 306 PRO B N 1
ATOM 6037 C CA . PRO B 1 306 ? 13.82 21.125 8.219 1 93.94 306 PRO B CA 1
ATOM 6038 C C . PRO B 1 306 ? 14.633 20.359 9.25 1 93.94 306 PRO B C 1
ATOM 6040 O O . PRO B 1 306 ? 15.852 20.547 9.352 1 93.94 306 PRO B O 1
ATOM 6043 N N . PHE B 1 307 ? 13.961 19.5 10.016 1 95 307 PHE B N 1
ATOM 6044 C CA . PHE B 1 307 ? 14.656 18.609 10.945 1 95 307 PHE B CA 1
ATOM 6045 C C . PHE B 1 307 ? 15.742 17.828 10.227 1 95 307 PHE B C 1
ATOM 6047 O O . PHE B 1 307 ? 16.828 17.609 10.766 1 95 307 PHE B O 1
ATOM 6054 N N . LYS B 1 308 ? 15.43 17.406 9.016 1 94.75 308 LYS B N 1
ATOM 6055 C CA . LYS B 1 308 ? 16.344 16.594 8.227 1 94.75 308 LYS B CA 1
ATOM 6056 C C . LYS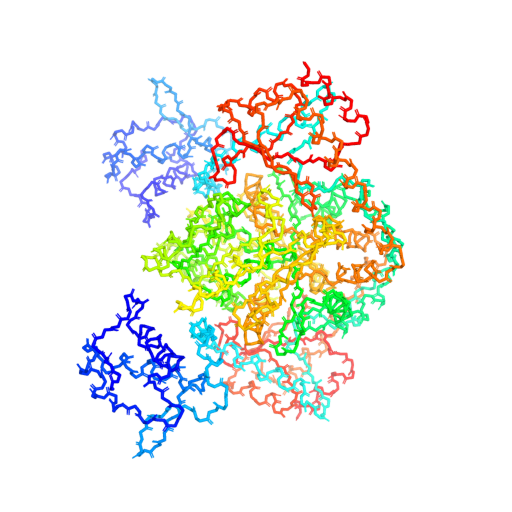 B 1 308 ? 17.656 17.312 7.984 1 94.75 308 LYS B C 1
ATOM 6058 O O . LYS B 1 308 ? 18.719 16.688 7.957 1 94.75 308 LYS B O 1
ATOM 6063 N N . ALA B 1 309 ? 17.609 18.578 7.785 1 92.12 309 ALA B N 1
ATOM 6064 C CA . ALA B 1 309 ? 18.812 19.359 7.598 1 92.12 309 ALA B CA 1
ATOM 6065 C C . ALA B 1 309 ? 19.609 19.484 8.898 1 92.12 309 ALA B C 1
ATOM 6067 O O . ALA B 1 309 ? 20.844 19.5 8.891 1 92.12 309 ALA B O 1
ATOM 6068 N N . LEU B 1 310 ? 18.906 19.562 9.992 1 91.44 310 LEU B N 1
ATOM 6069 C CA . LEU B 1 310 ? 19.516 19.797 11.297 1 91.44 310 LEU B CA 1
ATOM 6070 C C . LEU B 1 310 ? 20.156 18.516 11.828 1 91.44 310 LEU B C 1
ATOM 6072 O O . LEU B 1 310 ? 21.156 18.562 12.531 1 91.44 310 LEU B O 1
ATOM 6076 N N . ALA B 1 311 ? 19.516 17.391 11.539 1 91.75 311 ALA B N 1
ATOM 6077 C CA . ALA B 1 311 ? 20 16.109 12.039 1 91.75 311 ALA B CA 1
ATOM 6078 C C . ALA B 1 311 ? 19.766 14.992 11.016 1 91.75 311 ALA B C 1
ATOM 6080 O O . ALA B 1 311 ? 18.953 14.094 11.242 1 91.75 311 ALA B O 1
ATOM 6081 N N . PRO B 1 312 ? 20.531 14.969 9.953 1 88.56 312 PRO B N 1
ATOM 6082 C CA . PRO B 1 312 ? 20.312 14.055 8.828 1 88.56 312 PRO B CA 1
ATOM 6083 C C . PRO B 1 312 ? 20.344 12.586 9.25 1 88.56 312 PRO B C 1
ATOM 6085 O O . PRO B 1 312 ? 19.656 11.758 8.641 1 88.56 312 PRO B O 1
ATOM 6088 N N . ASP B 1 313 ? 21.016 12.266 10.32 1 86 313 ASP B N 1
ATOM 6089 C CA . ASP B 1 313 ? 21.172 10.867 10.711 1 86 313 ASP B CA 1
ATOM 6090 C C . ASP B 1 313 ? 20.078 10.438 11.68 1 86 313 ASP B C 1
ATOM 6092 O O . ASP B 1 313 ? 19.938 9.25 11.984 1 86 313 ASP B O 1
ATOM 6096 N N . ASN B 1 314 ? 19.25 11.398 12.133 1 89 314 ASN B N 1
ATOM 6097 C CA . ASN B 1 314 ? 18.234 11.094 13.133 1 89 314 ASN B CA 1
ATOM 6098 C C . ASN B 1 314 ? 16.828 11.242 12.57 1 89 314 ASN B C 1
ATOM 6100 O O . ASN B 1 314 ? 15.844 10.883 13.227 1 89 314 ASN B O 1
ATOM 6104 N N . VAL B 1 315 ? 16.812 11.742 11.344 1 94.38 315 VAL B N 1
ATOM 6105 C CA . VAL B 1 315 ? 15.508 12.172 10.836 1 94.38 315 VAL B CA 1
ATOM 6106 C C . VAL B 1 315 ? 15.219 11.484 9.508 1 94.38 315 VAL B C 1
ATOM 6108 O O . VAL B 1 315 ? 16.094 11.391 8.641 1 94.38 315 VAL B O 1
ATOM 6111 N N . ILE B 1 316 ? 14.07 10.922 9.406 1 96.19 316 ILE B N 1
ATOM 6112 C CA . ILE B 1 316 ? 13.508 10.484 8.133 1 96.19 316 ILE B CA 1
ATOM 6113 C C . ILE B 1 316 ? 12.539 11.539 7.598 1 96.19 316 ILE B C 1
ATOM 6115 O O . ILE B 1 316 ? 11.633 11.969 8.305 1 96.19 316 ILE B O 1
ATOM 6119 N N . TYR B 1 317 ? 12.812 11.961 6.406 1 97.19 317 TYR B N 1
ATOM 6120 C CA . TYR B 1 317 ? 12.039 13.031 5.781 1 97.19 317 TYR B CA 1
ATOM 6121 C C . TYR B 1 317 ? 11.047 12.477 4.773 1 97.19 317 TYR B C 1
ATOM 6123 O O . TYR B 1 317 ? 11.383 11.594 3.975 1 97.19 317 TYR B O 1
ATOM 6131 N N . ILE B 1 318 ? 9.789 12.953 4.848 1 97.31 318 ILE B N 1
ATOM 6132 C CA . ILE B 1 318 ? 8.734 12.57 3.908 1 97.31 318 ILE B CA 1
ATOM 6133 C C . ILE B 1 318 ? 8.18 13.82 3.223 1 97.31 318 ILE B C 1
ATOM 6135 O O . ILE B 1 318 ? 7.996 14.859 3.863 1 97.31 318 ILE B O 1
ATOM 6139 N N . SER B 1 319 ? 7.934 13.695 1.964 1 96.31 319 SER B N 1
ATOM 6140 C CA . SER B 1 319 ? 7.211 14.727 1.225 1 96.31 319 SER B CA 1
ATOM 6141 C C . SER B 1 319 ? 6.398 14.117 0.086 1 96.31 319 SER B C 1
ATOM 6143 O O . SER B 1 319 ? 6.379 12.898 -0.095 1 96.31 319 SER B O 1
ATOM 6145 N N . SER B 1 320 ? 5.59 14.922 -0.507 1 94.88 320 SER B N 1
ATOM 6146 C CA . SER B 1 320 ? 4.734 14.5 -1.609 1 94.88 320 SER B CA 1
ATOM 6147 C C . SER B 1 320 ? 4.305 15.688 -2.463 1 94.88 320 SER B C 1
ATOM 6149 O O . SER B 1 320 ? 4.48 16.844 -2.066 1 94.88 320 SER B O 1
ATOM 6151 N N . LEU B 1 321 ? 3.752 15.383 -3.594 1 90.69 321 LEU B N 1
ATOM 6152 C CA . LEU B 1 321 ? 3.26 16.406 -4.504 1 90.69 321 LEU B CA 1
ATOM 6153 C C . LEU B 1 321 ? 1.749 16.562 -4.379 1 90.69 321 LEU B C 1
ATOM 6155 O O . LEU B 1 321 ? 1.142 17.359 -5.102 1 90.69 321 LEU B O 1
ATOM 6159 N N . SER B 1 322 ? 1.145 15.906 -3.469 1 88.5 322 SER B N 1
ATOM 6160 C CA . SER B 1 322 ? -0.31 15.812 -3.381 1 88.5 322 SER B CA 1
ATOM 6161 C C . SER B 1 322 ? -0.935 17.188 -3.123 1 88.5 322 SER B C 1
ATOM 6163 O O . SER B 1 322 ? -2.057 17.453 -3.561 1 88.5 322 SER B O 1
ATOM 6165 N N . LYS B 1 323 ? -0.24 18.016 -2.396 1 90.25 323 LYS B N 1
ATOM 6166 C CA . LYS B 1 323 ? -0.804 19.312 -2.039 1 90.25 323 LYS B CA 1
ATOM 6167 C C . LYS B 1 323 ? -0.476 20.359 -3.096 1 90.25 323 LYS B C 1
ATOM 6169 O O . LYS B 1 323 ? -0.937 21.5 -3.008 1 90.25 323 LYS B O 1
ATOM 6174 N N . LEU B 1 324 ? 0.268 19.969 -4.055 1 87.69 324 LEU B N 1
ATOM 6175 C CA . LEU B 1 324 ? 0.629 20.859 -5.156 1 87.69 324 LEU B CA 1
ATOM 6176 C C . LEU B 1 324 ? -0.078 20.438 -6.441 1 87.69 324 LEU B C 1
ATOM 6178 O O . LEU B 1 324 ? -0.717 21.266 -7.094 1 87.69 324 LEU B O 1
ATOM 6182 N N . LEU B 1 325 ? 0.057 19.141 -6.75 1 83.19 325 LEU B N 1
ATOM 6183 C CA . LEU B 1 325 ? -0.441 18.641 -8.023 1 83.19 325 LEU B CA 1
ATOM 6184 C C . LEU B 1 325 ? -1.669 17.766 -7.824 1 83.19 325 LEU B C 1
ATOM 6186 O O . LEU B 1 325 ? -2.197 17.188 -8.781 1 83.19 325 LEU B O 1
ATOM 6190 N N . GLY B 1 326 ? -2.09 17.688 -6.633 1 81.5 326 GLY B N 1
ATOM 6191 C CA . GLY B 1 326 ? -3.234 16.844 -6.34 1 81.5 326 GLY B CA 1
ATOM 6192 C C . GLY B 1 326 ? -2.844 15.453 -5.879 1 81.5 326 GLY B C 1
ATOM 6193 O O . GLY B 1 326 ? -1.79 14.938 -6.258 1 81.5 326 GLY B O 1
ATOM 6194 N N . SER B 1 327 ? -3.768 14.82 -5.148 1 79.88 327 SER B N 1
ATOM 6195 C CA . SER B 1 327 ? -3.508 13.516 -4.555 1 79.88 327 SER B CA 1
ATOM 6196 C C . SER B 1 327 ? -3.586 12.406 -5.598 1 79.88 327 SER B C 1
ATOM 6198 O O . SER B 1 327 ? -3.109 11.297 -5.363 1 79.88 327 SER B O 1
ATOM 6200 N N . ASN B 1 328 ? -4.035 12.711 -6.727 1 81.12 328 ASN B N 1
ATOM 6201 C CA . ASN B 1 328 ? -4.258 11.68 -7.734 1 81.12 328 ASN B CA 1
ATOM 6202 C C . ASN B 1 328 ? -2.969 11.328 -8.477 1 81.12 328 ASN B C 1
ATOM 6204 O O . ASN B 1 328 ? -2.908 10.328 -9.18 1 81.12 328 ASN B O 1
ATOM 6208 N N . THR B 1 329 ? -1.929 12.133 -8.297 1 81.31 329 THR B N 1
ATOM 6209 C CA . THR B 1 329 ? -0.649 11.82 -8.922 1 81.31 329 THR B CA 1
ATOM 6210 C C . THR B 1 329 ? 0.006 10.625 -8.234 1 81.31 329 THR B C 1
ATOM 6212 O O . THR B 1 329 ? 0.669 9.812 -8.883 1 81.31 329 THR B O 1
ATOM 6215 N N . ARG B 1 330 ? -0.206 10.562 -6.949 1 88.75 330 ARG B N 1
ATOM 6216 C CA . ARG B 1 330 ? 0.289 9.484 -6.105 1 88.75 330 ARG B CA 1
ATOM 6217 C C . ARG B 1 330 ? 1.81 9.391 -6.168 1 88.75 330 ARG B C 1
ATOM 6219 O O . ARG B 1 330 ? 2.363 8.312 -6.391 1 88.75 330 ARG B O 1
ATOM 6226 N N . ILE B 1 331 ? 2.445 10.531 -6 1 92.62 331 ILE B N 1
ATOM 6227 C CA . ILE B 1 331 ? 3.902 10.555 -5.938 1 92.62 331 ILE B CA 1
ATOM 6228 C C . ILE B 1 331 ? 4.352 11.227 -4.645 1 92.62 331 ILE B C 1
ATOM 6230 O O . ILE B 1 331 ? 3.947 12.352 -4.348 1 92.62 331 ILE B O 1
ATOM 6234 N N . GLY B 1 332 ? 5.074 10.625 -3.881 1 95.44 332 GLY B N 1
ATOM 6235 C CA . GLY B 1 332 ? 5.805 11.102 -2.717 1 95.44 332 GLY B CA 1
ATOM 6236 C C . GLY B 1 332 ? 7.199 10.508 -2.604 1 95.44 332 GLY B C 1
ATOM 6237 O O . GLY B 1 332 ? 7.66 9.82 -3.514 1 95.44 332 GLY B O 1
ATOM 6238 N N . TRP B 1 333 ? 7.922 10.836 -1.511 1 96.5 333 TRP B N 1
ATOM 6239 C CA . TRP B 1 333 ? 9.258 10.258 -1.366 1 96.5 333 TRP B CA 1
ATOM 6240 C C . TRP B 1 333 ? 9.711 10.305 0.088 1 96.5 333 TRP B C 1
ATOM 6242 O O . TRP B 1 333 ? 9.141 11.031 0.904 1 96.5 333 TRP B O 1
ATOM 6252 N N . ILE B 1 334 ? 10.672 9.469 0.322 1 96.88 334 ILE B N 1
ATOM 6253 C CA . ILE B 1 334 ? 11.344 9.352 1.61 1 96.88 334 ILE B CA 1
ATOM 6254 C C . ILE B 1 334 ? 12.828 9.68 1.447 1 96.88 334 ILE B C 1
ATOM 6256 O O . ILE B 1 334 ? 13.461 9.25 0.478 1 96.88 334 ILE B O 1
ATOM 6260 N N . VAL B 1 335 ? 13.352 10.5 2.283 1 96.31 335 VAL B N 1
ATOM 6261 C CA . VAL B 1 335 ? 14.789 10.648 2.436 1 96.31 335 VAL B CA 1
ATOM 6262 C C . VAL B 1 335 ? 15.227 10.141 3.811 1 96.31 335 VAL B C 1
ATOM 6264 O O . VAL B 1 335 ? 14.773 10.656 4.836 1 96.31 335 VAL B O 1
ATOM 6267 N N . ALA B 1 336 ? 16.047 9.125 3.818 1 94.44 336 ALA B N 1
ATOM 6268 C CA . ALA B 1 336 ? 16.453 8.461 5.051 1 94.44 336 ALA B CA 1
ATOM 6269 C C . ALA B 1 336 ? 17.938 8.133 5.031 1 94.44 336 ALA B C 1
ATOM 6271 O O . ALA B 1 336 ? 18.547 8.07 3.965 1 94.44 336 ALA B O 1
ATOM 6272 N N . PRO B 1 337 ? 18.5 7.98 6.242 1 88.56 337 PRO B N 1
ATOM 6273 C CA . PRO B 1 337 ? 19.875 7.477 6.254 1 88.56 337 PRO B CA 1
ATOM 6274 C C . PRO B 1 337 ? 20.031 6.199 5.434 1 88.56 337 PRO B C 1
ATOM 6276 O O . PRO B 1 337 ? 19.109 5.391 5.352 1 88.56 337 PRO B O 1
ATOM 6279 N N . GLN B 1 338 ? 21.125 5.992 4.91 1 85 338 GLN B N 1
ATOM 6280 C CA . GLN B 1 338 ? 21.391 4.992 3.881 1 85 338 GLN B CA 1
ATOM 6281 C C . GLN B 1 338 ? 20.922 3.607 4.328 1 85 338 GLN B C 1
ATOM 6283 O O . GLN B 1 338 ? 20.203 2.924 3.602 1 85 338 GLN B O 1
ATOM 6288 N N . ALA B 1 339 ? 21.266 3.191 5.512 1 80.38 339 ALA B N 1
ATOM 6289 C CA . ALA B 1 339 ? 20.922 1.856 5.984 1 80.38 339 ALA B CA 1
ATOM 6290 C C . ALA B 1 339 ? 19.406 1.711 6.141 1 80.38 339 ALA B C 1
ATOM 6292 O O . ALA B 1 339 ? 18.844 0.659 5.832 1 80.38 339 ALA B O 1
ATOM 6293 N N . ILE B 1 340 ? 18.781 2.771 6.59 1 87.69 340 ILE B N 1
ATOM 6294 C CA . ILE B 1 340 ? 17.344 2.789 6.77 1 87.69 340 ILE B CA 1
ATOM 6295 C C . ILE B 1 340 ? 16.641 2.783 5.406 1 87.69 340 ILE B C 1
ATOM 6297 O O . ILE B 1 340 ? 15.648 2.09 5.215 1 87.69 340 ILE B O 1
ATOM 6301 N N . GLY B 1 341 ? 17.219 3.574 4.535 1 89.75 341 GLY B N 1
ATOM 6302 C CA . GLY B 1 341 ? 16.688 3.607 3.182 1 89.75 341 GLY B CA 1
ATOM 6303 C C . GLY B 1 341 ? 16.703 2.252 2.502 1 89.75 341 GLY B C 1
ATOM 6304 O O . GLY B 1 341 ? 15.75 1.879 1.82 1 89.75 341 GLY B O 1
ATOM 6305 N N . GLU B 1 342 ? 17.75 1.525 2.689 1 83.5 342 GLU B N 1
ATOM 6306 C CA . GLU B 1 342 ? 17.859 0.191 2.109 1 83.5 342 GLU B CA 1
ATOM 6307 C C . GLU B 1 342 ? 16.797 -0.75 2.676 1 83.5 342 GLU B C 1
ATOM 6309 O O . GLU B 1 342 ? 16.203 -1.543 1.939 1 83.5 342 GLU B O 1
ATOM 6314 N N . ARG B 1 343 ? 16.578 -0.619 3.918 1 85.06 343 ARG B N 1
ATOM 6315 C CA . ARG B 1 343 ? 15.555 -1.432 4.566 1 85.06 343 ARG B CA 1
ATOM 6316 C C . ARG B 1 343 ? 14.172 -1.077 4.047 1 85.06 343 ARG B C 1
ATOM 6318 O O . ARG B 1 343 ? 13.367 -1.965 3.746 1 85.06 343 ARG B O 1
ATOM 6325 N N . ILE B 1 344 ? 13.93 0.179 3.949 1 90.69 344 ILE B N 1
ATOM 6326 C CA . ILE B 1 344 ? 12.633 0.637 3.467 1 90.69 344 ILE B CA 1
ATOM 6327 C C . ILE B 1 344 ? 12.414 0.154 2.033 1 90.69 344 ILE B C 1
ATOM 6329 O O . ILE B 1 344 ? 11.32 -0.301 1.684 1 90.69 344 ILE B O 1
ATOM 6333 N N . ARG B 1 345 ? 13.438 0.224 1.281 1 88.94 345 ARG B N 1
ATOM 6334 C CA . ARG B 1 345 ? 13.375 -0.232 -0.103 1 88.94 345 ARG B CA 1
ATOM 6335 C C . ARG B 1 345 ? 13.039 -1.719 -0.175 1 88.94 345 ARG B C 1
ATOM 6337 O O . ARG B 1 345 ? 12.242 -2.141 -1.013 1 88.94 345 ARG B O 1
ATOM 6344 N N . GLN B 1 346 ? 13.648 -2.459 0.636 1 83.44 346 GLN B N 1
ATOM 6345 C CA . GLN B 1 346 ? 13.398 -3.896 0.667 1 83.44 346 GLN B CA 1
ATOM 6346 C C . GLN B 1 346 ? 11.945 -4.191 1.021 1 83.44 346 GLN B C 1
ATOM 6348 O O . GLN B 1 346 ? 11.297 -5.027 0.385 1 83.44 346 GLN B O 1
ATOM 6353 N N . VAL B 1 347 ? 11.461 -3.502 1.972 1 86.12 347 VAL B N 1
ATOM 6354 C CA . VAL B 1 347 ? 10.078 -3.686 2.402 1 86.12 347 VAL B CA 1
ATOM 6355 C C . VAL B 1 347 ? 9.133 -3.234 1.295 1 86.12 347 VAL B C 1
ATOM 6357 O O . VAL B 1 347 ? 8.117 -3.889 1.03 1 86.12 347 VAL B O 1
ATOM 6360 N N . GLN B 1 348 ? 9.461 -2.139 0.704 1 90.44 348 GLN B N 1
ATOM 6361 C CA . GLN B 1 348 ? 8.664 -1.632 -0.409 1 90.44 348 GLN B CA 1
ATOM 6362 C C . GLN B 1 348 ? 8.547 -2.672 -1.521 1 90.44 348 GLN B C 1
ATOM 6364 O O . GLN B 1 348 ? 7.465 -2.898 -2.057 1 90.44 348 GLN B O 1
ATOM 6369 N N . LYS B 1 349 ? 9.641 -3.232 -1.813 1 84.06 349 LYS B N 1
ATOM 6370 C CA . LYS B 1 349 ? 9.672 -4.262 -2.848 1 84.06 349 LYS B CA 1
ATOM 6371 C C . LYS B 1 349 ? 8.867 -5.488 -2.428 1 84.06 349 LYS B C 1
ATOM 6373 O O . LYS B 1 349 ? 8.07 -6.016 -3.211 1 84.06 349 LYS B O 1
ATOM 6378 N N . ASN B 1 350 ? 9.07 -5.84 -1.23 1 81.81 350 ASN B N 1
ATOM 6379 C CA . ASN B 1 350 ? 8.422 -7.051 -0.735 1 81.81 350 ASN B CA 1
ATOM 6380 C C . ASN B 1 350 ? 6.91 -6.891 -0.674 1 81.81 350 ASN B C 1
ATOM 6382 O O . ASN B 1 350 ? 6.168 -7.855 -0.884 1 81.81 350 ASN B O 1
ATOM 6386 N N . LEU B 1 351 ? 6.484 -5.703 -0.434 1 82.94 351 LEU B N 1
ATOM 6387 C CA . LEU B 1 351 ? 5.055 -5.445 -0.321 1 82.94 351 LEU B CA 1
ATOM 6388 C C . LEU B 1 351 ? 4.484 -4.949 -1.646 1 82.94 351 LEU B C 1
ATOM 6390 O O . LEU B 1 351 ? 3.279 -4.723 -1.761 1 82.94 351 LEU B O 1
ATOM 6394 N N . ASP B 1 352 ? 5.367 -4.699 -2.527 1 82.81 352 ASP B N 1
ATOM 6395 C CA . ASP B 1 352 ? 5 -4.211 -3.854 1 82.81 352 ASP B CA 1
ATOM 6396 C C . ASP B 1 352 ? 4.242 -2.889 -3.762 1 82.81 352 ASP B C 1
ATOM 6398 O O . ASP B 1 352 ? 3.166 -2.74 -4.344 1 82.81 352 ASP B O 1
ATOM 6402 N N . LEU B 1 353 ? 4.77 -2.064 -2.965 1 85.69 353 LEU B N 1
ATOM 6403 C CA . LEU B 1 353 ? 4.223 -0.719 -2.828 1 85.69 353 LEU B CA 1
ATOM 6404 C C . LEU B 1 353 ? 5.066 0.291 -3.602 1 85.69 353 LEU B C 1
ATOM 6406 O O . LEU B 1 353 ? 5.457 1.325 -3.057 1 85.69 353 LEU B O 1
ATOM 6410 N N . VAL B 1 354 ? 5.301 -0.076 -4.832 1 85.25 354 VAL B N 1
ATOM 6411 C CA . VAL B 1 354 ? 6.105 0.752 -5.723 1 85.25 354 VAL B CA 1
ATOM 6412 C C . VAL B 1 354 ? 5.191 1.591 -6.613 1 85.25 354 VAL B C 1
ATOM 6414 O O . VAL B 1 354 ? 4.227 1.077 -7.18 1 85.25 354 VAL B O 1
ATOM 6417 N N . PRO B 1 355 ? 5.473 2.852 -6.676 1 89 355 PRO B N 1
ATOM 6418 C CA . PRO B 1 355 ? 4.621 3.68 -7.531 1 89 355 PRO B CA 1
ATOM 6419 C C . PRO B 1 355 ? 4.766 3.34 -9.016 1 89 355 PRO B C 1
ATOM 6421 O O . PRO B 1 355 ? 5.828 2.887 -9.445 1 89 355 PRO B O 1
ATOM 6424 N N . SER B 1 356 ? 3.74 3.656 -9.734 1 87.06 356 SER B N 1
ATOM 6425 C CA . SER B 1 356 ? 3.721 3.414 -11.172 1 87.06 356 SER B CA 1
ATOM 6426 C C . SER B 1 356 ? 4.82 4.199 -11.883 1 87.06 356 SER B C 1
ATOM 6428 O O . SER B 1 356 ? 5.023 5.383 -11.602 1 87.06 356 SER B O 1
ATOM 6430 N N . LEU B 1 357 ? 5.477 3.492 -12.758 1 86.06 357 LEU B N 1
ATOM 6431 C CA . LEU B 1 357 ? 6.504 4.156 -13.555 1 86.06 357 LEU B CA 1
ATOM 6432 C C . LEU B 1 357 ? 5.895 5.254 -14.422 1 86.06 357 LEU B C 1
ATOM 6434 O O . LEU B 1 357 ? 6.504 6.305 -14.617 1 86.06 357 LEU B O 1
ATOM 6438 N N . LEU B 1 358 ? 4.719 4.988 -14.906 1 80.56 358 LEU B N 1
ATOM 6439 C CA . LEU B 1 358 ? 4.043 5.977 -15.742 1 80.56 358 LEU B CA 1
ATOM 6440 C C . LEU B 1 358 ? 3.822 7.277 -14.977 1 80.56 358 LEU B C 1
ATOM 6442 O O . LEU B 1 358 ? 4.078 8.359 -15.5 1 80.56 358 LEU B O 1
ATOM 6446 N N . ALA B 1 359 ? 3.402 7.164 -13.812 1 83.62 359 ALA B N 1
ATOM 6447 C CA . ALA B 1 359 ? 3.191 8.336 -12.969 1 83.62 359 ALA B CA 1
ATOM 6448 C C . ALA B 1 359 ? 4.508 9.062 -12.703 1 83.62 359 ALA B C 1
ATOM 6450 O O . ALA B 1 359 ? 4.562 10.297 -12.734 1 83.62 359 ALA B O 1
ATOM 6451 N N . GLN B 1 360 ? 5.512 8.305 -12.438 1 88.94 360 GLN B N 1
ATOM 6452 C CA . GLN B 1 360 ? 6.82 8.883 -12.148 1 88.94 360 GLN B CA 1
ATOM 6453 C C . GLN B 1 360 ? 7.352 9.664 -13.352 1 88.94 360 GLN B C 1
ATOM 6455 O O . GLN B 1 360 ? 7.883 10.766 -13.195 1 88.94 360 GLN B O 1
ATOM 6460 N N . VAL B 1 361 ? 7.184 9.102 -14.523 1 84.75 361 VAL B N 1
ATOM 6461 C CA . VAL B 1 361 ? 7.656 9.734 -15.75 1 84.75 361 VAL B CA 1
ATOM 6462 C C . VAL B 1 361 ? 6.879 11.031 -15.984 1 84.75 361 VAL B C 1
ATOM 6464 O O . VAL B 1 361 ? 7.469 12.07 -16.297 1 84.75 361 VAL B O 1
ATOM 6467 N N . MET B 1 362 ? 5.652 10.992 -15.812 1 80.19 362 MET B N 1
ATOM 6468 C CA . MET B 1 362 ? 4.801 12.141 -16.078 1 80.19 362 MET B CA 1
ATOM 6469 C C . MET B 1 362 ? 5.09 13.273 -15.102 1 80.19 362 MET B C 1
ATOM 6471 O O . MET B 1 362 ? 5.176 14.438 -15.5 1 80.19 362 MET B O 1
ATOM 6475 N N . VAL B 1 363 ? 5.219 12.914 -13.922 1 84.44 363 VAL B N 1
ATOM 6476 C CA . VAL B 1 363 ? 5.488 13.914 -12.891 1 84.44 363 VAL B CA 1
ATOM 6477 C C . VAL B 1 363 ? 6.871 14.523 -13.109 1 84.44 363 VAL B C 1
ATOM 6479 O O . VAL B 1 363 ? 7.066 15.727 -12.914 1 84.44 363 VAL B O 1
ATOM 6482 N N . ASP B 1 364 ? 7.809 13.656 -13.461 1 88.44 364 ASP B N 1
ATOM 6483 C CA . ASP B 1 364 ? 9.141 14.172 -13.773 1 88.44 364 ASP B CA 1
ATOM 6484 C C . ASP B 1 364 ? 9.078 15.211 -14.883 1 88.44 364 ASP B C 1
ATOM 6486 O O . ASP B 1 364 ? 9.727 16.266 -14.797 1 88.44 364 ASP B O 1
ATOM 6490 N N . HIS B 1 365 ? 8.328 14.906 -15.883 1 82.25 365 HIS B N 1
ATOM 6491 C CA . HIS B 1 365 ? 8.156 15.844 -16.984 1 82.25 365 HIS B CA 1
ATOM 6492 C C . HIS B 1 365 ? 7.504 17.141 -16.516 1 82.25 365 HIS B C 1
ATOM 6494 O O . HIS B 1 365 ? 7.93 18.219 -16.906 1 82.25 365 HIS B O 1
ATOM 6500 N N . ALA B 1 366 ? 6.566 17.031 -15.719 1 80.56 366 ALA B N 1
ATOM 6501 C CA . ALA B 1 366 ? 5.844 18.203 -15.211 1 80.56 366 ALA B CA 1
ATOM 6502 C C . ALA B 1 366 ? 6.758 19.094 -14.383 1 80.56 366 ALA B C 1
ATOM 6504 O O . ALA B 1 366 ? 6.762 20.312 -14.547 1 80.56 366 ALA B O 1
ATOM 6505 N N . LEU B 1 367 ? 7.535 18.5 -13.539 1 86.56 367 LEU B N 1
ATOM 6506 C CA . LEU B 1 367 ? 8.398 19.25 -12.633 1 86.56 367 LEU B CA 1
ATOM 6507 C C . LEU B 1 367 ? 9.516 19.953 -13.398 1 86.56 367 LEU B C 1
ATOM 6509 O O . LEU B 1 367 ? 10.062 20.953 -12.922 1 86.56 367 LEU B O 1
ATOM 6513 N N . ASN B 1 368 ? 9.812 19.438 -14.523 1 86.88 368 ASN B N 1
ATOM 6514 C CA . ASN B 1 368 ? 10.906 20.016 -15.297 1 86.88 368 ASN B CA 1
ATOM 6515 C C . ASN B 1 368 ? 10.391 20.969 -16.375 1 86.88 368 ASN B C 1
ATOM 6517 O O . ASN B 1 368 ? 11.18 21.562 -17.109 1 86.88 368 ASN B O 1
ATOM 6521 N N . SER B 1 369 ? 9.133 21.156 -16.422 1 82.25 369 SER B N 1
ATOM 6522 C CA . SER B 1 369 ? 8.562 22.094 -17.391 1 82.25 369 SER B CA 1
ATOM 6523 C C . SER B 1 369 ? 8.734 23.531 -16.938 1 82.25 369 SER B C 1
ATOM 6525 O O . SER B 1 369 ? 8.695 23.828 -15.734 1 82.25 369 SER B O 1
ATOM 6527 N N . PRO B 1 370 ? 8.938 24.406 -17.891 1 80.94 370 PRO B N 1
ATOM 6528 C CA . PRO B 1 370 ? 9.016 25.828 -17.531 1 80.94 370 PRO B CA 1
ATOM 6529 C C . PRO B 1 370 ? 7.723 26.344 -16.891 1 80.94 370 PRO B C 1
ATOM 6531 O O . PRO B 1 370 ? 7.758 27.266 -16.078 1 80.94 370 PRO B O 1
ATOM 6534 N N . GLU B 1 371 ? 6.684 25.766 -17.234 1 82.56 371 GLU B N 1
ATOM 6535 C CA . GLU B 1 371 ? 5.371 26.172 -16.734 1 82.56 371 GLU B CA 1
ATOM 6536 C C . GLU B 1 371 ? 5.211 25.844 -15.258 1 82.56 371 GLU B C 1
ATOM 6538 O O . GLU B 1 371 ? 4.449 26.5 -14.547 1 82.56 371 GLU B O 1
ATOM 6543 N N . PHE B 1 372 ? 5.961 24.922 -14.773 1 83.62 372 PHE B N 1
ATOM 6544 C CA . PHE B 1 372 ? 5.77 24.453 -13.406 1 83.62 372 PHE B CA 1
ATOM 6545 C C . PHE B 1 372 ? 6.18 25.531 -12.398 1 83.62 372 PHE B C 1
ATOM 6547 O O . PHE B 1 372 ? 5.418 25.859 -11.484 1 83.62 372 PHE B O 1
ATOM 6554 N N . SER B 1 373 ? 7.359 26.031 -12.57 1 83.75 373 SER B N 1
ATOM 6555 C CA . SER B 1 373 ? 7.852 27.047 -11.633 1 83.75 373 SER B CA 1
ATOM 6556 C C . SER B 1 373 ? 6.949 28.266 -11.617 1 83.75 373 SER B C 1
ATOM 6558 O O . SER B 1 373 ? 6.672 28.828 -10.555 1 83.75 373 SER B O 1
ATOM 6560 N N . LEU B 1 374 ? 6.52 28.688 -12.773 1 86.81 374 LEU B N 1
ATOM 6561 C CA . LEU B 1 374 ? 5.598 29.812 -12.883 1 86.81 374 LEU B CA 1
ATOM 6562 C C . LEU B 1 374 ? 4.262 29.484 -12.219 1 86.81 374 LEU B C 1
ATOM 6564 O O . LEU B 1 374 ? 3.67 30.328 -11.555 1 86.81 374 LEU B O 1
ATOM 6568 N N . GLY B 1 375 ? 3.865 28.297 -12.398 1 87.38 375 GLY B N 1
ATOM 6569 C CA . GLY B 1 375 ? 2.617 27.859 -11.805 1 87.38 375 GLY B CA 1
ATOM 6570 C C . GLY B 1 375 ? 2.652 27.844 -10.289 1 87.38 375 GLY B C 1
ATOM 6571 O O . GLY B 1 375 ? 1.672 28.219 -9.633 1 87.38 375 GLY B O 1
ATOM 6572 N N . VAL B 1 376 ? 3.738 27.438 -9.727 1 88.06 376 VAL B N 1
ATOM 6573 C CA . VAL B 1 376 ? 3.883 27.391 -8.273 1 88.06 376 VAL B CA 1
ATOM 6574 C C . VAL B 1 376 ? 3.861 28.812 -7.715 1 88.06 376 VAL B C 1
ATOM 6576 O O . VAL B 1 376 ? 3.242 29.078 -6.68 1 88.06 376 VAL B O 1
ATOM 6579 N N . THR B 1 377 ? 4.543 29.688 -8.391 1 89.38 377 THR B N 1
ATOM 6580 C CA . THR B 1 377 ? 4.562 31.078 -7.973 1 89.38 377 THR B CA 1
ATOM 6581 C C . THR B 1 377 ? 3.16 31.688 -8.023 1 89.38 377 THR B C 1
ATOM 6583 O O . THR B 1 377 ? 2.748 32.375 -7.098 1 89.38 377 THR B O 1
ATOM 6586 N N . GLN B 1 378 ? 2.465 31.406 -9.07 1 91.81 378 GLN B N 1
ATOM 6587 C CA . GLN B 1 378 ? 1.098 31.906 -9.211 1 91.81 378 GLN B CA 1
ATOM 6588 C C . GLN B 1 378 ? 0.196 31.328 -8.117 1 91.81 378 GLN B C 1
ATOM 6590 O O . GLN B 1 378 ? -0.627 32.062 -7.547 1 91.81 378 GLN B O 1
ATOM 6595 N N . LEU B 1 379 ? 0.402 30.094 -7.863 1 93 379 LEU B N 1
ATOM 6596 C CA . LEU B 1 379 ? -0.387 29.422 -6.836 1 93 379 LEU B CA 1
ATOM 6597 C C . LEU B 1 379 ? -0.16 30.062 -5.469 1 93 379 LEU B C 1
ATOM 6599 O O . LEU B 1 379 ? -1.117 30.422 -4.777 1 93 379 LEU B O 1
ATOM 6603 N N . THR B 1 380 ? 1.061 30.281 -5.062 1 92.94 380 THR B N 1
ATOM 6604 C CA . THR B 1 380 ? 1.383 30.797 -3.742 1 92.94 380 THR B CA 1
ATOM 6605 C C . THR B 1 380 ? 0.906 32.25 -3.605 1 92.94 380 THR B C 1
ATOM 6607 O O . THR B 1 380 ? 0.49 32.656 -2.525 1 92.94 380 THR B O 1
ATOM 6610 N N . THR B 1 381 ? 0.935 32.938 -4.699 1 94.31 381 THR B N 1
ATOM 6611 C CA . THR B 1 381 ? 0.443 34.312 -4.699 1 94.31 381 THR B CA 1
ATOM 6612 C C . THR B 1 381 ? -1.07 34.344 -4.496 1 94.31 381 THR B C 1
ATOM 6614 O O . THR B 1 381 ? -1.578 35.125 -3.691 1 94.31 381 THR B O 1
ATOM 6617 N N . GLN B 1 382 ? -1.727 33.5 -5.211 1 95.44 382 GLN B N 1
ATOM 6618 C CA . GLN B 1 382 ? -3.18 33.438 -5.098 1 95.44 382 GLN B CA 1
ATOM 6619 C C . GLN B 1 382 ? -3.602 33 -3.701 1 95.44 382 GLN B C 1
ATOM 6621 O O . GLN B 1 382 ? -4.555 33.531 -3.131 1 95.44 382 GLN B O 1
ATOM 6626 N N . LEU B 1 383 ? -2.9 32.062 -3.193 1 96.44 383 LEU B N 1
ATOM 6627 C CA . LEU B 1 383 ? -3.213 31.562 -1.855 1 96.44 383 LEU B CA 1
ATOM 6628 C C . LEU B 1 383 ? -2.979 32.656 -0.812 1 96.44 383 LEU B C 1
ATOM 6630 O O . LEU B 1 383 ? -3.756 32.781 0.137 1 96.44 383 LEU B O 1
ATOM 6634 N N . ALA B 1 384 ? -1.929 33.438 -0.994 1 96.12 384 ALA B N 1
ATOM 6635 C CA . ALA B 1 384 ? -1.637 34.531 -0.074 1 96.12 384 ALA B CA 1
ATOM 6636 C C . ALA B 1 384 ? -2.746 35.562 -0.099 1 96.12 384 ALA B C 1
ATOM 6638 O O . ALA B 1 384 ? -3.152 36.062 0.949 1 96.12 384 ALA B O 1
ATOM 6639 N N . GLN B 1 385 ? -3.189 35.875 -1.23 1 96.88 385 GLN B N 1
ATOM 6640 C CA . GLN B 1 385 ? -4.266 36.844 -1.386 1 96.88 385 GLN B CA 1
ATOM 6641 C C . GLN B 1 385 ? -5.555 36.344 -0.739 1 96.88 385 GLN B C 1
ATOM 6643 O O . GLN B 1 385 ? -6.219 37.094 -0.014 1 96.88 385 GLN B O 1
ATOM 6648 N N . ARG B 1 386 ? -5.895 35.156 -1.014 1 97.56 386 ARG B N 1
ATOM 6649 C CA . ARG B 1 386 ? -7.105 34.562 -0.444 1 97.56 386 ARG B CA 1
ATOM 6650 C C . ARG B 1 386 ? -7.012 34.5 1.076 1 97.56 386 ARG B C 1
ATOM 6652 O O . ARG B 1 386 ? -7.992 34.719 1.778 1 97.56 386 ARG B O 1
ATOM 6659 N N . ARG B 1 387 ? -5.852 34.094 1.535 1 97.69 387 ARG B N 1
ATOM 6660 C CA . ARG B 1 387 ? -5.602 34.062 2.973 1 97.69 387 ARG B CA 1
ATOM 6661 C C . ARG B 1 387 ? -5.848 35.406 3.625 1 97.69 387 ARG B C 1
ATOM 6663 O O . ARG B 1 387 ? -6.551 35.5 4.633 1 97.69 387 ARG B O 1
ATOM 6670 N N . GLN B 1 388 ? -5.301 36.406 3.035 1 97.38 388 GLN B N 1
ATOM 6671 C CA . GLN B 1 388 ? -5.449 37.75 3.568 1 97.38 388 GLN B CA 1
ATOM 6672 C C . GLN B 1 388 ? -6.91 38.188 3.566 1 97.38 388 GLN B C 1
ATOM 6674 O O . GLN B 1 388 ? -7.41 38.719 4.566 1 97.38 388 GLN B O 1
ATOM 6679 N N . ASN B 1 389 ? -7.539 37.969 2.5 1 98.19 389 ASN B N 1
ATOM 6680 C CA . ASN B 1 389 ? -8.93 38.375 2.373 1 98.19 389 ASN B CA 1
ATOM 6681 C C . ASN B 1 389 ? -9.828 37.625 3.348 1 98.19 389 ASN B C 1
ATOM 6683 O O . ASN B 1 389 ? -10.648 38.219 4.039 1 98.19 389 ASN B O 1
ATOM 6687 N N . VAL B 1 390 ? -9.656 36.344 3.408 1 98.5 390 VAL B N 1
ATOM 6688 C CA . VAL B 1 390 ? -10.531 35.5 4.215 1 98.5 390 VAL B CA 1
ATOM 6689 C C . VAL B 1 390 ? -10.305 35.781 5.695 1 98.5 390 VAL B C 1
ATOM 6691 O O . VAL B 1 390 ? -11.258 35.875 6.477 1 98.5 390 VAL B O 1
ATOM 6694 N N . THR B 1 391 ? -9.055 35.906 6.086 1 98.19 391 THR B N 1
ATOM 6695 C CA . THR B 1 391 ? -8.766 36.188 7.484 1 98.19 391 THR B CA 1
ATOM 6696 C C . THR B 1 391 ? -9.352 37.562 7.883 1 98.19 391 THR B C 1
ATOM 6698 O O . THR B 1 391 ? -9.836 37.719 9 1 98.19 391 THR B O 1
ATOM 6701 N N . ALA B 1 392 ? -9.32 38.5 6.984 1 98.12 392 ALA B N 1
ATOM 6702 C CA . ALA B 1 392 ? -9.922 39.812 7.25 1 98.12 392 ALA B CA 1
ATOM 6703 C C . ALA B 1 392 ? -11.43 39.688 7.434 1 98.12 392 ALA B C 1
ATOM 6705 O O . ALA B 1 392 ? -12 40.281 8.344 1 98.12 392 ALA B O 1
ATOM 6706 N N . ILE B 1 393 ? -12.023 38.938 6.586 1 98.19 393 ILE B N 1
ATOM 6707 C CA . ILE B 1 393 ? -13.469 38.719 6.648 1 98.19 393 ILE B CA 1
ATOM 6708 C C . ILE B 1 393 ? -13.828 38.062 7.98 1 98.19 393 ILE B C 1
ATOM 6710 O O . ILE B 1 393 ? -14.758 38.531 8.664 1 98.19 393 ILE B O 1
ATOM 6714 N N . LEU B 1 394 ? -13.125 37.062 8.391 1 98.25 394 LEU B N 1
ATOM 6715 C CA . LEU B 1 394 ? -13.43 36.312 9.602 1 98.25 394 LEU B CA 1
ATOM 6716 C C . LEU B 1 394 ? -13.219 37.188 10.836 1 98.25 394 LEU B C 1
ATOM 6718 O O . LEU B 1 394 ? -14.008 37.125 11.781 1 98.25 394 LEU B O 1
ATOM 6722 N N . ARG B 1 395 ? -12.188 37.969 10.844 1 97.75 395 ARG B N 1
ATOM 6723 C CA . ARG B 1 395 ? -11.922 38.844 11.984 1 97.75 395 ARG B CA 1
ATOM 6724 C C . ARG B 1 395 ? -13.023 39.906 12.148 1 97.75 395 ARG B C 1
ATOM 6726 O O . ARG B 1 395 ? -13.375 40.25 13.266 1 97.75 395 ARG B O 1
ATOM 6733 N N . GLN B 1 396 ? -13.508 40.312 11.062 1 97.56 396 GLN B N 1
ATOM 6734 C CA . GLN B 1 396 ? -14.555 41.312 11.07 1 97.56 396 GLN B CA 1
ATOM 6735 C C . GLN B 1 396 ? -15.898 40.719 11.492 1 97.56 396 GLN B C 1
ATOM 6737 O O . GLN B 1 396 ? -16.594 41.281 12.344 1 97.56 396 GLN B O 1
ATOM 6742 N N . LEU B 1 397 ? -16.266 39.625 10.953 1 97.25 397 LEU B N 1
ATOM 6743 C CA . LEU B 1 397 ? -17.625 39.094 11.102 1 97.25 397 LEU B CA 1
ATOM 6744 C C . LEU B 1 397 ? -17.703 38.156 12.312 1 97.25 397 LEU B C 1
ATOM 6746 O O . LEU B 1 397 ? -18.781 37.938 12.859 1 97.25 397 LEU B O 1
ATOM 6750 N N . ARG B 1 398 ? -16.594 37.531 12.688 1 97.19 398 ARG B N 1
ATOM 6751 C CA . ARG B 1 398 ? -16.547 36.594 13.812 1 97.19 398 ARG B CA 1
ATOM 6752 C C . ARG B 1 398 ? -15.367 36.938 14.734 1 97.19 398 ARG B C 1
ATOM 6754 O O . ARG B 1 398 ? -14.43 36.125 14.852 1 97.19 398 ARG B O 1
ATOM 6761 N N . PRO B 1 399 ? -15.508 38 15.492 1 96.31 399 PRO B N 1
ATOM 6762 C CA . PRO B 1 399 ? -14.406 38.406 16.359 1 96.31 399 PRO B CA 1
ATOM 6763 C C . PRO B 1 399 ? -14.156 37.406 17.5 1 96.31 399 PRO B C 1
ATOM 6765 O O . PRO B 1 399 ? -13.086 37.438 18.109 1 96.31 399 PRO B O 1
ATOM 6768 N N . ASP B 1 400 ? -15.062 36.531 17.734 1 96.62 400 ASP B N 1
ATOM 6769 C CA . ASP B 1 400 ? -14.938 35.531 18.797 1 96.62 400 ASP B CA 1
ATOM 6770 C C . ASP B 1 400 ? -14.172 34.312 18.297 1 96.62 400 ASP B C 1
ATOM 6772 O O . ASP B 1 400 ? -13.828 33.438 19.078 1 96.62 400 ASP B O 1
ATOM 6776 N N . TRP B 1 401 ? -13.883 34.312 16.969 1 97.5 401 TRP B N 1
ATOM 6777 C CA . TRP B 1 401 ? -13.062 33.25 16.406 1 97.5 401 TRP B CA 1
ATOM 6778 C C . TRP B 1 401 ? -11.578 33.562 16.562 1 97.5 401 TRP B C 1
ATOM 6780 O O . TRP B 1 401 ? -11.125 34.625 16.156 1 97.5 401 TRP B O 1
ATOM 6790 N N . HIS B 1 402 ? -10.898 32.656 17.172 1 96.88 402 HIS B N 1
ATOM 6791 C CA . HIS B 1 402 ? -9.469 32.844 17.375 1 96.88 402 HIS B CA 1
ATOM 6792 C C . HIS B 1 402 ? -8.648 31.984 16.422 1 96.88 402 HIS B C 1
ATOM 6794 O O . HIS B 1 402 ? -8.898 30.781 16.281 1 96.88 402 HIS B O 1
ATOM 6800 N N . PHE B 1 403 ? -7.758 32.594 15.734 1 96.25 403 PHE B N 1
ATOM 6801 C CA . PHE B 1 403 ? -6.844 31.875 14.836 1 96.25 403 PHE B CA 1
ATOM 6802 C C . PHE B 1 403 ? -5.598 32.719 14.578 1 96.25 403 PHE B C 1
ATOM 6804 O O . PHE B 1 403 ? -5.609 33.938 14.758 1 96.25 403 PHE B O 1
ATOM 6811 N N . VAL B 1 404 ? -4.512 32.062 14.242 1 93.5 404 VAL B N 1
ATOM 6812 C CA . VAL B 1 404 ? -3.285 32.719 13.773 1 93.5 404 VAL B CA 1
ATOM 6813 C C . VAL B 1 404 ? -3.184 32.594 12.258 1 93.5 404 VAL B C 1
ATOM 6815 O O . VAL B 1 404 ? -3.426 31.531 11.695 1 93.5 404 VAL B O 1
ATOM 6818 N N . THR B 1 405 ? -2.934 33.75 11.633 1 95.62 405 THR B N 1
ATOM 6819 C CA . THR B 1 405 ? -2.742 33.719 10.188 1 95.62 405 THR B CA 1
ATOM 6820 C C . THR B 1 405 ? -1.48 32.938 9.836 1 95.62 405 THR B C 1
ATOM 6822 O O . THR B 1 405 ? -0.379 33.281 10.25 1 95.62 405 THR B O 1
ATOM 6825 N N . PRO B 1 406 ? -1.64 31.891 9.078 1 95.06 406 PRO B N 1
ATOM 6826 C CA . PRO B 1 406 ? -0.458 31.078 8.742 1 95.06 406 PRO B CA 1
ATOM 6827 C C . PRO B 1 406 ? 0.466 31.781 7.75 1 95.06 406 PRO B C 1
ATOM 6829 O O . PRO B 1 406 ? 0.043 32.719 7.059 1 95.06 406 PRO B O 1
ATOM 6832 N N . LEU B 1 407 ? 1.677 31.328 7.711 1 94.44 407 LEU B N 1
ATOM 6833 C CA . LEU B 1 407 ? 2.68 31.891 6.809 1 94.44 407 LEU B CA 1
ATOM 6834 C C . LEU B 1 407 ? 2.834 31.016 5.562 1 94.44 407 LEU B C 1
ATOM 6836 O O . LEU B 1 407 ? 3.953 30.703 5.152 1 94.44 407 LEU B O 1
ATOM 6840 N N . GLY B 1 408 ? 1.748 30.547 5.051 1 95.31 408 GLY B N 1
ATOM 6841 C CA . GLY B 1 408 ? 1.667 29.688 3.883 1 95.31 408 GLY B CA 1
ATOM 6842 C C . GLY B 1 408 ? 0.537 28.688 3.963 1 95.31 408 GLY B C 1
ATOM 6843 O O . GLY B 1 408 ? -0.334 28.781 4.828 1 95.31 408 GLY B O 1
ATOM 6844 N N . GLY B 1 409 ? 0.522 27.797 2.99 1 95.56 409 GLY B N 1
ATOM 6845 C CA . GLY B 1 409 ? -0.498 26.75 2.955 1 95.56 409 GLY B CA 1
ATOM 6846 C C . GLY B 1 409 ? -1.882 27.297 2.639 1 95.56 409 GLY B C 1
ATOM 6847 O O . GLY B 1 409 ? -2.018 28.312 1.968 1 95.56 409 GLY B O 1
ATOM 6848 N N . PHE B 1 410 ? -2.898 26.531 3.062 1 97.44 410 PHE B N 1
ATOM 6849 C CA . PHE B 1 410 ? -4.242 26.969 2.717 1 97.44 410 PHE B CA 1
ATOM 6850 C C . PHE B 1 410 ? -5.246 26.531 3.777 1 97.44 410 PHE B C 1
ATOM 6852 O O . PHE B 1 410 ? -6.441 26.422 3.5 1 97.44 410 PHE B O 1
ATOM 6859 N N . TYR B 1 411 ? -4.707 26.312 5.035 1 97.5 411 TYR B N 1
ATOM 6860 C CA . TYR B 1 411 ? -5.582 25.969 6.148 1 97.5 411 TYR B CA 1
ATOM 6861 C C . TYR B 1 411 ? -5.527 27.031 7.234 1 97.5 411 TYR B C 1
ATOM 6863 O O . TYR B 1 411 ? -4.469 27.609 7.488 1 97.5 411 TYR B O 1
ATOM 6871 N N . LEU B 1 412 ? -6.641 27.25 7.836 1 97.62 412 LEU B N 1
ATOM 6872 C CA . LEU B 1 412 ? -6.785 28.016 9.062 1 97.62 412 LEU B CA 1
ATOM 6873 C C . LEU B 1 412 ? -7.359 27.156 10.18 1 97.62 412 LEU B C 1
ATOM 6875 O O . LEU B 1 412 ? -8.328 26.422 9.977 1 97.62 412 LEU B O 1
ATOM 6879 N N . TRP B 1 413 ? -6.691 27.219 11.289 1 97.38 413 TRP B N 1
ATOM 6880 C CA . TRP B 1 413 ? -7.203 26.531 12.469 1 97.38 413 TRP B CA 1
ATOM 6881 C C . TRP B 1 413 ? -7.93 27.5 13.391 1 97.38 413 TRP B C 1
ATOM 6883 O O . TRP B 1 413 ? -7.32 28.406 13.945 1 97.38 413 TRP B O 1
ATOM 6893 N N . VAL B 1 414 ? -9.195 27.266 13.586 1 98.12 414 VAL B N 1
ATOM 6894 C CA . VAL B 1 414 ? -10.031 28.203 14.32 1 98.12 414 VAL B CA 1
ATOM 6895 C C . VAL B 1 414 ? -10.484 27.578 15.641 1 98.12 414 VAL B C 1
ATOM 6897 O O . VAL B 1 414 ? -10.945 26.438 15.664 1 98.12 414 VAL B O 1
ATOM 6900 N N . THR B 1 415 ? -10.32 28.312 16.703 1 96.75 415 THR B N 1
ATOM 6901 C CA . THR B 1 415 ? -10.883 27.938 17.984 1 96.75 415 THR B CA 1
ATOM 6902 C C . THR B 1 415 ? -11.898 28.969 18.453 1 96.75 415 THR B C 1
ATOM 6904 O O . THR B 1 415 ? -11.703 30.172 18.266 1 96.75 415 THR B O 1
ATOM 6907 N N . GLN B 1 416 ? -12.953 28.5 19.016 1 97.38 416 GLN B N 1
ATOM 6908 C CA . GLN B 1 416 ? -14.039 29.328 19.516 1 97.38 416 GLN B CA 1
ATOM 6909 C C . GLN B 1 416 ? -14.867 28.578 20.562 1 97.38 416 GLN B C 1
ATOM 6911 O O . GLN B 1 416 ? -14.578 27.422 20.875 1 97.38 416 GLN B O 1
ATOM 6916 N N . ALA B 1 417 ? -15.812 29.203 21.188 1 96.5 417 ALA B N 1
ATOM 6917 C CA . ALA B 1 417 ? -16.422 28.688 22.406 1 96.5 417 ALA B CA 1
ATOM 6918 C C . ALA B 1 417 ? -17.594 27.75 22.094 1 96.5 417 ALA B C 1
ATOM 6920 O O . ALA B 1 417 ? -17.906 26.875 22.891 1 96.5 417 ALA B O 1
ATOM 6921 N N . ASP B 1 418 ? -18.172 27.875 21 1 96.75 418 ASP B N 1
ATOM 6922 C CA . ASP B 1 418 ? -19.359 27.094 20.672 1 96.75 418 ASP B CA 1
ATOM 6923 C C . ASP B 1 418 ? -19 25.656 20.297 1 96.75 418 ASP B C 1
ATOM 6925 O O . ASP B 1 418 ? -18.438 25.422 19.219 1 96.75 418 ASP B O 1
ATOM 6929 N N . ARG B 1 419 ? -19.422 24.766 21.062 1 96.56 419 ARG B N 1
ATOM 6930 C CA . ARG B 1 419 ? -19.109 23.359 20.828 1 96.56 419 ARG B CA 1
ATOM 6931 C C . ARG B 1 419 ? -19.984 22.797 19.703 1 96.56 419 ARG B C 1
ATOM 6933 O O . ARG B 1 419 ? -19.703 21.719 19.172 1 96.56 419 ARG B O 1
ATOM 6940 N N . ASN B 1 420 ? -21 23.469 19.297 1 96.88 420 ASN B N 1
ATOM 6941 C CA . ASN B 1 420 ? -21.875 23.016 18.219 1 96.88 420 ASN B CA 1
ATOM 6942 C C . ASN B 1 420 ? -21.578 23.75 16.922 1 96.88 420 ASN B C 1
ATOM 6944 O O . ASN B 1 420 ? -22.391 23.766 16 1 96.88 420 ASN B O 1
ATOM 6948 N N . VAL B 1 421 ? -20.422 24.375 16.844 1 97.31 421 VAL B N 1
ATOM 6949 C CA . VAL B 1 421 ? -20.062 25.219 15.719 1 97.31 421 VAL B CA 1
ATOM 6950 C C . VAL B 1 421 ? -20.125 24.422 14.422 1 97.31 421 VAL B C 1
ATOM 6952 O O . VAL B 1 421 ? -20.531 24.953 13.383 1 97.31 421 VAL B O 1
ATOM 6955 N N . PHE B 1 422 ? -19.781 23.25 14.398 1 97.38 422 PHE B N 1
ATOM 6956 C CA . PHE B 1 422 ? -19.797 22.406 13.203 1 97.38 422 PHE B CA 1
ATOM 6957 C C . PHE B 1 422 ? -21.219 22.312 12.641 1 97.38 422 PHE B C 1
ATOM 6959 O O . PHE B 1 422 ? -21.422 22.531 11.445 1 97.38 422 PHE B O 1
ATOM 6966 N N . GLU B 1 423 ? -22.125 21.953 13.484 1 96.44 423 GLU B N 1
ATOM 6967 C CA . GLU B 1 423 ? -23.516 21.797 13.07 1 96.44 423 GLU B CA 1
ATOM 6968 C C . GLU B 1 423 ? -24.078 23.125 12.57 1 96.44 423 GLU B C 1
ATOM 6970 O O . GLU B 1 423 ? -24.797 23.156 11.57 1 96.44 423 GLU B O 1
ATOM 6975 N N . HIS B 1 424 ? -23.75 24.172 13.281 1 96.38 424 HIS B N 1
ATOM 6976 C CA . HIS B 1 424 ? -24.25 25.5 12.906 1 96.38 424 HIS B CA 1
ATOM 6977 C C . HIS B 1 424 ? -23.75 25.906 11.523 1 96.38 424 HIS B C 1
ATOM 6979 O O . HIS B 1 424 ? -24.516 26.406 10.703 1 96.38 424 HIS B O 1
ATOM 6985 N N . LEU B 1 425 ? -22.484 25.688 11.297 1 97.25 425 LEU B N 1
ATOM 6986 C CA . LEU B 1 425 ? -21.906 26.062 10.008 1 97.25 425 LEU B CA 1
ATOM 6987 C C . LEU B 1 425 ? -22.438 25.156 8.898 1 97.25 425 LEU B C 1
ATOM 6989 O O . LEU B 1 425 ? -22.672 25.625 7.773 1 97.25 425 LEU B O 1
ATOM 6993 N N . LEU B 1 426 ? -22.578 23.906 9.219 1 95.88 426 LEU B N 1
ATOM 6994 C CA . LEU B 1 426 ? -23.156 22.969 8.266 1 95.88 426 LEU B CA 1
ATOM 6995 C C . LEU B 1 426 ? -24.547 23.422 7.82 1 95.88 426 LEU B C 1
ATOM 6997 O O . LEU B 1 426 ? -24.875 23.344 6.633 1 95.88 426 LEU B O 1
ATOM 7001 N N . GLU B 1 427 ? -25.344 23.859 8.742 1 93.69 427 GLU B N 1
ATOM 7002 C CA . GLU B 1 427 ? -26.688 24.344 8.453 1 93.69 427 GLU B CA 1
ATOM 7003 C C . GLU B 1 427 ? -26.641 25.578 7.559 1 93.69 427 GLU B C 1
ATOM 7005 O O . GLU B 1 427 ? -27.578 25.828 6.797 1 93.69 427 GLU B O 1
ATOM 7010 N N . GLN B 1 428 ? -25.625 26.281 7.648 1 94.38 428 GLN B N 1
ATOM 7011 C CA . GLN B 1 428 ? -25.453 27.5 6.84 1 94.38 428 GLN B CA 1
ATOM 7012 C C . GLN B 1 428 ? -24.781 27.172 5.512 1 94.38 428 GLN B C 1
ATOM 7014 O O . GLN B 1 428 ? -24.359 28.078 4.785 1 94.38 428 GLN B O 1
ATOM 7019 N N . HIS B 1 429 ? -24.531 25.953 5.254 1 95.62 429 HIS B N 1
ATOM 7020 C CA . HIS B 1 429 ? -23.922 25.469 4.012 1 95.62 429 HIS B CA 1
ATOM 7021 C C . HIS B 1 429 ? -22.469 25.891 3.902 1 95.62 429 HIS B C 1
ATOM 7023 O O . HIS B 1 429 ? -22 26.25 2.816 1 95.62 429 HIS B O 1
ATOM 7029 N N . LEU B 1 430 ? -21.906 26.031 5.051 1 97.44 430 LEU B N 1
ATOM 7030 C CA . LEU B 1 430 ? -20.469 26.234 5.191 1 97.44 430 LEU B CA 1
ATOM 7031 C C . LEU B 1 430 ? -19.797 25.016 5.797 1 97.44 430 LEU B C 1
ATOM 7033 O O . LEU B 1 430 ? -19.906 24.781 7.004 1 97.44 430 LEU B O 1
ATOM 7037 N N . LEU B 1 431 ? -19.062 24.297 4.949 1 97.88 431 LEU B N 1
ATOM 7038 C CA . LEU B 1 431 ? -18.438 23.062 5.41 1 97.88 431 LEU B CA 1
ATOM 7039 C C . LEU B 1 431 ? -17.062 23.344 6 1 97.88 431 LEU B C 1
ATOM 7041 O O . LEU B 1 431 ? -16.266 24.094 5.41 1 97.88 431 LEU B O 1
ATOM 7045 N N . VAL B 1 432 ? -16.828 22.828 7.152 1 98.19 432 VAL B N 1
ATOM 7046 C CA . VAL B 1 432 ? -15.516 22.875 7.789 1 98.19 432 VAL B CA 1
ATOM 7047 C C . VAL B 1 432 ? -15.18 21.5 8.367 1 98.19 432 VAL B C 1
ATOM 7049 O O . VAL B 1 432 ? -16.047 20.641 8.516 1 98.19 432 VAL B O 1
ATOM 7052 N N . THR B 1 433 ? -13.922 21.219 8.617 1 97.5 433 THR B N 1
ATOM 7053 C CA . THR B 1 433 ? -13.555 19.969 9.266 1 97.5 433 THR B CA 1
ATOM 7054 C C . THR B 1 433 ? -13.477 20.141 10.781 1 97.5 433 THR B C 1
ATOM 7056 O O . THR B 1 433 ? -12.68 20.922 11.281 1 97.5 433 THR B O 1
ATOM 7059 N N . PRO B 1 434 ? -14.25 19.391 11.508 1 97.44 434 PRO B N 1
ATOM 7060 C CA . PRO B 1 434 ? -14.336 19.609 12.953 1 97.44 434 PRO B CA 1
ATOM 7061 C C . PRO B 1 434 ? -13.094 19.125 13.695 1 97.44 434 PRO B C 1
ATOM 7063 O O . PRO B 1 434 ? -12.422 18.203 13.25 1 97.44 434 PRO B O 1
ATOM 7066 N N . GLY B 1 435 ? -12.898 19.672 14.82 1 96.62 435 GLY B N 1
ATOM 7067 C CA . GLY B 1 435 ? -11.719 19.469 15.648 1 96.62 435 GLY B CA 1
ATOM 7068 C C . GLY B 1 435 ? -11.508 18.016 16.016 1 96.62 435 GLY B C 1
ATOM 7069 O O . GLY B 1 435 ? -10.375 17.516 15.984 1 96.62 435 GLY B O 1
ATOM 7070 N N . PRO B 1 436 ? -12.516 17.297 16.312 1 94.19 436 PRO B N 1
ATOM 7071 C CA . PRO B 1 436 ? -12.344 15.922 16.781 1 94.19 436 PRO B CA 1
ATOM 7072 C C . PRO B 1 436 ? -11.656 15.031 15.742 1 94.19 436 PRO B C 1
ATOM 7074 O O . PRO B 1 436 ? -10.969 14.078 16.109 1 94.19 436 PRO B O 1
ATOM 7077 N N . ILE B 1 437 ? -11.758 15.359 14.539 1 93.94 437 ILE B N 1
ATOM 7078 C CA . ILE B 1 437 ? -11.078 14.602 13.492 1 93.94 437 ILE B CA 1
ATOM 7079 C C . ILE B 1 437 ? -9.562 14.688 13.695 1 93.94 437 ILE B C 1
ATOM 7081 O O . ILE B 1 437 ? -8.836 13.734 13.391 1 93.94 437 ILE B O 1
ATOM 7085 N N . TYR B 1 438 ? -9.148 15.812 14.281 1 95.88 438 TYR B N 1
ATOM 7086 C CA . TYR B 1 438 ? -7.723 16.062 14.461 1 95.88 438 TYR B CA 1
ATOM 7087 C C . TYR B 1 438 ? -7.305 15.797 15.906 1 95.88 438 TYR B C 1
ATOM 7089 O O . TYR B 1 438 ? -6.191 16.141 16.312 1 95.88 438 TYR B O 1
ATOM 7097 N N . GLY B 1 439 ? -8.242 15.305 16.703 1 93.69 439 GLY B N 1
ATOM 7098 C CA . GLY B 1 439 ? -7.949 15.047 18.109 1 93.69 439 GLY B CA 1
ATOM 7099 C C . GLY B 1 439 ? -8.148 16.266 18.984 1 93.69 439 GLY B C 1
ATOM 7100 O O . GLY B 1 439 ? -7.617 16.328 20.094 1 93.69 439 GLY B O 1
ATOM 7101 N N . ALA B 1 440 ? -8.867 17.234 18.5 1 94.94 440 ALA B N 1
ATOM 7102 C CA . ALA B 1 440 ? -9.125 18.469 19.234 1 94.94 440 ALA B CA 1
ATOM 7103 C C . ALA B 1 440 ? -10.578 18.547 19.703 1 94.94 440 ALA B C 1
ATOM 7105 O O . ALA B 1 440 ? -11.352 17.609 19.469 1 94.94 440 ALA B O 1
ATOM 7106 N N . ASP B 1 441 ? -10.844 19.562 20.391 1 94.12 441 ASP B N 1
ATOM 7107 C CA . ASP B 1 441 ? -12.18 19.781 20.938 1 94.12 441 ASP B CA 1
ATOM 7108 C C . ASP B 1 441 ? -13.18 20.109 19.828 1 94.12 441 ASP B C 1
ATOM 7110 O O . ASP B 1 441 ? -12.789 20.562 18.75 1 94.12 441 ASP B O 1
ATOM 7114 N N . ARG B 1 442 ? -14.461 19.969 20.109 1 95.69 442 ARG B N 1
ATOM 7115 C CA . ARG B 1 442 ? -15.539 20.219 19.156 1 95.69 442 ARG B CA 1
ATOM 7116 C C . ARG B 1 442 ? -15.664 21.703 18.844 1 95.69 442 ARG B C 1
ATOM 7118 O O . ARG B 1 442 ? -16.312 22.094 17.875 1 95.69 442 ARG B O 1
ATOM 7125 N N . SER B 1 443 ? -15.055 22.469 19.672 1 97.5 443 SER B N 1
ATOM 7126 C CA . SER B 1 443 ? -15.156 23.906 19.484 1 97.5 443 SER B CA 1
ATOM 7127 C C . SER B 1 443 ? -14.148 24.406 18.469 1 97.5 443 SER B C 1
ATOM 7129 O O . SER B 1 443 ? -14.141 25.594 18.125 1 97.5 443 SER B O 1
ATOM 7131 N N . ALA B 1 444 ? -13.328 23.562 17.969 1 97.69 444 ALA B N 1
ATOM 7132 C CA . ALA B 1 444 ? -12.32 23.938 16.984 1 97.69 444 ALA B CA 1
ATOM 7133 C C . ALA B 1 444 ? -12.656 23.359 15.609 1 97.69 444 ALA B C 1
ATOM 7135 O O . ALA B 1 444 ? -13.422 22.391 15.508 1 97.69 444 ALA B O 1
ATOM 7136 N N . PHE B 1 445 ? -12.148 23.969 14.594 1 98.25 445 PHE B N 1
ATOM 7137 C CA . PHE B 1 445 ? -12.312 23.438 13.242 1 98.25 445 PHE B CA 1
ATOM 7138 C C . PHE B 1 445 ? -11.211 23.938 12.32 1 98.25 445 PHE B C 1
ATOM 7140 O O . PHE B 1 445 ? -10.578 24.969 12.602 1 98.25 445 PHE B O 1
ATOM 7147 N N . ARG B 1 446 ? -10.922 23.188 11.297 1 98.25 446 ARG B N 1
ATOM 7148 C CA . ARG B 1 446 ? -10.031 23.625 10.227 1 98.25 446 ARG B CA 1
ATOM 7149 C C . ARG B 1 446 ? -10.812 24.234 9.07 1 98.25 446 ARG B C 1
ATOM 7151 O O . ARG B 1 446 ? -11.867 23.719 8.688 1 98.25 446 ARG B O 1
ATOM 7158 N N . PHE B 1 447 ? -10.281 25.266 8.57 1 98.44 447 PHE B N 1
ATOM 7159 C CA . PHE B 1 447 ? -10.914 26.016 7.496 1 98.44 447 PHE B CA 1
ATOM 7160 C C . PHE B 1 447 ? -9.977 26.141 6.301 1 98.44 447 PHE B C 1
ATOM 7162 O O . PHE B 1 447 ? -8.938 26.797 6.387 1 98.44 447 PHE B O 1
ATOM 7169 N N . ASN B 1 448 ? -10.297 25.5 5.172 1 98.19 448 ASN B N 1
ATOM 7170 C CA . ASN B 1 448 ? -9.531 25.594 3.932 1 98.19 448 ASN B CA 1
ATOM 7171 C C . ASN B 1 448 ? -9.969 26.797 3.1 1 98.19 448 ASN B C 1
ATOM 7173 O O . ASN B 1 448 ? -11.086 26.844 2.582 1 98.19 448 ASN B O 1
ATOM 7177 N N . PHE B 1 449 ? -9.133 27.734 2.902 1 98.06 449 PHE B N 1
ATOM 7178 C CA . PHE B 1 449 ? -9.523 28.953 2.213 1 98.06 449 PHE B CA 1
ATOM 7179 C C . PHE B 1 449 ? -9.102 28.906 0.749 1 98.06 449 PHE B C 1
ATOM 7181 O O . PHE B 1 449 ? -9.352 29.859 -0.004 1 98.06 449 PHE B O 1
ATOM 7188 N N . ALA B 1 450 ? -8.5 27.859 0.313 1 96.94 450 ALA B N 1
ATOM 7189 C CA . ALA B 1 450 ? -7.965 27.781 -1.045 1 96.94 450 ALA B CA 1
ATOM 7190 C C . ALA B 1 450 ? -9.078 27.938 -2.08 1 96.94 450 ALA B C 1
ATOM 7192 O O . ALA B 1 450 ? -8.867 28.562 -3.129 1 96.94 450 ALA B O 1
ATOM 7193 N N . GLY B 1 451 ? -10.203 27.422 -1.802 1 95.69 451 GLY B N 1
ATOM 7194 C CA . GLY B 1 451 ? -11.297 27.438 -2.762 1 95.69 451 GLY B CA 1
ATOM 7195 C C . GLY B 1 451 ? -12.094 28.734 -2.729 1 95.69 451 GLY B C 1
ATOM 7196 O O . GLY B 1 451 ? -13.039 28.906 -3.502 1 95.69 451 GLY B O 1
ATOM 7197 N N . LEU B 1 452 ? -11.742 29.656 -1.943 1 97.38 452 LEU B N 1
ATOM 7198 C CA . LEU B 1 452 ? -12.539 30.875 -1.752 1 97.38 452 LEU B CA 1
ATOM 7199 C C . LEU B 1 452 ? -12.039 32 -2.65 1 97.38 452 LEU B C 1
ATOM 7201 O O . LEU B 1 452 ? -11.359 32.906 -2.186 1 97.38 452 LEU B O 1
ATOM 7205 N N . ASP B 1 453 ? -12.445 31.891 -3.865 1 95.69 453 ASP B N 1
ATOM 7206 C CA . ASP B 1 453 ? -12.211 33.031 -4.773 1 95.69 453 ASP B CA 1
ATOM 7207 C C . ASP B 1 453 ? -13.141 34.188 -4.449 1 95.69 453 ASP B C 1
ATOM 7209 O O . ASP B 1 453 ? -13.836 34.188 -3.432 1 95.69 453 ASP B O 1
ATOM 7213 N N . TYR B 1 454 ? -13.156 35.188 -5.262 1 95.44 454 TYR B N 1
ATOM 7214 C CA . TYR B 1 454 ? -13.906 36.406 -4.961 1 95.44 454 TYR B CA 1
ATOM 7215 C C . TYR B 1 454 ? -15.391 36.094 -4.793 1 95.44 454 TYR B C 1
ATOM 7217 O O . TYR B 1 454 ? -16.031 36.625 -3.883 1 95.44 454 TYR B O 1
ATOM 7225 N N . ARG B 1 455 ? -15.891 35.281 -5.645 1 95.38 455 ARG B N 1
ATOM 7226 C CA . ARG B 1 455 ? -17.297 34.906 -5.566 1 95.38 455 ARG B CA 1
ATOM 7227 C C . ARG B 1 455 ? -17.609 34.156 -4.266 1 95.38 455 ARG B C 1
ATOM 7229 O O . ARG B 1 455 ? -18.609 34.469 -3.6 1 95.38 455 ARG B O 1
ATOM 7236 N N . GLN B 1 456 ? -16.781 33.25 -3.947 1 96.62 456 GLN B N 1
ATOM 7237 C CA . GLN B 1 456 ? -16.969 32.469 -2.732 1 96.62 456 GLN B CA 1
ATOM 7238 C C . GLN B 1 456 ? -16.781 33.344 -1.485 1 96.62 456 GLN B C 1
ATOM 7240 O O . GLN B 1 456 ? -17.438 33.125 -0.467 1 96.62 456 GLN B O 1
ATOM 7245 N N . GLN B 1 457 ? -15.953 34.344 -1.543 1 97.75 457 GLN B N 1
ATOM 7246 C CA . GLN B 1 457 ? -15.766 35.25 -0.423 1 97.75 457 GLN B CA 1
ATOM 7247 C C . GLN B 1 457 ? -17.016 36.094 -0.169 1 97.75 457 GLN B C 1
ATOM 7249 O O . GLN B 1 457 ? -17.391 36.312 0.982 1 97.75 457 GLN B O 1
ATOM 7254 N N . ARG B 1 458 ? -17.625 36.469 -1.22 1 97.25 458 ARG B N 1
ATOM 7255 C CA . ARG B 1 458 ? -18.891 37.188 -1.077 1 97.25 458 ARG B CA 1
ATOM 7256 C C . ARG B 1 458 ? -19.953 36.312 -0.429 1 97.25 458 ARG B C 1
ATOM 7258 O O . ARG B 1 458 ? -20.703 36.75 0.439 1 97.25 458 ARG B O 1
ATOM 7265 N N . LEU B 1 459 ? -19.969 35.094 -0.919 1 96.94 459 LEU B N 1
ATOM 7266 C CA . LEU B 1 459 ? -20.891 34.156 -0.336 1 96.94 459 LEU B CA 1
ATOM 7267 C C . LEU B 1 459 ? -20.594 33.906 1.14 1 96.94 459 LEU B C 1
ATOM 7269 O O . LEU B 1 459 ? -21.5 33.781 1.954 1 96.94 459 LEU B O 1
ATOM 7273 N N . LEU B 1 460 ? -19.312 33.844 1.464 1 97.75 460 LEU B N 1
ATOM 7274 C CA . LEU B 1 460 ? -18.875 33.688 2.848 1 97.75 460 LEU B CA 1
ATOM 7275 C C . LEU B 1 460 ? -19.391 34.844 3.717 1 97.75 460 LEU B C 1
ATOM 7277 O O . LEU B 1 460 ? -19.891 34.625 4.824 1 97.75 460 LEU B O 1
ATOM 7281 N N . ILE B 1 461 ? -19.297 36.031 3.223 1 97.56 461 ILE B N 1
ATOM 7282 C CA . ILE B 1 461 ? -19.781 37.219 3.932 1 97.56 461 ILE B CA 1
ATOM 7283 C C . ILE B 1 461 ? -21.281 37.094 4.168 1 97.56 461 ILE B C 1
ATOM 7285 O O . ILE B 1 461 ? -21.766 37.344 5.273 1 97.56 461 ILE B O 1
ATOM 7289 N N . GLN B 1 462 ? -21.969 36.625 3.193 1 95.75 462 GLN B N 1
ATOM 7290 C CA . GLN B 1 462 ? -23.406 36.5 3.295 1 95.75 462 GLN B CA 1
ATOM 7291 C C . GLN B 1 462 ? -23.781 35.469 4.348 1 95.75 462 GLN B C 1
ATOM 7293 O O . GLN B 1 462 ? -24.734 35.656 5.117 1 95.75 462 GLN B O 1
ATOM 7298 N N . ARG B 1 463 ? -23.062 34.375 4.402 1 94.88 463 ARG B N 1
ATOM 7299 C CA . ARG B 1 463 ? -23.391 33.281 5.281 1 94.88 463 ARG B CA 1
ATOM 7300 C C . ARG B 1 463 ? -23.062 33.594 6.734 1 94.88 463 ARG B C 1
ATOM 7302 O O . ARG B 1 463 ? -23.734 33.125 7.652 1 94.88 463 ARG B O 1
ATOM 7309 N N . LEU B 1 464 ? -22.062 34.344 6.938 1 94.81 464 LEU B N 1
ATOM 7310 C CA . LEU B 1 464 ? -21.594 34.594 8.297 1 94.81 464 LEU B CA 1
ATOM 7311 C C . LEU B 1 464 ? -22.203 35.875 8.859 1 94.81 464 LEU B C 1
ATOM 7313 O O . LEU B 1 464 ? -22.078 36.156 10.055 1 94.81 464 LEU B O 1
ATOM 7317 N N . SER B 1 465 ? -22.766 36.656 8.023 1 89.62 465 SER B N 1
ATOM 7318 C CA . SER B 1 465 ? -23.438 37.875 8.477 1 89.62 465 SER B CA 1
ATOM 7319 C C . SER B 1 465 ? -24.781 37.531 9.133 1 89.62 465 SER B C 1
ATOM 7321 O O . SER B 1 465 ? -25.422 36.562 8.766 1 89.62 465 SER B O 1
#

Solvent-accessible surface area (backbone atoms only — not comparable to full-atom values): 47886 Å² total; per-residue (Å²): 128,74,75,60,74,69,62,53,85,41,78,60,62,29,57,13,49,40,42,46,51,32,47,30,36,63,71,58,63,42,44,70,58,37,72,50,73,54,55,66,54,44,11,62,53,53,72,47,54,49,68,38,40,48,50,21,53,48,53,37,32,73,67,51,44,27,42,77,42,88,97,77,45,43,22,30,27,78,45,99,55,36,56,61,49,46,54,42,40,67,60,62,77,39,55,65,80,57,70,81,47,73,54,50,55,56,51,49,52,53,52,48,51,70,73,65,54,87,59,88,65,47,67,19,45,53,92,59,69,44,75,90,60,36,49,61,38,66,74,46,75,43,34,41,68,53,51,57,54,48,54,72,44,43,50,92,42,35,47,47,70,35,52,52,53,53,50,50,53,36,45,74,66,66,39,49,75,64,77,76,38,27,70,34,55,20,39,14,48,61,40,40,50,42,42,49,46,62,45,50,51,50,69,69,38,26,34,33,31,53,35,58,12,63,67,62,62,48,45,49,44,64,60,50,39,34,42,81,44,76,29,54,56,50,98,88,33,74,37,62,67,57,42,51,50,44,36,55,75,59,49,36,46,37,39,40,44,41,53,43,48,17,52,47,55,17,45,60,63,50,67,69,60,51,50,52,52,49,52,54,27,36,67,68,46,28,31,35,38,41,42,38,47,44,59,84,35,51,38,94,84,68,80,68,79,47,66,41,49,77,36,48,69,36,22,34,34,31,28,33,41,34,70,56,69,34,65,52,51,26,44,16,30,35,40,22,34,41,74,57,28,53,45,33,43,52,46,31,60,55,47,48,57,61,46,32,47,59,33,44,54,51,50,36,52,32,68,69,33,77,52,32,63,56,25,52,54,51,36,51,51,51,35,51,51,30,47,54,52,50,53,52,50,43,51,69,67,36,68,73,55,44,66,61,85,44,68,37,56,46,42,33,30,36,40,40,85,50,58,57,46,57,62,56,33,46,75,58,38,36,38,56,36,50,14,55,47,23,64,38,56,52,28,22,31,33,38,27,45,62,68,39,46,74,70,47,46,53,51,49,52,59,60,62,97,130,74,75,60,74,68,64,53,85,41,80,59,62,30,57,13,48,41,41,46,52,31,48,30,38,63,71,58,63,40,45,68,56,37,72,50,73,54,55,66,54,45,11,62,53,53,72,48,54,49,67,40,39,48,51,20,52,48,52,37,32,73,67,51,42,26,40,78,41,89,96,77,44,44,22,31,26,78,46,98,55,35,57,61,49,44,53,40,39,67,59,63,76,38,54,64,81,58,70,82,49,76,52,53,54,55,50,47,51,51,50,48,51,69,72,64,54,87,58,88,65,46,66,18,46,53,92,59,68,44,74,90,59,36,52,60,48,51,73,46,76,44,34,37,68,53,50,57,53,49,53,72,44,44,49,93,43,35,47,46,70,37,53,52,52,52,49,49,54,36,46,75,66,66,40,49,75,64,76,75,37,26,69,34,54,19,38,15,46,60,38,40,50,45,42,50,44,62,44,50,49,50,70,68,40,29,32,32,32,53,36,58,11,62,68,62,61,49,44,50,45,63,60,50,38,36,42,79,43,75,29,53,56,50,98,87,34,74,37,62,66,57,42,50,50,45,35,56,75,58,49,37,47,36,38,40,43,42,54,42,48,17,50,49,56,16,44,62,60,51,66,68,58,50,52,52,50,51,52,54,27,36,67,67,47,27,30,36,38,40,41,38,45,44,60,86,34,49,41,97,84,64,82,68,80,48,65,42,48,76,36,50,70,37,22,34,34,32,27,35,42,35,70,56,69,34,66,52,51,25,43,15,30,35,40,21,34,42,73,57,30,53,45,32,44,51,47,31,58,54,47,49,58,61,46,32,49,60,31,44,52,52,49,36,51,23,72,69,32,79,51,30,64,56,26,52,54,51,37,52,50,51,36,51,52,29,48,54,51,51,52,51,50,42,51,69,67,37,69,72,53,42,64,63,86,44,70,38,56,47,42,35,30,38,40,40,86,50,59,57,46,56,60,56,33,46,74,58,38,35,38,56,36,50,14,54,48,23,63,38,56,52,27,23,33,35,37,28,45,64,68,40,45,74,69,46,46,52,50,48,52,60,59,63,97

Sequence (930 aa):
MLNWSHLPAIKPKYLAITQFIKQAIQNGDLLPGQRLPAERELATLLHVDRSTVTRALLDLAAVGILVKKRGSGTFVAQLPHVNQLANKVNWQAFLENTTATRHATYQRKLAKARTTATVPLIDAAANELPTNLIPQLGTLTLDWQGFLTAQQQEERTGYLPLMQTINRYHTARQQFTLDRQSLIITGGAQQALLLILNSLLQPGDAVAFVTPSYFSASAVFSAAGVRAYTIPTTTLGLDLTALETAIIKHRIKLLILNPTLQNPTGRILPLAERQAILALCQRYQVAIVEDDVFGWLVDRDIAVPPFKALAPDNVIYISSLSKLLGSNTRIGWIVAPQAIGERIRQVQKNLDLVPSLLAQVMVDHALNSPEFSLGVTQLTTQLAQRRQNVTAILRQLRPDWHFVTPLGGFYLWVTQADRNVFEHLLEQHLLVTPGPIYGADRSAFRFNFAGLDYRQQRLLIQRLSMLNWSHLPAIKPKYLAITQFIKQAIQNGDLLPGQRLPAERELATLLHVDRSTVTRALLDLAAVGILVKKRGSGTFVAQLPHVNQLANKVNWQAFLENTTATRHATYQRKLAKARTTATVPLIDAAANELPTNLIPQLGTLTLDWQGFLTAQQQEERTGYLPLMQTINRYHTARQQFTLDRQSLIITGGAQQALLLILNSLLQPGDAVAFVTPSYFSASAVFSAAGVRAYTIPTTTLGLDLTALETAIIKHRIKLLILNPTLQNPTGRILPLAERQAILALCQRYQVAIVEDDVFGWLVDRDIAVPPFKALAPDNVIYISSLSKLLGSNTRIGWIVAPQAIGERIRQVQKNLDLVPSLLAQVMVDHALNSPEFSLGVTQLTTQLAQRRQNVTAILRQLRPDWHFVTPLGGFYLWVTQADRNVFEHLLEQHLLVTPGPIYGADRSAFRFNFAGLDYRQQRLLIQRLS

Radius of gyration: 30.33 Å; Cα contacts (8 Å, |Δi|>4): 1736; chains: 2; bounding box: 87×78×71 Å